Protein AF-A0A813GYD7-F1 (afdb_monomer_lite)

Sequence (1071 aa):
LSIKKDWFEQISRVGKGTQESKLAIARAKAAIHKVRDSAKKELFDKAKVRLLELLESSPGPAAVADAEKLVVDLEAKAEPFTRFKKGPESEMMPLADQVDSSAEAAKASVASAKELLRPVEEDVFDEMIKADVQAFLSGETRRSEVRLGQLGRRIDRCTNLSSQYRSGLDKYRIVALIEELKPLILQKVKDSSGVDVEEVAAAIKEAEKQVELSKKVATLSMEEAIELSDKMEQAIEAAKASMAGARQQLCPIDESLDPVVQKALKAFVAAEVKGSEQKLGLQEMKLRRVVNLNTTFRADIAKKKAAKVDQVRTAALKIIRLFREGRSLEDLFGLFEPGDGDLIDESKFLTFFEKSDTMLKAIGVEPPTEEKPSAEELAALFASSCPEGSSSLTKDSFISLVAAYLQVVKKTNLTEGVSVMKSAVVRDLVVGELLEVIDGPTFEEQIKVNRLKVKAKSDGAIGWATMAGNAGTVFLKVGAVYSRDFFCASLVWQQQTHQALHTCRTSQWQTALSLSDVLETVHHQESGGNLHRVVMMVGNDFEGYLQVSAPSGFDWLATLVYLRPGAPWNATTNFTEFPANVSSDTQGSMLKFQRGNFTGGVRYGFEGPIYVPNFGPVTSNPTFTFTLDKAVKKGPAFPEGMSSVVFAEPVRAIVDGFVMASNRLAGVRTQLLIKVRLATDVAAPHTVRITPPPGYTTSEPNGGCTMRPWPGKLDFSPDEDVLSQATCGWERVDVEKDQYRLILYPNKRTPLTQLLQFRVNAFNPVVNKSAPGPKTVSLGPCGAPQCWSFESKTFFSEEDIDSPQFVDAIPSPEPMEQAALMPFRMPMRNDQPGKASRIVLYFKLGMAGGFKDKEQLPRGIMELNAPPGTKFPQSCAYTIETRRVVIFGSVYNASVLEVDDWEQPAEIISCVGSNERAVIEIDAGLRADKGYAFVIGLTNPLVDAAESNWTIQFQGQFSRPFPTYKLWAFSDLAVEPFVKSSGPSCYQGQCVGAGAGVAVPVVVTVRTQNSIGTAGELHITAPLGFAFDATEGGTKIDGDRPTGCIIREYVGGNLSAAPERWRALERDCLI

Organism: Polarella glacialis (NCBI:txid89957)

Structure (mmCIF, N/CA/C/O backbone):
data_AF-A0A813GYD7-F1
#
_entry.id   AF-A0A813GYD7-F1
#
loop_
_atom_site.group_PDB
_atom_site.id
_atom_site.type_symbol
_atom_site.label_atom_id
_atom_site.label_alt_id
_atom_site.label_comp_id
_atom_site.label_asym_id
_atom_site.label_entity_id
_atom_site.label_seq_id
_atom_site.pdbx_PDB_ins_code
_atom_site.Cartn_x
_atom_site.Cartn_y
_atom_site.Cartn_z
_atom_site.occupancy
_atom_site.B_iso_or_equiv
_atom_site.auth_seq_id
_atom_site.auth_comp_id
_atom_site.auth_asym_id
_atom_site.auth_atom_id
_atom_site.pdbx_PDB_model_num
ATOM 1 N N . LEU A 1 1 ? 77.338 -20.412 21.808 1.00 61.97 1 LEU A N 1
ATOM 2 C CA . LEU A 1 1 ? 77.327 -20.038 20.371 1.00 61.97 1 LEU A CA 1
ATOM 3 C C . LEU A 1 1 ? 77.089 -21.243 19.463 1.00 61.97 1 LEU A C 1
ATOM 5 O O . LEU A 1 1 ? 76.020 -21.259 18.874 1.00 61.97 1 LEU A O 1
ATOM 9 N N . SER A 1 2 ? 77.987 -22.244 19.408 1.00 66.81 2 SER A N 1
ATOM 10 C CA . SER A 1 2 ? 77.883 -23.433 18.523 1.00 66.81 2 SER A CA 1
ATOM 11 C C . SER A 1 2 ? 76.457 -23.995 18.354 1.00 66.81 2 SER A C 1
ATOM 13 O O . SER A 1 2 ? 75.883 -23.877 17.278 1.00 66.81 2 SER A O 1
ATOM 15 N N . ILE A 1 3 ? 75.823 -24.441 19.448 1.00 75.62 3 ILE A N 1
ATOM 16 C CA . ILE A 1 3 ? 74.465 -25.029 19.466 1.00 75.62 3 ILE A CA 1
ATOM 17 C C . ILE A 1 3 ? 73.410 -24.151 18.756 1.00 75.62 3 ILE A C 1
ATOM 19 O O . ILE A 1 3 ? 72.506 -24.666 18.105 1.00 75.62 3 ILE A O 1
ATOM 23 N N . LYS A 1 4 ? 73.524 -22.816 18.834 1.00 71.50 4 LYS A N 1
ATOM 24 C CA . LYS A 1 4 ? 72.582 -21.890 18.179 1.00 71.50 4 LYS A CA 1
ATOM 25 C C . LYS A 1 4 ? 72.772 -21.862 16.656 1.00 71.50 4 LYS A C 1
ATOM 27 O O . LYS A 1 4 ? 71.800 -21.648 15.940 1.00 71.50 4 LYS A O 1
ATOM 32 N N . LYS A 1 5 ? 73.997 -22.089 16.164 1.00 77.38 5 LYS A N 1
ATOM 33 C CA . LYS A 1 5 ? 74.294 -22.229 14.731 1.00 77.38 5 LYS A CA 1
ATOM 34 C C . LYS A 1 5 ? 73.712 -23.540 14.198 1.00 77.38 5 LYS A C 1
ATOM 36 O O . LYS A 1 5 ? 72.950 -23.492 13.238 1.00 77.38 5 LYS A O 1
ATOM 41 N N . ASP A 1 6 ? 73.981 -24.659 14.871 1.00 81.44 6 ASP A N 1
ATOM 42 C CA . ASP A 1 6 ? 73.444 -25.977 14.501 1.00 81.44 6 ASP A CA 1
ATOM 43 C C . ASP A 1 6 ? 71.910 -25.968 14.464 1.00 81.44 6 ASP A C 1
ATOM 45 O O . ASP A 1 6 ? 71.306 -26.435 13.501 1.00 81.44 6 ASP A O 1
ATOM 49 N N . TRP A 1 7 ? 71.262 -25.372 15.471 1.00 79.44 7 TRP A N 1
ATOM 50 C CA . TRP A 1 7 ? 69.801 -25.272 15.539 1.00 79.44 7 TRP A CA 1
ATOM 51 C C . TRP A 1 7 ? 69.203 -24.460 14.378 1.00 79.44 7 TRP A C 1
ATOM 53 O O . TRP A 1 7 ? 68.227 -24.893 13.764 1.00 79.44 7 TRP A O 1
ATOM 63 N N . PHE A 1 8 ? 69.815 -23.327 14.007 1.00 82.19 8 PHE A N 1
ATOM 64 C CA . PHE A 1 8 ? 69.408 -22.582 12.809 1.00 82.19 8 PHE A CA 1
ATOM 65 C C . PHE A 1 8 ? 69.662 -23.360 11.512 1.00 82.19 8 PHE A C 1
ATOM 67 O O . PHE A 1 8 ? 68.860 -23.265 10.582 1.00 82.19 8 PHE A O 1
ATOM 74 N N . GLU A 1 9 ? 70.733 -24.152 11.434 1.00 81.88 9 GLU A N 1
ATOM 75 C CA . GLU A 1 9 ? 71.002 -24.980 10.259 1.00 81.88 9 GLU A CA 1
ATOM 76 C C . GLU A 1 9 ? 69.977 -26.119 10.120 1.00 81.88 9 GLU A C 1
ATOM 78 O O . GLU A 1 9 ? 69.478 -26.361 9.021 1.00 81.88 9 GLU A O 1
ATOM 83 N N . GLN A 1 10 ? 69.570 -26.748 11.228 1.00 82.94 10 GLN A N 1
ATOM 84 C CA . GLN A 1 10 ? 68.488 -27.739 11.238 1.00 82.94 10 GLN A CA 1
ATOM 85 C C . GLN A 1 10 ? 67.136 -27.120 10.849 1.00 82.94 10 GLN A C 1
ATOM 87 O O . GLN A 1 10 ? 66.431 -27.683 10.013 1.00 82.94 10 GLN A O 1
ATOM 92 N N . ILE A 1 11 ? 66.792 -25.930 11.357 1.00 81.69 11 ILE A N 1
ATOM 93 C CA . ILE A 1 11 ? 65.579 -25.207 10.927 1.00 81.69 11 ILE A CA 1
ATOM 94 C C . ILE A 1 11 ? 65.631 -24.869 9.432 1.00 81.69 11 ILE A C 1
ATOM 96 O O . ILE A 1 11 ? 64.631 -25.033 8.735 1.00 81.69 11 ILE A O 1
ATOM 100 N N . SER A 1 12 ? 66.791 -24.463 8.909 1.00 79.81 12 SER A N 1
ATOM 101 C CA . SER A 1 12 ? 66.980 -24.214 7.474 1.00 79.81 12 SER A CA 1
ATOM 102 C C . SER A 1 12 ? 66.757 -25.483 6.637 1.00 79.81 12 SER A C 1
ATOM 104 O O . SER A 1 12 ? 66.075 -25.436 5.611 1.00 79.81 12 SER A O 1
ATOM 106 N N . ARG A 1 13 ? 67.245 -26.644 7.102 1.00 81.50 13 ARG A N 1
ATOM 107 C CA . ARG A 1 13 ? 67.002 -27.954 6.467 1.00 81.50 13 ARG A CA 1
ATOM 108 C C . ARG A 1 13 ? 65.516 -28.342 6.492 1.00 81.50 13 ARG A C 1
ATOM 110 O O . ARG A 1 13 ? 64.973 -28.693 5.448 1.00 81.50 13 ARG A O 1
ATOM 117 N N . VAL A 1 14 ? 64.835 -28.209 7.635 1.00 83.25 14 VAL A N 1
ATOM 118 C CA . VAL A 1 14 ? 63.388 -28.491 7.766 1.00 83.25 14 VAL A CA 1
ATOM 119 C C . VAL A 1 14 ? 62.547 -27.539 6.905 1.00 83.25 14 VAL A C 1
ATOM 121 O O . VAL A 1 14 ? 61.607 -27.976 6.238 1.00 83.25 14 VAL A O 1
ATOM 124 N N . GLY A 1 15 ? 62.904 -26.253 6.851 1.00 81.31 15 GLY A N 1
ATOM 125 C CA . GLY A 1 15 ? 62.252 -25.260 5.996 1.00 81.31 15 GLY A CA 1
ATOM 126 C C . GLY A 1 15 ? 62.366 -25.599 4.506 1.00 81.31 15 GLY A C 1
ATOM 127 O O . GLY A 1 15 ? 61.356 -25.583 3.800 1.00 81.31 15 GLY A O 1
ATOM 128 N N . LYS A 1 16 ? 63.565 -25.985 4.043 1.00 81.94 16 LYS A N 1
ATOM 129 C CA . LYS A 1 16 ? 63.795 -26.447 2.662 1.00 81.94 16 LYS A CA 1
ATOM 130 C C . LYS A 1 16 ? 62.996 -27.707 2.341 1.00 81.94 16 LYS A C 1
ATOM 132 O O . LYS A 1 16 ? 62.187 -27.672 1.418 1.00 81.94 16 LYS A O 1
ATOM 137 N N . GLY A 1 17 ? 63.106 -28.756 3.160 1.00 84.69 17 GLY A N 1
ATOM 138 C CA . GLY A 1 17 ? 62.346 -29.999 2.971 1.00 84.69 17 GLY A CA 1
ATOM 139 C C . GLY A 1 17 ? 60.825 -29.784 2.966 1.00 84.69 17 GLY A C 1
ATOM 140 O O . GLY A 1 17 ? 60.100 -30.432 2.211 1.00 84.69 17 GLY A O 1
ATOM 141 N N . THR A 1 18 ? 60.326 -28.810 3.734 1.00 82.75 18 THR A N 1
ATOM 142 C CA . THR A 1 18 ? 58.908 -28.407 3.720 1.00 82.75 18 THR A CA 1
ATOM 143 C C . THR A 1 18 ? 58.509 -27.722 2.407 1.00 82.75 18 THR A C 1
ATOM 145 O O . THR A 1 18 ? 57.423 -27.988 1.886 1.00 82.75 18 THR A O 1
ATOM 148 N N . GLN A 1 19 ? 59.355 -26.851 1.843 1.00 81.50 19 GLN A N 1
ATOM 149 C CA . GLN A 1 19 ? 59.101 -26.247 0.528 1.00 81.50 19 GLN A CA 1
ATOM 150 C C . GLN A 1 19 ? 59.207 -27.269 -0.610 1.00 81.50 19 GLN A C 1
ATOM 152 O O . GLN A 1 19 ? 58.338 -27.296 -1.479 1.00 81.50 19 GLN A O 1
ATOM 157 N N . GLU A 1 20 ? 60.206 -28.150 -0.576 1.00 86.19 20 GLU A N 1
ATOM 158 C CA . GLU A 1 20 ? 60.389 -29.238 -1.543 1.00 86.19 20 GLU A CA 1
ATOM 159 C C . GLU A 1 20 ? 59.192 -30.201 -1.529 1.00 86.19 20 GLU A C 1
ATOM 161 O O . GLU A 1 20 ? 58.652 -30.528 -2.586 1.00 86.19 20 GLU A O 1
ATOM 166 N N . SER A 1 21 ? 58.685 -30.555 -0.342 1.00 82.62 21 SER A N 1
ATOM 167 C CA . SER A 1 21 ? 57.471 -31.370 -0.183 1.00 82.62 21 SER A CA 1
ATOM 168 C C . SER A 1 21 ? 56.226 -30.679 -0.751 1.00 82.62 21 SER A C 1
ATOM 170 O O . SER A 1 21 ? 55.442 -31.299 -1.471 1.00 82.62 21 SER A O 1
ATOM 172 N N . LYS A 1 22 ? 56.051 -29.374 -0.500 1.00 84.81 22 LYS A N 1
ATOM 173 C CA . LYS A 1 22 ? 54.952 -28.585 -1.090 1.00 84.81 22 LYS A CA 1
ATOM 174 C C . LYS A 1 22 ? 55.055 -28.514 -2.617 1.00 84.81 22 LYS A C 1
ATOM 176 O O . LYS A 1 22 ? 54.040 -28.656 -3.298 1.00 84.81 22 LYS A O 1
ATOM 181 N N . LEU A 1 23 ? 56.264 -28.356 -3.159 1.00 87.50 23 LEU A N 1
ATOM 182 C CA . LEU A 1 23 ? 56.522 -28.345 -4.601 1.00 87.50 23 LEU A CA 1
ATOM 183 C C . LEU A 1 23 ? 56.254 -29.719 -5.239 1.00 87.50 23 LEU A C 1
ATOM 185 O O . LEU A 1 23 ? 55.683 -29.788 -6.327 1.00 87.50 23 LEU A O 1
ATOM 189 N N . ALA A 1 24 ? 56.608 -30.812 -4.557 1.00 86.25 24 ALA A N 1
ATOM 190 C CA . ALA A 1 24 ? 56.306 -32.175 -4.989 1.00 86.25 24 ALA A CA 1
ATOM 191 C C . ALA A 1 24 ? 54.791 -32.443 -5.019 1.00 86.25 24 ALA A C 1
ATOM 193 O O . ALA A 1 24 ? 54.281 -32.930 -6.026 1.00 86.25 24 ALA A O 1
ATOM 194 N N . ILE A 1 25 ? 54.051 -32.041 -3.977 1.00 86.56 25 ILE A N 1
ATOM 195 C CA . ILE A 1 25 ? 52.582 -32.148 -3.932 1.00 86.56 25 ILE A CA 1
ATOM 196 C C . ILE A 1 25 ? 51.931 -31.308 -5.043 1.00 86.56 25 ILE A C 1
ATOM 198 O O . ILE A 1 25 ? 50.999 -31.777 -5.697 1.00 86.56 25 ILE A O 1
ATOM 202 N N . ALA A 1 26 ? 52.426 -30.094 -5.307 1.00 84.25 26 ALA A N 1
ATOM 203 C CA . ALA A 1 26 ? 51.931 -29.257 -6.401 1.00 84.25 26 ALA A CA 1
ATOM 204 C C . ALA A 1 26 ? 52.162 -29.908 -7.780 1.00 84.25 26 ALA A C 1
ATOM 206 O O . ALA A 1 26 ? 51.242 -29.958 -8.597 1.00 84.25 26 ALA A O 1
ATOM 207 N N . ARG A 1 27 ? 53.353 -30.477 -8.016 1.00 85.19 27 ARG A N 1
ATOM 208 C CA . ARG A 1 27 ? 53.675 -31.237 -9.239 1.00 85.19 27 ARG A CA 1
ATOM 209 C C . ARG A 1 27 ? 52.801 -32.485 -9.391 1.00 85.19 27 ARG A C 1
ATOM 211 O O . ARG A 1 27 ? 52.299 -32.732 -10.483 1.00 85.19 27 ARG A O 1
ATOM 218 N N . ALA A 1 28 ? 52.567 -33.230 -8.309 1.00 85.50 28 ALA A N 1
ATOM 219 C CA . ALA A 1 28 ? 51.692 -34.402 -8.312 1.00 85.50 28 ALA A CA 1
ATOM 220 C C . ALA A 1 28 ? 50.237 -34.029 -8.644 1.00 85.50 28 ALA A C 1
ATOM 222 O O . ALA A 1 28 ? 49.629 -34.655 -9.509 1.00 85.50 28 ALA A O 1
ATOM 223 N N . LYS A 1 29 ? 49.697 -32.959 -8.040 1.00 84.88 29 LYS A N 1
ATOM 224 C CA . LYS A 1 29 ? 48.363 -32.438 -8.386 1.00 84.88 29 LYS A CA 1
ATOM 225 C C . LYS A 1 29 ? 48.279 -32.011 -9.854 1.00 84.88 29 LYS A C 1
ATOM 227 O O . LYS A 1 29 ? 47.333 -32.399 -10.530 1.00 84.88 29 LYS A O 1
ATOM 232 N N . ALA A 1 30 ? 49.271 -31.282 -10.367 1.00 83.56 30 ALA A N 1
ATOM 233 C CA . ALA A 1 30 ? 49.309 -30.878 -11.775 1.00 83.56 30 ALA A CA 1
ATOM 234 C C . ALA A 1 30 ? 49.359 -32.082 -12.739 1.00 83.56 30 ALA A C 1
ATOM 236 O O . ALA A 1 30 ? 48.700 -32.064 -13.777 1.00 83.56 30 ALA A O 1
ATOM 237 N N . ALA A 1 31 ? 50.082 -33.150 -12.383 1.00 84.75 31 ALA A N 1
ATOM 238 C CA . ALA A 1 31 ? 50.094 -34.395 -13.150 1.00 84.75 31 ALA A CA 1
ATOM 239 C C . ALA A 1 31 ? 48.727 -35.107 -13.127 1.00 84.75 31 ALA A C 1
ATOM 241 O O . ALA A 1 31 ? 48.243 -35.513 -14.181 1.00 84.75 31 ALA A O 1
ATOM 242 N N . ILE A 1 32 ? 48.077 -35.199 -11.960 1.00 83.06 32 ILE A N 1
ATOM 243 C CA . ILE A 1 32 ? 46.735 -35.792 -11.813 1.00 83.06 32 ILE A CA 1
ATOM 244 C C . ILE A 1 32 ? 45.694 -35.014 -12.630 1.00 83.06 32 ILE A C 1
ATOM 246 O O . ILE A 1 32 ? 44.909 -35.634 -13.344 1.00 83.06 32 ILE A O 1
ATOM 250 N N . HIS A 1 33 ? 45.719 -33.676 -12.587 1.00 80.75 33 HIS A N 1
ATOM 251 C CA . HIS A 1 33 ? 44.867 -32.841 -13.441 1.00 80.75 33 HIS A CA 1
ATOM 252 C C . HIS A 1 33 ? 45.112 -33.136 -14.923 1.00 80.75 33 HIS A C 1
ATOM 254 O O . HIS A 1 33 ? 44.178 -33.528 -15.612 1.00 80.75 33 HIS A O 1
ATOM 260 N N . LYS A 1 34 ? 46.367 -33.098 -15.392 1.00 85.81 34 LYS A N 1
ATOM 261 C CA . LYS A 1 34 ? 46.696 -33.384 -16.798 1.00 85.81 34 LYS A CA 1
ATOM 262 C C . LYS A 1 34 ? 46.200 -34.761 -17.266 1.00 85.81 34 LYS A C 1
ATOM 264 O O . LYS A 1 34 ? 45.731 -34.881 -18.396 1.00 85.81 34 LYS A O 1
ATOM 269 N N . VAL A 1 35 ? 46.284 -35.788 -16.414 1.00 84.94 35 VAL A N 1
ATOM 270 C CA . VAL A 1 35 ? 45.743 -37.127 -16.711 1.00 84.94 35 VAL A CA 1
ATOM 271 C C . VAL A 1 35 ? 44.211 -37.098 -16.771 1.00 84.94 35 VAL A C 1
ATOM 273 O O . VAL A 1 35 ? 43.644 -37.576 -17.756 1.00 84.94 35 VAL A O 1
ATOM 276 N N . ARG A 1 36 ? 43.540 -36.480 -15.788 1.00 84.31 36 ARG A N 1
ATOM 277 C CA . ARG A 1 36 ? 42.074 -36.320 -15.771 1.00 84.31 36 ARG A CA 1
ATOM 278 C C . ARG A 1 36 ? 41.566 -35.578 -17.008 1.00 84.31 36 ARG A C 1
ATOM 280 O O . ARG A 1 36 ? 40.590 -36.015 -17.608 1.00 84.31 36 ARG A O 1
ATOM 287 N N . ASP A 1 37 ? 42.251 -34.515 -17.416 1.00 81.94 37 ASP A N 1
ATOM 288 C CA . ASP A 1 37 ? 41.895 -33.699 -18.577 1.00 81.94 37 ASP A CA 1
ATOM 289 C C . ASP A 1 37 ? 42.072 -34.486 -19.887 1.00 81.94 37 ASP A C 1
ATOM 291 O O . ASP A 1 37 ? 41.219 -34.415 -20.772 1.00 81.94 37 ASP A O 1
ATOM 295 N N . SER A 1 38 ? 43.127 -35.309 -20.001 1.00 82.00 38 SER A N 1
ATOM 296 C CA . SER A 1 38 ? 43.299 -36.206 -21.156 1.00 82.00 38 SER A CA 1
ATOM 297 C C . SER A 1 38 ? 42.229 -37.302 -21.231 1.00 82.00 38 SER A C 1
ATOM 299 O O . SER A 1 38 ? 41.674 -37.522 -22.306 1.00 82.00 38 SER A O 1
ATOM 301 N N . ALA A 1 39 ? 41.869 -37.922 -20.101 1.00 83.50 39 ALA A N 1
ATOM 302 C CA . ALA A 1 39 ? 40.807 -38.927 -20.044 1.00 83.50 39 ALA A CA 1
ATOM 303 C C . ALA A 1 39 ? 39.427 -38.316 -20.346 1.00 83.50 39 ALA A C 1
ATOM 305 O O . ALA A 1 39 ? 38.667 -38.865 -21.143 1.00 83.50 39 ALA A O 1
ATOM 306 N N . LYS A 1 40 ? 39.131 -37.134 -19.783 1.00 86.44 40 LYS A N 1
ATOM 307 C CA . LYS A 1 40 ? 37.921 -36.358 -20.091 1.00 86.44 40 LYS A CA 1
ATOM 308 C C . LYS A 1 40 ? 37.823 -36.056 -21.587 1.00 86.44 40 LYS A C 1
ATOM 310 O O . LYS A 1 40 ? 36.758 -36.239 -22.173 1.00 86.44 40 LYS A O 1
ATOM 315 N N . LYS A 1 41 ? 38.925 -35.626 -22.215 1.00 86.25 41 LYS A N 1
ATOM 316 C CA . LYS A 1 41 ? 38.954 -35.363 -23.658 1.00 86.25 41 LYS A CA 1
ATOM 317 C C . LYS A 1 41 ? 38.673 -36.628 -24.473 1.00 86.25 41 LYS A C 1
ATOM 319 O O . LYS A 1 41 ? 37.849 -36.574 -25.378 1.00 86.25 41 LYS A O 1
ATOM 324 N N . GLU A 1 42 ? 39.310 -37.754 -24.152 1.00 86.75 42 GLU A N 1
ATOM 325 C CA . GLU A 1 42 ? 39.107 -39.011 -24.886 1.00 86.75 42 GLU A CA 1
ATOM 326 C C . GLU A 1 42 ? 37.657 -39.519 -24.782 1.00 86.75 42 GLU A C 1
ATOM 328 O O . GLU A 1 42 ? 37.085 -39.962 -25.778 1.00 86.75 42 GLU A O 1
ATOM 333 N N . LEU A 1 43 ? 37.033 -39.404 -23.603 1.00 84.44 43 LEU A N 1
ATOM 334 C CA . LEU A 1 43 ? 35.615 -39.721 -23.405 1.00 84.44 43 LEU A CA 1
ATOM 335 C C . LEU A 1 43 ? 34.699 -38.785 -24.208 1.00 84.44 43 LEU A C 1
ATOM 337 O O . LEU A 1 43 ? 33.773 -39.253 -24.870 1.00 84.44 43 LEU A O 1
ATOM 341 N N . PHE A 1 44 ? 34.973 -37.477 -24.201 1.00 84.88 44 PHE A N 1
ATOM 342 C CA . PHE A 1 44 ? 34.180 -36.491 -24.938 1.00 84.88 44 PHE A CA 1
ATOM 343 C C . PHE A 1 44 ? 34.302 -36.655 -26.460 1.00 84.88 44 PHE A C 1
ATOM 345 O O . PHE A 1 44 ? 33.295 -36.620 -27.164 1.00 84.88 44 PHE A O 1
ATOM 352 N N . ASP A 1 45 ? 35.508 -36.891 -26.982 1.00 85.25 45 ASP A N 1
ATOM 353 C CA . ASP A 1 45 ? 35.720 -37.097 -28.418 1.00 85.25 45 ASP A CA 1
ATOM 354 C C . ASP A 1 4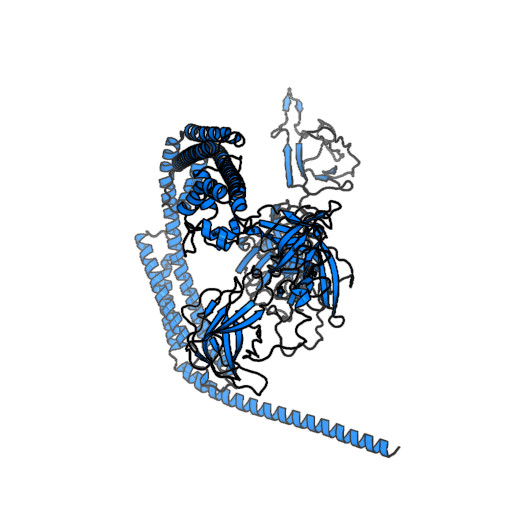5 ? 35.078 -38.415 -28.906 1.00 85.25 45 ASP A C 1
ATOM 356 O O . ASP A 1 45 ? 34.526 -38.443 -30.006 1.00 85.25 45 ASP A O 1
ATOM 360 N N . LYS A 1 46 ? 35.021 -39.468 -28.071 1.00 84.88 46 LYS A N 1
ATOM 361 C CA . LYS A 1 46 ? 34.212 -40.677 -28.345 1.00 84.88 46 LYS A CA 1
ATOM 362 C C . LYS A 1 46 ? 32.703 -40.404 -28.310 1.00 84.88 46 LYS A C 1
ATOM 364 O O . LYS A 1 46 ? 31.974 -40.931 -29.147 1.00 84.88 46 LYS A O 1
ATOM 369 N N . ALA A 1 47 ? 32.229 -39.580 -27.372 1.00 81.81 47 ALA A N 1
ATOM 370 C CA . ALA A 1 47 ? 30.812 -39.227 -27.268 1.00 81.81 47 ALA A CA 1
ATOM 371 C C . ALA A 1 47 ? 30.314 -38.447 -28.500 1.00 81.81 47 ALA A C 1
ATOM 373 O O . ALA A 1 47 ? 29.229 -38.741 -28.997 1.00 81.81 47 ALA A O 1
ATOM 374 N N . LYS A 1 48 ? 31.115 -37.514 -29.039 1.00 81.88 48 LYS A N 1
ATOM 375 C CA . LYS A 1 48 ? 30.764 -36.730 -30.241 1.00 81.88 48 LYS A CA 1
ATOM 376 C C . LYS A 1 48 ? 30.426 -37.594 -31.452 1.00 81.88 48 LYS A C 1
ATOM 378 O O . LYS A 1 48 ? 29.426 -37.322 -32.103 1.00 81.88 48 LYS A O 1
ATOM 383 N N . VAL A 1 49 ? 31.233 -38.618 -31.744 1.00 83.12 49 VAL A N 1
ATOM 384 C CA . VAL A 1 49 ? 31.025 -39.491 -32.918 1.00 83.12 49 VAL A CA 1
ATOM 385 C C . VAL A 1 49 ? 29.655 -40.166 -32.836 1.00 83.12 49 VAL A C 1
ATOM 387 O O . VAL A 1 49 ? 28.835 -40.001 -33.734 1.00 83.12 49 VAL A O 1
ATOM 390 N N . ARG A 1 50 ? 29.358 -40.805 -31.696 1.00 78.94 50 ARG A N 1
ATOM 391 C CA . ARG A 1 50 ? 28.063 -41.455 -31.438 1.00 78.94 50 ARG A CA 1
ATOM 392 C C . ARG A 1 50 ? 26.881 -40.477 -31.489 1.00 78.94 50 ARG A C 1
ATOM 394 O O . ARG A 1 50 ? 25.784 -40.859 -31.880 1.00 78.94 50 ARG A O 1
ATOM 401 N N . LEU A 1 51 ? 27.079 -39.228 -31.066 1.00 76.12 51 LEU A N 1
ATOM 402 C CA . LEU A 1 51 ? 26.035 -38.199 -31.097 1.00 76.12 51 LEU A CA 1
ATOM 403 C C . LEU A 1 51 ? 25.768 -37.665 -32.509 1.00 76.12 51 LEU A C 1
ATOM 405 O O . LEU A 1 51 ? 24.614 -37.407 -32.833 1.00 76.12 51 LEU A O 1
ATOM 409 N N . LEU A 1 52 ? 26.792 -37.546 -33.358 1.00 78.19 52 LEU A N 1
ATOM 410 C CA . LEU A 1 52 ? 26.618 -37.183 -34.767 1.00 78.19 52 LEU A CA 1
ATOM 411 C C . LEU A 1 52 ? 25.853 -38.276 -35.528 1.00 78.19 52 LEU A C 1
ATOM 413 O O . LEU A 1 52 ? 24.876 -37.967 -36.201 1.00 78.19 52 LEU A O 1
ATOM 417 N N . GLU A 1 53 ? 26.201 -39.551 -35.325 1.00 76.62 53 GLU A N 1
ATOM 418 C CA . GLU A 1 53 ? 25.473 -40.700 -35.896 1.00 76.62 53 GLU A CA 1
ATOM 419 C C . GLU A 1 53 ? 23.982 -40.718 -35.487 1.00 76.62 53 GLU A C 1
ATOM 421 O O . GLU A 1 53 ? 23.109 -41.048 -36.294 1.00 76.62 53 GLU A O 1
ATOM 426 N N . LEU A 1 54 ? 23.664 -40.320 -34.247 1.00 72.75 54 LEU A N 1
ATOM 427 C CA . LEU A 1 54 ? 22.285 -40.195 -33.749 1.00 72.75 54 LEU A CA 1
ATOM 428 C C . LEU A 1 54 ? 21.546 -38.958 -34.290 1.00 72.75 54 LEU A C 1
ATOM 430 O O . LEU A 1 54 ? 20.331 -39.007 -34.474 1.00 72.75 54 LEU A O 1
ATOM 434 N N . LEU A 1 55 ? 22.250 -37.856 -34.563 1.00 70.88 55 LEU A N 1
ATOM 435 C CA . LEU A 1 55 ? 21.662 -36.656 -35.167 1.00 70.88 55 LEU A CA 1
ATOM 436 C C . LEU A 1 55 ? 21.375 -36.852 -36.663 1.00 70.88 55 LEU A C 1
ATOM 438 O O . LEU A 1 55 ? 20.309 -36.451 -37.127 1.00 70.88 55 LEU A O 1
ATOM 442 N N . GLU A 1 56 ? 22.269 -37.514 -37.403 1.00 69.94 56 GLU A N 1
ATOM 443 C CA . GLU A 1 56 ? 22.073 -37.837 -38.826 1.00 69.94 56 GLU A CA 1
ATOM 444 C C . GLU A 1 56 ? 20.957 -38.871 -39.060 1.00 69.94 56 GLU A C 1
ATOM 446 O O . GLU A 1 56 ? 20.328 -38.867 -40.118 1.00 69.94 56 GLU A O 1
ATOM 451 N N . SER A 1 57 ? 20.672 -39.726 -38.071 1.00 67.88 57 SER A N 1
ATOM 452 C CA . SER A 1 57 ? 19.578 -40.709 -38.118 1.00 67.88 57 SER A CA 1
ATOM 453 C C . SER A 1 57 ? 18.255 -40.227 -37.494 1.00 67.88 57 SER A C 1
ATOM 455 O O . SER A 1 57 ? 17.257 -40.950 -37.543 1.00 67.88 57 SER A O 1
ATOM 457 N N . SER A 1 58 ? 18.203 -39.005 -36.948 1.00 68.19 58 SER A N 1
ATOM 458 C CA . SER A 1 58 ? 16.984 -38.422 -36.369 1.00 68.19 58 SER A CA 1
ATOM 459 C C . SER A 1 58 ? 16.014 -37.892 -37.443 1.00 68.19 58 SER A C 1
ATOM 461 O O . SER A 1 58 ? 16.449 -37.259 -38.407 1.00 68.19 58 SER A O 1
ATOM 463 N N . PRO A 1 59 ? 14.682 -38.039 -37.276 1.00 70.62 59 PRO A N 1
ATOM 464 C CA . PRO A 1 59 ? 13.689 -37.429 -38.169 1.00 70.62 59 PRO A CA 1
ATOM 465 C C . PRO A 1 59 ? 13.582 -35.894 -38.043 1.00 70.62 59 PRO A C 1
ATOM 467 O O . PRO A 1 59 ? 12.899 -35.265 -38.856 1.00 70.62 59 PRO A O 1
ATOM 470 N N . GLY A 1 60 ? 14.237 -35.269 -37.055 1.00 70.75 60 GLY A N 1
ATOM 471 C CA . GLY A 1 60 ? 14.148 -33.828 -36.775 1.00 70.75 60 GLY A CA 1
ATOM 472 C C . GLY A 1 60 ? 14.345 -32.907 -37.995 1.00 70.75 60 GLY A C 1
ATOM 473 O O . GLY A 1 60 ? 13.485 -32.057 -38.242 1.00 70.75 60 GLY A O 1
ATOM 474 N N . PRO A 1 61 ? 15.405 -33.065 -38.817 1.00 72.44 61 PRO A N 1
ATOM 475 C CA . PRO A 1 61 ? 15.626 -32.226 -40.000 1.00 72.44 61 PRO A CA 1
ATOM 476 C C . PRO A 1 61 ? 14.517 -32.327 -41.061 1.00 72.44 61 PRO A C 1
ATOM 478 O O . PRO A 1 61 ? 14.216 -31.333 -41.723 1.00 72.44 61 PRO A O 1
ATOM 481 N N . ALA A 1 62 ? 13.876 -33.494 -41.202 1.00 78.44 62 ALA A N 1
ATOM 482 C CA . ALA A 1 62 ? 12.739 -33.671 -42.106 1.00 78.44 62 ALA A CA 1
ATOM 483 C C . ALA A 1 62 ? 11.487 -32.952 -41.573 1.00 78.44 62 ALA A C 1
ATOM 485 O O . ALA A 1 62 ? 10.839 -32.215 -42.315 1.00 78.44 62 ALA A O 1
ATOM 486 N N . ALA A 1 63 ? 11.215 -33.062 -40.267 1.00 82.25 63 ALA A N 1
ATOM 487 C CA . ALA A 1 63 ? 10.099 -32.370 -39.621 1.00 82.25 63 ALA A CA 1
ATOM 488 C C . ALA A 1 63 ? 10.192 -30.834 -39.752 1.00 82.25 63 ALA A C 1
ATOM 490 O O . ALA A 1 63 ? 9.175 -30.170 -39.950 1.00 82.25 63 ALA A O 1
ATOM 491 N N . VAL A 1 64 ? 11.403 -30.257 -39.724 1.00 84.31 64 VAL A N 1
ATOM 492 C CA . VAL A 1 64 ? 11.620 -28.820 -40.000 1.00 84.31 64 VAL A CA 1
ATOM 493 C C . VAL A 1 64 ? 11.229 -28.452 -41.439 1.00 84.31 64 VAL A C 1
ATOM 495 O O . VAL A 1 64 ? 10.630 -27.398 -41.660 1.00 84.31 64 VAL A O 1
ATOM 498 N N . ALA A 1 65 ? 11.537 -29.308 -42.418 1.00 84.44 65 ALA A N 1
ATOM 499 C CA . ALA A 1 65 ? 11.194 -29.072 -43.820 1.00 84.44 65 ALA A CA 1
ATOM 500 C C . ALA A 1 65 ? 9.683 -29.200 -44.090 1.00 84.44 65 ALA A C 1
ATOM 502 O O . ALA A 1 65 ? 9.143 -28.445 -44.898 1.00 84.44 65 ALA A O 1
ATOM 503 N N . ASP A 1 66 ? 8.986 -30.110 -43.405 1.00 84.94 66 ASP A N 1
ATOM 504 C CA . ASP A 1 66 ? 7.527 -30.240 -43.504 1.00 84.94 66 ASP A CA 1
ATOM 505 C C . ASP A 1 66 ? 6.786 -29.096 -42.795 1.00 84.94 66 ASP A C 1
ATOM 507 O O . ASP A 1 66 ? 5.837 -28.538 -43.355 1.00 84.94 66 ASP A O 1
ATOM 511 N N . ALA A 1 67 ? 7.282 -28.647 -41.637 1.00 87.69 67 ALA A N 1
ATOM 512 C CA . ALA A 1 67 ? 6.793 -27.435 -40.981 1.00 87.69 67 ALA A CA 1
ATOM 513 C C . ALA A 1 67 ? 6.946 -26.192 -41.878 1.00 87.69 67 ALA A C 1
ATOM 515 O O . ALA A 1 67 ? 6.062 -25.335 -41.912 1.00 87.69 67 ALA A O 1
ATOM 516 N N . GLU A 1 68 ? 8.031 -26.094 -42.655 1.00 89.88 68 GLU A N 1
ATOM 517 C CA . GLU A 1 68 ? 8.221 -24.980 -43.589 1.00 89.88 68 GLU A CA 1
ATOM 518 C C . GLU A 1 68 ? 7.200 -24.979 -44.742 1.00 89.88 68 GLU A C 1
ATOM 520 O O . GLU A 1 68 ? 6.723 -23.905 -45.115 1.00 89.88 68 GLU A O 1
ATOM 525 N N . LYS A 1 69 ? 6.796 -26.152 -45.258 1.00 90.31 69 LYS A N 1
ATOM 526 C CA . LYS A 1 69 ? 5.748 -26.265 -46.296 1.00 90.31 69 LYS A CA 1
ATOM 527 C C . LYS A 1 69 ? 4.407 -25.716 -45.805 1.00 90.31 69 LYS A C 1
ATOM 529 O O . LYS A 1 69 ? 3.776 -24.932 -46.509 1.00 90.31 69 LYS A O 1
ATOM 534 N N . LEU A 1 70 ? 4.000 -26.081 -44.586 1.00 90.06 70 LEU A N 1
ATOM 535 C CA . LEU A 1 70 ? 2.740 -25.625 -43.983 1.00 90.06 70 LEU A CA 1
ATOM 536 C C . LEU A 1 70 ? 2.725 -24.109 -43.730 1.00 90.06 70 LEU A C 1
ATOM 538 O O . LEU A 1 70 ? 1.693 -23.463 -43.895 1.00 90.06 70 LEU A O 1
ATOM 542 N N . VAL A 1 71 ? 3.874 -23.513 -43.398 1.00 89.94 71 VAL A N 1
ATOM 543 C CA . VAL A 1 71 ? 3.994 -22.052 -43.256 1.00 89.94 71 VAL A CA 1
ATOM 544 C C . VAL A 1 71 ? 3.918 -21.325 -44.605 1.00 89.94 71 VAL A C 1
ATOM 546 O O . VAL A 1 71 ? 3.395 -20.216 -44.658 1.00 89.94 71 VAL A O 1
ATOM 549 N N . VAL A 1 72 ? 4.388 -21.931 -45.701 1.00 91.00 72 VAL A N 1
ATOM 550 C CA . VAL A 1 72 ? 4.242 -21.363 -47.056 1.00 91.00 72 VAL A CA 1
ATOM 551 C C . VAL A 1 72 ? 2.786 -21.418 -47.540 1.00 91.00 72 VAL A C 1
ATOM 553 O O . VAL A 1 72 ? 2.297 -20.436 -48.094 1.00 91.00 72 VAL A O 1
ATOM 556 N N . ASP A 1 73 ? 2.072 -22.517 -47.284 1.00 89.25 73 ASP A N 1
ATOM 557 C CA . ASP A 1 73 ? 0.630 -22.638 -47.566 1.00 89.25 73 ASP A CA 1
ATOM 558 C C . ASP A 1 73 ? -0.203 -21.626 -46.750 1.00 89.25 73 ASP A C 1
ATOM 560 O O . ASP A 1 73 ? -1.075 -20.943 -47.293 1.00 89.25 73 ASP A O 1
ATOM 564 N N . LEU A 1 74 ? 0.130 -21.436 -45.469 1.00 90.12 74 LEU A N 1
ATOM 565 C CA . LEU A 1 74 ? -0.451 -20.381 -44.636 1.00 90.12 74 LEU A CA 1
ATOM 566 C C . LEU A 1 74 ? -0.190 -18.971 -45.196 1.00 90.12 74 LEU A C 1
ATOM 568 O O . LEU A 1 74 ? -1.119 -18.167 -45.261 1.00 90.12 74 LEU A O 1
ATOM 572 N N . GLU A 1 75 ? 1.045 -18.651 -45.596 1.00 88.62 75 GLU A N 1
ATOM 573 C CA . GLU A 1 75 ? 1.375 -17.333 -46.159 1.00 88.62 75 GLU A CA 1
ATOM 574 C C . GLU A 1 75 ? 0.618 -17.068 -47.474 1.00 88.62 75 GLU A C 1
ATOM 576 O O . GLU A 1 75 ? 0.139 -15.952 -47.678 1.00 88.62 75 GLU A O 1
ATOM 581 N N . ALA A 1 76 ? 0.415 -18.086 -48.320 1.00 88.25 76 ALA A N 1
ATOM 582 C CA . ALA A 1 76 ? -0.401 -17.972 -49.532 1.00 88.25 76 ALA A CA 1
ATOM 583 C C . ALA A 1 76 ? -1.886 -17.696 -49.220 1.00 88.25 76 ALA A C 1
ATOM 585 O O . ALA A 1 76 ? -2.504 -16.834 -49.846 1.00 88.25 76 ALA A O 1
ATOM 586 N N . LYS A 1 77 ? -2.453 -18.368 -48.208 1.00 87.75 77 LYS A N 1
ATOM 587 C CA . LYS A 1 77 ? -3.827 -18.120 -47.726 1.00 87.75 77 LYS A CA 1
ATOM 588 C C . LYS A 1 77 ? -3.984 -16.761 -47.038 1.00 87.75 77 LYS A C 1
ATOM 590 O O . LYS A 1 77 ? -5.071 -16.189 -47.063 1.00 87.75 77 LYS A O 1
ATOM 595 N N . ALA A 1 78 ? -2.913 -16.232 -46.448 1.00 85.94 78 ALA A N 1
ATOM 596 C CA . ALA A 1 78 ? -2.893 -14.924 -45.799 1.00 85.94 78 ALA A CA 1
ATOM 597 C C . ALA A 1 78 ? -2.634 -13.749 -46.767 1.00 85.94 78 ALA A C 1
ATOM 599 O O . ALA A 1 78 ? -2.963 -12.611 -46.419 1.00 85.94 78 ALA A O 1
ATOM 600 N N . GLU A 1 79 ? -2.103 -13.980 -47.981 1.00 84.31 79 GLU A N 1
ATOM 601 C CA . GLU A 1 79 ? -1.827 -12.907 -48.957 1.00 84.31 79 GLU A CA 1
ATOM 602 C C . GLU A 1 79 ? -3.037 -11.981 -49.227 1.00 84.31 79 GLU A C 1
ATOM 604 O O . GLU A 1 79 ? -2.830 -10.761 -49.227 1.00 84.31 79 GLU A O 1
ATOM 609 N N . PRO A 1 80 ? -4.292 -12.463 -49.377 1.00 82.12 80 PRO A N 1
ATOM 610 C CA . PRO A 1 80 ? -5.463 -11.605 -49.589 1.00 82.12 80 PRO A CA 1
ATOM 611 C C . PRO A 1 80 ? -5.653 -10.507 -48.532 1.00 82.12 80 PRO A C 1
ATOM 613 O O . PRO A 1 80 ? -6.157 -9.434 -48.856 1.00 82.12 80 PRO A O 1
ATOM 616 N N . PHE A 1 81 ? -5.202 -10.735 -47.294 1.00 77.62 81 PHE A N 1
ATOM 617 C CA . PHE A 1 81 ? -5.296 -9.771 -46.193 1.00 77.62 81 PHE A CA 1
ATOM 618 C C . PHE A 1 81 ? -4.130 -8.765 -46.158 1.00 77.62 81 PHE A C 1
ATOM 620 O O . PHE A 1 81 ? -4.231 -7.732 -45.500 1.00 77.62 81 PHE A O 1
ATOM 627 N N . THR A 1 82 ? -3.032 -9.015 -46.884 1.00 71.50 82 THR A N 1
ATOM 628 C CA . THR A 1 82 ? -1.863 -8.105 -46.931 1.00 71.50 82 THR A CA 1
ATOM 629 C C . THR A 1 82 ? -2.153 -6.792 -47.659 1.00 71.50 82 THR A C 1
ATOM 631 O O . THR A 1 82 ? -1.522 -5.770 -47.389 1.00 71.50 82 THR A O 1
ATOM 634 N N . ARG A 1 83 ? -3.118 -6.802 -48.587 1.00 62.28 83 ARG A N 1
ATOM 635 C CA . ARG A 1 83 ? -3.562 -5.627 -49.342 1.00 62.28 83 ARG A CA 1
ATOM 636 C C . ARG A 1 83 ? -4.962 -5.278 -48.857 1.00 62.28 83 ARG A C 1
ATOM 638 O O . ARG A 1 83 ? -5.888 -6.036 -49.115 1.00 62.28 83 ARG A O 1
ATOM 645 N N . PHE A 1 84 ? -5.130 -4.124 -48.209 1.00 56.44 84 PHE A N 1
ATOM 646 C CA . PHE A 1 84 ? -6.424 -3.634 -47.703 1.00 56.44 84 PHE A CA 1
ATOM 647 C C . PHE A 1 84 ? -7.416 -3.305 -48.846 1.00 56.44 84 PHE A C 1
ATOM 649 O O . PHE A 1 84 ? -7.716 -2.149 -49.148 1.00 56.44 84 PHE A O 1
ATOM 656 N N . LYS A 1 85 ? -7.942 -4.341 -49.505 1.00 52.16 85 LYS A N 1
ATOM 657 C CA . LYS A 1 85 ? -9.093 -4.268 -50.403 1.00 52.16 85 LYS A CA 1
ATOM 658 C C . LYS A 1 85 ? -10.369 -4.492 -49.601 1.00 52.16 85 LYS A C 1
ATOM 660 O O . LYS A 1 85 ? -10.474 -5.431 -48.818 1.00 52.16 85 LYS A O 1
ATOM 665 N N . LYS A 1 86 ? -11.370 -3.654 -49.862 1.00 54.25 86 LYS A N 1
ATOM 666 C CA . LYS A 1 86 ? -12.739 -3.816 -49.359 1.00 54.25 86 LYS A CA 1
ATOM 667 C C . LYS A 1 86 ? -13.461 -4.913 -50.157 1.00 54.25 86 LYS A C 1
ATOM 669 O O . LYS A 1 86 ? -14.333 -4.606 -50.963 1.00 54.25 86 LYS A O 1
ATOM 674 N N . GLY A 1 87 ? -13.033 -6.166 -49.993 1.00 60.97 87 GLY A N 1
ATOM 675 C CA . GLY A 1 87 ? -13.814 -7.323 -50.442 1.00 60.97 87 GLY A CA 1
ATOM 676 C C . GLY A 1 87 ? -15.121 -7.425 -49.642 1.00 60.97 87 GLY A C 1
ATOM 677 O O . GLY A 1 87 ? -15.153 -6.959 -48.497 1.00 60.97 87 GLY A O 1
ATOM 678 N N . PRO A 1 88 ? -16.200 -7.983 -50.217 1.00 68.06 88 PRO A N 1
ATOM 679 C CA . PRO A 1 88 ? -17.450 -8.175 -49.493 1.00 68.06 88 PRO A CA 1
ATOM 680 C C . PRO A 1 88 ? -17.252 -9.164 -48.332 1.00 68.06 88 PRO A C 1
ATOM 682 O O . PRO A 1 88 ? -16.487 -10.125 -48.429 1.00 68.06 88 PRO A O 1
ATOM 685 N N . GLU A 1 89 ? -17.962 -8.928 -47.227 1.00 68.44 89 GLU A N 1
ATOM 686 C CA . GLU A 1 89 ? -17.848 -9.701 -45.977 1.00 68.44 89 GLU A CA 1
ATOM 687 C C . GLU A 1 89 ? -18.050 -11.215 -46.199 1.00 68.44 89 GLU A C 1
ATOM 689 O O . GLU A 1 89 ? -17.341 -12.035 -45.615 1.00 68.44 89 GLU A O 1
ATOM 694 N N . SER A 1 90 ? -18.941 -11.571 -47.132 1.00 73.25 90 SER A N 1
ATOM 695 C CA . SER A 1 90 ? -19.258 -12.942 -47.552 1.00 73.25 90 SER A CA 1
ATOM 696 C C . SER A 1 90 ? -18.101 -13.714 -48.197 1.00 73.25 90 SER A C 1
ATOM 698 O O . SER A 1 90 ? -18.116 -14.941 -48.171 1.00 73.25 90 SER A O 1
ATOM 700 N N . GLU A 1 91 ? -17.121 -13.031 -48.794 1.00 75.75 91 GLU A N 1
ATOM 701 C CA . GLU A 1 91 ? -15.955 -13.666 -49.431 1.00 75.75 91 GLU A CA 1
ATOM 702 C C . GLU A 1 91 ? -14.754 -13.727 -48.479 1.00 75.75 91 GLU A C 1
ATOM 704 O O . GLU A 1 91 ? -14.010 -14.707 -48.462 1.00 75.75 91 GLU A O 1
ATOM 709 N N . MET A 1 92 ? -14.569 -12.685 -47.664 1.00 75.12 92 MET A N 1
ATOM 710 C CA . MET A 1 92 ? -13.374 -12.520 -46.834 1.00 75.12 92 MET A CA 1
ATOM 711 C C . MET A 1 92 ? -13.447 -13.261 -45.492 1.00 75.12 92 MET A C 1
ATOM 713 O O . MET A 1 92 ? -12.408 -13.684 -44.988 1.00 75.12 92 MET A O 1
ATOM 717 N N . MET A 1 93 ? -14.637 -13.441 -44.903 1.00 79.19 93 MET A N 1
ATOM 718 C CA . MET A 1 93 ? -14.759 -14.134 -43.612 1.00 79.19 93 MET A CA 1
ATOM 719 C C . MET A 1 93 ? -14.379 -15.630 -43.700 1.00 79.19 93 MET A C 1
ATOM 721 O O . MET A 1 93 ? -13.522 -16.047 -42.921 1.00 79.19 93 MET A O 1
ATOM 725 N N . PRO A 1 94 ? -14.852 -16.424 -44.690 1.00 85.50 94 PRO A N 1
ATOM 726 C CA . PRO A 1 94 ? -14.427 -17.823 -44.831 1.00 85.50 94 PRO A CA 1
ATOM 727 C C . PRO A 1 94 ? -12.923 -17.985 -45.105 1.00 85.50 94 PRO A C 1
ATOM 729 O O . PRO A 1 94 ? -12.330 -18.996 -44.731 1.00 85.50 94 PRO A O 1
ATOM 732 N N . LEU A 1 95 ? -12.286 -16.990 -45.738 1.00 83.94 95 LEU A N 1
ATOM 733 C CA . LEU A 1 95 ? -10.832 -16.951 -45.919 1.00 83.94 95 LEU A CA 1
ATOM 734 C C . LEU A 1 95 ? -10.089 -16.708 -44.595 1.00 83.94 95 LEU A C 1
ATOM 736 O O . LEU A 1 95 ? -9.022 -17.283 -44.392 1.00 83.94 95 LEU A O 1
ATOM 740 N N . ALA A 1 96 ? -10.640 -15.902 -43.681 1.00 83.50 96 ALA A N 1
ATOM 741 C CA . ALA A 1 96 ? -10.037 -15.669 -42.368 1.00 83.50 96 ALA A CA 1
ATOM 742 C C . ALA A 1 96 ? -10.062 -16.948 -41.516 1.00 83.50 96 ALA A C 1
ATOM 744 O O . ALA A 1 96 ? -9.060 -17.302 -40.898 1.00 83.50 96 ALA A O 1
ATOM 745 N N . ASP A 1 97 ? -11.170 -17.689 -41.561 1.00 85.88 97 ASP A N 1
ATOM 746 C CA . ASP A 1 97 ? -11.322 -18.958 -40.844 1.00 85.88 97 ASP A CA 1
ATOM 747 C C . ASP A 1 97 ? -10.373 -20.044 -41.408 1.00 85.88 97 ASP A C 1
ATOM 749 O O . ASP A 1 97 ? -9.777 -20.821 -40.658 1.00 85.88 97 ASP A O 1
ATOM 753 N N . GLN A 1 98 ? -10.139 -20.050 -42.730 1.00 87.38 98 GLN A N 1
ATOM 754 C CA . GLN A 1 98 ? -9.130 -20.905 -43.375 1.00 87.38 98 GLN A CA 1
ATOM 755 C C . GLN A 1 98 ? -7.686 -20.527 -43.007 1.00 87.38 98 GLN A C 1
ATOM 757 O O . GLN A 1 98 ? -6.848 -21.423 -42.860 1.00 87.38 98 GLN A O 1
ATOM 762 N N . VAL A 1 99 ? -7.377 -19.233 -42.854 1.00 88.75 99 VAL A N 1
ATOM 763 C CA . VAL A 1 99 ? -6.067 -18.759 -42.369 1.00 88.75 99 VAL A CA 1
ATOM 764 C C . VAL A 1 99 ? -5.824 -19.235 -40.941 1.00 88.75 99 VAL A C 1
ATOM 766 O O . VAL A 1 99 ? -4.762 -19.792 -40.670 1.00 88.75 99 VAL A O 1
ATOM 769 N N . ASP A 1 100 ? -6.805 -19.090 -40.051 1.00 86.88 100 ASP A N 1
ATOM 770 C CA . ASP A 1 100 ? -6.657 -19.483 -38.648 1.00 86.88 100 ASP A CA 1
ATOM 771 C C . ASP A 1 100 ? -6.472 -21.007 -38.507 1.00 86.88 100 ASP A C 1
ATOM 773 O O . ASP A 1 100 ? -5.510 -21.451 -37.879 1.00 86.88 100 ASP A O 1
ATOM 777 N N . SER A 1 101 ? -7.291 -21.818 -39.190 1.00 88.75 101 SER A N 1
ATOM 778 C CA . SER A 1 101 ? -7.141 -23.285 -39.212 1.00 88.75 101 SER A CA 1
ATOM 779 C C . SER A 1 101 ? -5.790 -23.737 -39.797 1.00 88.75 101 SER A C 1
ATOM 781 O O . SER A 1 101 ? -5.136 -24.641 -39.269 1.00 88.75 101 SER A O 1
ATOM 783 N N . SER A 1 102 ? -5.307 -23.064 -40.848 1.00 88.94 102 SER A N 1
ATOM 784 C CA . SER A 1 102 ? -3.984 -23.352 -41.426 1.00 88.94 102 SER A CA 1
ATOM 785 C C . SER A 1 102 ? -2.842 -22.921 -40.492 1.00 88.94 102 SER A C 1
ATOM 787 O O . SER A 1 102 ? -1.787 -23.557 -40.462 1.00 88.94 102 SER A O 1
ATOM 789 N N . ALA A 1 103 ? -3.051 -21.878 -39.682 1.00 89.19 103 ALA A N 1
ATOM 790 C CA . ALA A 1 103 ? -2.098 -21.434 -38.671 1.00 89.19 103 ALA A CA 1
ATOM 791 C C . ALA A 1 103 ? -2.009 -22.403 -37.485 1.00 89.19 103 ALA A C 1
ATOM 793 O O . ALA A 1 103 ? -0.916 -22.598 -36.955 1.00 89.19 103 ALA A O 1
ATOM 794 N N . GLU A 1 104 ? -3.109 -23.042 -37.085 1.00 88.88 104 GLU A N 1
ATOM 795 C CA . GLU A 1 104 ? -3.097 -24.112 -36.079 1.00 88.88 104 GLU A CA 1
ATOM 796 C C . GLU A 1 104 ? -2.313 -25.336 -36.567 1.00 88.88 104 GLU A C 1
ATOM 798 O O . GLU A 1 104 ? -1.416 -25.807 -35.863 1.00 88.88 104 GLU A O 1
ATOM 803 N N . ALA A 1 105 ? -2.552 -25.788 -37.804 1.00 89.06 105 ALA A N 1
ATOM 804 C CA . ALA A 1 105 ? -1.788 -26.878 -38.417 1.00 89.06 105 ALA A CA 1
ATOM 805 C C . ALA A 1 105 ? -0.279 -26.561 -38.502 1.00 89.06 105 ALA A C 1
ATOM 807 O O . ALA A 1 105 ? 0.563 -27.389 -38.139 1.00 89.06 105 ALA A O 1
ATOM 808 N N . ALA A 1 106 ? 0.077 -25.337 -38.908 1.00 89.81 106 ALA A N 1
ATOM 809 C CA . ALA A 1 106 ? 1.466 -24.883 -38.942 1.00 89.81 106 ALA A CA 1
ATOM 810 C C . ALA A 1 106 ? 2.098 -24.800 -37.535 1.00 89.81 106 ALA A C 1
ATOM 812 O O . ALA A 1 106 ? 3.243 -25.220 -37.355 1.00 89.81 106 ALA A O 1
ATOM 813 N N . LYS A 1 107 ? 1.361 -24.327 -36.514 1.00 91.00 107 LYS A N 1
ATOM 814 C CA . LYS A 1 107 ? 1.822 -24.301 -35.109 1.00 91.00 107 LYS A CA 1
ATOM 815 C C . LYS A 1 107 ? 2.072 -25.708 -34.571 1.00 91.00 107 LYS A C 1
ATOM 817 O O . LYS A 1 107 ? 3.120 -25.936 -33.970 1.00 91.00 107 LYS A O 1
ATOM 822 N N . ALA A 1 108 ? 1.159 -26.647 -34.819 1.00 89.06 108 ALA A N 1
ATOM 823 C CA . ALA A 1 108 ? 1.302 -28.041 -34.402 1.00 89.06 108 ALA A CA 1
ATOM 824 C C . ALA A 1 108 ? 2.539 -28.704 -35.034 1.00 89.06 108 ALA A C 1
ATOM 826 O O . ALA A 1 108 ? 3.315 -29.360 -34.337 1.00 89.06 108 ALA A O 1
ATOM 827 N N . SER A 1 109 ? 2.783 -28.470 -36.328 1.00 89.12 109 SER A N 1
ATOM 828 C CA . SER A 1 109 ? 3.970 -28.988 -37.017 1.00 89.12 109 SER A CA 1
ATOM 829 C C . SER A 1 109 ? 5.275 -28.362 -36.502 1.00 89.12 109 SER A C 1
ATOM 831 O O . SER A 1 109 ? 6.221 -29.088 -36.197 1.00 89.12 109 SER A O 1
ATOM 833 N N . VAL A 1 110 ? 5.317 -27.039 -36.287 1.00 88.38 110 VAL A N 1
ATOM 834 C CA . VAL A 1 110 ? 6.476 -26.358 -35.673 1.00 88.38 110 VAL A CA 1
ATOM 835 C C . VAL A 1 110 ? 6.730 -26.842 -34.237 1.00 88.38 110 VAL A C 1
ATOM 837 O O . VAL A 1 110 ? 7.887 -26.937 -33.832 1.00 88.38 110 VAL A O 1
ATOM 840 N N . ALA A 1 111 ? 5.690 -27.170 -33.464 1.00 86.12 111 ALA A N 1
ATOM 841 C CA . ALA A 1 111 ? 5.836 -27.748 -32.127 1.00 86.12 111 ALA A CA 1
ATOM 842 C C . ALA A 1 111 ? 6.388 -29.185 -32.174 1.00 86.12 111 ALA A C 1
ATOM 844 O O . ALA A 1 111 ? 7.352 -29.489 -31.475 1.00 86.12 111 ALA A O 1
ATOM 845 N N . SER A 1 112 ? 5.852 -30.041 -33.050 1.00 86.19 112 SER A N 1
ATOM 846 C CA . SER A 1 112 ? 6.353 -31.408 -33.254 1.00 86.19 112 SER A CA 1
ATOM 847 C C . SER A 1 112 ? 7.820 -31.422 -33.705 1.00 86.19 112 SER A C 1
ATOM 849 O O . SER A 1 112 ? 8.628 -32.171 -33.158 1.00 86.19 112 SER A O 1
ATOM 851 N N . ALA A 1 113 ? 8.202 -30.526 -34.620 1.00 84.88 113 ALA A N 1
ATOM 852 C CA . ALA A 1 113 ? 9.585 -30.377 -35.067 1.00 84.88 113 ALA A CA 1
ATOM 853 C C . ALA A 1 113 ? 10.540 -29.870 -33.967 1.00 84.88 113 ALA A C 1
ATOM 855 O O . ALA A 1 113 ? 11.731 -30.157 -34.039 1.00 84.88 113 ALA A O 1
ATOM 856 N N . LYS A 1 114 ? 10.053 -29.150 -32.942 1.00 84.12 114 LYS A N 1
ATOM 857 C CA . LYS A 1 114 ? 10.863 -28.798 -31.760 1.00 84.12 114 LYS A CA 1
ATOM 858 C C . LYS A 1 114 ? 11.103 -30.004 -30.854 1.00 84.12 114 LYS A C 1
ATOM 860 O O . LYS A 1 114 ? 12.238 -30.214 -30.443 1.00 84.12 114 LYS A O 1
ATOM 865 N N . GLU A 1 115 ? 10.073 -30.800 -30.569 1.00 81.69 115 GLU A N 1
ATOM 866 C CA . GLU A 1 115 ? 10.219 -31.960 -29.676 1.00 81.69 115 GLU A CA 1
ATOM 867 C C . GLU A 1 115 ? 11.125 -33.040 -30.295 1.00 81.69 115 GLU A C 1
ATOM 869 O O . GLU A 1 115 ? 11.971 -33.604 -29.610 1.00 81.69 115 GLU A O 1
ATOM 874 N N . LEU A 1 116 ? 11.053 -33.243 -31.618 1.00 79.25 116 LEU A N 1
ATOM 875 C CA . LEU A 1 116 ? 11.955 -34.137 -32.366 1.00 79.25 116 LEU A CA 1
ATOM 876 C C . LEU A 1 116 ? 13.412 -33.633 -32.480 1.00 79.25 116 LEU A C 1
ATOM 878 O O . LEU A 1 116 ? 14.268 -34.355 -32.993 1.00 79.25 116 LEU A O 1
ATOM 882 N N . LEU A 1 117 ? 13.702 -32.411 -32.022 1.00 73.88 117 LEU A N 1
ATOM 883 C CA . LEU A 1 117 ? 15.054 -31.852 -31.900 1.00 73.88 117 LEU A CA 1
ATOM 884 C C . LEU A 1 117 ? 15.529 -31.760 -30.440 1.00 73.88 117 LEU A C 1
ATOM 886 O O . LEU A 1 117 ? 16.635 -31.276 -30.192 1.00 73.88 117 LEU A O 1
ATOM 890 N N . ARG A 1 118 ? 14.722 -32.205 -29.468 1.00 68.94 118 ARG A N 1
ATOM 891 C CA . ARG A 1 118 ? 15.099 -32.180 -28.052 1.00 68.94 118 ARG A CA 1
ATOM 892 C C . ARG A 1 118 ? 16.284 -33.135 -27.808 1.00 68.94 118 ARG A C 1
ATOM 894 O O . ARG A 1 118 ? 16.257 -34.254 -28.322 1.00 68.94 118 ARG A O 1
ATOM 901 N N . PRO A 1 119 ? 17.315 -32.741 -27.034 1.00 61.66 119 PRO A N 1
ATOM 902 C CA . PRO A 1 119 ? 18.442 -33.619 -26.732 1.00 61.66 119 PRO A CA 1
ATOM 903 C C . PRO A 1 119 ? 18.030 -34.961 -26.110 1.00 61.66 119 PRO A C 1
ATOM 905 O O . PRO A 1 119 ? 17.079 -35.036 -25.328 1.00 61.66 119 PRO A O 1
ATOM 908 N N . VAL A 1 120 ? 18.789 -36.007 -26.454 1.00 60.72 120 VAL A N 1
ATOM 909 C CA . VAL A 1 120 ? 18.671 -37.361 -25.888 1.00 60.72 120 VAL A CA 1
ATOM 910 C C . VAL A 1 120 ? 18.925 -37.325 -24.375 1.00 60.72 120 VAL A C 1
ATOM 912 O O . VAL A 1 120 ? 19.714 -36.509 -23.899 1.00 60.72 120 VAL A O 1
ATOM 915 N N . GLU A 1 121 ? 18.242 -38.200 -23.636 1.00 56.28 121 GLU A N 1
ATOM 916 C CA . GLU A 1 121 ? 18.176 -38.199 -22.169 1.00 56.28 121 GLU A CA 1
ATOM 917 C C . GLU A 1 121 ? 19.553 -38.180 -21.483 1.00 56.28 121 GLU A C 1
ATOM 919 O O . GLU A 1 121 ? 20.502 -38.857 -21.888 1.00 56.28 121 GLU A O 1
ATOM 924 N N . GLU A 1 122 ? 19.656 -37.372 -20.424 1.00 54.28 122 GLU A N 1
ATOM 925 C CA . GLU A 1 122 ? 20.941 -36.961 -19.852 1.00 54.28 122 GLU A CA 1
ATOM 926 C C . GLU A 1 122 ? 21.689 -38.069 -19.088 1.00 54.28 122 GLU A C 1
ATOM 928 O O . GLU A 1 122 ? 22.887 -37.930 -18.838 1.00 54.28 122 GLU A O 1
ATOM 933 N N . ASP A 1 123 ? 21.009 -39.159 -18.730 1.00 54.88 123 ASP A N 1
ATOM 934 C CA . ASP A 1 123 ? 21.512 -40.205 -17.824 1.00 54.88 123 ASP A CA 1
ATOM 935 C C . ASP A 1 123 ? 22.461 -41.214 -18.505 1.00 54.88 123 ASP A C 1
ATOM 937 O O . ASP A 1 123 ? 22.994 -42.122 -17.868 1.00 54.88 123 ASP A O 1
ATOM 941 N N . VAL A 1 124 ? 22.697 -41.061 -19.813 1.00 60.81 124 VAL A N 1
ATOM 942 C CA . VAL A 1 124 ? 23.542 -41.957 -20.628 1.00 60.81 124 VAL A CA 1
ATOM 943 C C . VAL A 1 124 ? 25.025 -41.531 -20.636 1.00 60.81 124 VAL A C 1
ATOM 945 O O . VAL A 1 124 ? 25.880 -42.275 -21.126 1.00 60.81 124 VAL A O 1
ATOM 948 N N . PHE A 1 125 ? 25.361 -40.351 -20.098 1.00 70.19 125 PHE A N 1
ATOM 949 C CA . PHE A 1 125 ? 26.708 -39.767 -20.157 1.00 70.19 125 PHE A CA 1
ATOM 950 C C . PHE A 1 125 ? 27.339 -39.561 -18.772 1.00 70.19 125 PHE A C 1
ATOM 952 O O . PHE A 1 125 ? 26.678 -39.171 -17.817 1.00 70.19 125 PHE A O 1
ATOM 959 N N . ASP A 1 126 ? 28.654 -39.781 -18.687 1.00 75.06 126 ASP A N 1
ATOM 960 C CA . ASP A 1 126 ? 29.457 -39.554 -17.478 1.00 75.06 126 ASP A CA 1
ATOM 961 C C . ASP A 1 126 ? 29.401 -38.072 -17.047 1.00 75.06 126 ASP A C 1
ATOM 963 O O . ASP A 1 126 ? 29.600 -37.164 -17.865 1.00 75.06 126 ASP A O 1
ATOM 967 N N . GLU A 1 127 ? 29.170 -37.825 -15.751 1.00 75.56 127 GLU A N 1
ATOM 968 C CA . GLU A 1 127 ? 29.135 -36.488 -15.139 1.00 75.56 127 GLU A CA 1
ATOM 969 C C . GLU A 1 127 ? 30.329 -35.606 -15.535 1.00 75.56 127 GLU A C 1
ATOM 971 O O . GLU A 1 127 ? 30.179 -34.396 -15.711 1.00 75.56 127 GLU A O 1
ATOM 976 N N . MET A 1 128 ? 31.520 -36.185 -15.735 1.00 75.62 128 MET A N 1
ATOM 977 C CA . MET A 1 128 ? 32.703 -35.419 -16.122 1.00 75.62 128 MET A CA 1
ATOM 978 C C . MET A 1 128 ? 32.607 -34.782 -17.515 1.00 75.62 128 MET A C 1
ATOM 980 O O . MET A 1 128 ? 33.361 -33.838 -17.766 1.00 75.62 128 MET A O 1
ATOM 984 N N . ILE A 1 129 ? 31.734 -35.264 -18.409 1.00 82.25 129 ILE A N 1
ATOM 985 C CA . ILE A 1 129 ? 31.551 -34.741 -19.780 1.00 82.25 129 ILE A CA 1
ATOM 986 C C . ILE A 1 129 ? 30.145 -34.192 -20.066 1.00 82.25 129 ILE A C 1
ATOM 988 O O . ILE A 1 129 ? 29.968 -33.550 -21.099 1.00 82.25 129 ILE A O 1
ATOM 992 N N . LYS A 1 130 ? 29.162 -34.403 -19.179 1.00 80.00 130 LYS A N 1
ATOM 993 C CA . LYS A 1 130 ? 27.747 -34.025 -19.376 1.00 80.00 130 LYS A CA 1
ATOM 994 C C . LYS A 1 130 ? 27.557 -32.580 -19.874 1.00 80.00 130 LYS A C 1
ATOM 996 O O . LYS A 1 130 ? 26.867 -32.360 -20.868 1.00 80.00 130 LYS A O 1
ATOM 1001 N N . ALA A 1 131 ? 28.240 -31.610 -19.262 1.00 78.00 131 ALA A N 1
ATOM 1002 C CA . ALA A 1 131 ? 28.168 -30.200 -19.664 1.00 78.00 131 ALA A CA 1
ATOM 1003 C C . ALA A 1 131 ? 28.771 -29.919 -21.059 1.00 78.00 131 ALA A C 1
ATOM 1005 O O . ALA A 1 131 ? 28.205 -29.151 -21.834 1.00 78.00 131 ALA A O 1
ATOM 1006 N N . ASP A 1 132 ? 29.894 -30.552 -21.415 1.00 81.44 132 ASP A N 1
ATOM 1007 C CA . ASP A 1 132 ? 30.529 -30.374 -22.730 1.00 81.44 132 ASP A CA 1
ATOM 1008 C C . ASP A 1 132 ? 29.724 -31.058 -23.847 1.00 81.44 132 ASP A C 1
ATOM 1010 O O . ASP A 1 132 ? 29.642 -30.545 -24.963 1.00 81.44 132 ASP A O 1
ATOM 1014 N N . VAL A 1 133 ? 29.077 -32.189 -23.537 1.00 79.81 133 VAL A N 1
ATOM 1015 C CA . VAL A 1 133 ? 28.112 -32.869 -24.416 1.00 79.81 133 VAL A CA 1
ATOM 1016 C C . VAL A 1 133 ? 26.900 -31.975 -24.689 1.00 79.81 133 VAL A C 1
ATOM 1018 O O . VAL A 1 133 ? 26.528 -31.793 -25.848 1.00 79.81 133 VAL A O 1
ATOM 1021 N N . GLN A 1 134 ? 26.329 -31.352 -23.656 1.00 76.31 134 GLN A N 1
ATOM 1022 C CA . GLN A 1 134 ? 25.208 -30.418 -23.800 1.00 76.31 134 GLN A CA 1
ATOM 1023 C C . GLN A 1 134 ? 25.596 -29.172 -24.620 1.00 76.31 134 GLN A C 1
ATOM 1025 O O . GLN A 1 134 ? 24.839 -28.737 -25.492 1.00 76.31 134 GLN A O 1
ATOM 1030 N N . ALA A 1 135 ? 26.804 -28.636 -24.410 1.00 79.25 135 ALA A N 1
ATOM 1031 C CA . ALA A 1 135 ? 27.351 -27.516 -25.181 1.00 79.25 135 ALA A CA 1
ATOM 1032 C C . ALA A 1 135 ? 27.649 -27.874 -26.653 1.00 79.25 135 ALA A C 1
ATOM 1034 O O . ALA A 1 135 ? 27.544 -27.017 -27.528 1.00 79.25 135 ALA A O 1
ATOM 1035 N N . PHE A 1 136 ? 27.996 -29.133 -26.941 1.00 81.56 136 PHE A N 1
ATOM 1036 C CA . PHE A 1 136 ? 28.176 -29.631 -28.307 1.00 81.56 136 PHE A CA 1
ATOM 1037 C C . PHE A 1 136 ? 26.830 -29.794 -29.027 1.00 81.56 136 PHE A C 1
ATOM 1039 O O . PHE A 1 136 ? 26.648 -29.242 -30.110 1.00 81.56 136 PHE A O 1
ATOM 1046 N N . LEU A 1 137 ? 25.862 -30.475 -28.403 1.00 73.50 137 LEU A N 1
ATOM 1047 C CA . LEU A 1 137 ? 24.537 -30.712 -28.991 1.00 73.50 137 LEU A CA 1
ATOM 1048 C C . LEU A 1 137 ? 23.791 -29.408 -29.299 1.00 73.50 137 LEU A C 1
ATOM 1050 O O . LEU A 1 137 ? 23.321 -29.229 -30.419 1.00 73.50 137 LEU A O 1
ATOM 1054 N N . SER A 1 138 ? 23.774 -28.468 -28.348 1.00 72.88 138 SER A N 1
ATOM 1055 C CA . SER A 1 138 ? 23.189 -27.126 -28.534 1.00 72.88 138 SER A CA 1
ATOM 1056 C C . SER A 1 138 ? 23.959 -26.236 -29.521 1.00 72.88 138 SER A C 1
ATOM 1058 O O . SER A 1 138 ? 23.449 -25.199 -29.943 1.00 72.88 138 SER A O 1
ATOM 1060 N N . GLY A 1 139 ? 25.171 -26.626 -29.928 1.00 77.00 139 GLY A N 1
ATOM 1061 C CA . GLY A 1 139 ? 25.873 -26.025 -31.061 1.00 77.00 139 GLY A CA 1
ATOM 1062 C C . GLY A 1 139 ? 25.295 -26.477 -32.405 1.00 77.00 139 GLY A C 1
ATOM 1063 O O . GLY A 1 139 ? 25.079 -25.643 -33.287 1.00 77.00 139 GLY A O 1
ATOM 1064 N N . GLU A 1 140 ? 25.002 -27.773 -32.535 1.00 76.44 140 GLU A N 1
ATOM 1065 C CA . GLU A 1 140 ? 24.581 -28.415 -33.786 1.00 76.44 140 GLU A CA 1
ATOM 1066 C C . GLU A 1 140 ? 23.080 -28.203 -34.079 1.00 76.44 140 GLU A C 1
ATOM 1068 O O . GLU A 1 140 ? 22.699 -27.817 -35.188 1.00 76.44 140 GLU A O 1
ATOM 1073 N N . THR A 1 141 ? 22.206 -28.344 -33.071 1.00 73.50 141 THR A N 1
ATOM 1074 C CA . THR A 1 141 ? 20.747 -28.133 -33.216 1.00 73.50 141 THR A CA 1
ATOM 1075 C C . THR A 1 141 ? 20.370 -26.673 -33.489 1.00 73.50 141 THR A C 1
ATOM 1077 O O . THR A 1 141 ? 19.342 -26.397 -34.120 1.00 73.50 141 THR A O 1
ATOM 1080 N N . ARG A 1 142 ? 21.230 -25.726 -33.087 1.00 78.88 142 ARG A N 1
ATOM 1081 C CA . ARG A 1 142 ? 21.015 -24.269 -33.136 1.00 78.88 142 ARG A CA 1
ATOM 1082 C C . ARG A 1 142 ? 20.488 -23.754 -34.474 1.00 78.88 142 ARG A C 1
ATOM 1084 O O . ARG A 1 142 ? 19.656 -22.848 -34.509 1.00 78.88 142 ARG A O 1
ATOM 1091 N N . ARG A 1 143 ? 20.970 -24.302 -35.596 1.00 80.50 143 ARG A N 1
ATOM 1092 C CA . ARG A 1 143 ? 20.546 -23.877 -36.943 1.00 80.50 143 ARG A CA 1
ATOM 1093 C C . ARG A 1 143 ? 19.070 -24.196 -37.200 1.00 80.50 143 ARG A C 1
ATOM 1095 O O . ARG A 1 143 ? 18.355 -23.365 -37.764 1.00 80.50 143 ARG A O 1
ATOM 1102 N N . SER A 1 144 ? 18.620 -25.367 -36.760 1.00 80.12 144 SER A N 1
ATOM 1103 C CA . SER A 1 144 ? 17.237 -25.835 -36.884 1.00 80.12 144 SER A CA 1
ATOM 1104 C C . SER A 1 144 ? 16.310 -25.102 -35.913 1.00 80.12 144 SER A C 1
ATOM 1106 O O . SER A 1 144 ? 15.234 -24.658 -36.311 1.00 80.12 144 SER A O 1
ATOM 1108 N N . GLU A 1 145 ? 16.758 -24.864 -34.678 1.00 80.19 145 GLU A N 1
ATOM 1109 C CA . GLU A 1 145 ? 16.039 -24.053 -33.685 1.00 80.19 145 GLU A CA 1
ATOM 1110 C C . GLU A 1 145 ? 15.791 -22.619 -34.175 1.00 80.19 145 GLU A C 1
ATOM 1112 O O . GLU A 1 145 ? 14.659 -22.129 -34.137 1.00 80.19 145 GLU A O 1
ATOM 1117 N N . VAL A 1 146 ? 16.825 -21.954 -34.713 1.00 82.38 146 VAL A N 1
ATOM 1118 C CA . VAL A 1 146 ? 16.691 -20.617 -35.316 1.00 82.38 146 VAL A CA 1
ATOM 1119 C C . VAL A 1 146 ? 15.723 -20.644 -36.501 1.00 82.38 146 VAL A C 1
ATOM 1121 O O . VAL A 1 146 ? 14.935 -19.706 -36.654 1.00 82.38 146 VAL A O 1
ATOM 1124 N N . ARG A 1 147 ? 15.710 -21.710 -37.316 1.00 85.12 147 ARG A N 1
ATOM 1125 C CA . ARG A 1 147 ? 14.748 -21.838 -38.421 1.00 85.12 147 ARG A CA 1
ATOM 1126 C C . ARG A 1 147 ? 13.313 -21.985 -37.916 1.00 85.12 147 ARG A C 1
ATOM 1128 O O . ARG A 1 147 ? 12.447 -21.248 -38.376 1.00 85.12 147 ARG A O 1
ATOM 1135 N N . LEU A 1 148 ? 13.063 -22.835 -36.921 1.00 85.38 148 LEU A N 1
ATOM 1136 C CA . LEU A 1 148 ? 11.743 -22.974 -36.290 1.00 85.38 148 LEU A CA 1
ATOM 1137 C C . LEU A 1 148 ? 11.288 -21.668 -35.608 1.00 85.38 148 LEU A C 1
ATOM 1139 O O . LEU A 1 148 ? 10.109 -21.318 -35.667 1.00 85.38 148 LEU A O 1
ATOM 1143 N N . GLY A 1 149 ? 12.217 -20.891 -35.041 1.00 84.06 149 GLY A N 1
ATOM 1144 C CA . GLY A 1 149 ? 11.954 -19.537 -34.542 1.00 84.06 149 GLY A CA 1
ATOM 1145 C C . GLY A 1 149 ? 11.552 -18.541 -35.641 1.00 84.06 149 GLY A C 1
ATOM 1146 O O . GLY A 1 149 ? 10.657 -17.721 -35.433 1.00 84.06 149 GLY A O 1
ATOM 1147 N N . GLN A 1 150 ? 12.156 -18.628 -36.833 1.00 89.50 150 GLN A N 1
ATOM 1148 C CA . GLN A 1 150 ? 11.733 -17.846 -38.005 1.00 89.50 150 GLN A CA 1
ATOM 1149 C C . GLN A 1 150 ? 10.345 -18.269 -38.507 1.00 89.50 150 GLN A C 1
ATOM 1151 O O . GLN A 1 150 ? 9.555 -17.402 -38.877 1.00 89.50 150 GLN A O 1
ATOM 1156 N N . LEU A 1 151 ? 10.038 -19.573 -38.505 1.00 90.44 151 LEU A N 1
ATOM 1157 C CA . LEU A 1 151 ? 8.730 -20.103 -38.903 1.00 90.44 151 LEU A CA 1
ATOM 1158 C C . LEU A 1 151 ? 7.609 -19.643 -37.958 1.00 90.44 151 LEU A C 1
ATOM 1160 O O . LEU A 1 151 ? 6.588 -19.166 -38.444 1.00 90.44 151 LEU A O 1
ATOM 1164 N N . GLY A 1 152 ? 7.822 -19.662 -36.636 1.00 87.81 152 GLY A N 1
ATOM 1165 C CA . GLY A 1 152 ? 6.871 -19.090 -35.669 1.00 87.81 152 GLY A CA 1
ATOM 1166 C C . GLY A 1 152 ? 6.516 -17.634 -35.999 1.00 87.81 152 GLY A C 1
ATOM 1167 O O . GLY A 1 152 ? 5.362 -17.320 -36.278 1.00 87.81 152 GLY A O 1
ATOM 1168 N N . ARG A 1 153 ? 7.537 -16.777 -36.155 1.00 89.56 153 ARG A N 1
ATOM 1169 C CA . ARG A 1 153 ? 7.356 -15.357 -36.519 1.00 89.56 153 ARG A CA 1
ATOM 1170 C C . ARG A 1 153 ? 6.670 -15.130 -37.876 1.00 89.56 153 ARG A C 1
ATOM 1172 O O . ARG A 1 153 ? 6.226 -14.010 -38.128 1.00 89.56 153 ARG A O 1
ATOM 1179 N N . ARG A 1 154 ? 6.640 -16.116 -38.784 1.00 91.06 154 ARG A N 1
ATOM 1180 C CA . ARG A 1 154 ? 5.872 -16.061 -40.048 1.00 91.06 154 ARG A CA 1
ATOM 1181 C C . ARG A 1 154 ? 4.391 -16.330 -39.787 1.00 91.06 154 ARG A C 1
ATOM 1183 O O . ARG A 1 154 ? 3.554 -15.539 -40.219 1.00 91.06 154 ARG A O 1
ATOM 1190 N N . ILE A 1 155 ? 4.087 -17.370 -39.008 1.00 90.75 155 ILE A N 1
ATOM 1191 C CA . ILE A 1 155 ? 2.721 -17.713 -38.591 1.00 90.75 155 ILE A CA 1
ATOM 1192 C C . ILE A 1 155 ? 2.068 -16.543 -37.845 1.00 90.75 155 ILE A C 1
ATOM 1194 O O . ILE A 1 155 ? 0.962 -16.140 -38.196 1.00 90.75 155 ILE A O 1
ATOM 1198 N N . ASP A 1 156 ? 2.775 -15.949 -36.879 1.00 88.56 156 ASP A N 1
ATOM 1199 C CA . ASP A 1 156 ? 2.237 -14.863 -36.048 1.00 88.56 156 ASP A CA 1
ATOM 1200 C C . ASP A 1 156 ? 1.822 -13.639 -36.885 1.00 88.56 156 ASP A C 1
ATOM 1202 O O . ASP A 1 156 ? 0.803 -13.000 -36.613 1.00 88.56 156 ASP A O 1
ATOM 1206 N N . ARG A 1 157 ? 2.568 -13.326 -37.959 1.00 89.12 157 ARG A N 1
ATOM 1207 C CA . ARG A 1 157 ? 2.187 -12.266 -38.910 1.00 89.12 157 ARG A CA 1
ATOM 1208 C C . ARG A 1 157 ? 0.906 -12.607 -39.668 1.00 89.12 157 ARG A C 1
ATOM 1210 O O . ARG A 1 157 ? 0.087 -11.717 -39.863 1.00 89.12 157 ARG A O 1
ATOM 1217 N N . CYS A 1 158 ? 0.715 -13.866 -40.057 1.00 88.00 158 CYS A N 1
ATOM 1218 C CA . CYS A 1 158 ? -0.480 -14.307 -40.777 1.00 88.00 158 CYS A CA 1
ATOM 1219 C C . CYS A 1 158 ? -1.735 -14.204 -39.895 1.00 88.00 158 CYS A C 1
ATOM 1221 O O . CYS A 1 158 ? -2.726 -13.611 -40.315 1.00 88.00 158 CYS A O 1
ATOM 1223 N N . THR A 1 159 ? -1.670 -14.664 -38.639 1.00 86.94 159 THR A N 1
ATOM 1224 C CA . THR A 1 159 ? -2.794 -14.541 -37.686 1.00 86.94 159 THR A CA 1
ATOM 1225 C C . THR A 1 159 ? -3.076 -13.097 -37.262 1.00 86.94 159 THR A C 1
ATOM 1227 O O . THR A 1 159 ? -4.211 -12.740 -36.952 1.00 86.94 159 THR A O 1
ATOM 1230 N N . ASN A 1 160 ? -2.067 -12.220 -37.281 1.00 87.69 160 ASN A N 1
ATOM 1231 C CA . ASN A 1 160 ? -2.286 -10.793 -37.042 1.00 87.69 160 ASN A CA 1
ATOM 1232 C C . ASN A 1 160 ? -3.060 -10.116 -38.189 1.00 87.69 160 ASN A C 1
ATOM 1234 O O . ASN A 1 160 ? -3.796 -9.164 -37.931 1.00 87.69 160 ASN A O 1
ATOM 1238 N N . LEU A 1 161 ? -2.952 -10.607 -39.430 1.00 85.38 161 LEU A N 1
ATOM 1239 C CA . LEU A 1 161 ? -3.701 -10.074 -40.573 1.00 85.38 161 LEU A CA 1
ATOM 1240 C C . LEU A 1 161 ? -5.192 -10.461 -40.528 1.00 85.38 161 LEU A C 1
ATOM 1242 O O . LEU A 1 161 ? -6.039 -9.584 -40.715 1.00 85.38 161 LEU A O 1
ATOM 1246 N N . SER A 1 162 ? -5.534 -11.720 -40.208 1.00 83.56 162 SER A N 1
ATOM 1247 C CA . SER A 1 162 ? -6.940 -12.142 -40.026 1.00 83.56 162 SER A CA 1
ATOM 1248 C C . SER A 1 162 ? -7.604 -11.389 -38.860 1.00 83.56 162 SER A C 1
ATOM 1250 O O . SER A 1 162 ? -8.708 -10.854 -38.998 1.00 83.56 162 SER A O 1
ATOM 1252 N N . SER A 1 163 ? -6.887 -11.242 -37.739 1.00 83.38 163 SER A N 1
ATOM 1253 C CA . SER A 1 163 ? -7.319 -10.473 -36.563 1.00 83.38 163 SER A CA 1
ATOM 1254 C C . SER A 1 163 ? -7.583 -8.987 -36.866 1.00 83.38 163 SER A C 1
ATOM 1256 O O . SER A 1 163 ? -8.643 -8.454 -36.518 1.00 83.38 163 SER A O 1
ATOM 1258 N N . GLN A 1 164 ? -6.668 -8.310 -37.574 1.00 81.56 164 GLN A N 1
ATOM 1259 C CA . GLN A 1 164 ? -6.845 -6.900 -37.951 1.00 81.56 164 GLN A CA 1
ATOM 1260 C C . GLN A 1 164 ? -8.051 -6.681 -38.875 1.00 81.56 164 GLN A C 1
ATOM 1262 O O . GLN A 1 164 ? -8.739 -5.669 -38.729 1.00 81.56 164 GLN A O 1
ATOM 1267 N N . TYR A 1 165 ? -8.345 -7.626 -39.777 1.00 80.88 165 TYR A N 1
ATOM 1268 C CA . TYR A 1 165 ? -9.526 -7.555 -40.639 1.00 80.88 165 TYR A CA 1
ATOM 1269 C C . TYR A 1 165 ? -10.835 -7.650 -39.837 1.00 80.88 165 TYR A C 1
ATOM 1271 O O . TYR A 1 165 ? -11.678 -6.755 -39.952 1.00 80.88 165 TYR A O 1
ATOM 1279 N N . ARG A 1 166 ? -10.981 -8.656 -38.956 1.00 77.38 166 ARG A N 1
ATOM 1280 C CA . ARG A 1 166 ? -12.177 -8.800 -38.097 1.00 77.38 166 ARG A CA 1
ATOM 1281 C C . ARG A 1 166 ? -12.383 -7.566 -37.205 1.00 77.38 166 ARG A C 1
ATOM 1283 O O . ARG A 1 166 ? -13.449 -6.957 -37.228 1.00 77.38 166 ARG A O 1
ATOM 1290 N N . SER A 1 167 ? -11.320 -7.089 -36.546 1.00 74.94 167 SER A N 1
ATOM 1291 C CA . SER A 1 167 ? -11.354 -5.854 -35.741 1.00 74.94 167 SER A CA 1
ATOM 1292 C C . SER A 1 167 ? -11.667 -4.585 -36.558 1.00 74.94 167 SER A C 1
ATOM 1294 O O . SER A 1 167 ? -12.011 -3.549 -35.983 1.00 74.94 167 SER A O 1
ATOM 1296 N N . GLY A 1 168 ? -11.521 -4.618 -37.885 1.00 76.19 168 GLY A N 1
ATOM 1297 C CA . GLY A 1 168 ? -11.983 -3.563 -38.786 1.00 76.19 168 GLY A CA 1
ATOM 1298 C C . GLY A 1 168 ? -13.500 -3.593 -38.984 1.00 76.19 168 GLY A C 1
ATOM 1299 O O . GLY A 1 168 ? -14.150 -2.559 -38.829 1.00 76.19 168 GLY A O 1
ATOM 1300 N N . LEU A 1 169 ? -14.067 -4.770 -39.275 1.00 72.06 169 LEU A N 1
ATOM 1301 C CA . LEU A 1 169 ? -15.508 -4.958 -39.498 1.00 72.06 169 LEU A CA 1
ATOM 1302 C C . LEU A 1 169 ? -16.349 -4.548 -38.284 1.00 72.06 169 LEU A C 1
ATOM 1304 O O . LEU A 1 169 ? -17.306 -3.788 -38.436 1.00 72.06 169 LEU A O 1
ATOM 1308 N N . ASP A 1 170 ? -15.969 -4.967 -37.076 1.00 70.25 170 ASP A N 1
ATOM 1309 C CA . ASP A 1 170 ? -16.761 -4.666 -35.876 1.00 70.25 170 ASP A CA 1
ATOM 1310 C C . ASP A 1 170 ? -16.801 -3.164 -35.558 1.00 70.25 170 ASP A C 1
ATOM 1312 O O . ASP A 1 170 ? -17.831 -2.644 -35.129 1.00 70.25 170 ASP A O 1
ATOM 1316 N N . LYS A 1 171 ? -15.736 -2.417 -35.885 1.00 73.56 171 LYS A N 1
ATOM 1317 C CA . LYS A 1 171 ? -15.741 -0.947 -35.791 1.00 73.56 171 LYS A CA 1
ATOM 1318 C C . LYS A 1 171 ? -16.730 -0.315 -36.773 1.00 73.56 171 LYS A C 1
ATOM 1320 O O . LYS A 1 171 ? -17.414 0.633 -36.397 1.00 73.56 171 LYS A O 1
ATOM 1325 N N . TYR A 1 172 ? -16.847 -0.837 -37.997 1.00 73.62 172 TYR A N 1
ATOM 1326 C CA . TYR A 1 172 ? -17.851 -0.363 -38.957 1.00 73.62 172 TYR A CA 1
ATOM 1327 C C . TYR A 1 172 ? -19.282 -0.687 -38.504 1.00 73.62 172 TYR A C 1
ATOM 1329 O O . TYR A 1 172 ? -20.141 0.191 -38.565 1.00 73.62 172 TYR A O 1
ATOM 1337 N N . ARG A 1 173 ? -19.526 -1.896 -37.977 1.00 75.69 173 ARG A N 1
ATOM 1338 C CA . ARG A 1 173 ? -20.828 -2.305 -37.414 1.00 75.69 173 ARG A CA 1
ATOM 1339 C C . ARG A 1 173 ? -21.259 -1.403 -36.248 1.00 75.69 173 ARG A C 1
ATOM 1341 O O . ARG A 1 173 ? -22.378 -0.895 -36.249 1.00 75.69 173 ARG A O 1
ATOM 1348 N N . ILE A 1 174 ? -20.358 -1.146 -35.294 1.00 73.69 174 ILE A N 1
ATOM 1349 C CA . ILE A 1 174 ? -20.611 -0.272 -34.133 1.00 73.69 174 ILE A CA 1
ATOM 1350 C C . ILE A 1 174 ? -20.916 1.170 -34.569 1.00 73.69 174 ILE A C 1
ATOM 1352 O O . ILE A 1 174 ? -21.842 1.782 -34.040 1.00 73.69 174 ILE A O 1
ATOM 1356 N N . VAL A 1 175 ? -20.180 1.717 -35.546 1.00 77.75 175 VAL A N 1
ATOM 1357 C CA . VAL A 1 175 ? -20.437 3.073 -36.064 1.00 77.75 175 VAL A CA 1
ATOM 1358 C C . VAL A 1 175 ? -21.805 3.165 -36.745 1.00 77.75 175 VAL A C 1
ATOM 1360 O O . VAL A 1 175 ? -22.548 4.096 -36.442 1.00 77.75 175 VAL A O 1
ATOM 1363 N N . ALA A 1 176 ? -22.172 2.194 -37.588 1.00 78.94 176 ALA A N 1
ATOM 1364 C CA . ALA A 1 176 ? -23.475 2.173 -38.256 1.00 78.94 176 ALA A CA 1
ATOM 1365 C C . ALA A 1 176 ? -24.645 2.123 -37.252 1.00 78.94 176 ALA A C 1
ATOM 1367 O O . ALA A 1 176 ? -25.563 2.938 -37.333 1.00 78.94 176 ALA A O 1
ATOM 1368 N N . LEU A 1 177 ? -24.565 1.246 -36.243 1.00 79.19 177 LEU A N 1
ATOM 1369 C CA . LEU A 1 177 ? -25.576 1.137 -35.183 1.00 79.19 177 LEU A CA 1
ATOM 1370 C C . LEU A 1 177 ? -25.714 2.439 -34.368 1.00 79.19 177 LEU A C 1
ATOM 1372 O O . LEU A 1 177 ? -26.815 2.843 -33.994 1.00 79.19 177 LEU A O 1
ATOM 1376 N N . ILE A 1 178 ? -24.601 3.137 -34.117 1.00 78.00 178 ILE A N 1
ATOM 1377 C CA . ILE A 1 178 ? -24.604 4.448 -33.451 1.00 78.00 178 ILE A CA 1
ATOM 1378 C C . ILE A 1 178 ? -25.263 5.529 -34.325 1.00 78.00 178 ILE A C 1
ATOM 1380 O O . ILE A 1 178 ? -25.851 6.466 -33.785 1.00 78.00 178 ILE A O 1
ATOM 1384 N N . GLU A 1 179 ? -25.177 5.451 -35.654 1.00 80.75 179 GLU A N 1
ATOM 1385 C CA . GLU A 1 179 ? -25.849 6.399 -36.553 1.00 80.75 179 GLU A CA 1
ATOM 1386 C C . GLU A 1 179 ? -27.360 6.148 -36.658 1.00 80.75 179 GLU A C 1
ATOM 1388 O O . GLU A 1 179 ? -28.123 7.114 -36.656 1.00 80.75 179 GLU A O 1
ATOM 1393 N N . GLU A 1 180 ? -27.798 4.888 -36.620 1.00 82.75 180 GLU A N 1
ATOM 1394 C CA . GLU A 1 180 ? -29.217 4.505 -36.600 1.00 82.75 180 GLU A CA 1
ATOM 1395 C C . GLU A 1 180 ? -29.927 4.876 -35.281 1.00 82.75 180 GLU A C 1
ATOM 1397 O O . GLU A 1 180 ? -31.036 5.414 -35.294 1.00 82.75 180 GLU A O 1
ATOM 1402 N N . LEU A 1 181 ? -29.288 4.650 -34.125 1.00 82.12 181 LEU A N 1
ATOM 1403 C CA . LEU A 1 181 ? -29.921 4.855 -32.811 1.00 82.12 181 LEU A CA 1
ATOM 1404 C C . LEU A 1 181 ? -29.991 6.328 -32.355 1.00 82.12 181 LEU A C 1
ATOM 1406 O O . LEU A 1 181 ? -30.877 6.682 -31.571 1.00 82.12 181 LEU A O 1
ATOM 1410 N N . LYS A 1 182 ? -29.098 7.204 -32.844 1.00 80.25 182 LYS A N 1
ATOM 1411 C CA . LYS A 1 182 ? -29.069 8.649 -32.514 1.00 80.25 182 LYS A CA 1
ATOM 1412 C C . LYS A 1 182 ? -30.428 9.360 -32.666 1.00 80.25 182 LYS A C 1
ATOM 1414 O O . LYS A 1 182 ? -30.863 9.965 -31.683 1.00 80.25 182 LYS A O 1
ATOM 1419 N N . PRO A 1 183 ? -31.103 9.344 -33.837 1.00 82.25 183 PRO A N 1
ATOM 1420 C CA . PRO A 1 183 ? -32.369 10.060 -34.017 1.00 82.25 183 PRO A CA 1
ATOM 1421 C C . PRO A 1 183 ? -33.492 9.505 -33.131 1.00 82.25 183 PRO A C 1
ATOM 1423 O O . PRO A 1 183 ? -34.236 10.285 -32.538 1.00 82.25 183 PRO A O 1
ATOM 1426 N N . LEU A 1 184 ? -33.576 8.178 -32.981 1.00 79.94 184 LEU A N 1
ATOM 1427 C CA . LEU A 1 184 ? -34.622 7.509 -32.198 1.00 79.94 184 LEU A CA 1
ATOM 1428 C C . LEU A 1 184 ? -34.567 7.889 -30.711 1.00 79.94 184 LEU A C 1
ATOM 1430 O O . LEU A 1 184 ? -35.601 8.119 -30.084 1.00 79.94 184 LEU A O 1
ATOM 1434 N N . ILE A 1 185 ? -33.362 7.983 -30.144 1.00 76.88 185 ILE A N 1
ATOM 1435 C CA . ILE A 1 185 ? -33.176 8.364 -28.738 1.00 76.88 185 ILE A CA 1
ATOM 1436 C C . ILE A 1 185 ? -33.356 9.878 -28.554 1.00 76.88 185 ILE A C 1
ATOM 1438 O O . ILE A 1 185 ? -33.974 10.295 -27.577 1.00 76.88 185 ILE A O 1
ATOM 1442 N N . LEU A 1 186 ? -32.901 10.705 -29.505 1.00 76.88 186 LEU A N 1
ATOM 1443 C CA . LEU A 1 186 ? -33.114 12.157 -29.457 1.00 76.88 186 LEU A CA 1
ATOM 1444 C C . LEU A 1 186 ? -34.603 12.532 -29.486 1.00 76.88 186 LEU A C 1
ATOM 1446 O O . LEU A 1 186 ? -34.994 13.491 -28.822 1.00 76.88 186 LEU A O 1
ATOM 1450 N N . GLN A 1 187 ? -35.428 11.780 -30.221 1.00 77.88 187 GLN A N 1
ATOM 1451 C CA . GLN A 1 187 ? -36.879 11.958 -30.210 1.00 77.88 187 GLN A CA 1
ATOM 1452 C C . GLN A 1 187 ? -37.467 11.606 -28.835 1.00 77.88 187 GLN A C 1
ATOM 1454 O O . GLN A 1 187 ? -38.048 12.479 -28.195 1.00 77.88 187 GLN A O 1
ATOM 1459 N N . LYS A 1 188 ? -37.204 10.393 -28.319 1.00 72.75 188 LYS A N 1
ATOM 1460 C CA . LYS A 1 188 ? -37.682 9.957 -26.990 1.00 72.75 188 LYS A CA 1
ATOM 1461 C C . LYS A 1 188 ? -37.328 10.938 -25.867 1.00 72.75 188 LYS A C 1
ATOM 1463 O O . LYS A 1 188 ? -38.158 11.182 -24.999 1.00 72.75 188 LYS A O 1
ATOM 1468 N N . VAL A 1 189 ? -36.122 11.512 -25.884 1.00 70.62 189 VAL A N 1
ATOM 1469 C CA . VAL A 1 189 ? -35.680 12.471 -24.853 1.00 70.62 189 VAL A CA 1
ATOM 1470 C C . VAL A 1 189 ? -36.362 13.841 -24.981 1.00 70.62 189 VAL A C 1
ATOM 1472 O O . VAL A 1 189 ? -36.544 14.539 -23.984 1.00 70.62 189 VAL A O 1
ATOM 1475 N N . LYS A 1 190 ? -36.790 14.229 -26.188 1.00 71.31 190 LYS A N 1
ATOM 1476 C CA . LYS A 1 190 ? -37.604 15.437 -26.397 1.00 71.31 190 LYS A CA 1
ATOM 1477 C C . LYS A 1 190 ? -39.044 15.217 -25.959 1.00 71.31 190 LYS A C 1
ATOM 1479 O O . LYS A 1 190 ? -39.598 16.086 -25.288 1.00 71.31 190 LYS A O 1
ATOM 1484 N N . ASP A 1 191 ? -39.592 14.037 -26.223 1.00 68.31 191 ASP A N 1
ATOM 1485 C CA . ASP A 1 191 ? -40.904 13.628 -25.718 1.00 68.31 191 ASP A CA 1
ATOM 1486 C C . ASP A 1 191 ? -40.909 13.553 -24.173 1.00 68.31 191 ASP A C 1
ATOM 1488 O O . ASP A 1 191 ? -41.882 13.949 -23.535 1.00 68.31 191 ASP A O 1
ATOM 1492 N N . SER A 1 192 ? -39.789 13.157 -23.548 1.00 60.03 192 SER A N 1
ATOM 1493 C CA . SER A 1 192 ? -39.592 13.187 -22.090 1.00 60.03 192 SER A CA 1
ATOM 1494 C C . SER A 1 192 ? -39.079 14.527 -21.535 1.00 60.03 192 SER A C 1
ATOM 1496 O O . SER A 1 192 ? -38.678 14.588 -20.375 1.00 60.03 192 SER A O 1
ATOM 1498 N N . SER A 1 193 ? -39.037 15.618 -22.308 1.00 51.41 193 SER A N 1
ATOM 1499 C CA . SER A 1 193 ? -38.451 16.890 -21.826 1.00 51.41 193 SER A CA 1
ATOM 1500 C C . SER A 1 193 ? -39.232 17.543 -20.671 1.00 51.41 193 SER A C 1
ATOM 1502 O O . SER A 1 193 ? -38.691 18.395 -19.964 1.00 51.41 193 SER A O 1
ATOM 1504 N N . GLY A 1 194 ? -40.469 17.093 -20.437 1.00 55.22 194 GLY A N 1
ATOM 1505 C CA . GLY A 1 194 ? -41.321 17.445 -19.302 1.00 55.22 194 GLY A CA 1
ATOM 1506 C C . GLY A 1 194 ? -41.366 16.409 -18.170 1.00 55.22 194 GLY A C 1
ATOM 1507 O O . GLY A 1 194 ? -42.442 16.216 -17.616 1.00 55.22 194 GLY A O 1
ATOM 1508 N N . VAL A 1 195 ? -40.259 15.727 -17.825 1.00 57.09 195 VAL A N 1
ATOM 1509 C CA . VAL A 1 195 ? -40.202 14.918 -16.582 1.00 57.09 195 VAL A CA 1
ATOM 1510 C C . VAL A 1 195 ? -40.620 15.776 -15.389 1.00 57.09 195 VAL A C 1
ATOM 1512 O O . VAL A 1 195 ? -40.080 16.869 -15.185 1.00 57.09 195 VAL A O 1
ATOM 1515 N N . ASP A 1 196 ? -41.554 15.259 -14.591 1.00 62.41 196 ASP A N 1
ATOM 1516 C CA . ASP A 1 196 ? -42.212 16.010 -13.527 1.00 62.41 196 ASP A CA 1
ATOM 1517 C C . ASP A 1 196 ? -41.334 16.117 -12.267 1.00 62.41 196 ASP A C 1
ATOM 1519 O O . ASP A 1 196 ? -41.504 15.456 -11.242 1.00 62.41 196 ASP A O 1
ATOM 1523 N N . VAL A 1 197 ? -40.317 16.975 -12.361 1.00 66.44 197 VAL A N 1
ATOM 1524 C CA . VAL A 1 197 ? -39.411 17.301 -11.250 1.00 66.44 197 VAL A CA 1
ATOM 1525 C C . VAL A 1 197 ? -40.173 17.934 -10.072 1.00 66.44 197 VAL A C 1
ATOM 1527 O O . VAL A 1 197 ? -39.649 17.946 -8.956 1.00 66.44 197 VAL A O 1
ATOM 1530 N N . GLU A 1 198 ? -41.403 18.424 -10.275 1.00 71.12 198 GLU A N 1
ATOM 1531 C CA . GLU A 1 198 ? -42.257 18.907 -9.187 1.00 71.12 198 GLU A CA 1
ATOM 1532 C C . GLU A 1 198 ? -42.880 17.757 -8.379 1.00 71.12 198 GLU A C 1
ATOM 1534 O O . GLU A 1 198 ? -42.941 17.874 -7.155 1.00 71.12 198 GLU A O 1
ATOM 1539 N N . GLU A 1 199 ? -43.216 16.614 -8.993 1.00 78.44 199 GLU A N 1
ATOM 1540 C CA . GLU A 1 199 ? -43.613 15.391 -8.267 1.00 78.44 199 GLU A CA 1
ATOM 1541 C C . GLU A 1 199 ? -42.472 14.895 -7.360 1.00 78.44 199 GLU A C 1
ATOM 1543 O O . GLU A 1 199 ? -42.655 14.696 -6.154 1.00 78.44 199 GLU A O 1
ATOM 1548 N N . VAL A 1 200 ? -41.257 14.800 -7.914 1.00 80.38 200 VAL A N 1
ATOM 1549 C CA . VAL A 1 200 ? -40.034 14.443 -7.171 1.00 80.38 200 VAL A CA 1
ATOM 1550 C C . VAL A 1 200 ? -39.794 15.415 -6.008 1.00 80.38 200 VAL A C 1
ATOM 1552 O O . VAL A 1 200 ? -39.506 15.004 -4.880 1.00 80.38 200 VAL A O 1
ATOM 1555 N N . ALA A 1 201 ? -39.942 16.720 -6.261 1.00 82.38 201 ALA A N 1
ATOM 1556 C CA . ALA A 1 201 ? -39.803 17.754 -5.241 1.00 82.38 201 ALA A CA 1
ATOM 1557 C C . ALA A 1 201 ? -40.891 17.665 -4.159 1.00 82.38 201 ALA A C 1
ATOM 1559 O O . ALA A 1 201 ? -40.601 17.926 -2.991 1.00 82.38 201 ALA A O 1
ATOM 1560 N N . ALA A 1 202 ? -42.124 17.297 -4.517 1.00 84.06 202 ALA A N 1
ATOM 1561 C CA . ALA A 1 202 ? -43.238 17.141 -3.589 1.00 84.06 202 ALA A CA 1
ATOM 1562 C C . ALA A 1 202 ? -43.041 15.935 -2.658 1.00 84.06 202 ALA A C 1
ATOM 1564 O O . ALA A 1 202 ? -43.176 16.086 -1.442 1.00 84.06 202 ALA A O 1
ATOM 1565 N N . ALA A 1 203 ? -42.635 14.780 -3.197 1.00 84.56 203 ALA A N 1
ATOM 1566 C CA . ALA A 1 203 ? -42.331 13.586 -2.406 1.00 84.56 203 ALA A CA 1
ATOM 1567 C C . ALA A 1 203 ? -41.203 13.850 -1.388 1.00 84.56 203 ALA A C 1
ATOM 1569 O O . ALA A 1 203 ? -41.334 13.549 -0.200 1.00 84.56 203 ALA A O 1
ATOM 1570 N N . ILE A 1 204 ? -40.122 14.505 -1.826 1.00 86.50 204 ILE A N 1
ATOM 1571 C CA . ILE A 1 204 ? -39.004 14.881 -0.946 1.00 86.50 204 ILE A CA 1
ATOM 1572 C C . ILE A 1 204 ? -39.427 15.934 0.085 1.00 86.50 204 ILE A C 1
ATOM 1574 O O . ILE A 1 204 ? -39.002 15.853 1.234 1.00 86.50 204 ILE A O 1
ATOM 1578 N N . LYS A 1 205 ? -40.291 16.890 -0.275 1.00 86.38 205 LYS A N 1
ATOM 1579 C CA . LYS A 1 205 ? -40.800 17.918 0.648 1.00 86.38 205 LYS A CA 1
ATOM 1580 C C . LYS A 1 205 ? -41.679 17.333 1.758 1.00 86.38 205 LYS A C 1
ATOM 1582 O O . LYS A 1 205 ? -41.623 17.822 2.885 1.00 86.38 205 LYS A O 1
ATOM 1587 N N . GLU A 1 206 ? -42.461 16.290 1.480 1.00 85.00 206 GLU A N 1
ATOM 1588 C CA . GLU A 1 206 ? -43.202 15.579 2.530 1.00 85.00 206 GLU A CA 1
ATOM 1589 C C . GLU A 1 206 ? -42.242 14.830 3.471 1.00 85.00 206 GLU A C 1
ATOM 1591 O O . GLU A 1 206 ? -42.386 14.919 4.689 1.00 85.00 206 GLU A O 1
ATOM 1596 N N . ALA A 1 207 ? -41.187 14.202 2.942 1.00 85.19 207 ALA A N 1
ATOM 1597 C CA . ALA A 1 207 ? -40.152 13.580 3.769 1.00 85.19 207 ALA A CA 1
ATOM 1598 C C . ALA A 1 207 ? -39.345 14.613 4.601 1.00 85.19 207 ALA A C 1
ATOM 1600 O O . ALA A 1 207 ? -39.080 14.380 5.783 1.00 85.19 207 ALA A O 1
ATOM 1601 N N . GLU A 1 208 ? -39.031 15.795 4.046 1.00 86.25 208 GLU A N 1
ATOM 1602 C CA . GLU A 1 208 ? -38.463 16.940 4.787 1.00 86.25 208 GLU A CA 1
ATOM 1603 C C . GLU A 1 208 ? -39.398 17.384 5.935 1.00 86.25 208 GLU A C 1
ATOM 1605 O O . GLU A 1 208 ? -38.928 17.659 7.040 1.00 86.25 208 GLU A O 1
ATOM 1610 N N . LYS A 1 209 ? -40.721 17.391 5.715 1.00 86.50 209 LYS A N 1
ATOM 1611 C CA . LYS A 1 209 ? -41.741 17.731 6.725 1.00 86.50 209 LYS A CA 1
ATOM 1612 C C . LYS A 1 209 ? -41.828 16.709 7.866 1.00 86.50 209 LYS A C 1
ATOM 1614 O O . LYS A 1 209 ? -41.960 17.121 9.017 1.00 86.50 209 LYS A O 1
ATOM 1619 N N . GLN A 1 210 ? -41.692 15.410 7.597 1.00 80.31 210 GLN A N 1
ATOM 1620 C CA . GLN A 1 210 ? -41.622 14.398 8.665 1.00 80.31 210 GLN A CA 1
ATOM 1621 C C . GLN A 1 210 ? -40.325 14.539 9.496 1.00 80.31 210 GLN A C 1
ATOM 1623 O O . GLN A 1 210 ? -40.360 14.466 10.724 1.00 80.31 210 GLN A O 1
ATOM 1628 N N . VAL A 1 211 ? -39.193 14.865 8.856 1.00 79.69 211 VAL A N 1
ATOM 1629 C CA . VAL A 1 211 ? -37.919 15.189 9.538 1.00 79.69 211 VAL A CA 1
ATOM 1630 C C . VAL A 1 211 ? -38.005 16.457 10.407 1.00 79.69 211 VAL A C 1
ATOM 1632 O O . VAL A 1 211 ? -37.310 16.565 11.416 1.00 79.69 211 VAL A O 1
ATOM 1635 N N . GLU A 1 212 ? -38.853 17.433 10.078 1.00 78.25 212 GLU A N 1
ATOM 1636 C CA . GLU A 1 212 ? -39.044 18.614 10.937 1.00 78.25 212 GLU A CA 1
ATOM 1637 C C . GLU A 1 212 ? -39.698 18.262 12.283 1.00 78.25 212 GLU A C 1
ATOM 1639 O O . GLU A 1 212 ? -39.379 18.883 13.302 1.00 78.25 212 GLU A O 1
ATOM 1644 N N . LEU A 1 213 ? -40.566 17.244 12.311 1.00 73.56 213 LEU A N 1
ATOM 1645 C CA . LEU A 1 213 ? -41.221 16.762 13.530 1.00 73.56 213 LEU A CA 1
ATOM 1646 C C . LEU A 1 213 ? -40.241 16.025 14.456 1.00 73.56 213 LEU A C 1
ATOM 1648 O O . LEU A 1 213 ? -40.331 16.178 15.678 1.00 73.56 213 LEU A O 1
ATOM 1652 N N . SER A 1 214 ? -39.260 15.299 13.903 1.00 66.50 214 SER A N 1
ATOM 1653 C CA . SER A 1 214 ? -38.284 14.543 14.705 1.00 66.50 214 SER A CA 1
ATOM 1654 C C . SER A 1 214 ? -37.350 15.431 15.534 1.00 66.50 214 SER A C 1
ATOM 1656 O O . SER A 1 214 ? -36.778 14.966 16.514 1.00 66.50 214 SER A O 1
ATOM 1658 N N . LYS A 1 215 ? -37.288 16.747 15.277 1.00 66.06 215 LYS A N 1
ATOM 1659 C CA . LYS A 1 215 ? -36.582 17.728 16.132 1.00 66.06 215 LYS A CA 1
ATOM 1660 C C . LYS A 1 215 ? -37.112 17.799 17.580 1.00 66.06 215 LYS A C 1
ATOM 1662 O O . LYS A 1 215 ? -36.512 18.480 18.407 1.00 66.06 215 LYS A O 1
ATOM 1667 N N . LYS A 1 216 ? -38.221 17.118 17.900 1.00 63.09 216 LYS A N 1
ATOM 1668 C CA . LYS A 1 216 ? -38.886 17.099 19.218 1.00 63.09 216 LYS A CA 1
ATOM 1669 C C . LYS A 1 216 ? -38.654 15.814 20.045 1.00 63.09 216 LYS A C 1
ATOM 1671 O O . LYS A 1 216 ? -39.402 15.571 20.988 1.00 63.09 216 LYS A O 1
ATOM 1676 N N . VAL A 1 217 ? -37.625 15.002 19.746 1.00 56.62 217 VAL A N 1
ATOM 1677 C CA . VAL A 1 217 ? -37.336 13.695 20.411 1.00 56.62 217 VAL A CA 1
ATOM 1678 C C . VAL A 1 217 ? -37.466 13.712 21.946 1.00 56.62 217 VAL A C 1
ATOM 1680 O O . VAL A 1 217 ? -37.952 12.750 22.550 1.00 56.62 217 VAL A O 1
ATOM 1683 N N . ALA A 1 218 ? -37.028 14.806 22.577 1.00 57.94 218 ALA A N 1
ATOM 1684 C CA . ALA A 1 218 ? -36.995 14.968 24.029 1.00 57.94 218 ALA A CA 1
ATOM 1685 C C . ALA A 1 218 ? -38.386 14.989 24.695 1.00 57.94 218 ALA A C 1
ATOM 1687 O O . ALA A 1 218 ? -38.480 14.673 25.876 1.00 57.94 218 ALA A O 1
ATOM 1688 N N . THR A 1 219 ? -39.448 15.346 23.961 1.00 64.94 219 THR A N 1
ATOM 1689 C CA . THR A 1 219 ? -40.807 15.542 24.508 1.00 64.94 219 THR A CA 1
ATOM 1690 C C . THR A 1 219 ? -41.842 14.520 24.035 1.00 64.94 219 THR A C 1
ATOM 1692 O O . THR A 1 219 ? -42.951 14.521 24.553 1.00 64.94 219 THR A O 1
ATOM 1695 N N . LEU A 1 220 ? -41.514 13.677 23.052 1.00 72.94 220 LEU A N 1
ATOM 1696 C CA . LEU A 1 220 ? -42.390 12.591 22.584 1.00 72.94 220 LEU A CA 1
ATOM 1697 C C . LEU A 1 220 ? -42.333 11.397 23.553 1.00 72.94 220 LEU A C 1
ATOM 1699 O O . LEU A 1 220 ? -41.327 11.211 24.246 1.00 72.94 220 LEU A O 1
ATOM 1703 N N . SER A 1 221 ? -43.356 10.547 23.560 1.00 76.00 221 SER A N 1
ATOM 1704 C CA . SER A 1 221 ? -43.302 9.194 24.145 1.00 76.00 221 SER A CA 1
ATOM 1705 C C . SER A 1 221 ? -42.324 8.280 23.370 1.00 76.00 221 SER A C 1
ATOM 1707 O O . SER A 1 221 ? -41.569 8.753 22.511 1.00 76.00 221 SER A O 1
ATOM 1709 N N . MET A 1 222 ? -42.236 6.983 23.694 1.00 74.62 222 MET A N 1
ATOM 1710 C CA . MET A 1 222 ? -41.469 6.048 22.846 1.00 74.62 222 MET A CA 1
ATOM 1711 C C . MET A 1 222 ? -42.309 5.593 21.651 1.00 74.62 222 MET A C 1
ATOM 1713 O O . MET A 1 222 ? -41.797 5.427 20.548 1.00 74.62 222 MET A O 1
ATOM 1717 N N . GLU A 1 223 ? -43.605 5.456 21.883 1.00 77.81 223 GLU A N 1
ATOM 1718 C CA . GLU A 1 223 ? -44.624 4.931 20.993 1.00 77.81 223 GLU A CA 1
ATOM 1719 C C . GLU A 1 223 ? -44.841 5.905 19.822 1.00 77.81 223 GLU A C 1
ATOM 1721 O O . GLU A 1 223 ? -44.682 5.525 18.663 1.00 77.81 223 GLU A O 1
ATOM 1726 N N . GLU A 1 224 ? -45.044 7.197 20.117 1.00 80.56 224 GLU A N 1
ATOM 1727 C CA . GLU A 1 224 ? -45.093 8.270 19.106 1.00 80.56 224 GLU A CA 1
ATOM 1728 C C . GLU A 1 224 ? -43.771 8.415 18.332 1.00 80.56 224 GLU A C 1
ATOM 1730 O O . GLU A 1 224 ? -43.772 8.796 17.162 1.00 80.56 224 GLU A O 1
ATOM 1735 N N . ALA A 1 225 ? -42.625 8.142 18.970 1.00 80.56 225 ALA A N 1
ATOM 1736 C CA . ALA A 1 225 ? -41.319 8.272 18.323 1.00 80.56 225 ALA A CA 1
ATOM 1737 C C . ALA A 1 225 ? -41.053 7.133 17.323 1.00 80.56 225 ALA A C 1
ATOM 1739 O O . ALA A 1 225 ? -40.492 7.384 16.255 1.00 80.56 225 ALA A O 1
ATOM 1740 N N . ILE A 1 226 ? -41.490 5.909 17.638 1.00 81.56 226 ILE A N 1
ATOM 1741 C CA . ILE A 1 226 ? -41.457 4.766 16.715 1.00 81.56 226 ILE A CA 1
ATOM 1742 C C . ILE A 1 226 ? -42.410 5.025 15.541 1.00 81.56 226 ILE A C 1
ATOM 1744 O O . ILE A 1 226 ? -41.968 5.012 14.393 1.00 81.56 226 ILE A O 1
ATOM 1748 N N . GLU A 1 227 ? -43.670 5.381 15.818 1.00 86.00 227 GLU A N 1
ATOM 1749 C CA . GLU A 1 227 ? -44.676 5.650 14.779 1.00 86.00 227 GLU A CA 1
ATOM 1750 C C . GLU A 1 227 ? -44.243 6.789 13.829 1.00 86.00 227 GLU A C 1
ATOM 1752 O O . GLU A 1 227 ? -44.501 6.746 12.623 1.00 86.00 227 GLU A O 1
ATOM 1757 N N . LEU A 1 228 ? -43.531 7.800 14.345 1.00 84.69 228 LEU A N 1
ATOM 1758 C CA . LEU A 1 228 ? -42.929 8.856 13.530 1.00 84.69 228 LEU A CA 1
ATOM 1759 C C . LEU A 1 228 ? -41.771 8.341 12.656 1.00 84.69 228 LEU A C 1
ATOM 1761 O O . LEU A 1 228 ? -41.670 8.756 11.502 1.00 84.69 228 LEU A O 1
ATOM 1765 N N . SER A 1 229 ? -40.914 7.440 13.151 1.00 83.19 229 SER A N 1
ATOM 1766 C CA . SER A 1 229 ? -39.807 6.887 12.349 1.00 83.19 229 SER A CA 1
ATOM 1767 C C . SER A 1 229 ? -40.305 6.014 11.193 1.00 83.19 229 SER A C 1
ATOM 1769 O O . SER A 1 229 ? -39.725 6.058 10.106 1.00 83.19 229 SER A O 1
ATOM 1771 N N . ASP A 1 230 ? -41.408 5.290 11.385 1.00 85.88 230 ASP A N 1
ATOM 1772 C CA . ASP A 1 230 ? -42.030 4.491 10.325 1.00 85.88 230 ASP A CA 1
ATOM 1773 C C . ASP A 1 230 ? -42.674 5.382 9.250 1.00 85.88 230 ASP A C 1
ATOM 1775 O O . ASP A 1 230 ? -42.474 5.156 8.054 1.00 85.88 230 ASP A O 1
ATOM 1779 N N . LYS A 1 231 ? -43.354 6.467 9.650 1.00 86.12 231 LYS A N 1
ATOM 1780 C CA . LYS A 1 231 ? -43.871 7.496 8.723 1.00 86.12 231 LYS A CA 1
ATOM 1781 C C . LYS A 1 231 ? -42.746 8.205 7.956 1.00 86.12 231 LYS A C 1
ATOM 1783 O O . LYS A 1 231 ? -42.891 8.474 6.763 1.00 86.12 231 LYS A O 1
ATOM 1788 N N . MET A 1 232 ? -41.616 8.479 8.613 1.00 84.31 232 MET A N 1
ATOM 1789 C CA . MET A 1 232 ? -40.418 9.032 7.968 1.00 84.31 232 MET A CA 1
ATOM 1790 C C . MET A 1 232 ? -39.840 8.072 6.921 1.00 84.31 232 MET A C 1
ATOM 1792 O O . MET A 1 232 ? -39.498 8.515 5.826 1.00 84.31 232 MET A O 1
ATOM 1796 N N . GLU A 1 233 ? -39.764 6.772 7.216 1.00 87.69 233 GLU A N 1
ATOM 1797 C CA . GLU A 1 233 ? -39.247 5.776 6.271 1.00 87.69 233 GLU A CA 1
ATOM 1798 C C . GLU A 1 233 ? -40.169 5.593 5.057 1.00 87.69 233 GLU A C 1
ATOM 1800 O O . GLU A 1 233 ? -39.698 5.593 3.922 1.00 87.69 233 GLU A O 1
ATOM 1805 N N . GLN A 1 234 ? -41.488 5.522 5.266 1.00 88.62 234 GLN A N 1
ATOM 1806 C CA . GLN A 1 234 ? -42.464 5.431 4.171 1.00 88.62 234 GLN A CA 1
ATOM 1807 C C . GLN A 1 234 ? -42.350 6.623 3.203 1.00 88.62 234 GLN A C 1
ATOM 1809 O O . GLN A 1 234 ? -42.362 6.438 1.984 1.00 88.62 234 GLN A O 1
ATOM 1814 N N . ALA A 1 235 ? -42.167 7.840 3.729 1.00 87.62 235 ALA A N 1
ATOM 1815 C CA . ALA A 1 235 ? -41.933 9.032 2.914 1.00 87.62 235 ALA A CA 1
ATOM 1816 C C . ALA A 1 235 ? -40.570 9.001 2.185 1.00 87.62 235 ALA A C 1
ATOM 1818 O O . ALA A 1 235 ? -40.468 9.456 1.044 1.00 87.62 235 ALA A O 1
ATOM 1819 N N . ILE A 1 236 ? -39.531 8.435 2.809 1.00 89.19 236 ILE A N 1
ATOM 1820 C CA . ILE A 1 236 ? -38.204 8.243 2.202 1.00 89.19 236 ILE A CA 1
ATOM 1821 C C . ILE A 1 236 ? -38.256 7.252 1.032 1.00 89.19 236 ILE A C 1
ATOM 1823 O O . ILE A 1 236 ? -37.694 7.549 -0.023 1.00 89.19 236 ILE A O 1
ATOM 1827 N N . GLU A 1 237 ? -38.929 6.107 1.173 1.00 87.94 237 GLU A N 1
ATOM 1828 C CA . GLU A 1 237 ? -39.040 5.125 0.083 1.00 87.94 237 GLU A CA 1
ATOM 1829 C C . GLU A 1 237 ? -39.893 5.646 -1.081 1.00 87.94 237 GLU A C 1
ATOM 1831 O O . GLU A 1 237 ? -39.506 5.483 -2.240 1.00 87.94 237 GLU A O 1
ATOM 1836 N N . ALA A 1 238 ? -40.983 6.371 -0.805 1.00 87.31 238 ALA A N 1
ATOM 1837 C CA . ALA A 1 238 ? -41.757 7.052 -1.845 1.00 87.31 238 ALA A CA 1
ATOM 1838 C C . ALA A 1 238 ? -40.899 8.070 -2.630 1.00 87.31 238 ALA A C 1
ATOM 1840 O O . ALA A 1 238 ? -40.916 8.094 -3.864 1.00 87.31 238 ALA A O 1
ATOM 1841 N N . ALA A 1 239 ? -40.081 8.863 -1.930 1.00 87.19 239 ALA A N 1
ATOM 1842 C CA . ALA A 1 239 ? -39.159 9.811 -2.553 1.00 87.19 239 ALA A CA 1
ATOM 1843 C C . ALA A 1 239 ? -38.037 9.127 -3.362 1.00 87.19 239 ALA A C 1
ATOM 1845 O O . ALA A 1 239 ? -37.677 9.611 -4.438 1.00 87.19 239 ALA A O 1
ATOM 1846 N N . LYS A 1 240 ? -37.508 7.984 -2.898 1.00 88.81 240 LYS A N 1
ATOM 1847 C CA . LYS A 1 240 ? -36.547 7.158 -3.654 1.00 88.81 240 LYS A CA 1
ATOM 1848 C C . LYS A 1 240 ? -37.165 6.594 -4.936 1.00 88.81 240 LYS A C 1
ATOM 1850 O O . LYS A 1 240 ? -36.532 6.671 -5.988 1.00 88.81 240 LYS A O 1
ATOM 1855 N N . ALA A 1 241 ? -38.389 6.070 -4.868 1.00 86.62 241 ALA A N 1
ATOM 1856 C CA . ALA A 1 241 ? -39.099 5.527 -6.025 1.00 86.62 241 ALA A CA 1
ATOM 1857 C C . ALA A 1 241 ? -39.357 6.603 -7.097 1.00 86.62 241 ALA A C 1
ATOM 1859 O O . ALA A 1 241 ? -39.059 6.386 -8.272 1.00 86.62 241 ALA A O 1
ATOM 1860 N N . SER A 1 242 ? -39.811 7.793 -6.686 1.00 83.62 242 SER A N 1
ATOM 1861 C CA . SER A 1 242 ? -40.008 8.941 -7.585 1.00 83.62 242 SER A CA 1
ATOM 1862 C C . SER A 1 242 ? -38.688 9.401 -8.238 1.00 83.62 242 SER A C 1
ATOM 1864 O O . SER A 1 242 ? -38.611 9.536 -9.461 1.00 83.62 242 SER A O 1
ATOM 1866 N N . MET A 1 243 ? -37.600 9.520 -7.461 1.00 80.50 243 MET A N 1
ATOM 1867 C CA . MET A 1 243 ? -36.250 9.806 -7.983 1.00 80.50 243 MET A CA 1
ATOM 1868 C C . MET A 1 243 ? -35.762 8.768 -9.011 1.00 80.50 243 MET A C 1
ATOM 1870 O O . MET A 1 243 ? -35.083 9.132 -9.976 1.00 80.50 243 MET A O 1
ATOM 1874 N N . ALA A 1 244 ? -36.079 7.483 -8.818 1.00 81.94 244 ALA A N 1
ATOM 1875 C CA . ALA A 1 244 ? -35.705 6.414 -9.743 1.00 81.94 244 ALA A CA 1
ATOM 1876 C C . ALA A 1 244 ? -36.498 6.488 -11.060 1.00 81.94 244 ALA A C 1
ATOM 1878 O O . ALA A 1 244 ? -35.895 6.455 -12.135 1.00 81.94 244 ALA A O 1
ATOM 1879 N N . GLY A 1 245 ? -37.822 6.673 -10.987 1.00 79.94 245 GLY A N 1
ATOM 1880 C CA . GLY A 1 245 ? -38.681 6.836 -12.166 1.00 79.94 245 GLY A CA 1
ATOM 1881 C C . GLY A 1 245 ? -38.270 8.033 -13.029 1.00 79.94 245 GLY A C 1
ATOM 1882 O O . GLY A 1 245 ? -38.085 7.892 -14.239 1.00 79.94 245 GLY A O 1
ATOM 1883 N N . ALA A 1 246 ? -38.011 9.186 -12.403 1.00 77.81 246 ALA A N 1
ATOM 1884 C CA . ALA A 1 246 ? -37.537 10.385 -13.096 1.00 77.81 246 ALA A CA 1
ATOM 1885 C C . ALA A 1 246 ? -36.188 10.168 -13.814 1.00 77.81 246 ALA A C 1
ATOM 1887 O O . ALA A 1 246 ? -35.994 10.642 -14.934 1.00 77.81 246 ALA A O 1
ATOM 1888 N N . ARG A 1 247 ? -35.257 9.406 -13.218 1.00 76.56 247 ARG A N 1
ATOM 1889 C CA . ARG A 1 247 ? -33.986 9.034 -13.870 1.00 76.56 247 ARG A CA 1
ATOM 1890 C C . ARG A 1 247 ? -34.186 8.111 -15.073 1.00 76.56 247 ARG A C 1
ATOM 1892 O O . ARG A 1 247 ? -33.539 8.321 -16.097 1.00 76.56 247 ARG A O 1
ATOM 1899 N N . GLN A 1 248 ? -35.077 7.126 -14.966 1.00 74.62 248 GLN A N 1
ATOM 1900 C CA . GLN A 1 248 ? -35.366 6.187 -16.054 1.00 74.62 248 GLN A CA 1
ATOM 1901 C C . GLN A 1 248 ? -36.011 6.891 -17.260 1.00 74.62 248 GLN A C 1
ATOM 1903 O O . GLN A 1 248 ? -35.666 6.597 -18.403 1.00 74.62 248 GLN A O 1
ATOM 1908 N N . GLN A 1 249 ? -36.886 7.872 -17.011 1.00 72.06 249 GLN A N 1
ATOM 1909 C CA . GLN A 1 249 ? -37.493 8.704 -18.056 1.00 72.06 249 GLN A CA 1
ATOM 1910 C C . GLN A 1 249 ? -36.472 9.605 -18.770 1.00 72.06 249 GLN A C 1
ATOM 1912 O O . GLN A 1 249 ? -36.538 9.744 -19.987 1.00 72.06 249 GLN A O 1
ATOM 1917 N N . LEU A 1 250 ? -35.505 10.187 -18.046 1.00 69.38 250 LEU A N 1
ATOM 1918 C CA . LEU A 1 250 ? -34.476 11.062 -18.631 1.00 69.38 250 LEU A CA 1
ATOM 1919 C C . LEU A 1 250 ? -33.399 10.329 -19.452 1.00 69.38 250 LEU A C 1
ATOM 1921 O O . LEU A 1 250 ? -32.685 10.975 -20.220 1.00 69.38 250 LEU A O 1
ATOM 1925 N N . CYS A 1 251 ? -33.238 9.012 -19.291 1.00 65.62 251 CYS A N 1
ATOM 1926 C CA . CYS A 1 251 ? -32.202 8.239 -19.984 1.00 65.62 251 CYS A CA 1
ATOM 1927 C C . CYS A 1 251 ? -32.715 6.858 -20.450 1.00 65.62 251 CYS A C 1
ATOM 1929 O O . CYS A 1 251 ? -32.278 5.831 -19.927 1.00 65.62 251 CYS A O 1
ATOM 1931 N N . PRO A 1 252 ? -33.619 6.802 -21.452 1.00 66.69 252 PRO A N 1
ATOM 1932 C CA . PRO A 1 252 ? -34.208 5.562 -21.965 1.00 66.69 252 PRO A CA 1
ATOM 1933 C C . PRO A 1 252 ? -33.248 4.823 -22.921 1.00 66.69 252 PRO A C 1
ATOM 1935 O O . PRO A 1 252 ? -33.553 4.605 -24.097 1.00 66.69 252 PRO A O 1
ATOM 1938 N N . ILE A 1 253 ? -32.060 4.476 -22.420 1.00 71.19 253 ILE A N 1
ATOM 1939 C CA . ILE A 1 253 ? -31.021 3.716 -23.126 1.00 71.19 253 ILE A CA 1
ATOM 1940 C C . ILE A 1 253 ? -31.028 2.285 -22.592 1.00 71.19 253 ILE A C 1
ATOM 1942 O O . ILE A 1 253 ? -30.898 2.075 -21.390 1.00 71.19 253 ILE A O 1
ATOM 1946 N N . ASP A 1 254 ? -31.163 1.321 -23.499 1.00 68.94 254 ASP A N 1
ATOM 1947 C CA . ASP A 1 254 ? -31.200 -0.104 -23.172 1.00 68.94 254 ASP A CA 1
ATOM 1948 C C . ASP A 1 254 ? -29.854 -0.581 -22.590 1.00 68.94 254 ASP A C 1
ATOM 1950 O O . ASP A 1 254 ? -28.784 -0.313 -23.150 1.00 68.94 254 ASP A O 1
ATOM 1954 N N . GLU A 1 255 ? -29.911 -1.274 -21.452 1.00 68.38 255 GLU A N 1
ATOM 1955 C CA . GLU A 1 255 ? -28.737 -1.790 -20.744 1.00 68.38 255 GLU A CA 1
ATOM 1956 C C . GLU A 1 255 ? -28.090 -2.983 -21.464 1.00 68.38 255 GLU A C 1
ATOM 1958 O O . GLU A 1 255 ? -26.918 -3.267 -21.217 1.00 68.38 255 GLU A O 1
ATOM 1963 N N . SER A 1 256 ? -28.799 -3.641 -22.394 1.00 68.31 256 SER A N 1
ATOM 1964 C CA . SER A 1 256 ? -28.257 -4.747 -23.193 1.00 68.31 256 SER A CA 1
ATOM 1965 C C . SER A 1 256 ? -27.352 -4.299 -24.350 1.00 68.31 256 SER A C 1
ATOM 1967 O O . SER A 1 256 ? -26.758 -5.141 -25.024 1.00 68.31 256 SER A O 1
ATOM 1969 N N . LEU A 1 257 ? -27.263 -2.993 -24.630 1.00 75.00 257 LEU A N 1
ATOM 1970 C CA . LEU A 1 257 ? -26.388 -2.447 -25.672 1.00 75.00 257 LEU A CA 1
ATOM 1971 C C . LEU A 1 257 ? -24.915 -2.476 -25.246 1.00 75.00 257 LEU A C 1
ATOM 1973 O O . LEU A 1 257 ? -24.590 -2.276 -24.074 1.00 75.00 257 LEU A O 1
ATOM 1977 N N . ASP A 1 258 ? -24.017 -2.635 -26.222 1.00 75.50 258 ASP A N 1
ATOM 1978 C CA . ASP A 1 258 ? -22.566 -2.619 -26.005 1.00 75.50 258 ASP A CA 1
ATOM 1979 C C . ASP A 1 258 ? -22.109 -1.351 -25.235 1.00 75.50 258 ASP A C 1
ATOM 1981 O O . ASP A 1 258 ? -22.558 -0.243 -25.559 1.00 75.50 258 ASP A O 1
ATOM 1985 N N . PRO A 1 259 ? -21.203 -1.452 -24.239 1.00 76.88 259 PRO A N 1
ATOM 1986 C CA . PRO A 1 259 ? -20.771 -0.309 -23.430 1.00 76.88 259 PRO A CA 1
ATOM 1987 C C . PRO A 1 259 ? -20.185 0.876 -24.218 1.00 76.88 259 PRO A C 1
ATOM 1989 O O . PRO A 1 259 ? -20.310 2.023 -23.780 1.00 76.88 259 PRO A O 1
ATOM 1992 N N . VAL A 1 260 ? -19.565 0.642 -25.379 1.00 75.88 260 VAL A N 1
ATOM 1993 C CA . VAL A 1 260 ? -19.064 1.694 -26.281 1.00 75.88 260 VAL A CA 1
ATOM 1994 C C . VAL A 1 260 ? -20.232 2.425 -26.942 1.00 75.88 260 VAL A C 1
ATOM 1996 O O . VAL A 1 260 ? -20.237 3.659 -26.980 1.00 75.88 260 VAL A O 1
ATOM 1999 N N . VAL A 1 261 ? -21.252 1.684 -27.388 1.00 77.44 261 VAL A N 1
ATOM 2000 C CA . VAL A 1 261 ? -22.500 2.232 -27.946 1.00 77.44 261 VAL A CA 1
ATOM 2001 C C . VAL A 1 261 ? -23.257 3.022 -26.877 1.00 77.44 261 VAL A C 1
ATOM 2003 O O . VAL A 1 261 ? -23.572 4.192 -27.099 1.00 77.44 261 VAL A O 1
ATOM 2006 N N . GLN A 1 262 ? -23.453 2.457 -25.679 1.00 74.12 262 GLN A N 1
ATOM 2007 C CA . GLN A 1 262 ? -24.066 3.169 -24.552 1.00 74.12 262 GLN A CA 1
ATOM 2008 C C . GLN A 1 262 ? -23.337 4.479 -24.235 1.00 74.12 262 GLN A C 1
ATOM 2010 O O . GLN A 1 262 ? -23.978 5.510 -24.042 1.00 74.12 262 GLN A O 1
ATOM 2015 N N . LYS A 1 263 ? -21.998 4.462 -24.181 1.00 79.75 263 LYS A N 1
ATOM 2016 C CA . LYS A 1 263 ? -21.184 5.646 -23.875 1.00 79.75 263 LYS A CA 1
ATOM 2017 C C . LYS A 1 263 ? -21.303 6.722 -24.956 1.00 79.75 263 LYS A C 1
ATOM 2019 O O . LYS A 1 263 ? -21.412 7.899 -24.618 1.00 79.75 263 LYS A O 1
ATOM 2024 N N . ALA A 1 264 ? -21.314 6.334 -26.232 1.00 77.81 264 ALA A N 1
ATOM 2025 C CA . ALA A 1 264 ? -21.500 7.258 -27.350 1.00 77.81 264 ALA A CA 1
ATOM 2026 C C . ALA A 1 264 ? -22.895 7.908 -27.336 1.00 77.81 264 ALA A C 1
ATOM 2028 O O . ALA A 1 264 ? -23.012 9.118 -27.531 1.00 77.81 264 ALA A O 1
ATOM 2029 N N . LEU A 1 265 ? -23.941 7.129 -27.045 1.00 77.69 265 LEU A N 1
ATOM 2030 C CA . LEU A 1 265 ? -25.317 7.621 -26.948 1.00 77.69 265 LEU A CA 1
ATOM 2031 C C . LEU A 1 265 ? -25.506 8.528 -25.721 1.00 77.69 265 LEU A C 1
ATOM 2033 O O . LEU A 1 265 ? -25.987 9.649 -25.870 1.00 77.69 265 LEU A O 1
ATOM 2037 N N . LYS A 1 266 ? -25.030 8.121 -24.536 1.00 77.25 266 LYS A N 1
ATOM 2038 C CA . LYS A 1 266 ? -25.048 8.950 -23.313 1.00 77.25 266 LYS A CA 1
ATOM 2039 C C . LYS A 1 266 ? -24.346 10.299 -23.544 1.00 77.25 266 LYS A C 1
ATOM 2041 O O . LYS A 1 266 ? -24.888 11.336 -23.176 1.00 77.25 266 LYS A O 1
ATOM 2046 N N . ALA A 1 267 ? -23.201 10.313 -24.234 1.00 79.88 267 ALA A N 1
ATOM 2047 C CA . ALA A 1 267 ? -22.484 11.545 -24.580 1.00 79.88 267 ALA A CA 1
ATOM 2048 C C . ALA A 1 267 ? -23.211 12.436 -25.611 1.00 79.88 267 ALA A C 1
ATOM 2050 O O . ALA A 1 267 ? -23.089 13.657 -25.541 1.00 79.88 267 ALA A O 1
ATOM 2051 N N . PHE A 1 268 ? -23.963 11.854 -26.551 1.00 77.56 268 PHE A N 1
ATOM 2052 C CA . PHE A 1 268 ? -24.728 12.599 -27.560 1.00 77.56 268 PHE A CA 1
ATOM 2053 C C . PHE A 1 268 ? -25.931 13.336 -26.954 1.00 77.56 268 PHE A C 1
ATOM 2055 O O . PHE A 1 268 ? -26.167 14.500 -27.270 1.00 77.56 268 PHE A O 1
ATOM 2062 N N . VAL A 1 269 ? -26.668 12.679 -26.055 1.00 76.31 269 VAL A N 1
ATOM 2063 C CA . VAL A 1 269 ? -27.892 13.234 -25.451 1.00 76.31 269 VAL A CA 1
ATOM 2064 C C . VAL A 1 269 ? -27.582 14.187 -24.282 1.00 76.31 269 VAL A C 1
ATOM 2066 O O . VAL A 1 269 ? -28.391 15.058 -23.970 1.00 76.31 269 VAL A O 1
ATOM 2069 N N . ALA A 1 270 ? -26.397 14.084 -23.664 1.00 76.19 270 ALA A N 1
ATOM 2070 C CA . ALA A 1 270 ? -26.003 14.831 -22.461 1.00 76.19 270 ALA A CA 1
ATOM 2071 C C . ALA A 1 270 ? -26.278 16.348 -22.499 1.00 76.19 270 ALA A C 1
ATOM 2073 O O . ALA A 1 270 ? -26.564 16.934 -21.459 1.00 76.19 270 ALA A O 1
ATOM 2074 N N . ALA A 1 271 ? -26.216 16.997 -23.667 1.00 73.88 271 ALA A N 1
ATOM 2075 C CA . ALA A 1 271 ? -26.518 18.425 -23.795 1.00 73.88 271 ALA A CA 1
ATOM 2076 C C . ALA A 1 271 ? -27.992 18.772 -23.494 1.00 73.88 271 ALA A C 1
ATOM 2078 O O . ALA A 1 271 ? -28.249 19.802 -22.874 1.00 73.88 271 ALA A O 1
ATOM 2079 N N . GLU A 1 272 ? -28.932 17.909 -23.893 1.00 72.88 272 GLU A N 1
ATOM 2080 C CA . GLU A 1 272 ? -30.380 18.099 -23.717 1.00 72.88 272 GLU A CA 1
ATOM 2081 C C . GLU A 1 272 ? -30.804 17.736 -22.274 1.00 72.88 272 GLU A C 1
ATOM 2083 O O . GLU A 1 272 ? -31.548 18.476 -21.633 1.00 72.88 272 GLU A O 1
ATOM 2088 N N . VAL A 1 273 ? -30.275 16.638 -21.707 1.00 74.00 273 VAL A N 1
ATOM 2089 C CA . VAL A 1 273 ? -30.657 16.159 -20.354 1.00 74.00 273 VAL A CA 1
ATOM 2090 C C . VAL A 1 273 ? -30.124 17.055 -19.230 1.00 74.00 273 VAL A C 1
ATOM 2092 O O . VAL A 1 273 ? -30.752 17.160 -18.173 1.00 74.00 273 VAL A O 1
ATOM 2095 N N . LYS A 1 274 ? -28.984 17.729 -19.446 1.00 76.62 274 LYS A N 1
ATOM 2096 C CA . LYS A 1 274 ? -28.225 18.478 -18.426 1.00 76.62 274 LYS A CA 1
ATOM 2097 C C . LYS A 1 274 ? -29.075 19.404 -17.552 1.00 76.62 274 LYS A C 1
ATOM 2099 O O . LYS A 1 274 ? -28.837 19.492 -16.350 1.00 76.62 274 LYS A O 1
ATOM 2104 N N . GLY A 1 275 ? -30.061 20.092 -18.133 1.00 76.88 275 GLY A N 1
ATOM 2105 C CA . GLY A 1 275 ? -30.936 21.010 -17.393 1.00 76.88 275 GLY A CA 1
ATOM 2106 C C . GLY A 1 275 ? -31.850 20.309 -16.379 1.00 76.88 275 GLY A C 1
ATOM 2107 O O . GLY A 1 275 ? -32.095 20.847 -15.300 1.00 76.88 275 GLY A O 1
ATOM 2108 N N . SER A 1 276 ? -32.319 19.100 -16.691 1.00 73.75 276 SER A N 1
ATOM 2109 C CA . SER A 1 276 ? -33.153 18.281 -15.802 1.00 73.75 276 SER A CA 1
ATOM 2110 C C . SER A 1 276 ? -32.303 17.455 -14.833 1.00 73.75 276 SER A C 1
ATOM 2112 O O . SER A 1 276 ? -32.632 17.367 -13.652 1.00 73.75 276 SER A O 1
ATOM 2114 N N . GLU A 1 277 ? -31.155 16.944 -15.288 1.00 76.38 277 GLU A N 1
ATOM 2115 C CA . GLU A 1 277 ? -30.165 16.257 -14.449 1.00 76.38 277 GLU A CA 1
ATOM 2116 C C . GLU A 1 277 ? -29.652 17.161 -13.314 1.00 76.38 277 GLU A C 1
ATOM 2118 O O . GLU A 1 277 ? -29.638 16.751 -12.153 1.00 76.38 277 GLU A O 1
ATOM 2123 N N . GLN A 1 278 ? -29.325 18.427 -13.609 1.00 79.62 278 GLN A N 1
ATOM 2124 C CA . GLN A 1 278 ? -28.925 19.406 -12.590 1.00 79.62 278 GLN A CA 1
ATOM 2125 C C . GLN A 1 278 ? -30.028 19.668 -11.553 1.00 79.62 278 GLN A C 1
ATOM 2127 O O . GLN A 1 278 ? -29.727 19.804 -10.366 1.00 79.62 278 GLN A O 1
ATOM 2132 N N . LYS A 1 279 ? -31.304 19.702 -11.965 1.00 80.25 279 LYS A N 1
ATOM 2133 C CA . LYS A 1 279 ? -32.432 19.852 -11.032 1.00 80.25 279 LYS A CA 1
ATOM 2134 C C . LYS A 1 279 ? -32.613 18.609 -10.155 1.00 80.25 279 LYS A C 1
ATOM 2136 O O . LYS A 1 279 ? -32.777 18.759 -8.947 1.00 80.25 279 LYS A O 1
ATOM 2141 N N . LEU A 1 280 ? -32.531 17.400 -10.720 1.00 81.62 280 LEU A N 1
ATOM 2142 C CA . LEU A 1 280 ? -32.595 16.159 -9.936 1.00 81.62 280 LEU A CA 1
ATOM 2143 C C . LEU A 1 280 ? -31.417 16.028 -8.961 1.00 81.62 280 LEU A C 1
ATOM 2145 O O . LEU A 1 280 ? -31.629 15.599 -7.833 1.00 81.62 280 LEU A O 1
ATOM 2149 N N . GLY A 1 281 ? -30.207 16.462 -9.328 1.00 82.69 281 GLY A N 1
ATOM 2150 C CA . GLY A 1 281 ? -29.055 16.470 -8.417 1.00 82.69 281 GLY A CA 1
ATOM 2151 C C . GLY A 1 281 ? -29.262 17.348 -7.172 1.00 82.69 281 GLY A C 1
ATOM 2152 O O . GLY A 1 281 ? -28.844 16.982 -6.073 1.00 82.69 281 GLY A O 1
ATOM 2153 N N . LEU A 1 282 ? -29.977 18.474 -7.302 1.00 84.06 282 LEU A N 1
ATOM 2154 C CA . LEU A 1 282 ? -30.372 19.301 -6.151 1.00 84.06 282 LEU A CA 1
ATOM 2155 C C . LEU A 1 282 ? -31.380 18.581 -5.237 1.00 84.06 282 LEU A C 1
ATOM 2157 O O . LEU A 1 282 ? -31.301 18.713 -4.015 1.00 84.06 282 LEU A O 1
ATOM 2161 N N . GLN A 1 283 ? -32.298 17.799 -5.813 1.00 84.19 283 GLN A N 1
ATOM 2162 C CA . GLN A 1 283 ? -33.266 16.998 -5.057 1.00 84.19 283 GLN A CA 1
ATOM 2163 C C . GLN A 1 283 ? -32.608 15.778 -4.386 1.00 84.19 283 GLN A C 1
ATOM 2165 O O . GLN A 1 283 ? -32.864 15.499 -3.217 1.00 84.19 283 GLN A O 1
ATOM 2170 N N . GLU A 1 284 ? -31.676 15.103 -5.060 1.00 85.94 284 GLU A N 1
ATOM 2171 C CA . GLU A 1 284 ? -30.892 13.988 -4.510 1.00 85.94 284 GLU A CA 1
ATOM 2172 C C . GLU A 1 284 ? -30.100 14.405 -3.259 1.00 85.94 284 GLU A C 1
ATOM 2174 O O . GLU A 1 284 ? -30.087 13.691 -2.254 1.00 85.94 284 GLU A O 1
ATOM 2179 N N . MET A 1 285 ? -29.510 15.605 -3.273 1.00 85.69 285 MET A N 1
ATOM 2180 C CA . MET A 1 285 ? -28.810 16.174 -2.116 1.00 85.69 285 MET A CA 1
ATOM 2181 C C . MET A 1 285 ? -29.743 16.438 -0.920 1.00 85.69 285 MET A C 1
ATOM 2183 O O . MET A 1 285 ? -29.326 16.259 0.228 1.00 85.69 285 MET A O 1
ATOM 2187 N N . LYS A 1 286 ? -31.012 16.802 -1.160 1.00 86.88 286 LYS A N 1
ATOM 2188 C CA . LYS A 1 286 ? -32.039 16.901 -0.108 1.00 86.88 286 LYS A CA 1
ATOM 2189 C C . LYS A 1 286 ? -32.445 15.530 0.420 1.00 86.88 286 LYS A C 1
ATOM 2191 O O . LYS A 1 286 ? -32.412 15.320 1.630 1.00 86.88 286 LYS A O 1
ATOM 2196 N N . LEU A 1 287 ? -32.766 14.582 -0.463 1.00 88.00 287 LEU A N 1
ATOM 2197 C CA . LEU A 1 287 ? -33.159 13.225 -0.074 1.00 88.00 287 LEU A CA 1
ATOM 2198 C C . LEU A 1 287 ? -32.059 12.546 0.757 1.00 88.00 287 LEU A C 1
ATOM 2200 O O . LEU A 1 287 ? -32.342 11.969 1.804 1.00 88.00 287 LEU A O 1
ATOM 2204 N N . ARG A 1 288 ? -30.786 12.710 0.376 1.00 88.69 288 ARG A N 1
ATOM 2205 C CA . ARG A 1 288 ? -29.636 12.232 1.159 1.00 88.69 288 ARG A CA 1
ATOM 2206 C C . ARG A 1 288 ? -29.570 12.854 2.561 1.00 88.69 288 ARG A C 1
ATOM 2208 O O . ARG A 1 288 ? -29.251 12.157 3.521 1.00 88.69 288 ARG A O 1
ATOM 2215 N N . ARG A 1 289 ? -29.897 14.144 2.707 1.00 87.75 289 ARG A N 1
ATOM 2216 C CA . ARG A 1 289 ? -29.985 14.815 4.018 1.00 87.75 289 ARG A CA 1
ATOM 2217 C C . ARG A 1 289 ? -31.129 14.252 4.868 1.00 87.75 289 ARG A C 1
ATOM 2219 O O . ARG A 1 289 ? -30.928 14.028 6.057 1.00 87.75 289 ARG A O 1
ATOM 2226 N N . VAL A 1 290 ? -32.294 14.013 4.268 1.00 86.56 290 VAL A N 1
ATOM 2227 C CA . VAL A 1 290 ? -33.472 13.415 4.923 1.00 86.56 290 VAL A CA 1
ATOM 2228 C C . VAL A 1 290 ? -33.161 11.997 5.421 1.00 86.56 290 VAL A C 1
ATOM 2230 O O . VAL A 1 290 ? -33.387 11.706 6.594 1.00 86.56 290 VAL A O 1
ATOM 2233 N N . VAL A 1 291 ? -32.555 11.151 4.578 1.00 88.62 291 VAL A N 1
ATOM 2234 C CA . VAL A 1 291 ? -32.114 9.788 4.939 1.00 88.62 291 VAL A CA 1
ATOM 2235 C C . VAL A 1 291 ? -31.154 9.811 6.131 1.00 88.62 291 VAL A C 1
ATOM 2237 O O . VAL A 1 291 ? -31.403 9.132 7.126 1.00 88.62 291 VAL A O 1
ATOM 2240 N N . ASN A 1 292 ? -30.108 10.645 6.079 1.00 86.38 292 ASN A N 1
ATOM 2241 C CA . ASN A 1 292 ? -29.144 10.777 7.177 1.00 86.38 292 ASN A CA 1
ATOM 2242 C C . ASN A 1 292 ? -29.799 11.224 8.499 1.00 86.38 292 ASN A C 1
ATOM 2244 O O . ASN A 1 292 ? -29.337 10.846 9.575 1.00 86.38 292 ASN A O 1
ATOM 2248 N N . LEU A 1 293 ? -30.868 12.027 8.436 1.00 83.94 293 LEU A N 1
ATOM 2249 C CA . LEU A 1 293 ? -31.590 12.483 9.625 1.00 83.94 293 LEU A CA 1
ATOM 2250 C C . LEU A 1 293 ? -32.512 11.394 10.204 1.00 83.94 293 LEU A C 1
ATOM 2252 O O . LEU A 1 293 ? -32.623 11.303 11.429 1.00 83.94 293 LEU A O 1
ATOM 2256 N N . ASN A 1 294 ? -33.096 10.510 9.378 1.00 85.94 294 ASN A N 1
ATOM 2257 C CA . ASN A 1 294 ? -33.811 9.329 9.888 1.00 85.94 294 ASN A CA 1
ATOM 2258 C C . ASN A 1 294 ? -32.853 8.331 10.563 1.00 85.94 294 ASN A C 1
ATOM 2260 O O . ASN A 1 294 ? -33.166 7.809 11.633 1.00 85.94 294 ASN A O 1
ATOM 2264 N N . THR A 1 295 ? -31.648 8.111 10.015 1.00 83.94 295 THR A N 1
ATOM 2265 C CA . THR A 1 295 ? -30.673 7.206 10.653 1.00 83.94 295 THR A CA 1
ATOM 2266 C C . THR A 1 295 ? -30.196 7.730 12.009 1.00 83.94 295 THR A C 1
ATOM 2268 O O . THR A 1 295 ? -30.076 6.943 12.947 1.00 83.94 295 THR A O 1
ATOM 2271 N N . THR A 1 296 ? -29.997 9.047 12.171 1.00 83.19 296 THR A N 1
ATOM 2272 C CA . THR A 1 296 ? -29.714 9.626 13.500 1.00 83.19 296 THR A CA 1
ATOM 2273 C C . THR A 1 296 ? -30.905 9.523 14.454 1.00 83.19 296 THR A C 1
ATOM 2275 O O . THR A 1 296 ? -30.718 9.166 15.613 1.00 83.19 296 THR A O 1
ATOM 2278 N N . PHE A 1 297 ? -32.133 9.756 13.975 1.00 83.50 297 PHE A N 1
ATOM 2279 C CA . PHE A 1 297 ? -33.337 9.681 14.810 1.00 83.50 297 PHE A CA 1
ATOM 2280 C C . PHE A 1 297 ? -33.571 8.262 15.356 1.00 83.50 297 PHE A C 1
ATOM 2282 O O . PHE A 1 297 ? -33.801 8.093 16.553 1.00 83.50 297 PHE A O 1
ATOM 2289 N N . ARG A 1 298 ? -33.395 7.227 14.524 1.00 82.12 298 ARG A N 1
ATOM 2290 C CA . ARG A 1 298 ? -33.450 5.819 14.956 1.00 82.12 298 ARG A CA 1
ATOM 2291 C C . ARG A 1 298 ? -32.391 5.467 16.002 1.00 82.12 298 ARG A C 1
ATOM 2293 O O . ARG A 1 298 ? -32.694 4.744 16.950 1.00 82.12 298 ARG A O 1
ATOM 2300 N N . ALA A 1 299 ? -31.178 6.009 15.882 1.00 80.38 299 ALA A N 1
ATOM 2301 C CA . ALA A 1 299 ? -30.134 5.814 16.888 1.00 80.38 299 ALA A CA 1
ATOM 2302 C C . ALA A 1 299 ? -30.505 6.440 18.248 1.00 80.38 299 ALA A C 1
ATOM 2304 O O . ALA A 1 299 ? -30.183 5.874 19.292 1.00 80.38 299 ALA A O 1
ATOM 2305 N N . ASP A 1 300 ? -31.215 7.571 18.262 1.00 80.94 300 ASP A N 1
ATOM 2306 C CA . ASP A 1 300 ? -31.684 8.202 19.502 1.00 80.94 300 ASP A CA 1
ATOM 2307 C C . ASP A 1 300 ? -32.906 7.491 20.111 1.00 80.94 300 ASP A C 1
ATOM 2309 O O . ASP A 1 300 ? -32.984 7.366 21.336 1.00 80.94 300 ASP A O 1
ATOM 2313 N N . ILE A 1 301 ? -33.801 6.922 19.291 1.00 80.81 301 ILE A N 1
ATOM 2314 C CA . ILE A 1 301 ? -34.864 6.010 19.761 1.00 80.81 301 ILE A CA 1
ATOM 2315 C C . ILE A 1 301 ? -34.249 4.785 20.459 1.00 80.81 301 ILE A C 1
ATOM 2317 O O . ILE A 1 301 ? -34.676 4.427 21.557 1.00 80.81 301 ILE A O 1
ATOM 2321 N N . ALA A 1 302 ? -33.208 4.178 19.876 1.00 78.31 302 ALA A N 1
ATOM 2322 C CA . ALA A 1 302 ? -32.520 3.031 20.474 1.00 78.31 302 ALA A CA 1
ATOM 2323 C C . ALA A 1 302 ? -31.905 3.365 21.849 1.00 78.31 302 ALA A C 1
ATOM 2325 O O . ALA A 1 302 ? -32.105 2.617 22.808 1.00 78.31 302 ALA A O 1
ATOM 2326 N N . LYS A 1 303 ? -31.242 4.526 21.985 1.00 80.12 303 LYS A N 1
ATOM 2327 C CA . LYS A 1 303 ? -30.727 5.023 23.280 1.00 80.12 303 LYS A CA 1
ATOM 2328 C C . LYS A 1 303 ? -31.849 5.227 24.303 1.00 80.12 303 LYS A C 1
ATOM 2330 O O . LYS A 1 303 ? -31.697 4.846 25.461 1.00 80.12 303 LYS A O 1
ATOM 2335 N N . LYS A 1 304 ? -32.983 5.806 23.885 1.00 79.81 304 LYS A N 1
ATOM 2336 C CA . LYS A 1 304 ? -34.146 6.056 24.754 1.00 79.81 304 LYS A CA 1
ATOM 2337 C C . LYS A 1 304 ? -34.772 4.749 25.257 1.00 79.81 304 LYS A C 1
ATOM 2339 O O . LYS A 1 304 ? -35.087 4.650 26.441 1.00 79.81 304 LYS A O 1
ATOM 2344 N N . LYS A 1 305 ? -34.868 3.729 24.392 1.00 78.62 305 LYS A N 1
ATOM 2345 C CA . LYS A 1 305 ? -35.317 2.376 24.761 1.00 78.62 305 LYS A CA 1
ATOM 2346 C C . LYS A 1 305 ? -34.381 1.731 25.789 1.00 78.62 305 LYS A C 1
ATOM 2348 O O . LYS A 1 305 ? -34.861 1.262 26.817 1.00 78.62 305 LYS A O 1
ATOM 2353 N N . ALA A 1 306 ? -33.066 1.758 25.554 1.00 72.75 306 ALA A N 1
ATOM 2354 C CA . ALA A 1 306 ? -32.075 1.224 26.494 1.00 72.75 306 ALA A CA 1
ATOM 2355 C C . ALA A 1 306 ? -32.164 1.906 27.874 1.00 72.75 306 ALA A C 1
ATOM 2357 O O . ALA A 1 306 ? -32.282 1.230 28.893 1.00 72.75 306 ALA A O 1
ATOM 2358 N N . ALA A 1 307 ? -32.238 3.241 27.904 1.00 75.88 307 ALA A N 1
ATOM 2359 C CA . ALA A 1 307 ? -32.354 4.002 29.147 1.00 75.88 307 ALA A CA 1
ATOM 2360 C C . ALA A 1 307 ? -33.625 3.669 29.959 1.00 75.88 307 ALA A C 1
ATOM 2362 O O . ALA A 1 307 ? -33.568 3.662 31.189 1.00 75.88 307 ALA A O 1
ATOM 2363 N N . LYS A 1 308 ? -34.760 3.359 29.307 1.00 78.56 308 LYS A N 1
ATOM 2364 C CA . LYS A 1 308 ? -35.965 2.892 30.019 1.00 78.56 308 LYS A CA 1
ATOM 2365 C C . LYS A 1 308 ? -35.773 1.477 30.581 1.00 78.56 308 LYS A C 1
ATOM 2367 O O . LYS A 1 308 ? -36.150 1.225 31.723 1.00 78.56 308 LYS A O 1
ATOM 2372 N N . VAL A 1 309 ? -35.140 0.571 29.830 1.00 74.81 309 VAL A N 1
ATOM 2373 C CA . VAL A 1 309 ? -34.832 -0.793 30.304 1.00 74.81 309 VAL A CA 1
ATOM 2374 C C . VAL A 1 309 ? -33.917 -0.768 31.536 1.00 74.81 309 VAL A C 1
ATOM 2376 O O . VAL A 1 309 ? -34.184 -1.494 32.490 1.00 74.81 309 VAL A O 1
ATOM 2379 N N . ASP A 1 310 ? -32.914 0.114 31.597 1.00 72.88 310 ASP A N 1
ATOM 2380 C CA . ASP A 1 310 ? -32.048 0.252 32.782 1.00 72.88 310 ASP A CA 1
ATOM 2381 C C . ASP A 1 310 ? -32.778 0.810 34.022 1.00 72.88 310 ASP A C 1
ATOM 2383 O O . ASP A 1 310 ? -32.476 0.424 35.159 1.00 72.88 310 ASP A O 1
ATOM 2387 N N . GLN A 1 311 ? -33.783 1.675 33.836 1.00 76.50 311 GLN A N 1
ATOM 2388 C CA . GLN A 1 311 ? -34.657 2.122 34.930 1.00 76.50 311 GLN A CA 1
ATOM 2389 C C . GLN A 1 311 ? -35.492 0.955 35.477 1.00 76.50 311 GLN A C 1
ATOM 2391 O O . GLN A 1 311 ? -35.508 0.722 36.689 1.00 76.50 311 GLN A O 1
ATOM 2396 N N . VAL A 1 312 ? -36.108 0.167 34.589 1.00 79.50 312 VAL A N 1
ATOM 2397 C CA . VAL A 1 312 ? -36.876 -1.036 34.953 1.00 79.50 312 VAL A CA 1
ATOM 2398 C C . VAL A 1 312 ? -35.980 -2.074 35.635 1.00 79.50 312 VAL A C 1
ATOM 2400 O O . VAL A 1 312 ? -36.343 -2.592 36.690 1.00 79.50 312 VAL A O 1
ATOM 2403 N N . ARG A 1 313 ? -34.769 -2.315 35.110 1.00 79.12 313 ARG A N 1
ATOM 2404 C CA . ARG A 1 313 ? -33.738 -3.166 35.730 1.00 79.12 313 ARG A CA 1
ATOM 2405 C C . ARG A 1 313 ? -33.431 -2.721 37.157 1.00 79.12 313 ARG A C 1
ATOM 2407 O O . ARG A 1 313 ? -33.362 -3.548 38.062 1.00 79.12 313 ARG A O 1
ATOM 2414 N N . THR A 1 314 ? -33.273 -1.417 37.372 1.00 73.88 314 THR A N 1
ATOM 2415 C CA . THR A 1 314 ? -32.976 -0.853 38.695 1.00 73.88 314 THR A CA 1
ATOM 2416 C C . THR A 1 314 ? -34.125 -1.084 39.681 1.00 73.88 314 THR A C 1
ATOM 2418 O O . THR A 1 314 ? -33.870 -1.480 40.818 1.00 73.88 314 THR A O 1
ATOM 2421 N N . ALA A 1 315 ? -35.380 -0.902 39.256 1.00 76.69 315 ALA A N 1
ATOM 2422 C CA . ALA A 1 315 ? -36.558 -1.161 40.087 1.00 76.69 315 ALA A CA 1
ATOM 2423 C C . ALA A 1 315 ? -36.747 -2.662 40.389 1.00 76.69 315 ALA A C 1
ATOM 2425 O O . ALA A 1 315 ? -36.890 -3.046 41.550 1.00 76.69 315 ALA A O 1
ATOM 2426 N N . ALA A 1 316 ? -36.642 -3.526 39.375 1.00 78.25 316 ALA A N 1
ATOM 2427 C CA . ALA A 1 316 ? -36.692 -4.980 39.528 1.00 78.25 316 ALA A CA 1
ATOM 2428 C C . ALA A 1 316 ? -35.628 -5.490 40.523 1.00 78.25 316 ALA A C 1
ATOM 2430 O O . ALA A 1 316 ? -35.920 -6.311 41.396 1.00 78.25 316 ALA A O 1
ATOM 2431 N N . LEU A 1 317 ? -34.408 -4.943 40.463 1.00 75.62 317 LEU A N 1
ATOM 2432 C CA . LEU A 1 317 ? -33.326 -5.294 41.383 1.00 75.62 317 LEU A CA 1
ATOM 2433 C C . LEU A 1 317 ? -33.514 -4.771 42.813 1.00 75.62 317 LEU A C 1
ATOM 2435 O O . LEU A 1 317 ? -32.953 -5.379 43.725 1.00 75.62 317 LEU A O 1
ATOM 2439 N N . LYS A 1 318 ? -34.306 -3.713 43.059 1.00 76.06 318 LYS A N 1
ATOM 2440 C CA . LYS A 1 318 ? -34.723 -3.366 44.434 1.00 76.06 318 LYS A CA 1
ATOM 2441 C C . LYS A 1 318 ? -35.549 -4.505 45.035 1.00 76.06 318 LYS A C 1
ATOM 2443 O O . LYS A 1 318 ? -35.226 -4.973 46.120 1.00 76.06 318 LYS A O 1
ATOM 2448 N N . ILE A 1 319 ? -36.557 -4.982 44.300 1.00 78.12 319 ILE A N 1
ATOM 2449 C CA . ILE A 1 319 ? -37.478 -6.037 44.752 1.00 78.12 319 ILE A CA 1
ATOM 2450 C C . ILE A 1 319 ? -36.721 -7.349 44.996 1.00 78.12 319 ILE A C 1
ATOM 2452 O O . ILE A 1 319 ? -36.832 -7.919 46.077 1.00 78.12 319 ILE A O 1
ATOM 2456 N N . ILE A 1 320 ? -35.888 -7.799 44.047 1.00 78.19 320 ILE A N 1
ATOM 2457 C CA . ILE A 1 320 ? -35.117 -9.049 44.201 1.00 78.19 320 ILE A CA 1
ATOM 2458 C C . ILE A 1 320 ? -34.175 -8.987 45.419 1.00 78.19 320 ILE A C 1
ATOM 2460 O O . ILE A 1 320 ? -34.000 -9.986 46.117 1.00 78.19 320 ILE A O 1
ATOM 2464 N N . ARG A 1 321 ? -33.597 -7.818 45.734 1.00 73.00 321 ARG A N 1
ATOM 2465 C CA . ARG A 1 321 ? -32.712 -7.658 46.903 1.00 73.00 321 ARG A CA 1
ATOM 2466 C C . ARG A 1 321 ? -33.426 -7.837 48.245 1.00 73.00 321 ARG A C 1
ATOM 2468 O O . ARG A 1 321 ? -32.777 -8.311 49.170 1.00 73.00 321 ARG A O 1
ATOM 2475 N N . LEU A 1 322 ? -34.729 -7.559 48.346 1.00 72.56 322 LEU A N 1
ATOM 2476 C CA . LEU A 1 322 ? -35.505 -7.806 49.574 1.00 72.56 322 LEU A CA 1
ATOM 2477 C C . LEU A 1 322 ? -35.617 -9.304 49.914 1.00 72.56 322 LEU A C 1
ATOM 2479 O O . LEU A 1 322 ? -35.775 -9.663 51.075 1.00 72.56 322 LEU A O 1
ATOM 2483 N N . PHE A 1 323 ? -35.473 -10.191 48.925 1.00 71.06 323 PHE A N 1
ATOM 2484 C CA . PHE A 1 323 ? -35.423 -11.644 49.134 1.00 71.06 323 PHE A CA 1
ATOM 2485 C C . PHE A 1 323 ? -34.022 -12.178 49.449 1.00 71.06 323 PHE A C 1
ATOM 2487 O O . PHE A 1 323 ? -33.878 -13.361 49.760 1.00 71.06 323 PHE A O 1
ATOM 2494 N N . ARG A 1 324 ? -32.987 -11.335 49.342 1.00 67.62 324 ARG A N 1
ATOM 2495 C CA . ARG A 1 324 ? -31.581 -11.742 49.445 1.00 67.62 324 ARG A CA 1
ATOM 2496 C C . ARG A 1 324 ? -31.061 -11.768 50.882 1.00 67.62 324 ARG A C 1
ATOM 2498 O O . ARG A 1 324 ? -30.095 -12.477 51.153 1.00 67.62 324 ARG A O 1
ATOM 2505 N N . GLU A 1 325 ? -31.673 -11.023 51.802 1.00 57.41 325 GLU A N 1
ATOM 2506 C CA . GLU A 1 325 ? -31.268 -11.044 53.211 1.00 57.41 325 GLU A CA 1
ATOM 2507 C C . GLU A 1 325 ? -31.447 -12.457 53.796 1.00 57.41 325 GLU A C 1
ATOM 2509 O O . GLU A 1 325 ? -32.544 -13.015 53.821 1.00 57.41 325 GLU A O 1
ATOM 2514 N N . GLY A 1 326 ? -30.333 -13.064 54.222 1.00 55.38 326 GLY A N 1
ATOM 2515 C CA . GLY A 1 326 ? -30.301 -14.413 54.792 1.00 55.38 326 GLY A CA 1
ATOM 2516 C C . GLY A 1 326 ? -30.371 -15.586 53.800 1.00 55.38 326 GLY A C 1
ATOM 2517 O O . GLY A 1 326 ? -30.554 -16.712 54.258 1.00 55.38 326 GLY A O 1
ATOM 2518 N N . ARG A 1 327 ? -30.223 -15.376 52.479 1.00 65.75 327 ARG A N 1
ATOM 2519 C CA . ARG A 1 327 ? -30.287 -16.449 51.456 1.00 65.75 327 ARG A CA 1
ATOM 2520 C C . ARG A 1 327 ? -29.050 -16.502 50.556 1.00 65.75 327 ARG A C 1
ATOM 2522 O O . ARG A 1 327 ? -28.438 -15.472 50.276 1.00 65.75 327 ARG A O 1
ATOM 2529 N N . SER A 1 328 ? -28.697 -17.693 50.065 1.00 69.19 328 SER A N 1
ATOM 2530 C CA . SER A 1 328 ? -27.677 -17.848 49.016 1.00 69.19 328 SER A CA 1
ATOM 2531 C C . SER A 1 328 ? -28.200 -17.408 47.638 1.00 69.19 328 SER A C 1
ATOM 2533 O O . SER A 1 328 ? -29.388 -17.127 47.464 1.00 69.19 328 SER A O 1
ATOM 2535 N N . LEU A 1 329 ? -27.315 -17.320 46.637 1.00 68.12 329 LEU A N 1
ATOM 2536 C CA . LEU A 1 329 ? -27.730 -17.015 45.259 1.00 68.12 329 LEU A CA 1
ATOM 2537 C C . LEU A 1 329 ? -28.459 -18.209 44.623 1.00 68.12 329 LEU A C 1
ATOM 2539 O O . LEU A 1 329 ? -29.328 -18.028 43.774 1.00 68.12 329 LEU A O 1
ATOM 2543 N N . GLU A 1 330 ? -28.138 -19.411 45.085 1.00 69.88 330 GLU A N 1
ATOM 2544 C CA . GLU A 1 330 ? -28.752 -20.680 44.730 1.00 69.88 330 GLU A CA 1
ATOM 2545 C C . GLU A 1 330 ? -30.185 -20.770 45.285 1.00 69.88 330 GLU A C 1
ATOM 2547 O O . GLU A 1 330 ? -31.112 -21.041 44.524 1.00 69.88 330 GLU A O 1
ATOM 2552 N N . ASP A 1 331 ? -30.392 -20.429 46.565 1.00 73.31 331 ASP A N 1
ATOM 2553 C CA . ASP A 1 331 ? -31.732 -20.313 47.170 1.00 73.31 331 ASP A CA 1
ATOM 2554 C C . ASP A 1 331 ? -32.582 -19.247 46.457 1.00 73.31 331 ASP A C 1
ATOM 2556 O O . ASP A 1 331 ? -33.791 -19.402 46.295 1.00 73.31 331 ASP A O 1
ATOM 2560 N N . LEU A 1 332 ? -31.950 -18.141 46.043 1.00 77.38 332 LEU A N 1
ATOM 2561 C CA . LEU A 1 332 ? -32.608 -17.029 45.357 1.00 77.38 332 LEU A CA 1
ATOM 2562 C C . LEU A 1 332 ? -33.001 -17.387 43.915 1.00 77.38 332 LEU A C 1
ATOM 2564 O O . LEU A 1 332 ? -34.036 -16.923 43.445 1.00 77.38 332 LEU A O 1
ATOM 2568 N N . PHE A 1 333 ? -32.231 -18.243 43.236 1.00 80.12 333 PHE A N 1
ATOM 2569 C CA . PHE A 1 333 ? -32.616 -18.840 41.953 1.00 80.12 333 PHE A CA 1
ATOM 2570 C C . PHE A 1 333 ? -33.806 -19.804 42.125 1.00 80.12 333 PHE A C 1
ATOM 2572 O O . PHE A 1 333 ? -34.775 -19.726 41.371 1.00 80.12 333 PHE A O 1
ATOM 2579 N N . GLY A 1 334 ? -33.804 -20.624 43.184 1.00 77.38 334 GLY A N 1
ATOM 2580 C CA . GLY A 1 334 ? -34.911 -21.531 43.530 1.00 77.38 334 GLY A CA 1
ATOM 2581 C C . GLY A 1 334 ? -36.240 -20.849 43.908 1.00 77.38 334 GLY A C 1
ATOM 2582 O O . GLY A 1 334 ? -37.273 -21.510 43.987 1.00 77.38 334 GLY A O 1
ATOM 2583 N N . LEU A 1 335 ? -36.253 -19.524 44.116 1.00 79.25 335 LEU A N 1
ATOM 2584 C CA . LEU A 1 335 ? -37.493 -18.742 44.246 1.00 79.25 335 LEU A CA 1
ATOM 2585 C C . LEU A 1 335 ? -38.142 -18.407 42.891 1.00 79.25 335 LEU A C 1
ATOM 2587 O O . LEU A 1 335 ? -39.344 -18.142 42.850 1.00 79.25 335 LEU A O 1
ATOM 2591 N N . PHE A 1 336 ? -37.371 -18.428 41.800 1.00 79.56 336 PHE A N 1
ATOM 2592 C CA . PHE A 1 336 ? -37.865 -18.281 40.427 1.00 79.56 336 PHE A CA 1
ATOM 2593 C C . PHE A 1 336 ? -38.157 -19.648 39.791 1.00 79.56 336 PHE A C 1
ATOM 2595 O O . PHE A 1 336 ? -39.158 -19.788 39.090 1.00 79.56 336 PHE A O 1
ATOM 2602 N N . GLU A 1 337 ? -37.329 -20.656 40.080 1.00 80.38 337 GLU A N 1
ATOM 2603 C CA . GLU A 1 337 ? -37.520 -22.046 39.653 1.00 80.38 337 GLU A CA 1
ATOM 2604 C C . GLU A 1 337 ? -37.825 -22.958 40.861 1.00 80.38 337 GLU A C 1
ATOM 2606 O O . GLU A 1 337 ? -36.905 -23.509 41.466 1.00 80.38 337 GLU A O 1
ATOM 2611 N N . PRO A 1 338 ? -39.103 -23.151 41.242 1.00 63.50 338 PRO A N 1
ATOM 2612 C CA . PRO A 1 338 ? -39.489 -24.073 42.311 1.00 63.50 338 PRO A CA 1
ATOM 2613 C C . PRO A 1 338 ? -39.464 -25.536 41.822 1.00 63.50 338 PRO A C 1
ATOM 2615 O O . PRO A 1 338 ? -40.497 -26.207 41.759 1.00 63.50 338 PRO A O 1
ATOM 2618 N N . GLY A 1 339 ? -38.279 -26.027 41.456 1.00 60.03 339 GLY A N 1
ATOM 2619 C CA . GLY A 1 339 ? -38.045 -27.363 40.911 1.00 60.03 339 GLY A CA 1
ATOM 2620 C C . GLY A 1 339 ? -36.560 -27.651 40.668 1.00 60.03 339 GLY A C 1
ATOM 2621 O O . GLY A 1 339 ? -35.705 -26.797 40.877 1.00 60.03 339 GLY A O 1
ATOM 2622 N N . ASP A 1 340 ? -36.258 -28.867 40.215 1.00 58.59 340 ASP A N 1
ATOM 2623 C CA . ASP A 1 340 ? -34.891 -29.363 39.975 1.00 58.59 340 ASP A CA 1
ATOM 2624 C C . ASP A 1 340 ? -34.408 -28.979 38.552 1.00 58.59 340 ASP A C 1
ATOM 2626 O O . ASP A 1 340 ? -34.065 -29.832 37.733 1.00 58.59 340 ASP A O 1
ATOM 2630 N N . GLY A 1 341 ? -34.512 -27.687 38.205 1.00 61.12 341 GLY A N 1
ATOM 2631 C CA . GLY A 1 341 ? -34.293 -27.158 36.850 1.00 61.12 341 GLY A CA 1
ATOM 2632 C C . GLY A 1 341 ? -33.332 -25.965 36.794 1.00 61.12 341 GLY A C 1
ATOM 2633 O O . GLY A 1 341 ? -33.255 -25.176 37.728 1.00 61.12 341 GLY A O 1
ATOM 2634 N N . ASP A 1 342 ? -32.619 -25.809 35.672 1.00 71.25 342 ASP A N 1
ATOM 2635 C CA . ASP A 1 342 ? -31.545 -24.807 35.495 1.00 71.25 342 ASP A CA 1
ATOM 2636 C C . ASP A 1 342 ? -31.927 -23.578 34.630 1.00 71.25 342 ASP A C 1
ATOM 2638 O O . ASP A 1 342 ? -31.069 -22.743 34.317 1.00 71.25 342 ASP A O 1
ATOM 2642 N N . LEU A 1 343 ? -33.199 -23.450 34.219 1.00 82.00 343 LEU A N 1
ATOM 2643 C CA . LEU A 1 343 ? -33.666 -22.458 33.235 1.00 82.00 343 LEU A CA 1
ATOM 2644 C C . LEU A 1 343 ? -34.950 -21.734 33.671 1.00 82.00 343 LEU A C 1
ATOM 2646 O O . LEU A 1 343 ? -36.014 -22.349 33.751 1.00 82.00 343 LEU A O 1
ATOM 2650 N N . ILE A 1 344 ? -34.869 -20.409 33.831 1.00 84.44 344 ILE A N 1
ATOM 2651 C CA . ILE A 1 344 ? -36.027 -19.544 34.101 1.00 84.44 344 ILE A CA 1
ATOM 2652 C C . ILE A 1 344 ? -36.609 -19.054 32.767 1.00 84.44 344 ILE A C 1
ATOM 2654 O O . ILE A 1 344 ? -35.939 -18.341 32.016 1.00 84.44 344 ILE A O 1
ATOM 2658 N N . ASP A 1 345 ? -37.863 -19.400 32.478 1.00 85.88 345 ASP A N 1
ATOM 2659 C CA . ASP A 1 345 ? -38.622 -18.842 31.351 1.00 85.88 345 ASP A CA 1
ATOM 2660 C C . ASP A 1 345 ? -39.372 -17.545 31.720 1.00 85.88 345 ASP A C 1
ATOM 2662 O O . ASP A 1 345 ? -39.460 -17.153 32.888 1.00 85.88 345 ASP A O 1
ATOM 2666 N N . GLU A 1 346 ? -39.920 -16.871 30.706 1.00 84.19 346 GLU A N 1
ATOM 2667 C CA . GLU A 1 346 ? -40.611 -15.583 30.845 1.00 84.19 346 GLU A CA 1
ATOM 2668 C C . GLU A 1 346 ? -41.809 -15.659 31.808 1.00 84.19 346 GLU A C 1
ATOM 2670 O O . GLU A 1 346 ? -42.020 -14.755 32.617 1.00 84.19 346 GLU A O 1
ATOM 2675 N N . SER A 1 347 ? -42.560 -16.766 31.791 1.00 83.56 347 SER A N 1
ATOM 2676 C CA . SER A 1 347 ? -43.737 -16.944 32.649 1.00 83.56 347 SER A CA 1
ATOM 2677 C C . SER A 1 347 ? -43.350 -17.133 34.118 1.00 83.56 347 SER A C 1
ATOM 2679 O O . SER A 1 347 ? -43.994 -16.589 35.020 1.00 83.56 347 SER A O 1
ATOM 2681 N N . LYS A 1 348 ? -42.248 -17.839 34.388 1.00 85.31 348 LYS A N 1
ATOM 2682 C CA . LYS A 1 348 ? -41.701 -17.996 35.743 1.00 85.31 348 LYS A CA 1
ATOM 2683 C C . LYS A 1 348 ? -41.117 -16.685 36.264 1.00 85.31 348 LYS A C 1
ATOM 2685 O O . LYS A 1 348 ? -41.395 -16.302 37.400 1.00 85.31 348 LYS A O 1
ATOM 2690 N N . PHE A 1 349 ? -40.400 -15.947 35.414 1.00 85.44 349 PHE A N 1
ATOM 2691 C CA . PHE A 1 349 ? -39.885 -14.617 35.743 1.00 85.44 349 PHE A CA 1
ATOM 2692 C C . PHE A 1 349 ? -41.013 -13.644 36.118 1.00 85.44 349 PHE A C 1
ATOM 2694 O O . PHE A 1 349 ? -40.958 -13.022 37.180 1.00 85.44 349 PHE A O 1
ATOM 2701 N N . LEU A 1 350 ? -42.072 -13.560 35.307 1.00 85.38 350 LEU A N 1
ATOM 2702 C CA . LEU A 1 350 ? -43.230 -12.706 35.591 1.00 85.38 350 LEU A CA 1
ATOM 2703 C C . LEU A 1 350 ? -43.988 -13.157 36.851 1.00 85.38 350 LEU A C 1
ATOM 2705 O O . LEU A 1 350 ? -44.265 -12.332 37.724 1.00 85.38 350 LEU A O 1
ATOM 2709 N N . THR A 1 351 ? -44.265 -14.457 37.007 1.00 85.19 351 THR A N 1
ATOM 2710 C CA . THR A 1 351 ? -45.036 -14.955 38.164 1.00 85.19 351 THR A CA 1
ATOM 2711 C C . THR A 1 351 ? -44.279 -14.885 39.496 1.00 85.19 351 THR A C 1
ATOM 2713 O O . THR A 1 351 ? -44.933 -14.836 40.540 1.00 85.19 351 THR A O 1
ATOM 2716 N N . PHE A 1 352 ? -42.938 -14.823 39.508 1.00 86.31 352 PHE A N 1
ATOM 2717 C CA . PHE A 1 352 ? -42.179 -14.426 40.704 1.00 86.31 352 PHE A CA 1
ATOM 2718 C C . PHE A 1 352 ? -42.558 -13.003 41.128 1.00 86.31 352 PHE A C 1
ATOM 2720 O O . PHE A 1 352 ? -42.961 -12.779 42.270 1.00 86.31 352 PHE A O 1
ATOM 2727 N N . PHE A 1 353 ? -42.494 -12.043 40.199 1.00 84.44 353 PHE A N 1
ATOM 2728 C CA . PHE A 1 353 ? -42.828 -10.651 40.493 1.00 84.44 353 PHE A CA 1
ATOM 2729 C C . PHE A 1 353 ? -44.300 -10.487 40.880 1.00 84.44 353 PHE A C 1
ATOM 2731 O O . PHE A 1 353 ? -44.601 -9.709 41.776 1.00 84.44 353 PHE A O 1
ATOM 2738 N N . GLU A 1 354 ? -45.245 -11.203 40.268 1.00 84.75 354 GLU A N 1
ATOM 2739 C CA . GLU A 1 354 ? -46.653 -11.213 40.710 1.00 84.75 354 GLU A CA 1
ATOM 2740 C C . GLU A 1 354 ? -46.829 -11.647 42.172 1.00 84.75 354 GLU A C 1
ATOM 2742 O O . GLU A 1 354 ? -47.681 -11.105 42.875 1.00 84.75 354 GLU A O 1
ATOM 2747 N N . LYS A 1 355 ? -46.013 -12.597 42.641 1.00 83.81 355 LYS A N 1
ATOM 2748 C CA . LYS A 1 355 ? -46.098 -13.175 43.990 1.00 83.81 355 LYS A CA 1
ATOM 2749 C C . LYS A 1 355 ? -45.174 -12.492 45.006 1.00 83.81 355 LYS A C 1
ATOM 2751 O O . LYS A 1 355 ? -45.220 -12.856 46.181 1.00 83.81 355 LYS A O 1
ATOM 2756 N N . SER A 1 356 ? -44.370 -11.499 44.608 1.00 78.62 356 SER A N 1
ATOM 2757 C CA . SER A 1 356 ? -43.383 -10.870 45.499 1.00 78.62 356 SER A CA 1
ATOM 2758 C C . SER A 1 356 ? -44.016 -10.356 46.790 1.00 78.62 356 SER A C 1
ATOM 2760 O O . SER A 1 356 ? -43.536 -10.632 47.886 1.00 78.62 356 SER A O 1
ATOM 2762 N N . ASP A 1 357 ? -45.147 -9.668 46.684 1.00 78.19 357 ASP A N 1
ATOM 2763 C CA . ASP A 1 357 ? -45.693 -8.897 47.802 1.00 78.19 357 ASP A CA 1
ATOM 2764 C C . ASP A 1 357 ? -46.422 -9.783 48.822 1.00 78.19 357 ASP A C 1
ATOM 2766 O O . ASP A 1 357 ? -46.582 -9.397 49.981 1.00 78.19 357 ASP A O 1
ATOM 2770 N N . THR A 1 358 ? -46.854 -10.982 48.417 1.00 78.31 358 THR A N 1
ATOM 2771 C CA . THR A 1 358 ? -47.351 -12.022 49.329 1.00 78.31 358 THR A CA 1
ATOM 2772 C C . THR A 1 358 ? -46.203 -12.822 49.939 1.00 78.31 358 THR A C 1
ATOM 2774 O O . THR A 1 358 ? -46.267 -13.140 51.127 1.00 78.31 358 THR A O 1
ATOM 2777 N N . MET A 1 359 ? -45.124 -13.078 49.190 1.00 75.19 359 MET A N 1
ATOM 2778 C CA . MET A 1 359 ? -43.920 -13.726 49.720 1.00 75.19 359 MET A CA 1
ATOM 2779 C C . MET A 1 359 ? -43.192 -12.851 50.760 1.00 75.19 359 MET A C 1
ATOM 2781 O O . MET A 1 359 ? -42.846 -13.361 51.822 1.00 75.19 359 MET A O 1
ATOM 2785 N N . LEU A 1 360 ? -43.018 -11.541 50.525 1.00 74.62 360 LEU A N 1
ATOM 2786 C CA . LE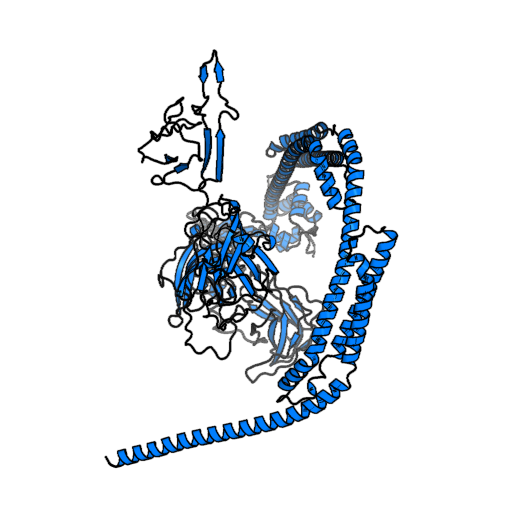U A 1 360 ? -42.395 -10.615 51.492 1.00 74.62 360 LEU A CA 1
ATOM 2787 C C . LEU A 1 360 ? -43.171 -10.568 52.816 1.00 74.62 360 LEU A C 1
ATOM 2789 O O . LEU A 1 360 ? -42.585 -10.747 53.886 1.00 74.62 360 LEU A O 1
ATOM 2793 N N . LYS A 1 361 ? -44.504 -10.445 52.746 1.00 75.44 361 LYS A N 1
ATOM 2794 C CA . LYS A 1 361 ? -45.384 -10.459 53.928 1.00 75.44 361 LYS A CA 1
ATOM 2795 C C . LYS A 1 361 ? -45.298 -11.772 54.710 1.00 75.44 361 LYS A C 1
ATOM 2797 O O . LYS A 1 361 ? -45.352 -11.741 55.934 1.00 75.44 361 LYS A O 1
ATOM 2802 N N . ALA A 1 362 ? -45.117 -12.908 54.033 1.00 71.12 362 ALA A N 1
ATOM 2803 C CA . ALA A 1 362 ? -44.912 -14.206 54.683 1.00 71.12 362 ALA A CA 1
ATOM 2804 C C . ALA A 1 362 ? -43.541 -14.338 55.382 1.00 71.12 362 ALA A C 1
ATOM 2806 O O . ALA A 1 362 ? -43.394 -15.167 56.277 1.00 71.12 362 ALA A O 1
ATOM 2807 N N . ILE A 1 363 ? -42.554 -13.521 54.998 1.00 67.50 363 ILE A N 1
ATOM 2808 C CA . ILE A 1 363 ? -41.215 -13.448 55.614 1.00 67.50 363 ILE A CA 1
ATOM 2809 C C . ILE A 1 363 ? -41.177 -12.387 56.741 1.00 67.50 363 ILE A C 1
ATOM 2811 O O . ILE A 1 363 ? -40.231 -12.345 57.523 1.00 67.50 363 ILE A O 1
ATOM 2815 N N . GLY A 1 364 ? -42.221 -11.559 56.875 1.00 63.12 364 GLY A N 1
ATOM 2816 C CA . GLY A 1 364 ? -42.296 -10.470 57.857 1.00 63.12 364 GLY A CA 1
ATOM 2817 C C . GLY A 1 364 ? -41.665 -9.153 57.389 1.00 63.12 364 GLY A C 1
ATOM 2818 O O . GLY A 1 364 ? -41.461 -8.257 58.204 1.00 63.12 364 GLY A O 1
ATOM 2819 N N . VAL A 1 365 ? -41.369 -9.026 56.092 1.00 69.56 365 VAL A N 1
ATOM 2820 C CA . VAL A 1 365 ? -40.836 -7.805 55.470 1.00 69.56 365 VAL A CA 1
ATOM 2821 C C . VAL A 1 365 ? -41.995 -7.010 54.865 1.00 69.56 365 VAL A C 1
ATOM 2823 O O . VAL A 1 365 ? -42.821 -7.563 54.134 1.00 69.56 365 VAL A O 1
ATOM 2826 N N . GLU A 1 366 ? -42.075 -5.710 55.156 1.00 67.88 366 GLU A N 1
ATOM 2827 C CA . GLU A 1 366 ? -43.063 -4.840 54.509 1.00 67.88 366 GLU A CA 1
ATOM 2828 C C . GLU A 1 366 ? -42.734 -4.682 53.010 1.00 67.88 366 GLU A C 1
ATOM 2830 O O . GLU A 1 366 ? -41.568 -4.481 52.655 1.00 67.88 366 GLU A O 1
ATOM 2835 N N . PRO A 1 367 ? -43.725 -4.788 52.103 1.00 66.25 367 PRO A N 1
ATOM 2836 C CA . PRO A 1 367 ? -43.489 -4.587 50.677 1.00 66.25 367 PRO A CA 1
ATOM 2837 C C . PRO A 1 367 ? -43.082 -3.129 50.395 1.00 66.25 367 PRO A C 1
ATOM 2839 O O . PRO A 1 367 ? -43.504 -2.223 51.119 1.00 66.25 367 PRO A O 1
ATOM 2842 N N . PRO A 1 368 ? -42.294 -2.874 49.335 1.00 66.19 368 PRO A N 1
ATOM 2843 C CA . PRO A 1 368 ? -41.876 -1.521 48.990 1.00 66.19 368 PRO A CA 1
ATOM 2844 C C . PRO A 1 368 ? -43.083 -0.630 48.665 1.00 66.19 368 PRO A C 1
ATOM 2846 O O . PRO A 1 368 ? -44.038 -1.057 48.024 1.00 66.19 368 PRO A O 1
ATOM 2849 N N . THR A 1 369 ? -43.013 0.635 49.081 1.00 57.06 369 THR A N 1
ATOM 2850 C CA . THR A 1 369 ? -44.033 1.665 48.810 1.00 57.06 369 THR A CA 1
ATOM 2851 C C . THR A 1 369 ? -43.874 2.348 47.447 1.00 57.06 369 THR A C 1
ATOM 2853 O O . THR A 1 369 ? -44.677 3.211 47.098 1.00 57.06 369 THR A O 1
ATOM 2856 N N . GLU A 1 370 ? -42.846 1.982 46.677 1.00 60.41 370 GLU A N 1
ATOM 2857 C CA . GLU A 1 370 ? -42.670 2.409 45.287 1.00 60.41 370 GLU A CA 1
ATOM 2858 C C . GLU A 1 370 ? -43.549 1.576 44.343 1.00 60.41 370 GLU A C 1
ATOM 2860 O O . GLU A 1 370 ? -43.740 0.378 44.547 1.00 60.41 370 GLU A O 1
ATOM 2865 N N . GLU A 1 371 ? -44.051 2.203 43.279 1.00 64.88 371 GLU A N 1
ATOM 2866 C CA . GLU A 1 371 ? -44.870 1.529 42.272 1.00 64.88 371 GLU A CA 1
ATOM 2867 C C . GLU A 1 371 ? -44.039 0.492 41.493 1.00 64.88 371 GLU A C 1
ATOM 2869 O O . GLU A 1 371 ? -42.966 0.780 40.955 1.00 64.88 371 GLU A O 1
ATOM 2874 N N . LYS A 1 372 ? -44.523 -0.752 41.483 1.00 73.12 372 LYS A N 1
ATOM 2875 C CA . LYS A 1 372 ? -43.839 -1.904 40.889 1.00 73.12 372 LYS A CA 1
ATOM 2876 C C . LYS A 1 372 ? -43.886 -1.831 39.348 1.00 73.12 372 LYS A C 1
ATOM 2878 O O . LYS A 1 372 ? -44.951 -1.531 38.812 1.00 73.12 372 LYS A O 1
ATOM 2883 N N . PRO A 1 373 ? -42.795 -2.175 38.625 1.00 81.31 373 PRO A N 1
ATOM 2884 C CA . PRO A 1 373 ? -42.790 -2.196 37.160 1.00 81.31 373 PRO A CA 1
ATOM 2885 C C . PRO A 1 373 ? -43.901 -3.060 36.554 1.00 81.31 373 PRO A C 1
ATOM 2887 O O . PRO A 1 373 ? -44.244 -4.119 37.093 1.00 81.31 373 PRO A O 1
ATOM 2890 N N . SER A 1 374 ? -44.433 -2.620 35.413 1.00 82.69 374 SER A N 1
ATOM 2891 C CA . SER A 1 374 ? -45.504 -3.329 34.708 1.00 82.69 374 SER A CA 1
ATOM 2892 C C . SER A 1 374 ? -45.033 -4.665 34.115 1.00 82.69 374 SER A C 1
ATOM 2894 O O . SER A 1 374 ? -43.841 -4.885 33.893 1.00 82.69 374 SER A O 1
ATOM 2896 N N . ALA A 1 375 ? -45.975 -5.569 33.825 1.00 81.31 375 ALA A N 1
ATOM 2897 C CA . ALA A 1 375 ? -45.659 -6.867 33.222 1.00 81.31 375 ALA A CA 1
ATOM 2898 C C . ALA A 1 375 ? -44.961 -6.724 31.853 1.00 81.31 375 ALA A C 1
ATOM 2900 O O . ALA A 1 375 ? -44.009 -7.448 31.578 1.00 81.31 375 ALA A O 1
ATOM 2901 N N . GLU A 1 376 ? -45.368 -5.748 31.036 1.00 78.69 376 GLU A N 1
ATOM 2902 C CA . GLU A 1 376 ? -44.755 -5.450 29.732 1.00 78.69 376 GLU A CA 1
ATOM 2903 C C . GLU A 1 376 ? -43.304 -4.959 29.873 1.00 78.69 376 GLU A C 1
ATOM 2905 O O . GLU A 1 376 ? -42.421 -5.345 29.107 1.00 78.69 376 GLU A O 1
ATOM 2910 N N . GLU A 1 377 ? -43.026 -4.142 30.890 1.00 82.00 377 GLU A N 1
ATOM 2911 C CA . GLU A 1 377 ? -41.676 -3.663 31.193 1.00 82.00 377 GLU A CA 1
ATOM 2912 C C . GLU A 1 377 ? -40.779 -4.780 31.740 1.00 82.00 377 GLU A C 1
ATOM 2914 O O . GLU A 1 377 ? -39.607 -4.867 31.368 1.00 82.00 377 GLU A O 1
ATOM 2919 N N . LEU A 1 378 ? -41.325 -5.671 32.572 1.00 83.25 378 LEU A N 1
ATOM 2920 C CA . LEU A 1 378 ? -40.622 -6.859 33.059 1.00 83.25 378 LEU A CA 1
ATOM 2921 C C . LEU A 1 378 ? -40.340 -7.868 31.932 1.00 83.25 378 LEU A C 1
ATOM 2923 O O . LEU A 1 378 ? -39.244 -8.427 31.897 1.00 83.25 378 LEU A O 1
ATOM 2927 N N . ALA A 1 379 ? -41.259 -8.046 30.980 1.00 83.25 379 ALA A N 1
ATOM 2928 C CA . ALA A 1 379 ? -41.038 -8.845 29.773 1.00 83.25 379 ALA A CA 1
ATOM 2929 C C . ALA A 1 379 ? -39.945 -8.232 28.877 1.00 83.25 379 ALA A C 1
ATOM 2931 O O . ALA A 1 379 ? -39.031 -8.928 28.433 1.00 83.25 379 ALA A O 1
ATOM 2932 N N . ALA A 1 380 ? -39.952 -6.907 28.684 1.00 80.50 380 ALA A N 1
ATOM 2933 C CA . ALA A 1 380 ? -38.889 -6.207 27.960 1.00 80.50 380 ALA A CA 1
ATOM 2934 C C . ALA A 1 380 ? -37.515 -6.345 28.651 1.00 80.50 380 ALA A C 1
ATOM 2936 O O . ALA A 1 380 ? -36.501 -6.538 27.974 1.00 80.50 380 ALA A O 1
ATOM 2937 N N . LEU A 1 381 ? -37.474 -6.302 29.989 1.00 82.56 381 LEU A N 1
ATOM 2938 C CA . LEU A 1 381 ? -36.266 -6.572 30.773 1.00 82.56 381 LEU A CA 1
ATOM 2939 C C . LEU A 1 381 ? -35.788 -8.023 30.596 1.00 82.56 381 LEU A C 1
ATOM 2941 O O . LEU A 1 381 ? -34.598 -8.236 30.355 1.00 82.56 381 LEU A O 1
ATOM 2945 N N . PHE A 1 382 ? -36.694 -9.001 30.673 1.00 82.81 382 PHE A N 1
ATOM 2946 C CA . PHE A 1 382 ? -36.397 -10.422 30.467 1.00 82.81 382 PHE A CA 1
ATOM 2947 C C . PHE A 1 382 ? -35.796 -10.673 29.077 1.00 82.81 382 PHE A C 1
ATOM 2949 O O . PHE A 1 382 ? -34.694 -11.214 28.974 1.00 82.81 382 PHE A O 1
ATOM 2956 N N . ALA A 1 383 ? -36.450 -10.180 28.020 1.00 80.88 383 ALA A N 1
ATOM 2957 C CA . ALA A 1 383 ? -35.970 -10.289 26.644 1.00 80.88 383 ALA A CA 1
ATOM 2958 C C . ALA A 1 383 ? -34.589 -9.632 26.447 1.00 80.88 383 ALA A C 1
ATOM 2960 O O . ALA A 1 383 ? -33.736 -10.193 25.767 1.00 80.88 383 ALA A O 1
ATOM 2961 N N . SER A 1 384 ? -34.328 -8.485 27.088 1.00 77.62 384 SER A N 1
ATOM 2962 C CA . SER A 1 384 ? -33.007 -7.827 27.053 1.00 77.62 384 SER A CA 1
ATOM 2963 C C . SER A 1 384 ? -31.914 -8.532 27.870 1.00 77.62 384 SER A C 1
ATOM 2965 O O . SER A 1 384 ? -30.736 -8.210 27.722 1.00 77.62 384 SER A O 1
ATOM 2967 N N . SER A 1 385 ? -32.293 -9.472 28.742 1.00 73.94 385 SER A N 1
ATOM 2968 C CA . SER A 1 385 ? -31.380 -10.212 29.624 1.00 73.94 385 SER A CA 1
ATOM 2969 C C . SER A 1 385 ? -31.053 -11.620 29.106 1.00 73.94 385 SER A C 1
ATOM 2971 O O . SER A 1 385 ? -30.137 -12.259 29.627 1.00 73.94 385 SER A O 1
ATOM 2973 N N . CYS A 1 386 ? -31.780 -12.114 28.097 1.00 77.75 386 CYS A N 1
ATOM 2974 C CA . CYS A 1 386 ? -31.547 -13.423 27.489 1.00 77.75 386 CYS A CA 1
ATOM 2975 C C . CYS A 1 386 ? -30.339 -13.400 26.527 1.00 77.75 386 CYS A C 1
ATOM 2977 O O . CYS A 1 386 ? -30.192 -12.453 25.752 1.00 77.75 386 CYS A O 1
ATOM 2979 N N . PRO A 1 387 ? -29.480 -14.439 26.524 1.00 69.44 387 PRO A N 1
ATOM 2980 C CA . PRO A 1 387 ? -28.480 -14.642 25.474 1.00 69.44 387 PRO A CA 1
ATOM 2981 C C . PRO A 1 387 ? -29.093 -14.711 24.064 1.00 69.44 387 PRO A C 1
ATOM 2983 O O . PRO A 1 387 ? -30.200 -15.227 23.890 1.00 69.44 387 PRO A O 1
ATOM 2986 N N . GLU A 1 388 ? -28.355 -14.247 23.050 1.00 65.62 388 GLU A N 1
ATOM 2987 C CA . GLU A 1 388 ? -28.800 -14.271 21.649 1.00 65.62 388 GLU A CA 1
ATOM 2988 C C . GLU A 1 388 ? -29.241 -15.678 21.209 1.00 65.62 388 GLU A C 1
ATOM 2990 O O . GLU A 1 388 ? -28.546 -16.667 21.435 1.00 65.62 388 GLU A O 1
ATOM 2995 N N . GLY A 1 389 ? -30.423 -15.767 20.591 1.00 58.97 389 GLY A N 1
ATOM 2996 C CA . GLY A 1 389 ? -31.012 -17.035 20.146 1.00 58.97 389 GLY A CA 1
ATOM 2997 C C . GLY A 1 389 ? -31.672 -17.884 21.244 1.00 58.97 389 GLY A C 1
ATOM 2998 O O . GLY A 1 389 ? -32.178 -18.958 20.928 1.00 58.97 389 GLY A O 1
ATOM 2999 N N . SER A 1 390 ? -31.712 -17.427 22.502 1.00 68.56 390 SER A N 1
ATOM 3000 C CA . SER A 1 390 ? -32.364 -18.138 23.614 1.00 68.56 390 SER A CA 1
ATOM 3001 C C . SER A 1 390 ? -33.593 -17.397 24.157 1.00 68.56 390 SER A C 1
ATOM 3003 O O . SER A 1 390 ? -33.641 -16.170 24.165 1.00 68.56 390 SER A O 1
ATOM 3005 N N . SER A 1 391 ? -34.588 -18.153 24.633 1.00 76.75 391 SER A N 1
ATOM 3006 C CA . SER A 1 391 ? -35.848 -17.645 25.206 1.00 76.75 391 SER A CA 1
ATOM 3007 C C . SER A 1 391 ? -35.974 -17.925 26.713 1.00 76.75 391 SER A C 1
ATOM 3009 O O . SER A 1 391 ? -37.079 -18.072 27.236 1.00 76.75 391 SER A O 1
ATOM 3011 N N . SER A 1 392 ? -34.845 -18.093 27.402 1.00 81.00 392 SER A N 1
ATOM 3012 C CA . SER A 1 392 ? -34.781 -18.485 28.814 1.00 81.00 392 SER A CA 1
ATOM 3013 C C . SER A 1 392 ? -33.486 -18.001 29.460 1.00 81.00 392 SER A C 1
ATOM 3015 O O . SER A 1 392 ? -32.414 -18.122 28.865 1.00 81.00 392 SER A O 1
ATOM 3017 N N . LEU A 1 393 ? -33.563 -17.531 30.704 1.00 81.19 393 LEU A N 1
ATOM 3018 C CA . LEU A 1 393 ? -32.394 -17.150 31.490 1.00 81.19 393 LEU A CA 1
ATOM 3019 C C . LEU A 1 393 ? -31.736 -18.393 32.095 1.00 81.19 393 LEU A C 1
ATOM 3021 O O . LEU A 1 393 ? -32.336 -19.097 32.909 1.00 81.19 393 LEU A O 1
ATOM 3025 N N . THR A 1 394 ? -30.473 -18.626 31.738 1.00 82.00 394 THR A N 1
ATOM 3026 C CA . THR A 1 394 ? -29.616 -19.583 32.449 1.00 82.00 394 THR A CA 1
ATOM 3027 C C . THR A 1 394 ? -29.279 -19.076 33.851 1.00 82.00 394 THR A C 1
ATOM 3029 O O . THR A 1 394 ? -29.261 -17.866 34.100 1.00 82.00 394 THR A O 1
ATOM 3032 N N . LYS A 1 395 ? -28.930 -19.995 34.756 1.00 73.88 395 LYS A N 1
ATOM 3033 C CA . LYS A 1 395 ? -28.450 -19.691 36.113 1.00 73.88 395 LYS A CA 1
ATOM 3034 C C . LYS A 1 395 ? -27.356 -18.616 36.153 1.00 73.88 395 LYS A C 1
ATOM 3036 O O . LYS A 1 395 ? -27.475 -17.659 36.916 1.00 73.88 395 LYS A O 1
ATOM 3041 N N . ASP A 1 396 ? -26.362 -18.687 35.267 1.00 70.00 396 ASP A N 1
ATOM 3042 C CA . ASP A 1 396 ? -25.303 -17.669 35.165 1.00 70.00 396 ASP A CA 1
ATOM 3043 C C . ASP A 1 396 ? -25.815 -16.306 34.673 1.00 70.00 396 ASP A C 1
ATOM 3045 O O . ASP A 1 396 ? -25.347 -15.260 35.132 1.00 70.00 396 ASP A O 1
ATOM 3049 N N . SER A 1 397 ? -26.805 -16.294 33.772 1.00 71.56 397 SER A N 1
ATOM 3050 C CA . SER A 1 397 ? -27.439 -15.060 33.282 1.00 71.56 397 SER A CA 1
ATOM 3051 C C . SER A 1 397 ? -28.255 -14.383 34.389 1.00 71.56 397 SER A C 1
ATOM 3053 O O . SER A 1 397 ? -28.172 -13.168 34.567 1.00 71.56 397 SER A O 1
ATOM 3055 N N . PHE A 1 398 ? -28.972 -15.169 35.196 1.00 77.56 398 PHE A N 1
ATOM 3056 C CA . PHE A 1 398 ? -29.690 -14.697 36.380 1.00 77.56 398 PHE A CA 1
ATOM 3057 C C . PHE A 1 398 ? -28.742 -14.179 37.473 1.00 77.56 398 PHE A C 1
ATOM 3059 O O . PHE A 1 398 ? -28.930 -13.075 37.985 1.00 77.56 398 PHE A O 1
ATOM 3066 N N . ILE A 1 399 ? -27.673 -14.915 37.794 1.00 72.00 399 ILE A N 1
ATOM 3067 C CA . ILE A 1 399 ? -26.653 -14.464 38.756 1.00 72.00 399 ILE A CA 1
ATOM 3068 C C . ILE A 1 399 ? -26.011 -13.148 38.278 1.00 72.00 399 ILE A C 1
ATOM 3070 O O . ILE A 1 399 ? -25.866 -12.213 39.067 1.00 72.00 399 ILE A O 1
ATOM 3074 N N . SER A 1 400 ? -25.716 -13.027 36.979 1.00 67.81 400 SER A N 1
ATOM 3075 C CA . SER A 1 400 ? -25.197 -11.796 36.356 1.00 67.81 400 SER A CA 1
ATOM 3076 C C . SER A 1 400 ? -26.193 -10.626 36.358 1.00 67.81 400 SER A C 1
ATOM 3078 O O . SER A 1 400 ? -25.780 -9.465 36.325 1.00 67.81 400 SER A O 1
ATOM 3080 N N . LEU A 1 401 ? -27.499 -10.902 36.405 1.00 69.44 401 LEU A N 1
ATOM 3081 C CA . LEU A 1 401 ? -28.534 -9.882 36.572 1.00 69.44 401 LEU A CA 1
ATOM 3082 C C . LEU A 1 401 ? -28.573 -9.366 38.021 1.00 69.44 401 LEU A C 1
ATOM 3084 O O . LEU A 1 401 ? -28.659 -8.154 38.221 1.00 69.44 401 LEU A O 1
ATOM 3088 N N . VAL A 1 402 ? -28.494 -10.272 39.005 1.00 70.00 402 VAL A N 1
ATOM 3089 C CA . VAL A 1 402 ? -28.846 -10.028 40.418 1.00 70.00 402 VAL A CA 1
ATOM 3090 C C . VAL A 1 402 ? -27.662 -9.656 41.327 1.00 70.00 402 VAL A C 1
ATOM 3092 O O . VAL A 1 402 ? -27.853 -8.935 42.314 1.00 70.00 402 VAL A O 1
ATOM 3095 N N . ALA A 1 403 ? -26.444 -10.120 41.029 1.00 64.81 403 ALA A N 1
ATOM 3096 C CA . ALA A 1 403 ? -25.274 -9.907 41.883 1.00 64.81 403 ALA A CA 1
ATOM 3097 C C . ALA A 1 403 ? -24.939 -8.415 42.097 1.00 64.81 403 ALA A C 1
ATOM 3099 O O . ALA A 1 403 ? -25.024 -7.584 41.192 1.00 64.81 403 ALA A O 1
ATOM 3100 N N . ALA A 1 404 ? -24.532 -8.066 43.322 1.00 64.31 404 ALA A N 1
ATOM 3101 C CA . ALA A 1 404 ? -24.158 -6.705 43.699 1.00 64.31 404 ALA A CA 1
ATOM 3102 C C . ALA A 1 404 ? -22.640 -6.592 43.893 1.00 64.31 404 ALA A C 1
ATOM 3104 O O . ALA A 1 404 ? -22.081 -7.196 44.814 1.00 64.31 404 ALA A O 1
ATOM 3105 N N . TYR A 1 405 ? -21.994 -5.788 43.044 1.00 73.56 405 TYR A N 1
ATOM 3106 C CA . TYR A 1 405 ? -20.549 -5.566 43.066 1.00 73.56 405 TYR A CA 1
ATOM 3107 C C . TYR A 1 405 ? -20.177 -4.198 43.653 1.00 73.56 405 TYR A C 1
ATOM 3109 O O . TYR A 1 405 ? -20.744 -3.160 43.299 1.00 73.56 405 TYR A O 1
ATOM 3117 N N . LEU A 1 406 ? -19.186 -4.203 44.543 1.00 75.50 406 LEU A N 1
ATOM 3118 C CA . LEU A 1 406 ? -18.532 -3.011 45.076 1.00 75.50 406 LEU A CA 1
ATOM 3119 C C . LEU A 1 406 ? -17.108 -2.923 44.540 1.00 75.50 406 LEU A C 1
ATOM 3121 O O . LEU A 1 406 ? -16.447 -3.944 44.369 1.00 75.50 406 LEU A O 1
ATOM 3125 N N . GLN A 1 407 ? -16.616 -1.703 44.352 1.00 80.50 407 GLN A N 1
ATOM 3126 C CA . GLN A 1 407 ? -15.207 -1.456 44.065 1.00 80.50 407 GLN A CA 1
ATOM 3127 C C . GLN A 1 407 ? -14.506 -0.862 45.289 1.00 80.50 407 GLN A C 1
ATOM 3129 O O . GLN A 1 407 ? -15.039 0.032 45.957 1.00 80.50 407 GLN A O 1
ATOM 3134 N N . VAL A 1 408 ? -13.291 -1.333 45.562 1.00 83.94 408 VAL A N 1
ATOM 3135 C CA . VAL A 1 408 ? -12.387 -0.751 46.557 1.00 83.94 408 VAL A CA 1
ATOM 3136 C C . VAL A 1 408 ? -11.836 0.569 46.012 1.00 83.94 408 VAL A C 1
ATOM 3138 O O . VAL A 1 408 ? -11.034 0.593 45.084 1.00 83.94 408 VAL A O 1
ATOM 3141 N N . VAL A 1 409 ? -12.254 1.689 46.597 1.00 84.12 409 VAL A N 1
ATOM 3142 C CA . VAL A 1 409 ? -11.790 3.045 46.246 1.00 84.12 409 VAL A CA 1
ATOM 3143 C C . VAL A 1 409 ? -10.573 3.454 47.083 1.00 84.12 409 VAL A C 1
ATOM 3145 O O . VAL A 1 409 ? -9.778 4.294 46.667 1.00 84.12 409 VAL A O 1
ATOM 3148 N N . LYS A 1 410 ? -10.388 2.844 48.260 1.00 79.94 410 LYS A N 1
ATOM 3149 C CA . LYS A 1 410 ? -9.226 3.063 49.130 1.00 79.94 410 LYS A CA 1
ATOM 3150 C C . LYS A 1 410 ? -8.847 1.757 49.827 1.00 79.94 410 LYS A C 1
ATOM 3152 O O . LYS A 1 410 ? -9.736 1.033 50.267 1.00 79.94 410 LYS A O 1
ATOM 3157 N N . LYS A 1 411 ? -7.541 1.480 49.941 1.00 84.81 411 LYS A N 1
ATOM 3158 C CA . LYS A 1 411 ? -7.001 0.265 50.578 1.00 84.81 411 LYS A CA 1
ATOM 3159 C C . LYS A 1 411 ? -7.636 0.046 51.960 1.00 84.81 411 LYS A C 1
ATOM 3161 O O . LYS A 1 411 ? -7.667 0.973 52.769 1.00 84.81 411 LYS A O 1
ATOM 3166 N N . THR A 1 412 ? -8.132 -1.164 52.206 1.00 88.44 412 THR A N 1
ATOM 3167 C CA . THR A 1 412 ? -8.817 -1.579 53.444 1.00 88.44 412 THR A CA 1
ATOM 3168 C C . THR A 1 412 ? -8.558 -3.064 53.707 1.00 88.44 412 THR A C 1
ATOM 3170 O O . THR A 1 412 ? -8.022 -3.744 52.838 1.00 88.44 412 THR A O 1
ATOM 3173 N N . ASN A 1 413 ? -8.913 -3.586 54.879 1.00 89.94 413 ASN A N 1
ATOM 3174 C CA . ASN A 1 413 ? -8.535 -4.940 55.300 1.00 89.94 413 ASN A CA 1
ATOM 3175 C C . ASN A 1 413 ? -9.734 -5.899 55.286 1.00 89.94 413 ASN A C 1
ATOM 3177 O O . ASN A 1 413 ? -10.824 -5.549 55.751 1.00 89.94 413 ASN A O 1
ATOM 3181 N N . LEU A 1 414 ? -9.506 -7.116 54.784 1.00 91.19 414 LEU A N 1
ATOM 3182 C CA . LEU A 1 414 ? -10.440 -8.239 54.825 1.00 91.19 414 LEU A CA 1
ATOM 3183 C C . LEU A 1 414 ? -10.159 -9.067 56.088 1.00 91.19 414 LEU A C 1
ATOM 3185 O O . LEU A 1 414 ? -9.026 -9.498 56.290 1.00 91.19 414 LEU A O 1
ATOM 3189 N N . THR A 1 415 ? -11.158 -9.300 56.941 1.00 89.31 415 THR A N 1
ATOM 3190 C CA . THR A 1 415 ? -10.995 -10.066 58.196 1.00 89.31 415 THR A CA 1
ATOM 3191 C C . THR A 1 415 ? -11.921 -11.274 58.264 1.00 89.31 415 THR A C 1
ATOM 3193 O O . THR A 1 415 ? -13.026 -11.226 57.738 1.00 89.31 415 THR A O 1
ATOM 3196 N N . GLU A 1 416 ? -11.525 -12.342 58.954 1.00 85.31 416 GLU A N 1
ATOM 3197 C CA . GLU A 1 416 ? -12.319 -13.585 59.018 1.00 85.31 416 GLU A CA 1
ATOM 3198 C C . GLU A 1 416 ? -13.706 -13.377 59.656 1.00 85.31 416 GLU A C 1
ATOM 3200 O O . GLU A 1 416 ? -14.719 -13.872 59.160 1.00 85.31 416 GLU A O 1
ATOM 3205 N N . GLY A 1 417 ? -13.758 -12.599 60.740 1.00 80.06 417 GLY A N 1
ATOM 3206 C CA . GLY A 1 417 ? -14.967 -12.287 61.498 1.00 80.06 417 GLY A CA 1
ATOM 3207 C C . GLY A 1 417 ? -15.380 -10.814 61.429 1.00 80.06 417 GLY A C 1
ATOM 3208 O O . GLY A 1 417 ? -14.640 -9.946 60.952 1.00 80.06 417 GLY A O 1
ATOM 3209 N N . VAL A 1 418 ? -16.581 -10.542 61.953 1.00 78.81 418 VAL A N 1
ATOM 3210 C CA . VAL A 1 418 ? -17.228 -9.216 61.944 1.00 78.81 418 VAL A CA 1
ATOM 3211 C C . VAL A 1 418 ? -16.421 -8.168 62.714 1.00 78.81 418 VAL A C 1
ATOM 3213 O O . VAL A 1 418 ? -16.471 -7.002 62.341 1.00 78.81 418 VAL A O 1
ATOM 3216 N N . SER A 1 419 ? -15.650 -8.545 63.743 1.00 76.44 419 SER A N 1
ATOM 3217 C CA . SER A 1 419 ? -14.901 -7.569 64.549 1.00 76.44 419 SER A CA 1
ATOM 3218 C C . SER A 1 419 ? -13.462 -7.370 64.081 1.00 76.44 419 SER A C 1
ATOM 3220 O O . SER A 1 419 ? -12.671 -8.316 64.115 1.00 76.44 419 SER A O 1
ATOM 3222 N N . VAL A 1 420 ? -13.096 -6.135 63.722 1.00 73.56 420 VAL A N 1
ATOM 3223 C CA . VAL A 1 420 ? -11.725 -5.776 63.302 1.00 73.56 420 VAL A CA 1
ATOM 3224 C C . VAL A 1 420 ? -10.698 -6.026 64.412 1.00 73.56 420 VAL A C 1
ATOM 3226 O O . VAL A 1 420 ? -9.568 -6.401 64.123 1.00 73.56 420 VAL A O 1
ATOM 3229 N N . MET A 1 421 ? -11.073 -5.849 65.684 1.00 67.88 421 MET A N 1
ATOM 3230 C CA . MET A 1 421 ? -10.131 -5.930 66.814 1.00 67.88 421 MET A CA 1
ATOM 3231 C C . MET A 1 421 ? -9.906 -7.350 67.359 1.00 67.88 421 MET A C 1
ATOM 3233 O O . MET A 1 421 ? -9.037 -7.541 68.207 1.00 67.88 421 MET A O 1
ATOM 3237 N N . LYS A 1 422 ? -10.693 -8.341 66.915 1.00 75.94 422 LYS A N 1
ATOM 3238 C CA . LYS A 1 422 ? -10.636 -9.731 67.417 1.00 75.94 422 LYS A CA 1
ATOM 3239 C C . LYS A 1 422 ? -10.432 -10.796 66.339 1.00 75.94 422 LYS A C 1
ATOM 3241 O O . LYS A 1 422 ? -10.188 -11.947 66.685 1.00 75.94 422 LYS A O 1
ATOM 3246 N N . SER A 1 423 ? -10.572 -10.440 65.066 1.00 80.12 423 SER A N 1
ATOM 3247 C CA . SER A 1 423 ? -10.481 -11.380 63.943 1.00 80.12 423 SER A CA 1
ATOM 3248 C C . SER A 1 423 ? -9.116 -11.286 63.272 1.00 80.12 423 SER A C 1
ATOM 3250 O O . SER A 1 423 ? -8.564 -10.191 63.172 1.00 80.12 423 SER A O 1
ATOM 3252 N N . ALA A 1 424 ? -8.601 -12.395 62.738 1.00 79.31 424 ALA A N 1
ATOM 3253 C CA . ALA A 1 424 ? -7.424 -12.331 61.882 1.00 79.31 424 ALA A CA 1
ATOM 3254 C C . ALA A 1 424 ? -7.726 -11.533 60.599 1.00 79.31 424 ALA A C 1
ATOM 3256 O O . ALA A 1 424 ? -8.848 -11.549 60.076 1.00 79.31 424 ALA A O 1
ATOM 3257 N N . VAL A 1 425 ? -6.710 -10.833 60.092 1.00 86.88 425 VAL A N 1
ATOM 3258 C CA . VAL A 1 425 ? -6.720 -10.259 58.743 1.00 86.88 425 VAL A CA 1
ATOM 3259 C C . VAL A 1 425 ? -6.432 -11.397 57.768 1.00 86.88 425 VAL A C 1
ATOM 3261 O O . VAL A 1 425 ? -5.357 -11.983 57.823 1.00 86.88 425 VAL A O 1
ATOM 3264 N N . VAL A 1 426 ? -7.383 -11.688 56.878 1.00 86.62 426 VAL A N 1
ATOM 3265 C CA . VAL A 1 426 ? -7.215 -12.656 55.783 1.00 86.62 426 VAL A CA 1
ATOM 3266 C C . VAL A 1 426 ? -6.188 -12.109 54.795 1.00 86.62 426 VAL A C 1
ATOM 3268 O O . VAL A 1 426 ? -5.223 -12.785 54.454 1.00 86.62 426 VAL A O 1
ATOM 3271 N N . ARG A 1 427 ? -6.389 -10.854 54.367 1.00 88.06 427 ARG A N 1
ATOM 3272 C CA . ARG A 1 427 ? -5.441 -10.051 53.585 1.00 88.06 427 ARG A CA 1
ATOM 3273 C C . ARG A 1 427 ? -5.872 -8.585 53.516 1.00 88.06 427 ARG A C 1
ATOM 3275 O O . ARG A 1 427 ? -6.964 -8.212 53.949 1.00 88.06 427 ARG A O 1
ATOM 3282 N N . ASP A 1 428 ? -5.033 -7.766 52.899 1.00 86.25 428 ASP A N 1
ATOM 3283 C CA . ASP A 1 428 ? -5.419 -6.435 52.440 1.00 86.25 428 ASP A CA 1
ATOM 3284 C C . ASP A 1 428 ? -6.223 -6.507 51.125 1.00 86.25 428 ASP A C 1
ATOM 3286 O O . ASP A 1 428 ? -5.993 -7.377 50.280 1.00 86.25 428 ASP A O 1
ATOM 3290 N N . LEU A 1 429 ? -7.135 -5.551 50.940 1.00 85.88 429 LEU A N 1
ATOM 3291 C CA . LEU A 1 429 ? -7.868 -5.285 49.701 1.00 85.88 429 LEU A CA 1
ATOM 3292 C C . LEU A 1 429 ? -7.276 -4.059 48.989 1.00 85.88 429 LEU A C 1
ATOM 3294 O O . LEU A 1 429 ? -7.025 -3.027 49.623 1.00 85.88 429 LEU A O 1
ATOM 3298 N N . VAL A 1 430 ? -7.054 -4.159 47.679 1.00 83.06 430 VAL A N 1
ATOM 3299 C CA . VAL A 1 430 ? -6.292 -3.188 46.869 1.00 83.06 430 VAL A CA 1
ATOM 3300 C C . VAL A 1 430 ? -7.227 -2.227 46.126 1.00 83.06 430 VAL A C 1
ATOM 3302 O O . VAL A 1 430 ? -8.344 -2.580 45.770 1.00 83.06 430 VAL A O 1
ATOM 3305 N N . VAL A 1 431 ? -6.796 -0.986 45.882 1.00 83.06 431 VAL A N 1
ATOM 3306 C CA . VAL A 1 431 ? -7.606 -0.002 45.137 1.00 83.06 431 VAL A CA 1
ATOM 3307 C C . VAL A 1 431 ? -7.860 -0.486 43.707 1.00 83.06 431 VAL A C 1
ATOM 3309 O O . VAL A 1 431 ? -6.933 -0.893 43.019 1.00 83.06 431 VAL A O 1
ATOM 3312 N N . GLY A 1 432 ? -9.117 -0.416 43.269 1.00 73.94 432 GLY A N 1
ATOM 3313 C CA . GLY A 1 432 ? -9.599 -0.944 41.992 1.00 73.94 432 GLY A CA 1
ATOM 3314 C C . GLY A 1 432 ? -10.247 -2.329 42.098 1.00 73.94 432 GLY A C 1
ATOM 3315 O O . GLY A 1 432 ? -11.041 -2.679 41.226 1.00 73.94 432 GLY A O 1
ATOM 3316 N N . GLU A 1 433 ? -9.975 -3.078 43.173 1.00 82.62 433 GLU A N 1
ATOM 3317 C CA . GLU A 1 433 ? -10.437 -4.455 43.375 1.00 82.62 433 GLU A CA 1
ATOM 3318 C C . GLU A 1 433 ? -11.971 -4.562 43.466 1.00 82.62 433 GLU A C 1
ATOM 3320 O O . GLU A 1 433 ? -12.630 -3.728 44.093 1.00 82.62 433 GLU A O 1
ATOM 3325 N N . LEU A 1 434 ? -12.538 -5.597 42.834 1.00 80.31 434 LEU A N 1
ATOM 3326 C CA . LEU A 1 434 ? -13.981 -5.842 42.768 1.00 80.31 434 LEU A CA 1
ATOM 3327 C C . LEU A 1 434 ? -14.413 -6.929 43.755 1.00 80.31 434 LEU A C 1
ATOM 3329 O O . LEU A 1 434 ? -13.846 -8.024 43.813 1.00 80.31 434 LEU A O 1
ATOM 3333 N N . LEU A 1 435 ? -15.453 -6.604 44.517 1.00 79.94 435 LEU A N 1
ATOM 3334 C CA . LEU A 1 435 ? -15.980 -7.386 45.625 1.00 79.94 435 LEU A CA 1
ATOM 3335 C C . LEU A 1 435 ? -17.447 -7.728 45.367 1.00 79.94 435 LEU A C 1
ATOM 3337 O O . LEU A 1 435 ? -18.284 -6.846 45.183 1.00 79.94 435 LEU A O 1
ATOM 3341 N N . GLU A 1 436 ? -17.768 -9.011 45.401 1.00 78.69 436 GLU A N 1
ATOM 3342 C CA . GLU A 1 436 ? -19.126 -9.537 45.404 1.00 78.69 436 GLU A CA 1
ATOM 3343 C C . GLU A 1 436 ? -19.672 -9.509 46.832 1.00 78.69 436 GLU A C 1
ATOM 3345 O O . GLU A 1 436 ? -19.115 -10.145 47.726 1.00 78.69 436 GLU A O 1
ATOM 3350 N N . VAL A 1 437 ? -20.748 -8.755 47.073 1.00 76.81 437 VAL A N 1
ATOM 3351 C CA . VAL A 1 437 ? -21.381 -8.718 48.400 1.00 76.81 437 VAL A CA 1
ATOM 3352 C C . VAL A 1 437 ? -22.091 -10.042 48.651 1.00 76.81 437 VAL A C 1
ATOM 3354 O O . VAL A 1 437 ? -22.991 -10.396 47.885 1.00 76.81 437 VAL A O 1
ATOM 3357 N N . ILE A 1 438 ? -21.721 -10.732 49.732 1.00 71.00 438 ILE A N 1
ATOM 3358 C CA . ILE A 1 438 ? -22.402 -11.939 50.213 1.00 71.00 438 ILE A CA 1
ATOM 3359 C C . ILE A 1 438 ? -23.466 -11.566 51.253 1.00 71.00 438 ILE A C 1
ATOM 3361 O O . ILE A 1 438 ? -24.597 -12.018 51.138 1.00 71.00 438 ILE A O 1
ATOM 3365 N N . ASP A 1 439 ? -23.099 -10.768 52.262 1.00 64.81 439 ASP A N 1
ATOM 3366 C CA . ASP A 1 439 ? -23.888 -10.565 53.490 1.00 64.81 439 ASP A CA 1
ATOM 3367 C C . ASP A 1 439 ? -23.554 -9.202 54.152 1.00 64.81 439 ASP A C 1
ATOM 3369 O O . ASP A 1 439 ? -22.508 -8.600 53.877 1.00 64.81 439 ASP A O 1
ATOM 3373 N N . GLY A 1 440 ? -24.444 -8.696 55.007 1.00 61.72 440 GLY A N 1
ATOM 3374 C CA . GLY A 1 440 ? -24.436 -7.334 55.559 1.00 61.72 440 GLY A CA 1
ATOM 3375 C C . GLY A 1 440 ? -25.121 -6.277 54.663 1.00 61.72 440 GLY A C 1
ATOM 3376 O O . GLY A 1 440 ? -25.590 -6.597 53.569 1.00 61.72 440 GLY A O 1
ATOM 3377 N N . PRO A 1 441 ? -25.154 -4.991 55.080 1.00 65.62 441 PRO A N 1
ATOM 3378 C CA . PRO A 1 441 ? -24.242 -4.363 56.040 1.00 65.62 441 PRO A CA 1
ATOM 3379 C C . PRO A 1 441 ? -24.558 -4.633 57.514 1.00 65.62 441 PRO A C 1
ATOM 3381 O O . PRO A 1 441 ? -25.685 -4.492 57.972 1.00 65.62 441 PRO A O 1
ATOM 3384 N N . THR A 1 442 ? -23.510 -4.931 58.280 1.00 75.50 442 THR A N 1
ATOM 3385 C CA . THR A 1 442 ? -23.548 -5.138 59.733 1.00 75.50 442 THR A CA 1
ATOM 3386 C C . THR A 1 442 ? -22.731 -4.047 60.427 1.00 75.50 442 THR A C 1
ATOM 3388 O O . THR A 1 442 ? -21.609 -3.750 60.011 1.00 75.50 442 THR A O 1
ATOM 3391 N N . PHE A 1 443 ? -23.269 -3.441 61.486 1.00 74.38 443 PHE A N 1
ATOM 3392 C CA . PHE A 1 443 ? -22.593 -2.377 62.236 1.00 74.38 443 PHE A CA 1
ATOM 3393 C C . PHE A 1 443 ? -21.720 -2.953 63.363 1.00 74.38 443 PHE A C 1
ATOM 3395 O O . PHE A 1 443 ? -22.216 -3.663 64.235 1.00 74.38 443 PHE A O 1
ATOM 3402 N N . GLU A 1 444 ? -20.422 -2.633 63.383 1.00 78.75 444 GLU A N 1
ATOM 3403 C CA . GLU A 1 444 ? -19.528 -2.991 64.494 1.00 78.75 444 GLU A CA 1
ATOM 3404 C C . GLU A 1 444 ? -19.518 -1.874 65.549 1.00 78.75 444 GLU A C 1
ATOM 3406 O O . GLU A 1 444 ? -18.817 -0.870 65.398 1.00 78.75 444 GLU A O 1
ATOM 3411 N N . GLU A 1 445 ? -20.253 -2.058 66.651 1.00 76.00 445 GLU A N 1
ATOM 3412 C CA . GLU A 1 445 ? -20.398 -1.054 67.721 1.00 76.00 445 GLU A CA 1
ATOM 3413 C C . GLU A 1 445 ? -19.065 -0.565 68.313 1.00 76.00 445 GLU A C 1
ATOM 3415 O O . GLU A 1 445 ? -18.937 0.611 68.657 1.00 76.00 445 GLU A O 1
ATOM 3420 N N . GLN A 1 446 ? -18.063 -1.450 68.420 1.00 74.06 446 GLN A N 1
ATOM 3421 C CA . GLN A 1 446 ? -16.793 -1.153 69.098 1.00 74.06 446 GLN A CA 1
ATOM 3422 C C . GLN A 1 446 ? -15.948 -0.098 68.370 1.00 74.06 446 GLN A C 1
ATOM 3424 O O . GLN A 1 446 ? -15.253 0.680 69.021 1.00 74.06 446 GLN A O 1
ATOM 3429 N N . ILE A 1 447 ? -16.027 -0.044 67.036 1.00 76.69 447 ILE A N 1
ATOM 3430 C CA . ILE A 1 447 ? -15.309 0.940 66.203 1.00 76.69 447 ILE A CA 1
ATOM 3431 C C . ILE A 1 447 ? -16.244 1.879 65.422 1.00 76.69 447 ILE A C 1
ATOM 3433 O O . ILE A 1 447 ? -15.768 2.834 64.807 1.00 76.69 447 ILE A O 1
ATOM 3437 N N . LYS A 1 448 ? -17.561 1.643 65.494 1.00 79.56 448 LYS A N 1
ATOM 3438 C CA . LYS A 1 448 ? -18.651 2.422 64.885 1.00 79.56 448 LYS A CA 1
ATOM 3439 C C . LYS A 1 448 ? -18.555 2.533 63.360 1.00 79.56 448 LYS A C 1
ATOM 3441 O O . LYS A 1 448 ? -18.564 3.632 62.808 1.00 79.56 448 LYS A O 1
ATOM 3446 N N . VAL A 1 449 ? -18.467 1.388 62.678 1.00 82.12 449 VAL A N 1
ATOM 3447 C CA . VAL A 1 449 ? -18.424 1.308 61.204 1.00 82.12 449 VAL A CA 1
ATOM 3448 C C . VAL A 1 449 ? -19.369 0.237 60.658 1.00 82.12 449 VAL A C 1
ATOM 3450 O O . VAL A 1 449 ? -19.616 -0.769 61.319 1.00 82.12 449 VAL A O 1
ATOM 3453 N N . ASN A 1 450 ? -19.836 0.421 59.421 1.00 79.06 450 ASN A N 1
ATOM 3454 C CA . ASN A 1 450 ? -20.552 -0.615 58.671 1.00 79.06 450 ASN A CA 1
ATOM 3455 C C . ASN A 1 450 ? -19.564 -1.526 57.931 1.00 79.06 450 ASN A C 1
ATOM 3457 O O . ASN A 1 450 ? -18.670 -1.048 57.220 1.00 79.06 450 ASN A O 1
ATOM 3461 N N . ARG A 1 451 ? -19.752 -2.839 58.072 1.00 83.12 451 ARG A N 1
ATOM 3462 C CA . ARG A 1 451 ? -18.951 -3.887 57.431 1.00 83.12 451 ARG A CA 1
ATOM 3463 C C . ARG A 1 451 ? -19.841 -4.823 56.616 1.00 83.12 451 ARG A C 1
ATOM 3465 O O . ARG A 1 451 ? -21.007 -5.018 56.939 1.00 83.12 451 ARG A O 1
ATOM 3472 N N . LEU A 1 452 ? -19.278 -5.390 55.558 1.00 84.62 452 LEU A N 1
ATOM 3473 C CA . LEU A 1 452 ? -19.930 -6.339 54.658 1.00 84.62 452 LEU A CA 1
ATOM 3474 C C . LEU A 1 452 ? -19.107 -7.613 54.587 1.00 84.62 452 LEU A C 1
ATOM 3476 O O . LEU A 1 452 ? -17.882 -7.532 54.496 1.00 84.62 452 LEU A O 1
ATOM 3480 N N . LYS A 1 453 ? -19.765 -8.766 54.534 1.00 82.00 453 LYS A N 1
ATOM 3481 C CA . LYS A 1 453 ? -19.129 -10.006 54.107 1.00 82.00 453 LYS A CA 1
ATOM 3482 C C . LYS A 1 453 ? -19.068 -9.998 52.584 1.00 82.00 453 LYS A C 1
ATOM 3484 O O . LYS A 1 453 ? -20.087 -9.842 51.908 1.00 82.00 453 LYS A O 1
ATOM 3489 N N . VAL A 1 454 ? -17.875 -10.161 52.040 1.00 85.44 454 VAL A N 1
ATOM 3490 C CA . VAL A 1 454 ? -17.603 -10.075 50.606 1.00 85.44 454 VAL A CA 1
ATOM 3491 C C . VAL A 1 454 ? -16.801 -11.278 50.136 1.00 85.44 454 VAL A C 1
ATOM 3493 O O . VAL A 1 454 ? -16.008 -11.831 50.899 1.00 85.44 454 VAL A O 1
ATOM 3496 N N . LYS A 1 455 ? -16.990 -11.651 48.869 1.00 81.81 455 LYS A N 1
ATOM 3497 C CA . LYS A 1 455 ? -16.076 -12.498 48.102 1.00 81.81 455 LYS A CA 1
ATOM 3498 C C . LYS A 1 455 ? -15.305 -11.602 47.142 1.00 81.81 455 LYS A C 1
ATOM 3500 O O . LYS A 1 455 ? -15.912 -10.932 46.307 1.00 81.81 455 LYS A O 1
ATOM 3505 N N . ALA A 1 456 ? -13.985 -11.551 47.243 1.00 82.19 456 ALA A N 1
ATOM 3506 C CA . ALA A 1 456 ? -13.192 -10.840 46.247 1.00 82.19 456 ALA A CA 1
ATOM 3507 C C . ALA A 1 456 ? -13.181 -11.633 44.926 1.00 82.19 456 ALA A C 1
ATOM 3509 O O . ALA A 1 456 ? -13.008 -12.851 44.934 1.00 82.19 456 ALA A O 1
ATOM 3510 N N . LYS A 1 457 ? -13.386 -10.966 43.781 1.00 78.56 457 LYS A N 1
ATOM 3511 C CA . LYS A 1 457 ? -13.385 -11.634 42.459 1.00 78.56 457 LYS A CA 1
ATOM 3512 C C . LYS A 1 457 ? -11.979 -11.944 41.924 1.00 78.56 457 LYS A C 1
ATOM 3514 O O . LYS A 1 457 ? -11.861 -12.674 40.949 1.00 78.56 457 LYS A O 1
ATOM 3519 N N . SER A 1 458 ? -10.946 -11.388 42.549 1.00 74.75 458 SER A N 1
ATOM 3520 C CA . SER A 1 458 ? -9.524 -11.546 42.217 1.00 74.75 458 SER A CA 1
ATOM 3521 C C . SER A 1 458 ? -8.962 -12.918 42.611 1.00 74.75 458 SER A C 1
ATOM 3523 O O . SER A 1 458 ? -8.371 -13.595 41.777 1.00 74.75 458 SER A O 1
ATOM 3525 N N . ASP A 1 459 ? -9.187 -13.343 43.856 1.00 73.06 459 ASP A N 1
ATOM 3526 C CA . ASP A 1 459 ? -8.664 -14.592 44.437 1.00 73.06 459 ASP A CA 1
ATOM 3527 C C . ASP A 1 459 ? -9.753 -15.508 45.031 1.00 73.06 459 ASP A C 1
ATOM 3529 O O . ASP A 1 459 ? -9.466 -16.605 45.503 1.00 73.06 459 ASP A O 1
ATOM 3533 N N . GLY A 1 460 ? -11.014 -15.066 45.035 1.00 75.12 460 GLY A N 1
ATOM 3534 C CA . GLY A 1 460 ? -12.128 -15.795 45.637 1.00 75.12 460 GLY A CA 1
ATOM 3535 C C . GLY A 1 460 ? -12.187 -15.735 47.167 1.00 75.12 460 GLY A C 1
ATOM 3536 O O . GLY A 1 460 ? -13.070 -16.382 47.735 1.00 75.12 460 GLY A O 1
ATOM 3537 N N . ALA A 1 461 ? -11.304 -14.982 47.837 1.00 80.94 461 ALA A N 1
ATOM 3538 C CA . ALA A 1 461 ? -11.250 -14.922 49.296 1.00 80.94 461 ALA A CA 1
ATOM 3539 C C . ALA A 1 461 ? -12.534 -14.328 49.891 1.00 80.94 461 ALA A C 1
ATOM 3541 O O . ALA A 1 461 ? -13.060 -13.320 49.409 1.00 80.94 461 ALA A O 1
ATOM 3542 N N . ILE A 1 462 ? -13.020 -14.954 50.966 1.00 85.62 462 ILE A N 1
ATOM 3543 C CA . ILE A 1 462 ? -14.244 -14.570 51.673 1.00 85.62 462 ILE A CA 1
ATOM 3544 C C . ILE A 1 462 ? -13.888 -13.994 53.043 1.00 85.62 462 ILE A C 1
ATOM 3546 O O . ILE A 1 462 ? -13.152 -14.609 53.810 1.00 85.62 462 ILE A O 1
ATOM 3550 N N . GLY A 1 463 ? -14.454 -12.836 53.377 1.00 88.00 463 GLY A N 1
ATOM 3551 C CA . GLY A 1 463 ? -14.293 -12.222 54.694 1.00 88.00 463 GLY A CA 1
ATOM 3552 C C . GLY A 1 463 ? -15.059 -10.912 54.827 1.00 88.00 463 GLY A C 1
ATOM 3553 O O . GLY A 1 463 ? -15.823 -10.529 53.946 1.00 88.00 463 GLY A O 1
ATOM 3554 N N . TRP A 1 464 ? -14.854 -10.215 55.938 1.00 90.19 464 TRP A N 1
ATOM 3555 C CA . TRP A 1 464 ? -15.504 -8.952 56.263 1.00 90.19 464 TRP A CA 1
ATOM 3556 C C . TRP A 1 464 ? -14.641 -7.759 55.857 1.00 90.19 464 TRP A C 1
ATOM 3558 O O . TRP A 1 464 ? -13.477 -7.670 56.244 1.00 90.19 464 TRP A O 1
ATOM 3568 N N . ALA A 1 465 ? -15.226 -6.820 55.119 1.00 88.88 465 ALA A N 1
ATOM 3569 C CA . ALA A 1 465 ? -14.599 -5.588 54.653 1.00 88.88 465 ALA A CA 1
ATOM 3570 C C . ALA A 1 465 ? -15.391 -4.362 55.136 1.00 88.88 465 ALA A C 1
ATOM 3572 O O . ALA A 1 465 ? -16.621 -4.364 55.163 1.00 88.88 465 ALA A O 1
ATOM 3573 N N . THR A 1 466 ? -14.693 -3.297 55.529 1.00 87.75 466 THR A N 1
ATOM 3574 C CA . THR A 1 466 ? -15.317 -2.072 56.060 1.00 87.75 466 THR A CA 1
ATOM 3575 C C . THR A 1 466 ? -15.694 -1.118 54.927 1.00 87.75 466 THR A C 1
ATOM 3577 O O . THR A 1 466 ? -14.824 -0.731 54.152 1.00 87.75 466 THR A O 1
ATOM 3580 N N . MET A 1 467 ? -16.963 -0.693 54.848 1.00 83.25 467 MET A N 1
ATOM 3581 C CA . MET A 1 467 ? -17.451 0.197 53.779 1.00 83.25 467 MET A CA 1
ATOM 3582 C C . MET A 1 467 ? -16.878 1.614 53.885 1.00 83.25 467 MET A C 1
ATOM 3584 O O . MET A 1 467 ? -16.381 2.172 52.907 1.00 83.25 467 MET A O 1
ATOM 3588 N N . ALA A 1 468 ? -16.953 2.193 55.083 1.00 82.06 468 ALA A N 1
ATOM 3589 C CA . ALA A 1 468 ? -16.451 3.520 55.408 1.00 82.06 468 ALA A CA 1
ATOM 3590 C C . ALA A 1 468 ? -15.961 3.543 56.862 1.00 82.06 468 ALA A C 1
ATOM 3592 O O . ALA A 1 468 ? -16.559 2.913 57.733 1.00 82.06 468 ALA A O 1
ATOM 3593 N N . GLY A 1 469 ? -14.857 4.242 57.115 1.00 79.12 469 GLY A N 1
ATOM 3594 C CA . GLY A 1 469 ? -14.283 4.399 58.449 1.00 79.12 469 GLY A CA 1
ATOM 3595 C C . GLY A 1 469 ? -15.031 5.425 59.300 1.00 79.12 469 GLY A C 1
ATOM 3596 O O . GLY A 1 469 ? -15.711 6.307 58.780 1.00 79.12 469 GLY A O 1
ATOM 3597 N N . ASN A 1 470 ? -14.827 5.353 60.615 1.00 76.62 470 ASN A N 1
ATOM 3598 C CA . ASN A 1 470 ? -15.419 6.258 61.608 1.00 76.62 470 ASN A CA 1
ATOM 3599 C C . ASN A 1 470 ? -15.142 7.757 61.348 1.00 76.62 470 ASN A C 1
ATOM 3601 O O . ASN A 1 470 ? -15.974 8.597 61.673 1.00 76.62 470 ASN A O 1
ATOM 3605 N N . ALA A 1 471 ? -14.023 8.094 60.700 1.00 67.50 471 ALA A N 1
ATOM 3606 C CA . ALA A 1 471 ? -13.680 9.443 60.240 1.00 67.50 471 ALA A CA 1
ATOM 3607 C C . ALA A 1 471 ? -14.238 9.794 58.836 1.00 67.50 471 ALA A C 1
ATOM 3609 O O . ALA A 1 471 ? -13.640 10.586 58.110 1.00 67.50 471 ALA A O 1
ATOM 3610 N N . GLY A 1 472 ? -15.326 9.154 58.391 1.00 69.88 472 GLY A N 1
ATOM 3611 C CA . GLY A 1 472 ? -16.006 9.438 57.115 1.00 69.88 472 GLY A CA 1
ATOM 3612 C C . GLY A 1 472 ? -15.252 9.021 55.842 1.00 69.88 472 GLY A C 1
ATOM 3613 O O . GLY A 1 472 ? -15.740 9.236 54.735 1.00 69.88 472 GLY A O 1
ATOM 3614 N N . THR A 1 473 ? -14.070 8.410 55.964 1.00 77.12 473 THR A N 1
ATOM 3615 C CA . THR A 1 473 ? -13.303 7.904 54.814 1.00 77.12 473 THR A CA 1
ATOM 3616 C C . THR A 1 473 ? -14.015 6.704 54.194 1.00 77.12 473 THR A C 1
ATOM 3618 O O . THR A 1 473 ? -14.051 5.635 54.798 1.00 77.12 473 THR A O 1
ATOM 3621 N N . VAL A 1 474 ? -14.540 6.859 52.979 1.00 82.44 474 VAL A N 1
ATOM 3622 C CA . VAL A 1 474 ? -15.107 5.754 52.190 1.00 82.44 474 VAL A CA 1
ATOM 3623 C C . VAL A 1 474 ? -13.981 4.862 51.658 1.00 82.44 474 VAL A C 1
ATOM 3625 O O . VAL A 1 474 ? -13.011 5.356 51.080 1.00 82.44 474 VAL A O 1
ATOM 3628 N N . PHE A 1 475 ? -14.124 3.550 51.844 1.00 81.69 475 PHE A N 1
ATOM 3629 C CA . PHE A 1 475 ? -13.214 2.528 51.320 1.00 81.69 475 PHE A CA 1
ATOM 3630 C C . PHE A 1 475 ? -13.848 1.733 50.177 1.00 81.69 475 PHE A C 1
ATOM 3632 O O . PHE A 1 475 ? -13.163 1.443 49.201 1.00 81.69 475 PHE A O 1
ATOM 3639 N N . LEU A 1 476 ? -15.148 1.427 50.266 1.00 83.81 476 LEU A N 1
ATOM 3640 C CA . LEU A 1 476 ? -15.905 0.688 49.251 1.00 83.81 476 LEU A CA 1
ATOM 3641 C C . LEU A 1 476 ? -16.999 1.572 48.647 1.00 83.81 476 LEU A C 1
ATOM 3643 O O . LEU A 1 476 ? -17.721 2.249 49.380 1.00 83.81 476 LEU A O 1
ATOM 3647 N N . LYS A 1 477 ? -17.169 1.531 47.324 1.00 77.31 477 LYS A N 1
ATOM 3648 C CA . LYS A 1 477 ? -18.240 2.243 46.610 1.00 77.31 477 LYS A CA 1
ATOM 3649 C C . LYS A 1 477 ? -19.064 1.267 45.776 1.00 77.31 477 LYS A C 1
ATOM 3651 O O . LYS A 1 477 ? -18.515 0.351 45.168 1.00 77.31 477 LYS A O 1
ATOM 3656 N N . VAL A 1 478 ? -20.377 1.493 45.722 1.00 65.56 478 VAL A N 1
ATOM 3657 C CA . VAL A 1 478 ? -21.276 0.791 44.796 1.00 65.56 478 VAL A CA 1
ATOM 3658 C C . VAL A 1 478 ? -20.865 1.126 43.366 1.00 65.56 478 VAL A C 1
ATOM 3660 O O . VAL A 1 478 ? -20.823 2.303 42.994 1.00 65.56 478 VAL A O 1
ATOM 3663 N N . GLY A 1 479 ? -20.532 0.103 42.579 1.00 51.56 479 GLY A N 1
ATOM 3664 C CA . GLY A 1 479 ? -20.338 0.275 41.146 1.00 51.56 479 GLY A CA 1
ATOM 3665 C C . GLY A 1 479 ? -21.669 0.622 40.482 1.00 51.56 479 GLY A C 1
ATOM 3666 O O . GLY A 1 479 ? -22.709 0.073 40.849 1.00 51.56 479 GLY A O 1
ATOM 3667 N N . ALA A 1 480 ? -21.647 1.502 39.479 1.00 35.16 480 ALA A N 1
ATOM 3668 C CA . ALA A 1 480 ? -22.708 1.462 38.478 1.00 35.16 480 ALA A CA 1
ATOM 3669 C C . ALA A 1 480 ? -22.720 0.053 37.856 1.00 35.16 480 ALA A C 1
ATOM 3671 O O . ALA A 1 480 ? -21.671 -0.594 37.784 1.00 35.16 480 ALA A O 1
ATOM 3672 N N . VAL A 1 481 ? -23.886 -0.439 37.434 1.00 37.53 481 VAL A N 1
ATOM 3673 C CA . VAL A 1 481 ? -23.978 -1.747 36.770 1.00 37.53 481 VAL A CA 1
ATOM 3674 C C . VAL A 1 481 ? -23.416 -1.596 35.358 1.00 37.53 481 VAL A C 1
ATOM 3676 O O . VAL A 1 481 ? -24.143 -1.298 34.418 1.00 37.53 481 VAL A O 1
ATOM 3679 N N . TYR A 1 482 ? -22.097 -1.738 35.230 1.00 33.69 482 TYR A N 1
ATOM 3680 C CA . TYR A 1 482 ? -21.424 -1.792 33.938 1.00 33.69 482 TYR A CA 1
ATOM 3681 C C . TYR A 1 482 ? -21.945 -2.998 33.150 1.00 33.69 482 TYR A C 1
ATOM 3683 O O . TYR A 1 482 ? -22.128 -4.082 33.713 1.00 33.69 482 TYR A O 1
ATOM 3691 N N . SER A 1 483 ? -22.194 -2.806 31.854 1.00 28.00 483 SER A N 1
ATOM 3692 C CA . SER A 1 483 ? -22.588 -3.893 30.961 1.00 28.00 483 SER A CA 1
ATOM 3693 C C . SER A 1 483 ? -21.468 -4.933 30.836 1.00 28.00 483 SER A C 1
ATOM 3695 O O . SER A 1 483 ? -20.318 -4.712 31.238 1.00 28.00 483 SER A O 1
ATOM 3697 N N . ARG A 1 484 ? -21.813 -6.102 30.285 1.00 29.08 484 ARG A N 1
ATOM 3698 C CA . ARG A 1 484 ? -20.942 -7.290 30.239 1.00 29.08 484 ARG A CA 1
ATOM 3699 C C . ARG A 1 484 ? -19.632 -7.060 29.463 1.00 29.08 484 ARG A C 1
ATOM 3701 O O . ARG A 1 484 ? -18.687 -7.824 29.618 1.00 29.08 484 ARG A O 1
ATOM 3708 N N . ASP A 1 485 ? -19.572 -5.981 28.691 1.00 28.70 485 ASP A N 1
ATOM 3709 C CA . ASP A 1 485 ? -18.528 -5.637 27.723 1.00 28.70 485 ASP A CA 1
ATOM 3710 C C . ASP A 1 485 ? -17.279 -4.994 28.358 1.00 28.70 485 ASP A C 1
ATOM 3712 O O . ASP A 1 485 ? -16.235 -4.918 27.718 1.00 28.70 485 ASP A O 1
ATOM 3716 N N . PHE A 1 486 ? -17.357 -4.541 29.618 1.00 28.34 486 PHE A N 1
ATOM 3717 C CA . PHE A 1 486 ? -16.260 -3.816 30.288 1.00 28.34 486 PHE A CA 1
ATOM 3718 C C . PHE A 1 486 ? -15.459 -4.648 31.309 1.00 28.34 486 PHE A C 1
ATOM 3720 O O . PHE A 1 486 ? -14.448 -4.180 31.835 1.00 28.34 486 PHE A O 1
ATOM 3727 N N . PHE A 1 487 ? -15.900 -5.867 31.640 1.00 27.64 487 PHE A N 1
ATOM 3728 C CA . PHE A 1 487 ? -15.484 -6.537 32.885 1.00 27.64 487 PHE A CA 1
ATOM 3729 C C . PHE A 1 487 ? -14.164 -7.332 32.804 1.00 27.64 487 PHE A C 1
ATOM 3731 O O . PHE A 1 487 ? -13.572 -7.633 33.839 1.00 27.64 487 PHE A O 1
ATOM 3738 N N . CYS A 1 488 ? -13.665 -7.659 31.605 1.00 26.22 488 CYS A N 1
ATOM 3739 C CA . CYS A 1 488 ? -12.441 -8.464 31.446 1.00 26.22 488 CYS A CA 1
ATOM 3740 C C . CYS A 1 488 ? -11.128 -7.680 31.630 1.00 26.22 488 CYS A C 1
ATOM 3742 O O . CYS A 1 488 ? -10.099 -8.287 31.916 1.00 26.22 488 CYS A O 1
ATOM 3744 N N . ALA A 1 489 ? -11.132 -6.352 31.470 1.00 26.42 489 ALA A N 1
ATOM 3745 C CA . ALA A 1 489 ? -9.896 -5.599 31.235 1.00 26.42 489 ALA A CA 1
ATOM 3746 C C . ALA A 1 489 ? -9.061 -5.263 32.490 1.00 26.42 489 ALA A C 1
ATOM 3748 O O . ALA A 1 489 ? -7.842 -5.158 32.385 1.00 26.42 489 ALA A O 1
ATOM 3749 N N . SER A 1 490 ? -9.672 -5.050 33.668 1.00 24.02 490 SER A N 1
ATOM 3750 C CA . SER A 1 490 ? -8.996 -4.301 34.751 1.00 24.02 490 SER A CA 1
ATOM 3751 C C . SER A 1 490 ? -8.573 -5.085 36.001 1.00 24.02 490 SER A C 1
ATOM 3753 O O . SER A 1 490 ? -7.983 -4.470 36.888 1.00 24.02 490 SER A O 1
ATOM 3755 N N . LEU A 1 491 ? -8.891 -6.381 36.136 1.00 25.27 491 LEU A N 1
ATOM 3756 C CA . LEU A 1 491 ? -8.673 -7.113 37.404 1.00 25.27 491 LEU A CA 1
ATOM 3757 C C . LEU A 1 491 ? -7.614 -8.224 37.366 1.00 25.27 491 LEU A C 1
ATOM 3759 O O . LEU A 1 491 ? -7.061 -8.556 38.410 1.00 25.27 491 LEU A O 1
ATOM 3763 N N . VAL A 1 492 ? -7.315 -8.793 36.196 1.00 28.64 492 VAL A N 1
ATOM 3764 C CA . VAL A 1 492 ? -6.408 -9.956 36.079 1.00 28.64 492 VAL A CA 1
ATOM 3765 C C . VAL A 1 492 ? -4.931 -9.556 36.248 1.00 28.64 492 VAL A C 1
ATOM 3767 O O . VAL A 1 492 ? -4.131 -10.304 36.804 1.00 28.64 492 VAL A O 1
ATOM 3770 N N . TRP A 1 493 ? -4.571 -8.339 35.831 1.00 26.91 493 TRP A N 1
ATOM 3771 C CA . TRP A 1 493 ? -3.181 -7.920 35.598 1.00 26.91 493 TRP A CA 1
ATOM 3772 C C . TRP A 1 493 ? -2.328 -7.582 36.840 1.00 26.91 493 TRP A C 1
ATOM 3774 O O . TRP A 1 493 ? -1.134 -7.341 36.689 1.00 26.91 493 TRP A O 1
ATOM 3784 N N . GLN A 1 494 ? -2.890 -7.530 38.058 1.00 27.66 494 GLN A N 1
ATOM 3785 C CA . GLN A 1 494 ? -2.166 -7.016 39.243 1.00 27.66 494 GLN A CA 1
ATOM 3786 C C . GLN A 1 494 ? -1.760 -8.045 40.314 1.00 27.66 494 GLN A C 1
ATOM 3788 O O . GLN A 1 494 ? -1.054 -7.662 41.246 1.00 27.66 494 GLN A O 1
ATOM 3793 N N . GLN A 1 495 ? -2.159 -9.321 40.223 1.00 27.91 495 GLN A N 1
ATOM 3794 C CA . GLN A 1 495 ? -1.814 -10.322 41.258 1.00 27.91 495 GLN A CA 1
ATOM 3795 C C . GLN A 1 495 ? -0.963 -11.506 40.771 1.00 27.91 495 GLN A C 1
ATOM 3797 O O . GLN A 1 495 ? -0.152 -12.011 41.546 1.00 27.91 495 GLN A O 1
ATOM 3802 N N . GLN A 1 496 ? -1.073 -11.936 39.509 1.00 30.42 496 GLN A N 1
ATOM 3803 C CA . GLN A 1 496 ? -0.401 -13.162 39.046 1.00 30.42 496 GLN A CA 1
ATOM 3804 C C . GLN A 1 496 ? 1.137 -13.049 38.968 1.00 30.42 496 GLN A C 1
ATOM 3806 O O . GLN A 1 496 ? 1.840 -14.005 39.301 1.00 30.42 496 GLN A O 1
ATOM 3811 N N . THR A 1 497 ? 1.680 -11.887 38.590 1.00 31.17 497 THR A N 1
ATOM 3812 C CA . THR A 1 497 ? 3.128 -11.701 38.355 1.00 31.17 497 THR A CA 1
ATOM 3813 C C . THR A 1 497 ? 3.981 -11.807 39.620 1.00 31.17 497 THR A C 1
ATOM 3815 O O . THR A 1 497 ? 5.096 -12.322 39.570 1.00 31.17 497 THR A O 1
ATOM 3818 N N . HIS A 1 498 ? 3.474 -11.365 40.775 1.00 28.28 498 HIS A N 1
ATOM 3819 C CA . HIS A 1 498 ? 4.299 -11.216 41.980 1.00 28.28 498 HIS A CA 1
ATOM 3820 C C . HIS A 1 498 ? 4.347 -12.456 42.894 1.00 28.28 498 HIS A C 1
ATOM 3822 O O . HIS A 1 498 ? 5.152 -12.491 43.828 1.00 28.28 498 HIS A O 1
ATOM 3828 N N . GLN A 1 499 ? 3.505 -13.468 42.641 1.00 28.97 499 GLN A N 1
ATOM 3829 C CA . GLN A 1 499 ? 3.422 -14.695 43.449 1.00 28.97 499 GLN A CA 1
ATOM 3830 C C . GLN A 1 499 ? 4.092 -15.914 42.790 1.00 28.97 499 GLN A C 1
ATOM 3832 O O . GLN A 1 499 ? 4.684 -16.730 43.497 1.00 28.97 499 GLN A O 1
ATOM 3837 N N . ALA A 1 500 ? 4.058 -16.026 41.456 1.00 27.27 500 ALA A N 1
ATOM 3838 C CA . ALA A 1 500 ? 4.525 -17.217 40.736 1.00 27.27 500 ALA A CA 1
ATOM 3839 C C . ALA A 1 500 ? 6.037 -17.500 40.882 1.00 27.27 500 ALA A C 1
ATOM 3841 O O . ALA A 1 500 ? 6.448 -18.656 40.970 1.00 27.27 500 ALA A O 1
ATOM 3842 N N . LEU A 1 501 ? 6.873 -16.457 40.956 1.00 28.33 501 LEU A N 1
ATOM 3843 C CA . LEU A 1 501 ? 8.338 -16.594 40.965 1.00 28.33 501 LEU A CA 1
ATOM 3844 C C . LEU A 1 501 ? 8.949 -17.031 42.311 1.00 28.33 501 LEU A C 1
ATOM 3846 O O . LEU A 1 501 ? 10.127 -17.385 42.344 1.00 28.33 501 LEU A O 1
ATOM 3850 N N . HIS A 1 502 ? 8.188 -17.034 43.414 1.00 27.33 502 HIS A N 1
ATOM 3851 C CA . HIS A 1 502 ? 8.739 -17.291 44.756 1.00 27.33 502 HIS A CA 1
ATOM 3852 C C . HIS A 1 502 ? 8.248 -18.568 45.456 1.00 27.33 502 HIS A C 1
ATOM 3854 O O . HIS A 1 502 ? 8.920 -19.023 46.382 1.00 27.33 502 HIS A O 1
ATOM 3860 N N . THR A 1 503 ? 7.140 -19.187 45.036 1.00 25.78 503 THR A N 1
ATOM 3861 C CA . THR A 1 503 ? 6.589 -20.385 45.709 1.00 25.78 503 THR A CA 1
ATOM 3862 C C . THR A 1 503 ? 7.028 -21.721 45.111 1.00 25.78 503 THR A C 1
ATOM 3864 O O . THR A 1 503 ? 6.938 -22.737 45.798 1.00 25.78 503 THR A O 1
ATOM 3867 N N . CYS A 1 504 ? 7.611 -21.762 43.907 1.00 26.28 504 CYS A N 1
ATOM 3868 C CA . CYS A 1 504 ? 8.076 -23.014 43.286 1.00 26.28 504 CYS A CA 1
ATOM 3869 C C . CYS A 1 504 ? 9.388 -23.584 43.896 1.00 26.28 504 CYS A C 1
ATOM 3871 O O . CYS A 1 504 ? 10.136 -24.309 43.237 1.00 26.28 504 CYS A O 1
ATOM 3873 N N . ARG A 1 505 ? 9.693 -23.248 45.162 1.00 26.53 505 ARG A N 1
ATOM 3874 C CA . ARG A 1 505 ? 10.876 -23.710 45.910 1.00 26.53 505 ARG A CA 1
ATOM 3875 C C . ARG A 1 505 ? 10.659 -23.939 47.423 1.00 26.53 505 ARG A C 1
ATOM 3877 O O . ARG A 1 505 ? 11.603 -23.737 48.173 1.00 26.53 505 ARG A O 1
ATOM 3884 N N . THR A 1 506 ? 9.516 -24.479 47.877 1.00 25.91 506 THR A N 1
ATOM 3885 C CA . THR A 1 506 ? 9.516 -25.344 49.092 1.00 25.91 506 THR A CA 1
ATOM 3886 C C . THR A 1 506 ? 8.290 -26.260 49.263 1.00 25.91 506 THR A C 1
ATOM 3888 O O . THR A 1 506 ? 7.159 -25.798 49.267 1.00 25.91 506 THR A O 1
ATOM 3891 N N . SER A 1 507 ? 8.581 -27.538 49.552 1.00 26.23 507 SER A N 1
ATOM 3892 C CA . SER A 1 507 ? 7.868 -28.480 50.448 1.00 26.23 507 SER A CA 1
ATOM 3893 C C . SER A 1 507 ? 6.375 -28.850 50.275 1.00 26.23 507 SER A C 1
ATOM 3895 O O . SER A 1 507 ? 5.480 -28.051 50.512 1.00 26.23 507 SER A O 1
ATOM 3897 N N . GLN A 1 508 ? 6.168 -30.173 50.170 1.00 30.36 508 GLN A N 1
ATOM 3898 C CA . GLN A 1 508 ? 5.146 -30.975 50.876 1.00 30.36 508 GLN A CA 1
ATOM 3899 C C . GLN A 1 508 ? 3.654 -30.828 50.506 1.00 30.36 508 GLN A C 1
ATOM 3901 O O . GLN A 1 508 ? 2.867 -30.280 51.267 1.00 30.36 508 GLN A O 1
ATOM 3906 N N . TRP A 1 509 ? 3.245 -31.581 49.479 1.00 24.31 509 TRP A N 1
ATOM 3907 C CA . TRP A 1 509 ? 2.271 -32.677 49.657 1.00 24.31 509 TRP A CA 1
ATOM 3908 C C . TRP A 1 509 ? 2.809 -33.935 48.947 1.00 24.31 509 TRP A C 1
ATOM 3910 O O . TRP A 1 509 ? 3.610 -33.820 48.020 1.00 24.31 509 TRP A O 1
ATOM 3920 N N . GLN A 1 510 ? 2.439 -35.135 49.405 1.00 26.83 510 GLN A N 1
ATOM 3921 C CA . GLN A 1 510 ? 2.888 -36.416 48.830 1.00 26.83 510 GLN A CA 1
ATOM 3922 C C . GLN A 1 510 ? 1.722 -37.229 48.243 1.00 26.83 510 GLN A C 1
ATOM 3924 O O . GLN A 1 510 ? 0.564 -37.032 48.601 1.00 26.83 510 GLN A O 1
ATOM 3929 N N . THR A 1 511 ? 2.075 -38.203 47.393 1.00 26.69 511 THR A N 1
ATOM 3930 C CA . THR A 1 511 ? 1.242 -39.341 46.949 1.00 26.69 511 THR A CA 1
ATOM 3931 C C . THR A 1 511 ? -0.049 -39.033 46.175 1.00 26.69 511 THR A C 1
ATOM 3933 O O . THR A 1 511 ? -1.138 -39.313 46.662 1.00 26.69 511 THR A O 1
ATOM 3936 N N . ALA A 1 512 ? 0.091 -38.632 44.903 1.00 24.92 512 ALA A N 1
ATOM 3937 C CA . ALA A 1 512 ? -0.400 -39.428 43.760 1.00 24.92 512 ALA A CA 1
ATOM 3938 C C . ALA A 1 512 ? 0.119 -38.885 42.405 1.00 24.92 512 ALA A C 1
ATOM 3940 O O . ALA A 1 512 ? -0.012 -37.700 42.137 1.00 24.92 512 ALA A O 1
ATOM 3941 N N . LEU A 1 513 ? 0.660 -39.778 41.562 1.00 26.92 513 LEU A N 1
ATOM 3942 C CA . LEU A 1 513 ? 0.723 -39.707 40.084 1.00 26.92 513 LEU A CA 1
ATOM 3943 C C . LEU A 1 513 ? 1.120 -38.359 39.425 1.00 26.92 513 LEU A C 1
ATOM 3945 O O . LEU A 1 513 ? 0.279 -37.504 39.171 1.00 26.92 513 LEU A O 1
ATOM 3949 N N . SER A 1 514 ? 2.388 -38.218 39.019 1.00 29.92 514 SER A N 1
ATOM 3950 C CA . SER A 1 514 ? 2.885 -37.050 38.271 1.00 29.92 514 SER A CA 1
ATOM 3951 C C . SER A 1 514 ? 2.908 -37.245 36.746 1.00 29.92 514 SER A C 1
ATOM 3953 O O . SER A 1 514 ? 3.564 -38.161 36.246 1.00 29.92 514 SER A O 1
ATOM 3955 N N . LEU A 1 515 ? 2.323 -36.297 36.005 1.00 38.84 515 LEU A N 1
ATOM 3956 C CA . LEU A 1 515 ? 2.814 -35.901 34.677 1.00 38.84 515 LEU A CA 1
ATOM 3957 C C . LEU A 1 515 ? 4.063 -35.030 34.895 1.00 38.84 515 LEU A C 1
ATOM 3959 O O . LEU A 1 515 ? 3.946 -33.827 35.098 1.00 38.84 515 LEU A O 1
ATOM 3963 N N . SER A 1 516 ? 5.247 -35.643 34.954 1.00 36.25 516 SER A N 1
ATOM 3964 C CA . SER A 1 516 ? 6.494 -34.944 35.311 1.00 36.25 516 SER A CA 1
ATOM 3965 C C . SER A 1 516 ? 7.104 -34.123 34.171 1.00 36.25 516 SER A C 1
ATOM 3967 O O . SER A 1 516 ? 7.787 -33.140 34.439 1.00 36.25 516 SER A O 1
ATOM 3969 N N . ASP A 1 517 ? 6.852 -34.510 32.916 1.00 41.00 517 ASP A N 1
ATOM 3970 C CA . ASP A 1 517 ? 7.587 -34.027 31.739 1.00 41.00 517 ASP A CA 1
ATOM 3971 C C . ASP A 1 517 ? 6.628 -33.624 30.601 1.00 41.00 517 ASP A C 1
ATOM 3973 O O . ASP A 1 517 ? 6.542 -34.259 29.546 1.00 41.00 517 ASP A O 1
ATOM 3977 N N . VAL A 1 518 ? 5.882 -32.547 30.851 1.00 39.00 518 VAL A N 1
ATOM 3978 C CA . VAL A 1 518 ? 5.075 -31.790 29.881 1.00 39.00 518 VAL A CA 1
ATOM 3979 C C . VAL A 1 518 ? 5.381 -30.311 30.173 1.00 39.00 518 VAL A C 1
ATOM 3981 O O . VAL A 1 518 ? 5.055 -29.855 31.262 1.00 39.00 518 VAL A O 1
ATOM 3984 N N . LEU A 1 519 ? 6.031 -29.523 29.307 1.00 44.47 519 LEU A N 1
ATOM 3985 C CA . LEU A 1 519 ? 6.306 -29.705 27.872 1.00 44.47 519 LEU A CA 1
ATOM 3986 C C . LEU A 1 519 ? 7.495 -28.817 27.433 1.00 44.47 519 LEU A C 1
ATOM 3988 O O . LEU A 1 519 ? 7.625 -27.701 27.927 1.00 44.47 519 LEU A O 1
ATOM 3992 N N . GLU A 1 520 ? 8.296 -29.248 26.449 1.00 37.28 520 GLU A N 1
ATOM 3993 C CA . GLU A 1 520 ? 9.142 -28.341 25.647 1.00 37.28 520 GLU A CA 1
ATOM 3994 C C . GLU A 1 520 ? 8.481 -28.101 24.277 1.00 37.28 520 GLU A C 1
ATOM 3996 O O . GLU A 1 520 ? 8.543 -28.950 23.385 1.00 37.28 520 GLU A O 1
ATOM 4001 N N . THR A 1 521 ? 7.852 -26.939 24.082 1.00 38.91 521 THR A N 1
ATOM 4002 C CA . THR A 1 521 ? 7.339 -26.494 22.772 1.00 38.91 521 THR A CA 1
ATOM 4003 C C . THR A 1 521 ? 8.460 -25.900 21.919 1.00 38.91 521 THR A C 1
ATOM 4005 O O . THR A 1 521 ? 8.623 -24.680 21.838 1.00 38.91 521 THR A O 1
ATOM 4008 N N . VAL A 1 522 ? 9.240 -26.763 21.263 1.00 33.22 522 VAL A N 1
ATOM 4009 C CA . VAL A 1 522 ? 10.323 -26.344 20.357 1.00 33.22 522 VAL A CA 1
ATOM 4010 C C . VAL A 1 522 ? 9.748 -25.641 19.122 1.00 33.22 522 VAL A C 1
ATOM 4012 O O . VAL A 1 522 ? 9.249 -26.285 18.198 1.00 33.22 522 VAL A O 1
ATOM 4015 N N . HIS A 1 523 ? 9.857 -24.312 19.090 1.00 35.66 523 HIS A N 1
ATOM 4016 C CA . HIS A 1 523 ? 9.536 -23.494 17.922 1.00 35.66 523 HIS A CA 1
ATOM 4017 C C . HIS A 1 523 ? 10.684 -23.583 16.907 1.00 35.66 523 HIS A C 1
ATOM 4019 O O . HIS A 1 523 ? 11.696 -22.896 17.034 1.00 35.66 523 HIS A O 1
ATOM 4025 N N . HIS A 1 524 ? 10.543 -24.445 15.897 1.00 28.73 524 HIS A N 1
ATOM 4026 C CA . HIS A 1 524 ? 11.509 -24.526 14.801 1.00 28.73 524 HIS A CA 1
ATOM 4027 C C . HIS A 1 524 ? 11.107 -23.565 13.676 1.00 28.73 524 HIS A C 1
ATOM 4029 O O . HIS A 1 524 ? 10.201 -23.839 12.893 1.00 28.73 524 HIS A O 1
ATOM 4035 N N . GLN A 1 525 ? 11.774 -22.413 13.615 1.00 34.41 525 GLN A N 1
ATOM 4036 C CA . GLN A 1 525 ? 11.500 -21.381 12.620 1.00 34.41 525 GLN A CA 1
ATOM 4037 C C . GLN A 1 525 ? 12.145 -21.728 11.268 1.00 34.41 525 GLN A C 1
ATOM 4039 O O . GLN A 1 525 ? 13.317 -21.431 11.059 1.00 34.41 525 GLN A O 1
ATOM 4044 N N . GLU A 1 526 ? 11.386 -22.297 10.326 1.00 27.70 526 GLU A N 1
ATOM 4045 C CA . GLU A 1 526 ? 11.804 -22.368 8.917 1.00 27.70 526 GLU A CA 1
ATOM 4046 C C . GLU A 1 526 ? 10.607 -22.490 7.947 1.00 27.70 526 GLU A C 1
ATOM 4048 O O . GLU A 1 526 ? 9.762 -23.369 8.073 1.00 27.70 526 GLU A O 1
ATOM 4053 N N . SER A 1 527 ? 10.554 -21.599 6.948 1.00 26.12 527 SER A N 1
ATOM 4054 C CA . SER A 1 527 ? 9.644 -21.609 5.782 1.00 26.12 527 SER A CA 1
ATOM 4055 C C . SER A 1 527 ? 8.120 -21.764 6.006 1.00 26.12 527 SER A C 1
ATOM 4057 O O . SER A 1 527 ? 7.567 -22.858 6.009 1.00 26.12 527 SER A O 1
ATOM 4059 N N . GLY A 1 528 ? 7.397 -20.639 5.968 1.00 31.27 528 GLY A N 1
ATOM 4060 C CA . GLY A 1 528 ? 6.069 -20.567 5.328 1.00 31.27 528 GLY A CA 1
ATOM 4061 C C . GLY A 1 528 ? 4.842 -21.121 6.068 1.00 31.27 528 GLY A C 1
ATOM 4062 O O . GLY A 1 528 ? 3.733 -20.898 5.586 1.00 31.27 528 GLY A O 1
ATOM 4063 N N . GLY A 1 529 ? 4.984 -21.779 7.220 1.00 34.88 529 GLY A N 1
ATOM 4064 C CA . GLY A 1 529 ? 3.839 -22.218 8.025 1.00 34.88 529 GLY A CA 1
ATOM 4065 C C . GLY A 1 529 ? 4.205 -22.521 9.477 1.00 34.88 529 GLY A C 1
ATOM 4066 O O . GLY A 1 529 ? 5.210 -23.176 9.742 1.00 34.88 529 GLY A O 1
ATOM 4067 N N . ASN A 1 530 ? 3.376 -22.068 10.421 1.00 53.44 530 ASN A N 1
ATOM 4068 C CA . ASN A 1 530 ? 3.592 -22.259 11.859 1.00 53.44 530 ASN A CA 1
ATOM 4069 C C . ASN A 1 530 ? 3.246 -23.699 12.280 1.00 53.44 530 ASN A C 1
ATOM 4071 O O . ASN A 1 530 ? 2.163 -23.957 12.802 1.00 53.44 530 ASN A O 1
ATOM 4075 N N . LEU A 1 531 ? 4.146 -24.651 12.024 1.00 49.81 531 LEU A N 1
ATOM 4076 C CA . LEU A 1 531 ? 4.046 -26.031 12.508 1.00 49.81 531 LEU A CA 1
ATOM 4077 C C . LEU A 1 531 ? 4.531 -26.110 13.961 1.00 49.81 531 LEU A C 1
ATOM 4079 O O . LEU A 1 531 ? 5.729 -26.033 14.229 1.00 49.81 531 LEU A O 1
ATOM 4083 N N . HIS A 1 532 ? 3.606 -26.294 14.904 1.00 62.03 532 HIS A N 1
ATOM 4084 C CA . HIS A 1 532 ? 3.948 -26.454 16.317 1.00 62.03 532 HIS A CA 1
ATOM 4085 C C . HIS A 1 532 ? 4.165 -27.934 16.636 1.00 62.03 532 HIS A C 1
ATOM 4087 O O . HIS A 1 532 ? 3.270 -28.762 16.443 1.00 62.03 532 HIS A O 1
ATOM 4093 N N . ARG A 1 533 ? 5.357 -28.271 17.143 1.00 66.06 533 ARG A N 1
ATOM 4094 C CA . ARG A 1 533 ? 5.675 -29.613 17.641 1.00 66.06 533 ARG A CA 1
ATOM 4095 C C . ARG A 1 533 ? 5.362 -29.720 19.129 1.00 66.06 533 ARG A C 1
ATOM 4097 O O . ARG A 1 533 ? 5.790 -28.895 19.933 1.00 66.06 533 ARG A O 1
ATOM 4104 N N . VAL A 1 534 ? 4.658 -30.788 19.481 1.00 71.25 534 VAL A N 1
ATOM 4105 C CA . VAL A 1 534 ? 4.282 -31.162 20.842 1.00 71.25 534 VAL A CA 1
ATOM 4106 C C . VAL A 1 534 ? 4.951 -32.494 21.174 1.00 71.25 534 VAL A C 1
ATOM 4108 O O . VAL A 1 534 ? 4.844 -33.447 20.402 1.00 71.25 534 VAL A O 1
ATOM 4111 N N . VAL A 1 535 ? 5.617 -32.579 22.328 1.00 69.19 535 VAL A N 1
ATOM 4112 C CA . VAL A 1 535 ? 6.166 -33.824 22.888 1.00 69.19 535 VAL A CA 1
ATOM 4113 C C . VAL A 1 535 ? 5.704 -33.970 24.336 1.00 69.19 535 VAL A C 1
ATOM 4115 O O . VAL A 1 535 ? 5.868 -33.052 25.132 1.00 69.19 535 VAL A O 1
ATOM 4118 N N . MET A 1 536 ? 5.143 -35.126 24.687 1.00 70.88 536 MET A N 1
ATOM 4119 C CA . MET A 1 536 ? 4.636 -35.426 26.030 1.00 70.88 536 MET A CA 1
ATOM 4120 C C . MET A 1 536 ? 5.159 -36.774 26.533 1.00 70.88 536 MET A C 1
ATOM 4122 O O . MET A 1 536 ? 5.370 -37.695 25.740 1.00 70.88 536 MET A O 1
ATOM 4126 N N . MET A 1 537 ? 5.317 -36.918 27.848 1.00 70.31 537 MET A N 1
ATOM 4127 C CA . MET A 1 537 ? 5.565 -38.206 28.502 1.00 70.31 537 MET A CA 1
ATOM 4128 C C . MET A 1 537 ? 4.438 -38.517 29.489 1.00 70.31 537 MET A C 1
ATOM 4130 O O . MET A 1 537 ? 4.041 -37.653 30.271 1.00 70.31 537 MET A O 1
ATOM 4134 N N . VAL A 1 538 ? 3.941 -39.755 29.485 1.00 68.44 538 VAL A N 1
ATOM 4135 C CA . VAL A 1 538 ? 2.965 -40.218 30.484 1.00 68.44 538 VAL A CA 1
ATOM 4136 C C . VAL A 1 538 ? 3.713 -40.956 31.596 1.00 68.44 538 VAL A C 1
ATOM 4138 O O . VAL A 1 538 ? 4.527 -41.836 31.325 1.00 68.44 538 VAL A O 1
ATOM 4141 N N . GLY A 1 539 ? 3.468 -40.599 32.859 1.00 63.50 539 GLY A N 1
ATOM 4142 C CA . GLY A 1 539 ? 4.219 -41.156 33.995 1.00 63.50 539 GLY A CA 1
ATOM 4143 C C . GLY A 1 539 ? 3.875 -42.610 34.355 1.00 63.50 539 GLY A C 1
ATOM 4144 O O . GLY A 1 539 ? 4.631 -43.251 35.075 1.00 63.50 539 GLY A O 1
ATOM 4145 N N . ASN A 1 540 ? 2.735 -43.129 33.887 1.00 70.81 540 ASN A N 1
ATOM 4146 C CA . ASN A 1 540 ? 2.221 -44.481 34.150 1.00 70.81 540 ASN A CA 1
ATOM 4147 C C . ASN A 1 540 ? 1.436 -44.985 32.925 1.00 70.81 540 ASN A C 1
ATOM 4149 O O . ASN A 1 540 ? 1.023 -44.176 32.095 1.00 70.81 540 ASN A O 1
ATOM 4153 N N . ASP A 1 541 ? 1.187 -46.294 32.839 1.00 74.56 541 ASP A N 1
ATOM 4154 C CA . ASP A 1 541 ? 0.347 -46.873 31.783 1.00 74.56 541 ASP A CA 1
ATOM 4155 C C . ASP A 1 541 ? -1.088 -46.316 31.835 1.00 74.56 541 ASP A C 1
ATOM 4157 O O . ASP A 1 541 ? -1.722 -46.267 32.895 1.00 74.56 541 ASP A O 1
ATOM 4161 N N . PHE A 1 542 ? -1.611 -45.905 30.680 1.00 72.75 542 PHE A N 1
ATOM 4162 C CA . PHE A 1 542 ? -2.889 -45.213 30.545 1.00 72.75 542 PHE A CA 1
ATOM 4163 C C . PHE A 1 542 ? -3.623 -45.619 29.257 1.00 72.75 542 PHE A C 1
ATOM 4165 O O . PHE A 1 542 ? -3.068 -45.560 28.161 1.00 72.75 542 PHE A O 1
ATOM 4172 N N . GLU A 1 543 ? -4.902 -45.980 29.386 1.00 80.00 543 GLU A N 1
ATOM 4173 C CA . GLU A 1 543 ? -5.818 -46.215 28.263 1.00 80.00 543 GLU A CA 1
ATOM 4174 C C . GLU A 1 543 ? -6.964 -45.195 28.317 1.00 80.00 543 GLU A C 1
ATOM 4176 O O . GLU A 1 543 ? -7.749 -45.157 29.277 1.00 80.00 543 GLU A O 1
ATOM 4181 N N . GLY A 1 544 ? -7.073 -44.372 27.276 1.00 81.50 544 GLY A N 1
ATOM 4182 C CA . GLY A 1 544 ? -7.991 -43.240 27.266 1.00 81.50 544 GLY A CA 1
ATOM 4183 C C . GLY A 1 544 ? -7.873 -42.361 26.029 1.00 81.50 544 GLY A C 1
ATOM 4184 O O . GLY A 1 544 ? -7.282 -42.754 25.024 1.00 81.50 544 GLY A O 1
ATOM 4185 N N . TYR A 1 545 ? -8.455 -41.172 26.117 1.00 83.94 545 TYR A N 1
ATOM 4186 C CA . TYR A 1 545 ? -8.459 -40.149 25.073 1.00 83.94 545 TYR A CA 1
ATOM 4187 C C . TYR A 1 545 ? -7.503 -39.017 25.462 1.00 83.94 545 TYR A C 1
ATOM 4189 O O . TYR A 1 545 ? -7.393 -38.700 26.646 1.00 83.94 545 TYR A O 1
ATOM 4197 N N . LEU A 1 546 ? -6.838 -38.391 24.484 1.00 84.44 546 LEU A N 1
ATOM 4198 C CA . LEU A 1 546 ? -6.150 -37.110 24.682 1.00 84.44 546 LEU A CA 1
ATOM 4199 C C . LEU A 1 546 ? -6.998 -35.985 24.082 1.00 84.44 546 LEU A C 1
ATOM 4201 O O . LEU A 1 546 ? -7.424 -36.068 22.930 1.00 84.44 546 LEU A O 1
ATOM 4205 N N . GLN A 1 547 ? -7.164 -34.906 24.837 1.00 86.50 547 GLN A N 1
ATOM 4206 C CA . GLN A 1 547 ? -7.685 -33.629 24.368 1.00 86.50 547 GLN A CA 1
ATOM 4207 C C . GLN A 1 547 ? -6.641 -32.533 24.600 1.00 86.50 547 GLN A C 1
ATOM 4209 O O . GLN A 1 547 ? -6.004 -32.480 25.650 1.00 86.50 547 GLN A O 1
ATOM 4214 N N . VAL A 1 548 ? -6.476 -31.647 23.622 1.00 85.38 548 VAL A N 1
ATOM 4215 C CA . VAL A 1 548 ? -5.576 -30.494 23.670 1.00 85.38 548 VAL A CA 1
ATOM 4216 C C . VAL A 1 548 ? -6.378 -29.242 23.334 1.00 85.38 548 VAL A C 1
ATOM 4218 O O . VAL A 1 548 ? -6.749 -29.017 22.183 1.00 85.38 548 VAL A O 1
ATOM 4221 N N . SER A 1 549 ? -6.657 -28.429 24.349 1.00 83.38 549 SER A N 1
ATOM 4222 C CA . SER A 1 549 ? -7.268 -27.111 24.173 1.00 83.38 549 SER A CA 1
ATOM 4223 C C . SER A 1 549 ? -6.174 -26.068 23.993 1.00 83.38 549 SER A C 1
ATOM 4225 O O . SER A 1 549 ? -5.290 -25.961 24.836 1.00 83.38 549 SER A O 1
ATOM 4227 N N . ALA A 1 550 ? -6.243 -25.284 22.926 1.00 79.00 550 ALA A N 1
ATOM 4228 C CA . ALA A 1 550 ? -5.460 -24.071 22.737 1.00 79.00 550 ALA A CA 1
ATOM 4229 C C . ALA A 1 550 ? -6.141 -22.860 23.416 1.00 79.00 550 ALA A C 1
ATOM 4231 O O . ALA A 1 550 ? -7.302 -22.972 23.839 1.00 79.00 550 ALA A O 1
ATOM 4232 N N . PRO A 1 551 ? -5.454 -21.705 23.526 1.00 73.75 551 PRO A N 1
ATOM 4233 C CA . PRO A 1 551 ? -6.062 -20.461 23.995 1.00 73.75 551 PRO A CA 1
ATOM 4234 C C . PRO A 1 551 ? -7.216 -19.991 23.095 1.00 73.75 551 PRO A C 1
ATOM 4236 O O . PRO A 1 551 ? -7.301 -20.352 21.922 1.00 73.75 551 PRO A O 1
ATOM 4239 N N . SER A 1 552 ? -8.089 -19.126 23.619 1.00 71.00 552 SER A N 1
ATOM 4240 C CA . SER A 1 552 ? -9.180 -18.552 22.819 1.00 71.00 552 SER A CA 1
ATOM 4241 C C . SER A 1 552 ? -8.641 -17.737 21.634 1.00 71.00 552 SER A C 1
ATOM 4243 O O . SER A 1 552 ? -7.768 -16.886 21.811 1.00 71.00 552 SER A O 1
ATOM 4245 N N . GLY A 1 553 ? -9.163 -18.007 20.434 1.00 66.50 553 GLY A N 1
ATOM 4246 C CA . GLY A 1 553 ? -8.729 -17.397 19.171 1.00 66.50 553 GLY A CA 1
ATOM 4247 C C . GLY A 1 553 ? -7.599 -18.132 18.435 1.00 66.50 553 GLY A C 1
ATOM 4248 O O . GLY A 1 553 ? -7.270 -17.731 17.321 1.00 66.50 553 GLY A O 1
ATOM 4249 N N . PHE A 1 554 ? -7.019 -19.187 19.018 1.00 74.25 554 PHE A N 1
ATOM 4250 C CA . PHE A 1 554 ? -6.116 -20.109 18.320 1.00 74.25 554 PHE A CA 1
ATOM 4251 C C . PHE A 1 554 ? -6.911 -21.315 17.804 1.00 74.25 554 PHE A C 1
ATOM 4253 O O . PHE A 1 554 ? -7.561 -21.979 18.607 1.00 74.25 554 PHE A O 1
ATOM 4260 N N . ASP A 1 555 ? -6.820 -21.650 16.513 1.00 76.38 555 ASP A N 1
ATOM 4261 C CA . ASP A 1 555 ? -7.595 -22.747 15.903 1.00 76.38 555 ASP A CA 1
ATOM 4262 C C . ASP A 1 555 ? -6.697 -23.819 15.266 1.00 76.38 555 ASP A C 1
ATOM 4264 O O . ASP A 1 555 ? -5.804 -23.513 14.473 1.00 76.38 555 ASP A O 1
ATOM 4268 N N . TRP A 1 556 ? -6.936 -25.097 15.573 1.00 80.19 556 TRP A N 1
ATOM 4269 C CA . TRP A 1 556 ? -6.159 -26.215 15.029 1.00 80.19 556 TRP A CA 1
ATOM 4270 C C . TRP A 1 556 ? -6.603 -26.603 13.619 1.00 80.19 556 TRP A C 1
ATOM 4272 O O . TRP A 1 556 ? -7.759 -26.965 13.384 1.00 80.19 556 TRP A O 1
ATOM 4282 N N . LEU A 1 557 ? -5.651 -26.672 12.686 1.00 79.19 557 LEU A N 1
ATOM 4283 C CA . LEU A 1 557 ? -5.877 -27.246 11.359 1.00 79.19 557 LEU A CA 1
ATOM 4284 C C . LEU A 1 557 ? -5.771 -28.777 11.432 1.00 79.19 557 LEU A C 1
ATOM 4286 O O . LEU A 1 557 ? -4.785 -29.380 11.012 1.00 79.19 557 LEU A O 1
ATOM 4290 N N . ALA A 1 558 ? -6.810 -29.402 11.993 1.00 75.25 558 ALA A N 1
ATOM 4291 C CA . ALA A 1 558 ? -6.888 -30.830 12.327 1.00 75.25 558 ALA A CA 1
ATOM 4292 C C . ALA A 1 558 ? -6.463 -31.789 11.199 1.00 75.25 558 ALA A C 1
ATOM 4294 O O . ALA A 1 558 ? -5.838 -32.817 11.450 1.00 75.25 558 ALA A O 1
ATOM 4295 N N . THR A 1 559 ? -6.779 -31.439 9.951 1.00 76.19 559 THR A N 1
ATOM 4296 C CA . THR A 1 559 ? -6.457 -32.210 8.738 1.00 76.19 559 THR A CA 1
ATOM 4297 C C . THR A 1 559 ? -4.971 -32.206 8.366 1.00 76.19 559 THR A C 1
ATOM 4299 O O . THR A 1 559 ? -4.568 -32.965 7.490 1.00 76.19 559 THR A O 1
ATOM 4302 N N . LEU A 1 560 ? -4.163 -31.365 9.018 1.00 77.06 560 LEU A N 1
ATOM 4303 C CA . LEU A 1 560 ? -2.725 -31.196 8.795 1.00 77.06 560 LEU A CA 1
ATOM 4304 C C . LEU A 1 560 ? -1.893 -31.571 10.038 1.00 77.06 560 LEU A C 1
ATOM 4306 O O . LEU A 1 560 ? -0.725 -31.199 10.131 1.00 77.06 560 LEU A O 1
ATOM 4310 N N . VAL A 1 561 ? -2.479 -32.287 11.004 1.00 80.00 561 VAL A N 1
ATOM 4311 C CA . VAL A 1 561 ? -1.762 -32.803 12.179 1.00 80.00 561 VAL A CA 1
ATOM 4312 C C . VAL A 1 561 ? -1.043 -34.104 11.817 1.00 80.00 561 VAL A C 1
ATOM 4314 O O . VAL A 1 561 ? -1.668 -35.124 11.527 1.00 80.00 561 VAL A O 1
ATOM 4317 N N . TYR A 1 562 ? 0.285 -34.081 11.883 1.00 79.00 562 TYR A N 1
ATOM 4318 C CA . TYR A 1 562 ? 1.157 -35.225 11.646 1.00 79.00 562 TYR A CA 1
ATOM 4319 C C . TYR A 1 562 ? 1.541 -35.883 12.975 1.00 79.00 562 TYR A C 1
ATOM 4321 O O . TYR A 1 562 ? 2.158 -35.261 13.842 1.00 79.00 562 TYR A O 1
ATOM 4329 N N . LEU A 1 563 ? 1.227 -37.169 13.132 1.00 83.25 563 LEU A N 1
ATOM 4330 C CA . LEU A 1 563 ? 1.741 -37.974 14.243 1.00 83.25 563 LEU A CA 1
ATOM 4331 C C . LEU A 1 563 ? 3.256 -38.185 14.072 1.00 83.25 563 LEU A C 1
ATOM 4333 O O . LEU A 1 563 ? 3.728 -38.423 12.958 1.00 83.25 563 LEU A O 1
ATOM 4337 N N . ARG A 1 564 ? 4.034 -38.091 15.160 1.00 73.19 564 ARG A N 1
ATOM 4338 C CA . ARG A 1 564 ? 5.506 -38.187 15.125 1.00 73.19 564 ARG A CA 1
ATOM 4339 C C . ARG A 1 564 ? 6.054 -38.993 16.315 1.00 73.19 564 ARG A C 1
ATOM 4341 O O . ARG A 1 564 ? 5.483 -38.944 17.402 1.00 73.19 564 ARG A O 1
ATOM 4348 N N . PRO A 1 565 ? 7.198 -39.682 16.174 1.00 72.75 565 PRO A N 1
ATOM 4349 C CA . PRO A 1 565 ? 7.933 -40.185 17.331 1.00 72.75 565 PRO A CA 1
ATOM 4350 C C . PRO A 1 565 ? 8.389 -39.042 18.255 1.00 72.75 565 PRO A C 1
ATOM 4352 O O . PRO A 1 565 ? 8.859 -38.010 17.775 1.00 72.75 565 PRO A O 1
ATOM 4355 N N . GLY A 1 566 ? 8.278 -39.224 19.576 1.00 63.94 566 GLY A N 1
ATOM 4356 C CA . GLY A 1 566 ? 8.591 -38.203 20.594 1.00 63.94 566 GLY A CA 1
ATOM 4357 C C . GLY A 1 566 ? 10.090 -37.962 20.847 1.00 63.94 566 GLY A C 1
ATOM 4358 O O . GLY A 1 566 ? 10.544 -38.090 21.982 1.00 63.94 566 GLY A O 1
ATOM 4359 N N . ALA A 1 567 ? 10.860 -37.652 19.801 1.00 61.03 567 ALA A N 1
ATOM 4360 C CA . ALA A 1 567 ? 12.324 -37.551 19.816 1.00 61.03 567 ALA A CA 1
ATOM 4361 C C . ALA A 1 567 ? 12.828 -36.191 19.276 1.00 61.03 567 ALA A C 1
ATOM 4363 O O . ALA A 1 567 ? 12.112 -35.559 18.493 1.00 61.03 567 ALA A O 1
ATOM 4364 N N . PRO A 1 568 ? 14.070 -35.752 19.593 1.00 63.88 568 PRO A N 1
ATOM 4365 C CA . PRO A 1 568 ? 15.146 -36.469 20.298 1.00 63.88 568 PRO A CA 1
ATOM 4366 C C . PRO A 1 568 ? 15.345 -35.880 21.738 1.00 63.88 568 PRO A C 1
ATOM 4368 O O . PRO A 1 568 ? 14.346 -35.802 22.445 1.00 63.88 568 PRO A O 1
ATOM 4371 N N . TRP A 1 569 ? 16.489 -35.497 22.341 1.00 47.03 569 TRP A N 1
ATOM 4372 C CA . TRP A 1 569 ? 17.903 -35.469 21.921 1.00 47.03 569 TRP A CA 1
ATOM 4373 C C . TRP A 1 569 ? 18.946 -35.638 23.052 1.00 47.03 569 TRP A C 1
ATOM 4375 O O . TRP A 1 569 ? 20.125 -35.388 22.820 1.00 47.03 569 TRP A O 1
ATOM 4385 N N . ASN A 1 570 ? 18.579 -36.125 24.247 1.00 44.66 570 ASN A N 1
ATOM 4386 C CA . ASN A 1 570 ? 19.571 -36.598 25.229 1.00 44.66 570 ASN A CA 1
ATOM 4387 C C . ASN A 1 570 ? 19.179 -37.985 25.763 1.00 44.66 570 ASN A C 1
ATOM 4389 O O . ASN A 1 570 ? 18.010 -38.236 26.053 1.00 44.66 570 ASN A O 1
ATOM 4393 N N . ALA A 1 571 ? 20.128 -38.922 25.786 1.00 52.53 571 ALA A N 1
ATOM 4394 C CA . ALA A 1 571 ? 19.811 -40.351 25.733 1.00 52.53 571 ALA A CA 1
ATOM 4395 C C . ALA A 1 571 ? 19.634 -41.010 27.114 1.00 52.53 571 ALA A C 1
ATOM 4397 O O . ALA A 1 571 ? 20.620 -41.313 27.778 1.00 52.53 571 ALA A O 1
ATOM 4398 N N . THR A 1 572 ? 18.382 -41.316 27.476 1.00 56.03 572 THR A N 1
ATOM 4399 C CA . THR A 1 572 ? 18.004 -42.305 28.520 1.00 56.03 572 THR A CA 1
ATOM 4400 C C . THR A 1 572 ? 16.533 -42.744 28.465 1.00 56.03 572 THR A C 1
ATOM 4402 O O . THR A 1 572 ? 16.211 -43.794 29.012 1.00 56.03 572 THR A O 1
ATOM 4405 N N . THR A 1 573 ? 15.632 -41.969 27.848 1.00 60.31 573 THR A N 1
ATOM 4406 C CA . THR A 1 573 ? 14.181 -42.248 27.827 1.00 60.31 573 THR A CA 1
ATOM 4407 C C . THR A 1 573 ? 13.716 -42.899 26.523 1.00 60.31 573 THR A C 1
ATOM 4409 O O . THR A 1 573 ? 14.234 -42.609 25.445 1.00 60.31 573 THR A O 1
ATOM 4412 N N . ASN A 1 574 ? 12.720 -43.783 26.630 1.00 69.12 574 ASN A N 1
ATOM 4413 C CA . ASN A 1 574 ? 12.105 -44.455 25.486 1.00 69.12 574 ASN A CA 1
ATOM 4414 C C . ASN A 1 574 ? 11.129 -43.517 24.760 1.00 69.12 574 ASN A C 1
ATOM 4416 O O . ASN A 1 574 ? 10.481 -42.673 25.378 1.00 69.12 574 ASN A O 1
ATOM 4420 N N . PHE A 1 575 ? 10.972 -43.705 23.452 1.00 71.44 575 PHE A N 1
ATOM 4421 C CA . PHE A 1 575 ? 9.993 -42.998 22.625 1.00 71.44 575 PHE A CA 1
ATOM 4422 C C . PHE A 1 575 ? 9.393 -43.954 21.590 1.00 71.44 575 PHE A C 1
ATOM 4424 O O . PHE A 1 575 ? 10.058 -44.893 21.150 1.00 71.44 575 PHE A O 1
ATOM 4431 N N . THR A 1 576 ? 8.147 -43.714 21.188 1.00 77.75 576 THR A N 1
ATOM 4432 C CA . THR A 1 576 ? 7.461 -44.482 20.134 1.00 77.75 576 THR A CA 1
ATOM 4433 C C . THR A 1 576 ? 6.642 -43.556 19.241 1.00 77.75 576 THR A C 1
ATOM 4435 O O . THR A 1 576 ? 6.531 -42.357 19.505 1.00 77.75 576 THR A O 1
ATOM 4438 N N . GLU A 1 577 ? 6.042 -44.111 18.188 1.00 79.06 577 GLU A N 1
ATOM 4439 C CA . GLU A 1 577 ? 4.954 -43.454 17.459 1.00 79.06 577 GLU A CA 1
ATOM 4440 C C . GLU A 1 577 ? 3.753 -43.168 18.380 1.00 79.06 577 GLU A C 1
ATOM 4442 O O . GLU A 1 577 ? 3.608 -43.760 19.457 1.00 79.06 577 GLU A O 1
ATOM 4447 N N . PHE A 1 578 ? 2.911 -42.223 17.964 1.00 83.62 578 PHE A N 1
ATOM 4448 C CA . PHE A 1 578 ? 1.769 -41.747 18.740 1.00 83.62 578 PHE A CA 1
ATOM 4449 C C . PHE A 1 578 ? 0.576 -42.725 18.622 1.00 83.62 578 PHE A C 1
ATOM 4451 O O . PHE A 1 578 ? 0.162 -43.031 17.504 1.00 83.62 578 PHE A O 1
ATOM 4458 N N . PRO A 1 579 ? -0.011 -43.219 19.730 1.00 82.31 579 PRO A N 1
ATOM 4459 C CA . PRO A 1 579 ? -0.864 -44.414 19.727 1.00 82.31 579 PRO A CA 1
ATOM 4460 C C . PRO A 1 579 ? -2.348 -44.149 19.407 1.00 82.31 579 PRO A C 1
ATOM 4462 O O . PRO A 1 579 ? -3.193 -44.994 19.703 1.00 82.31 579 PRO A O 1
ATOM 4465 N N . ALA A 1 580 ? -2.690 -42.983 18.850 1.00 83.25 580 ALA A N 1
ATOM 4466 C CA . ALA A 1 580 ? -4.061 -42.600 18.512 1.00 83.25 580 ALA A CA 1
ATOM 4467 C C . ALA A 1 580 ? -4.119 -41.611 17.337 1.00 83.25 580 ALA A C 1
ATOM 4469 O O . ALA A 1 580 ? -3.344 -40.660 17.271 1.00 83.25 580 ALA A O 1
ATOM 4470 N N . ASN A 1 581 ? -5.094 -41.790 16.446 1.00 86.44 581 ASN A N 1
ATOM 4471 C CA . ASN A 1 581 ? -5.386 -40.825 15.383 1.00 86.44 581 ASN A CA 1
ATOM 4472 C C . ASN A 1 581 ? -6.171 -39.618 15.920 1.00 86.44 581 ASN A C 1
ATOM 4474 O O . ASN A 1 581 ? -6.817 -39.701 16.965 1.00 86.44 581 ASN A O 1
ATOM 4478 N N . VAL A 1 582 ? -6.166 -38.509 15.179 1.00 86.38 582 VAL A N 1
ATOM 4479 C CA . VAL A 1 582 ? -7.037 -37.352 15.452 1.00 86.38 582 VAL A CA 1
ATOM 4480 C C . VAL A 1 582 ? -8.513 -37.749 15.277 1.00 86.38 582 VAL A C 1
ATOM 4482 O O . VAL A 1 582 ? -8.864 -38.531 14.392 1.00 86.38 582 VAL A O 1
ATOM 4485 N N . SER A 1 583 ? -9.386 -37.241 16.149 1.00 85.12 583 SER A N 1
ATOM 4486 C CA . SER A 1 583 ? -10.836 -37.450 16.087 1.00 85.12 583 SER A CA 1
ATOM 4487 C C . SER A 1 583 ? -11.513 -36.444 15.150 1.00 85.12 583 SER A C 1
ATOM 4489 O O . SER A 1 583 ? -11.114 -35.278 15.089 1.00 85.12 583 SER A O 1
ATOM 4491 N N . SER A 1 584 ? -12.601 -36.883 14.506 1.00 81.75 584 SER A N 1
ATOM 4492 C CA . SER A 1 584 ? -13.563 -36.040 13.777 1.00 81.75 584 SER A CA 1
ATOM 4493 C C . SER A 1 584 ? -14.128 -34.898 14.621 1.00 81.75 584 SER A C 1
ATOM 4495 O O . SER A 1 584 ? -14.524 -33.870 14.084 1.00 81.75 584 SER A O 1
ATOM 4497 N N . ASP A 1 585 ? -14.142 -35.073 15.941 1.00 79.62 585 ASP A N 1
ATOM 4498 C CA . ASP A 1 585 ? -14.803 -34.174 16.892 1.00 79.62 585 ASP A CA 1
ATOM 4499 C C . ASP A 1 585 ? -13.884 -33.020 17.344 1.00 79.62 585 ASP A C 1
ATOM 4501 O O . ASP A 1 585 ? -14.151 -32.351 18.350 1.00 79.62 585 ASP A O 1
ATOM 4505 N N . THR A 1 586 ? -12.776 -32.836 16.617 1.00 81.69 586 THR A N 1
ATOM 4506 C CA . THR A 1 586 ? -11.850 -31.705 16.712 1.00 81.69 586 THR A CA 1
ATOM 4507 C C . THR A 1 586 ? -12.471 -30.476 16.061 1.00 81.69 586 THR A C 1
ATOM 4509 O O . THR A 1 586 ? -12.802 -30.509 14.876 1.00 81.69 586 THR A O 1
ATOM 4512 N N . GLN A 1 587 ? -12.601 -29.381 16.810 1.00 78.00 587 GLN A N 1
ATOM 4513 C CA . GLN A 1 587 ? -13.150 -28.118 16.308 1.00 78.00 587 GLN A CA 1
ATOM 4514 C C . GLN A 1 587 ? -12.455 -26.924 16.967 1.00 78.00 587 GLN A C 1
ATOM 4516 O O . GLN A 1 587 ? -12.246 -26.918 18.181 1.00 78.00 587 GLN A O 1
ATOM 4521 N N . GLY A 1 588 ? -12.122 -25.913 16.159 1.00 82.44 588 GLY A N 1
ATOM 4522 C CA . GLY A 1 588 ? -11.484 -24.672 16.602 1.00 82.44 588 GLY A CA 1
ATOM 4523 C C . GLY A 1 588 ? -10.239 -24.909 17.461 1.00 82.44 588 GLY A C 1
ATOM 4524 O O . GLY A 1 588 ? -9.342 -25.667 17.083 1.00 82.44 588 GLY A O 1
ATOM 4525 N N . SER A 1 589 ? -10.212 -24.318 18.653 1.00 81.00 589 SER A N 1
ATOM 4526 C CA . SER A 1 589 ? -9.123 -24.465 19.625 1.00 81.00 589 SER A CA 1
ATOM 4527 C C . SER A 1 589 ? -8.974 -25.861 20.244 1.00 81.00 589 SER A C 1
ATOM 4529 O O . SER A 1 589 ? -7.986 -26.107 20.934 1.00 81.00 589 SER A O 1
ATOM 4531 N N . MET A 1 590 ? -9.896 -26.803 20.014 1.00 85.56 590 MET A N 1
ATOM 4532 C CA . MET A 1 590 ? -9.933 -28.093 20.712 1.00 85.56 590 MET A CA 1
ATOM 4533 C C . MET A 1 590 ? -9.576 -29.276 19.801 1.00 85.56 590 MET A C 1
ATOM 4535 O O . MET A 1 590 ? -10.441 -29.854 19.141 1.00 85.56 590 MET A O 1
ATOM 4539 N N . LEU A 1 591 ? -8.302 -29.679 19.824 1.00 85.94 591 LEU A N 1
ATOM 4540 C CA . LEU A 1 591 ? -7.779 -30.879 19.163 1.00 85.94 591 LEU A CA 1
ATOM 4541 C C . LEU A 1 591 ? -8.054 -32.125 20.012 1.00 85.94 591 LEU A C 1
ATOM 4543 O O . LEU A 1 591 ? -7.625 -32.206 21.161 1.00 85.94 591 LEU A O 1
ATOM 4547 N N . LYS A 1 592 ? -8.756 -33.114 19.454 1.00 88.38 592 LYS A N 1
ATOM 4548 C CA . LYS A 1 592 ? -9.078 -34.378 20.135 1.00 88.38 592 LYS A CA 1
ATOM 4549 C C . LYS A 1 592 ? -8.441 -35.556 19.422 1.00 88.38 592 LYS A C 1
ATOM 4551 O O . LYS A 1 592 ? -8.431 -35.612 18.195 1.00 88.38 592 LYS A O 1
ATOM 4556 N N . PHE A 1 593 ? -7.997 -36.540 20.189 1.00 88.25 593 PHE A N 1
ATOM 4557 C CA . PHE A 1 593 ? -7.498 -37.815 19.690 1.00 88.25 593 PHE A CA 1
ATOM 4558 C C . PHE A 1 593 ? -8.465 -38.948 20.044 1.00 88.25 593 PHE A C 1
ATOM 4560 O O . PHE A 1 593 ? -9.212 -38.889 21.021 1.00 88.25 593 PHE A O 1
ATOM 4567 N N . GLN A 1 594 ? -8.451 -39.993 19.224 1.00 88.19 594 GLN A N 1
ATOM 4568 C CA . GLN A 1 594 ? -9.168 -41.242 19.460 1.00 88.19 594 GLN A CA 1
ATOM 4569 C C . GLN A 1 594 ? -8.582 -41.986 20.680 1.00 88.19 594 GLN A C 1
ATOM 4571 O O . GLN A 1 594 ? -7.574 -41.578 21.258 1.00 88.19 594 GLN A O 1
ATOM 4576 N N . ARG A 1 595 ? -9.216 -43.091 21.089 1.00 86.69 595 ARG A N 1
ATOM 4577 C CA . ARG A 1 595 ? -8.724 -43.928 22.197 1.00 86.69 595 ARG A CA 1
ATOM 4578 C C . ARG A 1 595 ? -7.341 -44.493 21.861 1.00 86.69 595 ARG A C 1
ATOM 4580 O O . ARG A 1 595 ? -7.205 -45.200 20.866 1.00 86.69 595 ARG A O 1
ATOM 4587 N N . GLY A 1 596 ? -6.359 -44.220 22.715 1.00 84.00 596 GLY A N 1
ATOM 4588 C CA . GLY A 1 596 ? -4.986 -44.706 22.598 1.00 84.00 596 GLY A CA 1
ATOM 4589 C C . GLY A 1 596 ? -4.507 -45.422 23.859 1.00 84.00 596 GLY A C 1
ATOM 4590 O O . GLY A 1 596 ? -5.000 -45.170 24.962 1.00 84.00 596 GLY A O 1
ATOM 4591 N N . ASN A 1 597 ? -3.517 -46.296 23.676 1.00 85.25 597 ASN A N 1
ATOM 4592 C CA . ASN A 1 597 ? -2.792 -46.966 24.755 1.00 85.25 597 ASN A CA 1
ATOM 4593 C C . ASN A 1 597 ? -1.408 -46.330 24.899 1.00 85.25 597 ASN A C 1
ATOM 4595 O O . ASN A 1 597 ? -0.560 -46.477 24.021 1.00 85.25 597 ASN A O 1
ATOM 4599 N N . PHE A 1 598 ? -1.192 -45.639 26.012 1.00 80.75 598 PHE A N 1
ATOM 4600 C CA . PHE A 1 598 ? 0.049 -44.953 26.350 1.00 80.75 598 PHE A CA 1
ATOM 4601 C C . PHE A 1 598 ? 0.751 -45.726 27.472 1.00 80.75 598 PHE A C 1
ATOM 4603 O O . PHE A 1 598 ? 0.102 -46.136 28.434 1.00 80.75 598 PHE A O 1
ATOM 4610 N N . THR A 1 599 ? 2.060 -45.936 27.367 1.00 80.19 599 THR A N 1
ATOM 4611 C CA . THR A 1 599 ? 2.858 -46.652 28.370 1.00 80.19 599 THR A CA 1
ATOM 4612 C C . THR A 1 599 ? 3.704 -45.699 29.209 1.00 80.19 599 THR A C 1
ATOM 4614 O O . THR A 1 599 ? 4.180 -44.663 28.736 1.00 80.19 599 THR A O 1
ATOM 4617 N N . GLY A 1 600 ? 3.887 -46.050 30.481 1.00 75.19 600 GLY A N 1
ATOM 4618 C CA . GLY A 1 600 ? 4.632 -45.249 31.446 1.00 75.19 600 GLY A CA 1
ATOM 4619 C C . GLY A 1 600 ? 6.099 -45.064 31.050 1.00 75.19 600 GLY A C 1
ATOM 4620 O O . GLY A 1 600 ? 6.784 -46.019 30.685 1.00 75.19 600 GLY A O 1
ATOM 4621 N N . GLY A 1 601 ? 6.596 -43.829 31.139 1.00 70.25 601 GLY A N 1
ATOM 4622 C CA . GLY A 1 601 ? 7.992 -43.492 30.834 1.00 70.25 601 GLY A CA 1
ATOM 4623 C C . GLY A 1 601 ? 8.340 -43.462 29.339 1.00 70.25 601 GLY A C 1
ATOM 4624 O O . GLY A 1 601 ? 9.522 -43.394 28.994 1.00 70.25 601 GLY A O 1
ATOM 4625 N N . VAL A 1 602 ? 7.339 -43.509 28.451 1.00 75.50 602 VAL A N 1
ATOM 4626 C CA . VAL A 1 602 ? 7.512 -43.367 26.998 1.00 75.50 602 VAL A CA 1
ATOM 4627 C C . VAL A 1 602 ? 7.114 -41.962 26.541 1.00 75.50 602 VAL A C 1
ATOM 4629 O O . VAL A 1 602 ? 6.102 -41.406 26.975 1.00 75.50 602 VAL A O 1
ATOM 4632 N N . ARG A 1 603 ? 7.934 -41.379 25.657 1.00 77.50 603 ARG A N 1
ATOM 4633 C CA . ARG A 1 603 ? 7.668 -40.104 24.982 1.00 77.50 603 ARG A CA 1
ATOM 4634 C C . ARG A 1 603 ? 6.879 -40.300 23.688 1.00 77.50 603 ARG A C 1
ATOM 4636 O O . ARG A 1 603 ? 7.236 -41.123 22.842 1.00 77.50 603 ARG A O 1
ATOM 4643 N N . TYR A 1 604 ? 5.870 -39.458 23.516 1.00 80.31 604 TYR A N 1
ATOM 4644 C CA . TYR A 1 604 ? 4.964 -39.397 22.372 1.00 80.31 604 TYR A CA 1
ATOM 4645 C C . TYR A 1 604 ? 4.983 -37.990 21.775 1.00 80.31 604 TYR A C 1
ATOM 4647 O O . TYR A 1 604 ? 5.185 -37.026 22.513 1.00 80.31 604 TYR A O 1
ATOM 4655 N N . GLY A 1 605 ? 4.751 -37.844 20.467 1.00 80.31 605 GLY A N 1
ATOM 4656 C CA . GLY A 1 605 ? 4.697 -36.523 19.843 1.00 80.31 605 GLY A CA 1
ATOM 4657 C C . GLY A 1 605 ? 3.710 -36.382 18.687 1.00 80.31 605 GLY A C 1
ATOM 4658 O O . GLY A 1 605 ? 3.286 -37.349 18.056 1.00 80.31 605 GLY A O 1
ATOM 4659 N N . PHE A 1 606 ? 3.357 -35.139 18.396 1.00 82.62 606 PHE A N 1
ATOM 4660 C CA . PHE A 1 606 ? 2.665 -34.760 17.169 1.00 82.62 606 PHE A CA 1
ATOM 4661 C C . PHE A 1 606 ? 3.106 -33.360 16.738 1.00 82.62 606 PHE A C 1
ATOM 4663 O O . PHE A 1 606 ? 3.713 -32.609 17.501 1.00 82.62 606 PHE A O 1
ATOM 4670 N N . GLU A 1 607 ? 2.838 -33.025 15.487 1.00 78.00 607 GLU A N 1
ATOM 4671 C CA . GLU A 1 607 ? 3.246 -31.777 14.857 1.00 78.00 607 GLU A CA 1
ATOM 4672 C C . GLU A 1 607 ? 2.083 -31.280 14.006 1.00 78.00 607 GLU A C 1
ATOM 4674 O O . GLU A 1 607 ? 1.641 -31.981 13.100 1.00 78.00 607 GLU A O 1
ATOM 4679 N N . GLY A 1 608 ? 1.537 -30.110 14.326 1.00 72.56 608 GLY A N 1
ATOM 4680 C CA . GLY A 1 608 ? 0.321 -29.609 13.688 1.00 72.56 608 GLY A CA 1
ATOM 4681 C C . GLY A 1 608 ? 0.360 -28.096 13.509 1.00 72.56 608 GLY A C 1
ATOM 4682 O O . GLY A 1 608 ? 0.856 -27.398 14.397 1.00 72.56 608 GLY A O 1
ATOM 4683 N N . PRO A 1 609 ? -0.140 -27.563 12.382 1.00 72.81 609 PRO A N 1
ATOM 4684 C CA . PRO A 1 609 ? -0.253 -26.132 12.216 1.00 72.81 609 PRO A CA 1
ATOM 4685 C C . PRO A 1 609 ? -1.473 -25.602 12.970 1.00 72.81 609 PRO A C 1
ATOM 4687 O O . PRO A 1 609 ? -2.567 -26.175 12.915 1.00 72.81 609 PRO A O 1
ATOM 4690 N N . ILE A 1 610 ? -1.270 -24.488 13.667 1.00 72.88 610 ILE A N 1
ATOM 4691 C CA . ILE A 1 610 ? -2.318 -23.765 14.384 1.00 72.88 610 ILE A CA 1
ATOM 4692 C C . ILE A 1 610 ? -2.442 -22.358 13.802 1.00 72.88 610 ILE A C 1
ATOM 4694 O O . ILE A 1 610 ? -1.444 -21.715 13.467 1.00 72.88 610 ILE A O 1
ATOM 4698 N N . TYR A 1 611 ? -3.671 -21.877 13.666 1.00 70.75 611 TYR A N 1
ATOM 4699 C CA . TYR A 1 611 ? -3.922 -20.467 13.429 1.00 70.75 611 TYR A CA 1
ATOM 4700 C C . TYR A 1 611 ? -3.618 -19.689 14.713 1.00 70.75 611 TYR A C 1
ATOM 4702 O O . TYR A 1 611 ? -4.038 -20.089 15.798 1.00 70.75 611 TYR A O 1
ATOM 4710 N N . VAL A 1 612 ? -2.887 -18.584 14.580 1.00 67.62 612 VAL A N 1
ATOM 4711 C CA . VAL A 1 612 ? -2.567 -17.660 15.673 1.00 67.62 612 VAL A CA 1
ATOM 4712 C C . VAL A 1 612 ? -3.331 -16.358 15.406 1.00 67.62 612 VAL A C 1
ATOM 4714 O O . VAL A 1 612 ? -3.230 -15.833 14.294 1.00 67.62 612 VAL A O 1
ATOM 4717 N N . PRO A 1 613 ? -4.101 -15.826 16.372 1.00 58.75 613 PRO A N 1
ATOM 4718 C CA . PRO A 1 613 ? -4.863 -14.595 16.184 1.00 58.7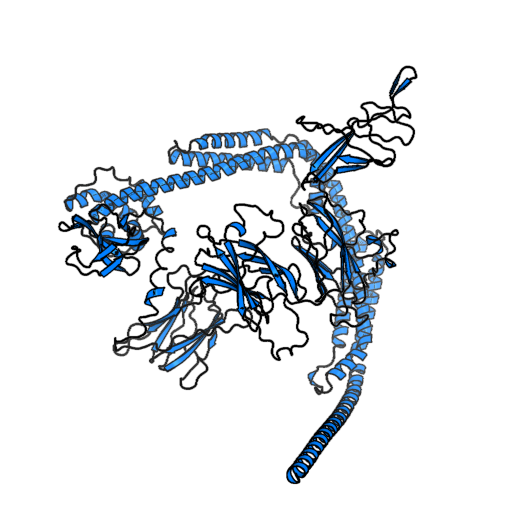5 613 PRO A CA 1
ATOM 4719 C C . PRO A 1 613 ? -3.941 -13.371 16.045 1.00 58.75 613 PRO A C 1
ATOM 4721 O O . PRO A 1 613 ? -2.788 -13.388 16.462 1.00 58.75 613 PRO A O 1
ATOM 4724 N N . ASN A 1 614 ? -4.466 -12.264 15.508 1.00 49.44 614 ASN A N 1
ATOM 4725 C CA . ASN A 1 614 ? -3.734 -10.988 15.380 1.00 49.44 614 ASN A CA 1
ATOM 4726 C C . ASN A 1 614 ? -3.715 -10.148 16.680 1.00 49.44 614 ASN A C 1
ATOM 4728 O O . ASN A 1 614 ? -3.383 -8.965 16.651 1.00 49.44 614 ASN A O 1
ATOM 4732 N N . PHE A 1 615 ? -4.150 -10.723 17.802 1.00 53.06 615 PHE A N 1
ATOM 4733 C CA . PHE A 1 615 ? -4.247 -10.085 19.115 1.00 53.06 615 PHE A CA 1
ATOM 4734 C C . PHE A 1 615 ? -4.143 -11.151 20.213 1.00 53.06 615 PHE A C 1
ATOM 4736 O O . PHE A 1 615 ? -4.503 -12.307 19.989 1.00 53.06 615 PHE A O 1
ATOM 4743 N N . GLY A 1 616 ? -3.643 -10.779 21.395 1.00 52.88 616 GLY A N 1
ATOM 4744 C CA . GLY A 1 616 ? -3.521 -11.703 22.529 1.00 52.88 616 GLY A CA 1
ATOM 4745 C C . GLY A 1 616 ? -4.870 -12.308 22.943 1.00 52.88 616 GLY A C 1
ATOM 4746 O O . GLY A 1 616 ? -5.882 -11.605 22.871 1.00 52.88 616 GLY A O 1
ATOM 4747 N N . PRO A 1 617 ? -4.921 -13.578 23.396 1.00 45.44 617 PRO A N 1
ATOM 4748 C CA . PRO A 1 617 ? -6.149 -14.177 23.906 1.00 45.44 617 PRO A CA 1
ATOM 4749 C C . PRO A 1 617 ? -6.785 -13.298 24.982 1.00 45.44 617 PRO A C 1
ATOM 4751 O O . PRO A 1 617 ? -6.167 -13.002 26.000 1.00 45.44 617 PRO A O 1
ATOM 4754 N N . VAL A 1 618 ? -8.052 -12.927 24.785 1.00 47.41 618 VAL A N 1
ATOM 4755 C CA . VAL A 1 618 ? -8.815 -12.076 25.725 1.00 47.41 618 VAL A CA 1
ATOM 4756 C C . VAL A 1 618 ? -9.211 -12.837 27.012 1.00 47.41 618 VAL A C 1
ATOM 4758 O O . VAL A 1 618 ? -9.924 -12.327 27.873 1.00 47.41 618 VAL A O 1
ATOM 4761 N N . THR A 1 619 ? -8.765 -14.089 27.141 1.00 44.91 619 THR A N 1
ATOM 4762 C CA . THR A 1 619 ? -8.967 -14.986 28.282 1.00 44.91 619 THR A CA 1
ATOM 4763 C C . THR A 1 619 ? -7.869 -14.829 29.331 1.00 44.91 619 THR A C 1
ATOM 4765 O O . THR A 1 619 ? -6.699 -14.681 28.998 1.00 44.91 619 THR A O 1
ATOM 4768 N N . SER A 1 620 ? -8.228 -14.970 30.609 1.00 48.78 620 SER A N 1
ATOM 4769 C CA . SER A 1 620 ? -7.377 -14.730 31.791 1.00 48.78 620 SER A CA 1
ATOM 4770 C C . SER A 1 620 ? -6.146 -15.640 31.969 1.00 48.78 620 SER A C 1
ATOM 4772 O O . SER A 1 620 ? -5.436 -15.502 32.961 1.00 48.78 620 SER A O 1
ATOM 4774 N N . ASN A 1 621 ? -5.893 -16.557 31.034 1.00 55.34 621 ASN A N 1
ATOM 4775 C CA . ASN A 1 621 ? -4.625 -17.261 30.855 1.00 55.34 621 ASN A CA 1
ATOM 4776 C C . ASN A 1 621 ? -4.487 -17.661 29.370 1.00 55.34 621 ASN A C 1
ATOM 4778 O O . ASN A 1 621 ? -5.369 -18.355 28.854 1.00 55.34 621 ASN A O 1
ATOM 4782 N N . PRO A 1 622 ? -3.413 -17.265 28.662 1.00 64.81 622 PRO A N 1
ATOM 4783 C CA . PRO A 1 622 ? -3.140 -17.716 27.302 1.00 64.81 622 PRO A CA 1
ATOM 4784 C C . PRO A 1 622 ? -2.425 -19.075 27.350 1.00 64.81 622 PRO A C 1
ATOM 4786 O O . PRO A 1 622 ? -1.227 -19.166 27.108 1.00 64.81 622 PRO A O 1
ATOM 4789 N N . THR A 1 623 ? -3.134 -20.141 27.724 1.00 68.69 623 THR A N 1
ATOM 4790 C CA . THR A 1 623 ? -2.526 -21.464 27.957 1.00 68.69 623 THR A CA 1
ATOM 4791 C C . THR A 1 623 ? -3.082 -22.566 27.063 1.00 68.69 623 THR A C 1
ATOM 4793 O O . THR A 1 623 ? -4.294 -22.677 26.886 1.00 68.69 623 THR A O 1
ATOM 4796 N N . PHE A 1 624 ? -2.194 -23.435 26.585 1.00 73.75 624 PHE A N 1
ATOM 4797 C CA . PHE A 1 624 ? -2.536 -24.758 26.080 1.00 73.75 624 PHE A CA 1
ATOM 4798 C C . PHE A 1 624 ? -2.770 -25.719 27.251 1.00 73.75 624 PHE A C 1
ATOM 4800 O O . PHE A 1 624 ? -1.922 -25.831 28.138 1.00 73.75 624 PHE A O 1
ATOM 4807 N N . THR A 1 625 ? -3.883 -26.447 27.234 1.00 78.12 625 THR A N 1
ATOM 4808 C CA . THR A 1 625 ? -4.250 -27.434 28.259 1.00 78.12 625 THR A CA 1
ATOM 4809 C C . THR A 1 625 ? -4.343 -28.818 27.634 1.00 78.12 625 THR A C 1
ATOM 4811 O O . THR A 1 625 ? -5.111 -29.031 26.697 1.00 78.12 625 THR A O 1
ATOM 4814 N N . PHE A 1 626 ? -3.579 -29.760 28.177 1.00 81.19 626 PHE A N 1
ATOM 4815 C CA . PHE A 1 626 ? -3.514 -31.157 27.757 1.00 81.19 626 PHE A CA 1
ATOM 4816 C C . PHE A 1 626 ? -4.259 -32.004 28.787 1.00 81.19 626 PHE A C 1
ATOM 4818 O O . PHE A 1 626 ? -3.873 -31.991 29.953 1.00 81.19 626 PHE A O 1
ATOM 4825 N N . THR A 1 627 ? -5.295 -32.735 28.375 1.00 81.50 627 THR A N 1
ATOM 4826 C CA . THR A 1 627 ? -6.155 -33.546 29.253 1.00 81.50 627 THR A CA 1
ATOM 4827 C C . THR A 1 627 ? -6.220 -34.988 28.759 1.00 81.50 627 THR A C 1
ATOM 4829 O O . THR A 1 627 ? -6.466 -35.233 27.579 1.00 81.50 627 THR A O 1
ATOM 4832 N N . LEU A 1 628 ? -6.007 -35.941 29.665 1.00 77.69 628 LEU A N 1
ATOM 4833 C CA . LEU A 1 628 ? -6.072 -37.383 29.437 1.00 77.69 628 LEU A CA 1
ATOM 4834 C C . LEU A 1 628 ? -7.272 -37.977 30.192 1.00 77.69 628 LEU A C 1
ATOM 4836 O O . LEU A 1 628 ? -7.220 -38.106 31.417 1.00 77.69 628 LEU A O 1
ATOM 4840 N N . ASP A 1 629 ? -8.318 -38.374 29.462 1.00 76.44 629 ASP A N 1
ATOM 4841 C CA . ASP A 1 629 ? -9.590 -38.876 30.012 1.00 76.44 629 ASP A CA 1
ATOM 4842 C C . ASP A 1 629 ? -9.703 -40.408 29.897 1.00 76.44 629 ASP A C 1
ATOM 4844 O O . ASP A 1 629 ? -9.538 -40.985 28.816 1.00 76.44 629 ASP A O 1
ATOM 4848 N N . LYS A 1 630 ? -9.948 -41.100 31.019 1.00 68.75 630 LYS A N 1
ATOM 4849 C CA . LYS A 1 630 ? -9.779 -42.563 31.127 1.00 68.75 630 LYS A CA 1
ATOM 4850 C C . LYS A 1 630 ? -10.938 -43.355 30.500 1.00 68.75 630 LYS A C 1
ATOM 4852 O O . LYS A 1 630 ? -12.087 -43.211 30.906 1.00 68.75 630 LYS A O 1
ATOM 4857 N N . ALA A 1 631 ? -10.638 -44.296 29.597 1.00 58.66 631 ALA A N 1
ATOM 4858 C CA . ALA A 1 631 ? -11.671 -45.054 28.870 1.00 58.66 631 ALA A CA 1
ATOM 4859 C C . ALA A 1 631 ? -12.230 -46.293 29.608 1.00 58.66 631 ALA A C 1
ATOM 4861 O O . ALA A 1 631 ? -13.286 -46.799 29.226 1.00 58.66 631 ALA A O 1
ATOM 4862 N N . VAL A 1 632 ? -11.544 -46.829 30.631 1.00 59.12 632 VAL A N 1
ATOM 4863 C CA . VAL A 1 632 ? -11.953 -48.077 31.318 1.00 59.12 632 VAL A CA 1
ATOM 4864 C C . VAL A 1 632 ? -11.734 -48.013 32.834 1.00 59.12 632 VAL A C 1
ATOM 4866 O O . VAL A 1 632 ? -10.608 -47.866 33.314 1.00 59.12 632 VAL A O 1
ATOM 4869 N N . LYS A 1 633 ? -12.794 -48.237 33.626 1.00 49.19 633 LYS A N 1
ATOM 4870 C CA . LYS A 1 633 ? -12.694 -48.409 35.088 1.00 49.19 633 LYS A CA 1
ATOM 4871 C C . LYS A 1 633 ? -12.235 -49.830 35.461 1.00 49.19 633 LYS A C 1
ATOM 4873 O O . LYS A 1 633 ? -13.039 -50.706 35.762 1.00 49.19 633 LYS A O 1
ATOM 4878 N N . LYS A 1 634 ? -10.913 -50.041 35.463 1.00 40.28 634 LYS A N 1
ATOM 4879 C CA . LYS A 1 634 ? -10.219 -51.156 36.138 1.00 40.28 634 LYS A CA 1
ATOM 4880 C C . LYS A 1 634 ? -9.081 -50.629 37.025 1.00 40.28 634 LYS A C 1
ATOM 4882 O O . LYS A 1 634 ? -8.486 -49.593 36.720 1.00 40.28 634 LYS A O 1
ATOM 4887 N N . GLY A 1 635 ? -8.781 -51.385 38.086 1.00 50.88 635 GLY A N 1
ATOM 4888 C CA . GLY A 1 635 ? -7.759 -51.069 39.093 1.00 50.88 635 GLY A CA 1
ATOM 4889 C C . GLY A 1 635 ? -8.238 -50.087 40.179 1.00 50.88 635 GLY A C 1
ATOM 4890 O O . GLY A 1 635 ? -9.182 -49.331 39.941 1.00 50.88 635 GLY A O 1
ATOM 4891 N N . PRO A 1 636 ? -7.629 -50.102 41.380 1.00 40.81 636 PRO A N 1
ATOM 4892 C CA . PRO A 1 636 ? -7.985 -49.184 42.460 1.00 40.81 636 PRO A CA 1
ATOM 4893 C C . PRO A 1 636 ? -7.487 -47.753 42.188 1.00 40.81 636 PRO A C 1
ATOM 4895 O O . PRO A 1 636 ? -6.368 -47.562 41.723 1.00 40.81 636 PRO A O 1
ATOM 4898 N N . ALA A 1 637 ? -8.324 -46.768 42.529 1.00 46.31 637 ALA A N 1
ATOM 4899 C CA . ALA A 1 637 ? -7.976 -45.364 42.789 1.00 46.31 637 ALA A CA 1
ATOM 4900 C C . ALA A 1 637 ? -6.906 -44.711 41.879 1.00 46.31 637 ALA A C 1
ATOM 4902 O O . ALA A 1 637 ? -5.873 -44.242 42.352 1.00 46.31 637 ALA A O 1
ATOM 4903 N N . PHE A 1 638 ? -7.201 -44.594 40.582 1.00 44.75 638 PHE A N 1
ATOM 4904 C CA . PHE A 1 638 ? -6.669 -43.495 39.761 1.00 44.75 638 PHE A CA 1
ATOM 4905 C C . PHE A 1 638 ? -7.721 -42.372 39.705 1.00 44.75 638 PHE A C 1
ATOM 4907 O O . PHE A 1 638 ? -8.911 -42.704 39.657 1.00 44.75 638 PHE A O 1
ATOM 4914 N N . PRO A 1 639 ? -7.327 -41.082 39.683 1.00 53.62 639 PRO A N 1
ATOM 4915 C CA . PRO A 1 639 ? -8.249 -39.984 39.388 1.00 53.62 639 PRO A CA 1
ATOM 4916 C C . PRO A 1 639 ? -8.848 -40.147 37.981 1.00 53.62 639 PRO A C 1
ATOM 4918 O O . PRO A 1 639 ? -8.281 -40.834 37.128 1.00 53.62 639 PRO A O 1
ATOM 4921 N N . GLU A 1 640 ? -10.022 -39.557 37.745 1.00 55.62 640 GLU A N 1
ATOM 4922 C CA . GLU A 1 640 ? -10.823 -39.863 36.546 1.00 55.62 640 GLU A CA 1
ATOM 4923 C C . GLU A 1 640 ? -10.251 -39.267 35.244 1.00 55.62 640 GLU A C 1
ATOM 4925 O O . GLU A 1 640 ? -10.514 -39.800 34.164 1.00 55.62 640 GLU A O 1
ATOM 4930 N N . GLY A 1 641 ? -9.375 -38.266 35.363 1.00 59.31 641 GLY A N 1
ATOM 4931 C CA . GLY A 1 641 ? -8.498 -37.777 34.301 1.00 59.31 641 GLY A CA 1
ATOM 4932 C C . GLY A 1 641 ? -7.204 -37.178 34.867 1.00 59.31 641 GLY A C 1
ATOM 4933 O O . GLY A 1 641 ? -7.055 -37.025 36.083 1.00 59.31 641 GLY A O 1
ATOM 4934 N N . MET A 1 642 ? -6.259 -36.844 33.987 1.00 66.75 642 MET A N 1
ATOM 4935 C CA . MET A 1 642 ? -5.019 -36.119 34.316 1.00 66.75 642 MET A CA 1
ATOM 4936 C C . MET A 1 642 ? -4.859 -34.928 33.372 1.00 66.75 642 MET A C 1
ATOM 4938 O O . MET A 1 642 ? -5.138 -35.069 32.184 1.00 66.75 642 MET A O 1
ATOM 4942 N N . SER A 1 643 ? -4.372 -33.783 33.855 1.00 67.88 643 SER A N 1
ATOM 4943 C CA . SER A 1 643 ? -4.125 -32.616 33.000 1.00 67.88 643 SER A CA 1
ATOM 4944 C C . SER A 1 643 ? -2.795 -31.913 33.275 1.00 67.88 643 SER A C 1
ATOM 4946 O O . SER A 1 643 ? -2.226 -32.019 34.361 1.00 67.88 643 SER A O 1
ATOM 4948 N N . SER A 1 644 ? -2.292 -31.209 32.260 1.00 69.56 644 SER A N 1
ATOM 4949 C CA . SER A 1 644 ? -1.126 -30.322 32.331 1.00 69.56 644 SER A CA 1
ATOM 4950 C C . SER A 1 644 ? -1.353 -29.068 31.479 1.00 69.56 644 SER A C 1
ATOM 4952 O O . SER A 1 644 ? -2.210 -29.057 30.592 1.00 69.56 644 SER A O 1
ATOM 4954 N N . VAL A 1 645 ? -0.611 -27.999 31.770 1.00 67.12 645 VAL A N 1
ATOM 4955 C CA . VAL A 1 645 ? -0.837 -26.646 31.246 1.00 67.12 645 VAL A CA 1
ATOM 4956 C C . VAL A 1 645 ? 0.488 -26.033 30.789 1.00 67.12 645 VAL A C 1
ATOM 4958 O O . VAL A 1 645 ? 1.475 -26.076 31.518 1.00 67.12 645 VAL A O 1
ATOM 4961 N N . VAL A 1 646 ? 0.499 -25.438 29.596 1.00 65.06 646 VAL A N 1
ATOM 4962 C CA . VAL A 1 646 ? 1.657 -24.763 28.990 1.00 65.06 646 VAL A CA 1
ATOM 4963 C C . VAL A 1 646 ? 1.243 -23.356 28.579 1.00 65.06 646 VAL A C 1
ATOM 4965 O O . VAL A 1 646 ? 0.208 -23.182 27.942 1.00 65.06 646 VAL A O 1
ATOM 4968 N N . PHE A 1 647 ? 2.035 -22.342 28.915 1.00 59.66 647 PHE A N 1
ATOM 4969 C CA . PHE A 1 647 ? 1.781 -20.975 28.456 1.00 59.66 647 PHE A CA 1
ATOM 4970 C C . PHE A 1 647 ? 2.121 -20.836 26.968 1.00 59.66 647 PHE A C 1
ATOM 4972 O O . PHE A 1 647 ? 3.171 -21.295 26.521 1.00 59.66 647 PHE A O 1
ATOM 4979 N N . ALA A 1 648 ? 1.226 -20.216 26.203 1.00 61.47 648 ALA A N 1
ATOM 4980 C CA . ALA A 1 648 ? 1.514 -19.770 24.849 1.00 61.47 648 ALA A CA 1
ATOM 4981 C C . ALA A 1 648 ? 2.441 -18.546 24.888 1.00 61.47 648 ALA A C 1
ATOM 4983 O O . ALA A 1 648 ? 2.411 -17.764 25.842 1.00 61.47 648 ALA A O 1
ATOM 4984 N N . GLU A 1 649 ? 3.241 -18.360 23.839 1.00 60.41 649 GLU A N 1
ATOM 4985 C CA . GLU A 1 649 ? 4.024 -17.134 23.674 1.00 60.41 649 GLU A CA 1
ATOM 4986 C C . GLU A 1 649 ? 3.093 -15.911 23.512 1.00 60.41 649 GLU A C 1
ATOM 4988 O O . GLU A 1 649 ? 1.974 -16.057 22.998 1.00 60.41 649 GLU A O 1
ATOM 4993 N N . PRO A 1 650 ? 3.519 -14.699 23.925 1.00 57.47 650 PRO A N 1
ATOM 4994 C CA . PRO A 1 650 ? 2.761 -13.476 23.679 1.00 57.47 650 PRO A CA 1
ATOM 4995 C C . PRO A 1 650 ? 2.409 -13.332 22.196 1.00 57.47 650 PRO A C 1
ATOM 4997 O O . PRO A 1 650 ? 3.231 -13.587 21.320 1.00 57.47 650 PRO A O 1
ATOM 5000 N N . VAL A 1 651 ? 1.192 -12.894 21.884 1.00 61.66 651 VAL A N 1
ATOM 5001 C CA . VAL A 1 651 ? 0.811 -12.633 20.490 1.00 61.66 651 VAL A CA 1
ATOM 5002 C C . VAL A 1 651 ? 1.400 -11.294 20.041 1.00 61.66 651 VAL A C 1
ATOM 5004 O O . VAL A 1 651 ? 1.623 -10.390 20.843 1.00 61.66 651 VAL A O 1
ATOM 5007 N N . ARG A 1 652 ? 1.680 -11.156 18.745 1.00 63.62 652 ARG A N 1
ATOM 5008 C CA . ARG A 1 652 ? 2.179 -9.916 18.144 1.00 63.62 652 ARG A CA 1
ATOM 5009 C C . ARG A 1 652 ? 1.074 -8.856 18.066 1.00 63.62 652 ARG A C 1
ATOM 5011 O O . ARG A 1 652 ? 0.175 -8.983 17.240 1.00 63.62 652 ARG A O 1
ATOM 5018 N N . ALA A 1 653 ? 1.197 -7.775 18.836 1.00 61.12 653 ALA A N 1
ATOM 5019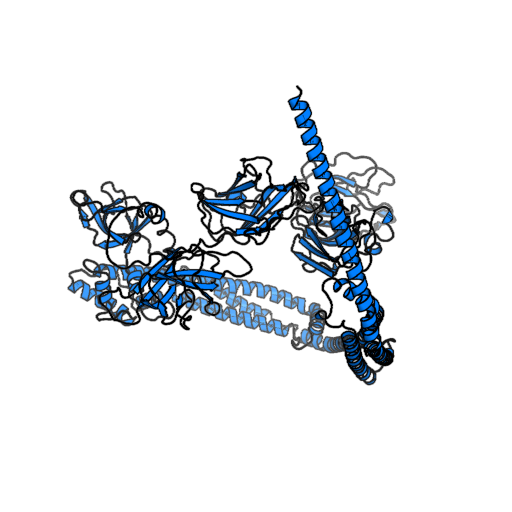 C CA . ALA A 1 653 ? 0.367 -6.574 18.680 1.00 61.12 653 ALA A CA 1
ATOM 5020 C C . ALA A 1 653 ? 1.023 -5.470 17.827 1.00 61.12 653 ALA A C 1
ATOM 5022 O O . ALA A 1 653 ? 0.335 -4.575 17.338 1.00 61.12 653 ALA A O 1
ATOM 5023 N N . ILE A 1 654 ? 2.342 -5.528 17.617 1.00 71.31 654 ILE A N 1
ATOM 5024 C CA . ILE A 1 654 ? 3.056 -4.655 16.676 1.00 71.31 654 ILE A CA 1
ATOM 5025 C C . ILE A 1 654 ? 2.888 -5.227 15.262 1.00 71.31 654 ILE A C 1
ATOM 5027 O O . ILE A 1 654 ? 3.451 -6.272 14.947 1.00 71.31 654 ILE A O 1
ATOM 5031 N N . VAL A 1 655 ? 2.114 -4.561 14.405 1.00 70.38 655 VAL A N 1
ATOM 5032 C CA . VAL A 1 655 ? 1.827 -4.998 13.025 1.00 70.38 655 VAL A CA 1
ATOM 5033 C C . VAL A 1 655 ? 2.126 -3.893 12.003 1.00 70.38 655 VAL A C 1
ATOM 5035 O O . VAL A 1 655 ? 2.337 -2.734 12.353 1.00 70.38 655 VAL A O 1
ATOM 5038 N N . ASP A 1 656 ? 2.173 -4.237 10.712 1.00 74.00 656 ASP A N 1
ATOM 5039 C CA . ASP A 1 656 ? 2.511 -3.323 9.599 1.00 74.00 656 ASP A CA 1
ATOM 5040 C C . ASP A 1 656 ? 3.837 -2.536 9.766 1.00 74.00 656 ASP A C 1
ATOM 5042 O O . ASP A 1 656 ? 4.037 -1.511 9.106 1.00 74.00 656 ASP A O 1
ATOM 5046 N N . GLY A 1 657 ? 4.753 -3.012 10.620 1.00 77.94 657 GLY A N 1
ATOM 5047 C CA . GLY A 1 657 ? 6.102 -2.477 10.793 1.00 77.94 657 GLY A CA 1
ATOM 5048 C C . GLY A 1 657 ? 6.855 -2.360 9.467 1.00 77.94 657 GLY A C 1
ATOM 5049 O O . GLY A 1 657 ? 6.937 -3.307 8.685 1.00 77.94 657 GLY A O 1
ATOM 5050 N N . PHE A 1 658 ? 7.381 -1.167 9.205 1.00 82.00 658 PHE A N 1
ATOM 5051 C CA . PHE A 1 658 ? 7.919 -0.764 7.912 1.00 82.00 658 PHE A CA 1
ATOM 5052 C C . PHE A 1 658 ? 9.023 0.280 8.102 1.00 82.00 658 PHE A C 1
ATOM 5054 O O . PHE A 1 658 ? 8.825 1.286 8.790 1.00 82.00 658 PHE A O 1
ATOM 5061 N N . VAL A 1 659 ? 10.168 0.062 7.447 1.00 84.62 659 VAL A N 1
ATOM 5062 C CA . VAL A 1 659 ? 11.299 1.001 7.434 1.00 84.62 659 VAL A CA 1
ATOM 5063 C C . VAL A 1 659 ? 11.720 1.304 6.001 1.00 84.62 659 VAL A C 1
ATOM 5065 O O . VAL A 1 659 ? 11.966 0.402 5.203 1.00 84.62 659 VAL A O 1
ATOM 5068 N N . MET A 1 660 ? 11.887 2.587 5.688 1.00 81.56 660 MET A N 1
ATOM 5069 C CA . MET A 1 660 ? 12.655 3.037 4.526 1.00 81.56 660 MET A CA 1
ATOM 5070 C C . MET A 1 660 ? 13.719 4.043 4.955 1.00 81.56 660 MET A C 1
ATOM 5072 O O . MET A 1 660 ? 13.508 4.832 5.866 1.00 81.56 660 MET A O 1
ATOM 5076 N N . ALA A 1 661 ? 14.853 4.052 4.261 1.00 81.50 661 ALA A N 1
ATOM 5077 C CA . ALA A 1 661 ? 15.907 5.043 4.432 1.00 81.50 661 ALA A CA 1
ATOM 5078 C C . ALA A 1 661 ? 15.875 6.014 3.238 1.00 81.50 661 ALA A C 1
ATOM 5080 O O . ALA A 1 661 ? 15.916 5.562 2.092 1.00 81.50 661 ALA A O 1
ATOM 5081 N N . SER A 1 662 ? 15.799 7.328 3.485 1.00 77.44 662 SER A N 1
ATOM 5082 C CA . SER A 1 662 ? 15.753 8.358 2.424 1.00 77.44 662 SER A CA 1
ATOM 5083 C C . SER A 1 662 ? 17.031 8.418 1.577 1.00 77.44 662 SER A C 1
ATOM 5085 O O . SER A 1 662 ? 17.025 8.877 0.438 1.00 77.44 662 SER A O 1
ATOM 5087 N N . ASN A 1 663 ? 18.125 7.908 2.131 1.00 81.56 663 ASN A N 1
ATOM 5088 C CA . ASN A 1 663 ? 19.362 7.580 1.447 1.00 81.56 663 ASN A CA 1
ATOM 5089 C C . ASN A 1 663 ? 19.764 6.156 1.852 1.00 81.56 663 ASN A C 1
ATOM 5091 O O . ASN A 1 663 ? 19.750 5.853 3.045 1.00 81.56 663 ASN A O 1
ATOM 5095 N N . ARG A 1 664 ? 20.145 5.293 0.902 1.00 83.50 664 ARG A N 1
ATOM 5096 C CA . ARG A 1 664 ? 20.601 3.914 1.174 1.00 83.50 664 ARG A CA 1
ATOM 5097 C C . ARG A 1 664 ? 22.130 3.749 1.137 1.00 83.50 664 ARG A C 1
ATOM 5099 O O . ARG A 1 664 ? 22.631 2.693 1.504 1.00 83.50 664 ARG A O 1
ATOM 5106 N N . LEU A 1 665 ? 22.883 4.775 0.721 1.00 84.31 665 LEU A N 1
ATOM 5107 C CA . LEU A 1 665 ? 24.340 4.689 0.553 1.00 84.31 665 LEU A CA 1
ATOM 5108 C C . LEU A 1 665 ? 25.084 4.504 1.885 1.00 84.31 665 LEU A C 1
ATOM 5110 O O . LEU A 1 665 ? 24.825 5.220 2.855 1.00 84.31 665 LEU A O 1
ATOM 5114 N N . ALA A 1 666 ? 26.038 3.572 1.890 1.00 84.94 666 ALA A N 1
ATOM 5115 C CA . ALA A 1 666 ? 26.822 3.163 3.053 1.00 84.94 666 ALA A CA 1
ATOM 5116 C C . ALA A 1 666 ? 27.554 4.330 3.742 1.00 84.94 666 ALA A C 1
ATOM 5118 O O . ALA A 1 666 ? 28.186 5.151 3.077 1.00 84.94 666 ALA A O 1
ATOM 5119 N N . GLY A 1 667 ? 27.483 4.403 5.075 1.00 81.94 667 GLY A N 1
ATOM 5120 C CA . GLY A 1 667 ? 28.131 5.443 5.888 1.00 81.94 667 GLY A CA 1
ATOM 5121 C C . GLY A 1 667 ? 27.567 6.865 5.746 1.00 81.94 667 GLY A C 1
ATOM 5122 O O . GLY A 1 667 ? 28.063 7.780 6.402 1.00 81.94 667 GLY A O 1
ATOM 5123 N N . VAL A 1 668 ? 26.550 7.095 4.907 1.00 85.31 668 VAL A N 1
ATOM 5124 C CA . VAL A 1 668 ? 25.968 8.432 4.700 1.00 85.31 668 VAL A CA 1
ATOM 5125 C C . VAL A 1 668 ? 24.789 8.664 5.650 1.00 85.31 668 VAL A C 1
ATOM 5127 O O . VAL A 1 668 ? 24.035 7.740 5.963 1.00 85.31 668 VAL A O 1
ATOM 5130 N N . ARG A 1 669 ? 24.604 9.919 6.086 1.00 85.25 669 ARG A N 1
ATOM 5131 C CA . ARG A 1 669 ? 23.418 10.353 6.840 1.00 85.25 669 ARG A CA 1
ATOM 5132 C C . ARG A 1 669 ? 22.143 10.072 6.039 1.00 85.25 669 ARG A C 1
ATOM 5134 O O . ARG A 1 669 ? 22.077 10.334 4.836 1.00 85.25 669 ARG A O 1
ATOM 5141 N N . THR A 1 670 ? 21.124 9.588 6.736 1.00 84.88 670 THR A N 1
ATOM 5142 C CA . THR A 1 670 ? 19.815 9.224 6.198 1.00 84.88 670 THR A CA 1
ATOM 5143 C C . THR A 1 670 ? 18.694 9.675 7.137 1.00 84.88 670 THR A C 1
ATOM 5145 O O . THR A 1 670 ? 18.922 9.934 8.323 1.00 84.88 670 THR A O 1
ATOM 5148 N N . GLN A 1 671 ? 17.472 9.764 6.614 1.00 84.69 671 GLN A N 1
ATOM 5149 C CA . GLN A 1 671 ? 16.260 9.791 7.429 1.00 84.69 671 GLN A CA 1
ATOM 5150 C C . GLN A 1 671 ? 15.599 8.421 7.338 1.00 84.69 671 GLN A C 1
ATOM 5152 O O . GLN A 1 671 ? 15.244 7.976 6.246 1.00 84.69 671 GLN A O 1
ATOM 5157 N N . LEU A 1 672 ? 15.426 7.771 8.484 1.00 87.25 672 LEU A N 1
ATOM 5158 C CA . LEU A 1 672 ? 14.626 6.562 8.606 1.00 87.25 672 LEU A CA 1
ATOM 5159 C C . LEU A 1 672 ? 13.156 6.982 8.682 1.00 87.25 672 LEU A C 1
ATOM 5161 O O . LEU A 1 672 ? 12.750 7.655 9.628 1.00 87.25 672 LEU A O 1
ATOM 5165 N N . LEU A 1 673 ? 12.384 6.620 7.662 1.00 85.88 673 LEU A N 1
ATOM 5166 C CA . LEU A 1 673 ? 10.928 6.688 7.627 1.00 85.88 673 LEU A CA 1
ATOM 5167 C C . LEU A 1 673 ? 10.415 5.426 8.319 1.00 85.88 673 LEU A C 1
ATOM 5169 O O . LEU A 1 673 ? 10.582 4.329 7.785 1.00 85.88 673 LEU A O 1
ATOM 5173 N N . ILE A 1 674 ? 9.815 5.588 9.496 1.00 88.56 674 ILE A N 1
ATOM 5174 C CA . ILE A 1 674 ? 9.333 4.487 10.331 1.00 88.56 674 ILE A CA 1
ATOM 5175 C C . ILE A 1 674 ? 7.808 4.556 10.405 1.00 88.56 674 ILE A C 1
ATOM 5177 O O . ILE A 1 674 ? 7.234 5.578 10.794 1.00 88.56 674 ILE A O 1
ATOM 5181 N N . LYS A 1 675 ? 7.158 3.457 10.018 1.00 87.06 675 LYS A N 1
ATOM 5182 C CA . LYS A 1 675 ? 5.713 3.248 10.143 1.00 87.06 675 LYS A CA 1
ATOM 5183 C C . LYS A 1 675 ? 5.466 1.953 10.913 1.00 87.06 675 LYS A C 1
ATOM 5185 O O . LYS A 1 675 ? 6.091 0.942 10.616 1.00 87.06 675 LYS A O 1
ATOM 5190 N N . VAL A 1 676 ? 4.558 1.998 11.884 1.00 86.44 676 VAL A N 1
ATOM 5191 C CA . VAL A 1 676 ? 4.154 0.865 12.734 1.00 86.44 676 VAL A CA 1
ATOM 5192 C C . VAL A 1 676 ? 2.674 1.026 13.068 1.00 86.44 676 VAL A C 1
ATOM 5194 O O . VAL A 1 676 ? 2.252 2.140 13.361 1.00 86.44 676 VAL A O 1
ATOM 5197 N N . ARG A 1 677 ? 1.879 -0.048 13.069 1.00 82.75 677 ARG A N 1
ATOM 5198 C CA . ARG A 1 677 ? 0.552 -0.055 13.703 1.00 82.75 677 ARG A CA 1
ATOM 5199 C C . ARG A 1 677 ? 0.622 -0.845 15.008 1.00 82.75 677 ARG A C 1
ATOM 5201 O O . ARG A 1 677 ? 1.083 -1.980 15.025 1.00 82.75 677 ARG A O 1
ATOM 5208 N N . LEU A 1 678 ? 0.128 -0.248 16.079 1.00 80.56 678 LEU A N 1
ATOM 5209 C CA . LEU A 1 678 ? -0.112 -0.905 17.353 1.00 80.56 678 LEU A CA 1
ATOM 5210 C C . LEU A 1 678 ? -1.558 -1.423 17.382 1.00 80.56 678 LEU A C 1
ATOM 5212 O O . LEU A 1 678 ? -2.488 -0.683 17.053 1.00 80.56 678 LEU A O 1
ATOM 5216 N N . ALA A 1 679 ? -1.741 -2.688 17.757 1.00 66.44 679 ALA A N 1
ATOM 5217 C CA . ALA A 1 679 ? -3.045 -3.281 18.066 1.00 66.44 679 ALA A CA 1
ATOM 5218 C C . ALA A 1 679 ? -3.412 -3.164 19.562 1.00 66.44 679 ALA A C 1
ATOM 5220 O O . ALA A 1 679 ? -4.566 -3.377 19.926 1.00 66.44 679 ALA A O 1
ATOM 5221 N N . THR A 1 680 ? -2.444 -2.808 20.412 1.00 69.19 680 THR A N 1
ATOM 5222 C CA . THR A 1 680 ? -2.576 -2.559 21.856 1.00 69.19 680 THR A CA 1
ATOM 5223 C C . THR A 1 680 ? -2.027 -1.168 22.199 1.00 69.19 680 THR A C 1
ATOM 5225 O O . THR A 1 680 ? -1.085 -0.689 21.568 1.00 69.19 680 THR A O 1
ATOM 5228 N N . ASP A 1 681 ? -2.613 -0.496 23.191 1.00 77.69 681 ASP A N 1
ATOM 5229 C CA . ASP A 1 681 ? -2.192 0.853 23.591 1.00 77.69 681 ASP A CA 1
ATOM 5230 C C . ASP A 1 681 ? -0.939 0.800 24.482 1.00 77.69 681 ASP A C 1
ATOM 5232 O O . ASP A 1 681 ? -0.976 0.306 25.611 1.00 77.69 681 ASP A O 1
ATOM 5236 N N . VAL A 1 682 ? 0.178 1.366 24.013 1.00 82.06 682 VAL A N 1
ATOM 5237 C CA . VAL A 1 682 ? 1.442 1.386 24.766 1.00 82.06 682 VAL A CA 1
ATOM 5238 C C . VAL A 1 682 ? 1.499 2.651 25.629 1.00 82.06 682 VAL A C 1
ATOM 5240 O O . VAL A 1 682 ? 1.890 3.731 25.182 1.00 82.06 682 VAL A O 1
ATOM 5243 N N . ALA A 1 683 ? 1.079 2.519 26.888 1.00 84.56 683 ALA A N 1
ATOM 5244 C CA . ALA A 1 683 ? 1.120 3.570 27.908 1.00 84.56 683 ALA A CA 1
ATOM 5245 C C . ALA A 1 683 ? 2.429 3.545 28.721 1.00 84.56 683 ALA A C 1
ATOM 5247 O O . ALA A 1 683 ? 3.010 2.488 28.936 1.00 84.56 683 ALA A O 1
ATOM 5248 N N . ALA A 1 684 ? 2.872 4.682 29.269 1.00 79.50 684 ALA A N 1
ATOM 5249 C CA . ALA A 1 684 ? 3.975 4.687 30.240 1.00 79.50 684 ALA A CA 1
ATOM 5250 C C . ALA A 1 684 ? 3.596 3.855 31.493 1.00 79.50 684 ALA A C 1
ATOM 5252 O O . ALA A 1 684 ? 2.502 4.064 32.022 1.00 79.50 684 ALA A O 1
ATOM 5253 N N . PRO A 1 685 ? 4.463 2.955 32.010 1.00 82.50 685 PRO A N 1
ATOM 5254 C CA . PRO A 1 685 ? 5.919 2.885 31.829 1.00 82.50 685 PRO A CA 1
ATOM 5255 C C . PRO A 1 685 ? 6.403 1.936 30.714 1.00 82.50 685 PRO A C 1
ATOM 5257 O O . PRO A 1 685 ? 7.568 1.544 30.708 1.00 82.50 685 PRO A O 1
ATOM 5260 N N . HIS A 1 686 ? 5.544 1.529 29.788 1.00 86.69 686 HIS A N 1
ATOM 5261 C CA . HIS A 1 686 ? 5.934 0.709 28.643 1.00 86.69 686 HIS A CA 1
ATOM 5262 C C . HIS A 1 686 ? 6.553 1.570 27.529 1.00 86.69 686 HIS A C 1
ATOM 5264 O O . HIS A 1 686 ? 6.331 2.780 27.465 1.00 86.69 686 HIS A O 1
ATOM 5270 N N . THR A 1 687 ? 7.370 0.957 26.671 1.00 89.69 687 THR A N 1
ATOM 5271 C CA . THR A 1 687 ? 8.120 1.628 25.595 1.00 89.69 687 THR A CA 1
ATOM 5272 C C . THR A 1 687 ? 8.069 0.818 24.306 1.00 89.69 687 THR A C 1
ATOM 5274 O O . THR A 1 687 ? 8.080 -0.411 24.351 1.00 89.69 687 THR A O 1
ATOM 5277 N N . VAL A 1 688 ? 8.062 1.501 23.157 1.00 90.25 688 VAL A N 1
ATOM 5278 C CA . VAL A 1 688 ? 8.283 0.854 21.853 1.00 90.25 688 VAL A CA 1
ATOM 5279 C C . VAL A 1 688 ? 9.760 0.994 21.504 1.00 90.25 688 VAL A C 1
ATOM 5281 O O . VAL A 1 688 ? 10.292 2.103 21.470 1.00 90.25 688 VAL A O 1
ATOM 5284 N N . ARG A 1 689 ? 10.428 -0.127 21.253 1.00 90.81 689 ARG A N 1
ATOM 5285 C CA . ARG A 1 689 ? 11.853 -0.218 20.931 1.00 90.81 689 ARG A CA 1
ATOM 5286 C C . ARG A 1 689 ? 12.025 -0.724 19.508 1.00 90.81 689 ARG A C 1
ATOM 5288 O O . ARG A 1 689 ? 11.347 -1.656 19.088 1.00 90.81 689 ARG A O 1
ATOM 5295 N N . ILE A 1 690 ? 12.926 -0.098 18.761 1.00 92.81 690 ILE A N 1
ATOM 5296 C CA . ILE A 1 690 ? 13.164 -0.388 17.347 1.00 92.81 690 ILE A CA 1
ATOM 5297 C C . ILE A 1 690 ? 14.669 -0.557 17.154 1.00 92.81 690 ILE A C 1
ATOM 5299 O O . ILE A 1 690 ? 15.426 0.414 17.228 1.00 92.81 690 ILE A O 1
ATOM 5303 N N . THR A 1 691 ? 15.114 -1.795 16.945 1.00 90.56 691 THR A N 1
ATOM 5304 C CA . THR A 1 691 ? 16.539 -2.133 16.837 1.00 90.56 691 THR A CA 1
ATOM 5305 C C . THR A 1 691 ? 16.908 -2.328 15.364 1.00 90.56 691 THR A C 1
ATOM 5307 O O . THR A 1 691 ? 16.488 -3.325 14.769 1.00 90.56 691 THR A O 1
ATOM 5310 N N . PRO A 1 692 ? 17.670 -1.417 14.730 1.00 90.25 692 PRO A N 1
ATOM 5311 C CA . PRO A 1 692 ? 18.302 -1.697 13.445 1.00 90.25 692 PRO A CA 1
ATOM 5312 C C . PRO A 1 692 ? 19.258 -2.903 13.485 1.00 90.25 692 PRO A C 1
ATOM 5314 O O . PRO A 1 692 ? 19.775 -3.267 14.549 1.00 90.25 692 PRO A O 1
ATOM 5317 N N . PRO A 1 693 ? 19.589 -3.464 12.307 1.00 86.81 693 PRO A N 1
ATOM 5318 C CA . PRO A 1 693 ? 20.774 -4.295 12.126 1.00 86.81 693 PRO A CA 1
ATOM 5319 C C . PRO A 1 693 ? 22.067 -3.615 12.630 1.00 86.81 693 PRO A C 1
ATOM 5321 O O . PRO A 1 693 ? 22.150 -2.382 12.644 1.00 86.81 693 PRO A O 1
ATOM 5324 N N . PRO A 1 694 ? 23.112 -4.388 12.977 1.00 84.06 694 PRO A N 1
ATOM 5325 C CA . PRO A 1 694 ? 24.434 -3.856 13.307 1.00 84.06 694 PRO A CA 1
ATOM 5326 C C . PRO A 1 694 ? 24.988 -2.849 12.285 1.00 84.06 694 PRO A C 1
ATOM 5328 O O . PRO A 1 694 ? 24.871 -3.045 11.074 1.00 84.06 694 PRO A O 1
ATOM 5331 N N . GLY A 1 695 ? 25.637 -1.792 12.781 1.00 81.25 695 GLY A N 1
ATOM 5332 C CA . GLY A 1 695 ? 26.319 -0.781 11.968 1.00 81.25 695 GLY A CA 1
ATOM 5333 C C . GLY A 1 695 ? 25.487 0.439 11.550 1.00 81.25 695 GLY A C 1
ATOM 5334 O O . GLY A 1 695 ? 26.064 1.374 11.000 1.00 81.25 695 GLY A O 1
ATOM 5335 N N . TYR A 1 696 ? 24.175 0.491 11.808 1.00 86.88 696 TYR A N 1
ATOM 5336 C CA . TYR A 1 696 ? 23.431 1.760 11.736 1.00 86.88 696 TYR A CA 1
ATOM 5337 C C . TYR A 1 696 ? 23.814 2.642 12.927 1.00 86.88 696 TYR A C 1
ATOM 5339 O O . TYR A 1 696 ? 23.561 2.257 14.066 1.00 86.88 696 TYR A O 1
ATOM 5347 N N . THR A 1 697 ? 24.377 3.827 12.682 1.00 85.56 697 THR A N 1
ATOM 5348 C CA . THR A 1 697 ? 24.880 4.718 13.745 1.00 85.56 697 THR A CA 1
ATOM 5349 C C . THR A 1 697 ? 24.105 6.036 13.831 1.00 85.56 697 THR A C 1
ATOM 5351 O O . THR A 1 697 ? 23.243 6.345 13.004 1.00 85.56 697 THR A O 1
ATOM 5354 N N . THR A 1 698 ? 24.381 6.828 14.869 1.00 84.56 698 THR A N 1
ATOM 5355 C CA . THR A 1 698 ? 23.698 8.097 15.174 1.00 84.56 698 THR A CA 1
ATOM 5356 C C . THR A 1 698 ? 24.742 9.181 15.479 1.00 84.56 698 THR A C 1
ATOM 5358 O O . THR A 1 698 ? 25.885 8.873 15.815 1.00 84.56 698 THR A O 1
ATOM 5361 N N . SER A 1 699 ? 24.372 10.461 15.353 1.00 72.25 699 SER A N 1
ATOM 5362 C CA . SER A 1 699 ? 25.255 11.582 15.719 1.00 72.25 699 SER A CA 1
ATOM 5363 C C . SER A 1 699 ? 25.417 11.774 17.230 1.00 72.25 699 SER A C 1
ATOM 5365 O O . SER A 1 699 ? 26.345 12.459 17.649 1.00 72.25 699 SER A O 1
ATOM 5367 N N . GLU A 1 700 ? 24.525 11.196 18.036 1.00 67.12 700 GLU A N 1
ATOM 5368 C CA . GLU A 1 700 ? 24.494 11.334 19.494 1.00 67.12 700 GLU A CA 1
ATOM 5369 C C . GLU A 1 700 ? 24.235 9.959 20.141 1.00 67.12 700 GLU A C 1
ATOM 5371 O O . GLU A 1 700 ? 23.085 9.590 20.410 1.00 67.12 700 GLU A O 1
ATOM 5376 N N . PRO A 1 701 ? 25.294 9.159 20.376 1.00 59.06 701 PRO A N 1
ATOM 5377 C CA . PRO A 1 701 ? 25.213 7.945 21.181 1.00 59.06 701 PRO A CA 1
ATOM 5378 C C . PRO A 1 701 ? 24.634 8.255 22.565 1.00 59.06 701 PRO A C 1
ATOM 5380 O O . PRO A 1 701 ? 25.163 9.105 23.279 1.00 59.06 701 PRO A O 1
ATOM 5383 N N . ASN A 1 702 ? 23.561 7.559 22.944 1.00 62.22 702 ASN A N 1
ATOM 5384 C CA . ASN A 1 702 ? 22.810 7.782 24.186 1.00 62.22 702 ASN A CA 1
ATOM 5385 C C . ASN A 1 702 ? 22.174 9.190 24.313 1.00 62.22 702 ASN A C 1
ATOM 5387 O O . ASN A 1 702 ? 21.877 9.642 25.420 1.00 62.22 702 ASN A O 1
ATOM 5391 N N . GLY A 1 703 ? 21.965 9.887 23.188 1.00 67.19 703 GLY A N 1
ATOM 5392 C CA . GLY A 1 703 ? 21.274 11.177 23.116 1.00 67.19 703 GLY A CA 1
ATOM 5393 C C . GLY A 1 703 ? 19.764 11.068 22.869 1.00 67.19 703 GLY A C 1
ATOM 5394 O O . GLY A 1 703 ? 19.232 10.022 22.485 1.00 67.19 703 GLY A O 1
ATOM 5395 N N . GLY A 1 704 ? 19.062 12.189 23.054 1.00 72.69 704 GLY A N 1
ATOM 5396 C CA . GLY A 1 704 ? 17.674 12.335 22.610 1.00 72.69 704 GLY A CA 1
ATOM 5397 C C . GLY A 1 704 ? 17.590 12.392 21.082 1.00 72.69 704 GLY A C 1
ATOM 5398 O O . GLY A 1 704 ? 18.535 12.821 20.424 1.00 72.69 704 GLY A O 1
ATOM 5399 N N . CYS A 1 705 ? 16.466 11.985 20.492 1.00 82.75 705 CYS A N 1
ATOM 5400 C CA . CYS A 1 705 ? 16.279 12.078 19.044 1.00 82.75 705 CYS A CA 1
ATOM 5401 C C . CYS A 1 705 ? 15.180 13.057 18.629 1.00 82.75 705 CYS A C 1
ATOM 5403 O O . CYS A 1 705 ? 14.122 13.176 19.243 1.00 82.75 705 CYS A O 1
ATOM 5405 N N . THR A 1 706 ? 15.433 13.764 17.526 1.00 83.69 706 THR A N 1
ATOM 5406 C CA . THR A 1 706 ? 14.435 14.610 16.870 1.00 83.69 706 THR A CA 1
ATOM 5407 C C . THR A 1 706 ? 13.587 13.752 15.939 1.00 83.69 706 THR A C 1
ATOM 5409 O O . THR A 1 706 ? 13.993 13.471 14.806 1.00 83.69 706 THR A O 1
ATOM 5412 N N . MET A 1 707 ? 12.408 13.343 16.409 1.00 84.69 707 MET A N 1
ATOM 5413 C CA . MET A 1 707 ? 11.347 12.899 15.507 1.00 84.69 707 MET A CA 1
ATOM 5414 C C . MET A 1 707 ? 10.894 14.081 14.630 1.00 84.69 707 MET A C 1
ATOM 5416 O O . MET A 1 707 ? 10.884 15.230 15.071 1.00 84.69 707 MET A O 1
ATOM 5420 N N . ARG A 1 708 ? 10.535 13.801 13.377 1.00 80.31 708 ARG A N 1
ATOM 5421 C CA . ARG A 1 708 ? 9.917 14.734 12.419 1.00 80.31 708 ARG A CA 1
ATOM 5422 C C . ARG A 1 708 ? 8.633 14.101 11.855 1.00 80.31 708 ARG A C 1
ATOM 5424 O O . ARG A 1 708 ? 8.576 12.866 11.812 1.00 80.31 708 ARG A O 1
ATOM 5431 N N . PRO A 1 709 ? 7.649 14.880 11.365 1.00 75.50 709 PRO A N 1
ATOM 5432 C CA . PRO A 1 709 ? 6.398 14.320 10.855 1.00 75.50 709 PRO A CA 1
ATOM 5433 C C . PRO A 1 709 ? 6.624 13.388 9.663 1.00 75.50 709 PRO A C 1
ATOM 5435 O O . PRO A 1 709 ? 7.636 13.483 8.948 1.00 75.50 709 PRO A O 1
ATOM 5438 N N . TRP A 1 710 ? 5.654 12.515 9.387 1.00 74.50 710 TRP A N 1
ATOM 5439 C CA . TRP A 1 710 ? 5.639 11.744 8.142 1.00 74.50 710 TRP A CA 1
ATOM 5440 C C . TRP A 1 710 ? 5.708 12.676 6.913 1.00 74.50 710 TRP A C 1
ATOM 5442 O O . TRP A 1 710 ? 5.135 13.769 6.947 1.00 74.50 710 TRP A O 1
ATOM 5452 N N . PRO A 1 711 ? 6.414 12.304 5.828 1.00 63.38 711 PRO A N 1
ATOM 5453 C CA . PRO A 1 711 ? 6.518 13.171 4.663 1.00 63.38 711 PRO A CA 1
ATOM 5454 C C . PRO A 1 711 ? 5.147 13.570 4.093 1.00 63.38 711 PRO A C 1
ATOM 5456 O O . PRO A 1 711 ? 4.266 12.730 3.935 1.00 63.38 711 PRO A O 1
ATOM 5459 N N . GLY A 1 712 ? 4.978 14.859 3.786 1.00 57.47 712 GLY A N 1
ATOM 5460 C CA . GLY A 1 712 ? 3.734 15.423 3.251 1.00 57.47 712 GLY A CA 1
ATOM 5461 C C . GLY A 1 712 ? 2.733 15.928 4.301 1.00 57.47 712 GLY A C 1
ATOM 5462 O O . GLY A 1 712 ? 1.824 16.667 3.927 1.00 57.47 712 GLY A O 1
ATOM 5463 N N . LYS A 1 713 ? 2.901 15.610 5.596 1.00 61.28 713 LYS A N 1
ATOM 5464 C CA . LYS A 1 713 ? 2.186 16.309 6.682 1.00 61.28 713 LYS A CA 1
ATOM 5465 C C . LYS A 1 713 ? 2.883 17.639 7.017 1.00 61.28 713 LYS A C 1
ATOM 5467 O O . LYS A 1 713 ? 4.100 17.754 6.877 1.00 61.28 713 LYS A O 1
ATOM 5472 N N . LEU A 1 714 ? 2.102 18.631 7.452 1.00 55.72 714 LEU A N 1
ATOM 5473 C CA . LEU A 1 714 ? 2.601 19.882 8.044 1.00 55.72 714 LEU A CA 1
ATOM 5474 C C . LEU A 1 714 ? 3.075 19.625 9.483 1.00 55.72 714 LEU A C 1
ATOM 5476 O O . LEU A 1 714 ? 2.510 18.767 10.155 1.00 55.72 714 LEU A O 1
ATOM 5480 N N . ASP A 1 715 ? 4.044 20.404 9.975 1.00 50.66 715 ASP A N 1
ATOM 5481 C CA . ASP A 1 715 ? 4.693 20.189 11.285 1.00 50.66 715 ASP A CA 1
ATOM 5482 C C . ASP A 1 715 ? 3.787 20.365 12.524 1.00 50.66 715 ASP A C 1
ATOM 5484 O O . ASP A 1 715 ? 4.230 20.119 13.643 1.00 50.66 715 ASP A O 1
ATOM 5488 N N . PHE A 1 716 ? 2.527 20.784 12.350 1.00 48.56 716 PHE A N 1
ATOM 5489 C CA . PHE A 1 716 ? 1.574 21.000 13.441 1.00 48.56 716 PHE A CA 1
ATOM 5490 C C . PHE A 1 716 ? 0.152 20.554 13.059 1.00 48.56 716 PHE A C 1
ATOM 5492 O O . PHE A 1 716 ? -0.655 21.345 12.572 1.00 48.56 716 PHE A O 1
ATOM 5499 N N . SER A 1 717 ? -0.172 19.287 13.330 1.00 45.53 717 SER A N 1
ATOM 5500 C CA . SER A 1 717 ? -1.551 18.781 13.399 1.00 45.53 717 SER A CA 1
ATOM 5501 C C . SER A 1 717 ? -1.801 18.242 14.817 1.00 45.53 717 SER A C 1
ATOM 5503 O O . SER A 1 717 ? -1.190 17.234 15.173 1.00 45.53 717 SER A O 1
ATOM 5505 N N . PRO A 1 718 ? -2.619 18.908 15.661 1.00 46.47 718 PRO A N 1
ATOM 5506 C CA . PRO A 1 718 ? -2.684 18.594 17.094 1.00 46.47 718 PRO A CA 1
ATOM 5507 C C . PRO A 1 718 ? -3.122 17.163 17.435 1.00 46.47 718 PRO A C 1
ATOM 5509 O O . PRO A 1 718 ? -2.622 16.594 18.405 1.00 46.47 718 PRO A O 1
ATOM 5512 N N . ASP A 1 719 ? -4.031 16.594 16.638 1.00 43.00 719 ASP A N 1
ATOM 5513 C CA . ASP A 1 719 ? -4.818 15.415 17.021 1.00 43.00 719 ASP A CA 1
ATOM 5514 C C . ASP A 1 719 ? -4.332 14.088 16.396 1.00 43.00 719 ASP A C 1
ATOM 5516 O O . ASP A 1 719 ? -4.784 13.020 16.801 1.00 43.00 719 ASP A O 1
ATOM 5520 N N . GLU A 1 720 ? -3.401 14.129 15.431 1.00 53.84 720 GLU A N 1
ATOM 5521 C CA . GLU A 1 720 ? -2.903 12.940 14.705 1.00 53.84 720 GLU A CA 1
ATOM 5522 C C . GLU A 1 720 ? -1.404 12.635 14.895 1.00 53.84 720 GLU A C 1
ATOM 5524 O O . GLU A 1 720 ? -0.938 11.600 14.413 1.00 53.84 720 GLU A O 1
ATOM 5529 N N . ASP A 1 721 ? -0.611 13.526 15.500 1.00 64.69 721 ASP A N 1
ATOM 5530 C CA . ASP A 1 721 ? 0.852 13.426 15.404 1.00 64.69 721 ASP A CA 1
ATOM 5531 C C . ASP A 1 721 ? 1.520 12.709 16.594 1.00 64.69 721 ASP A C 1
ATOM 5533 O O . ASP A 1 721 ? 1.384 13.102 17.754 1.00 64.69 721 ASP A O 1
ATOM 5537 N N . VAL A 1 722 ? 2.342 11.698 16.290 1.00 64.62 722 VAL A N 1
ATOM 5538 C CA . VAL A 1 722 ? 3.187 10.961 17.250 1.00 64.62 722 VAL A CA 1
ATOM 5539 C C . VAL A 1 722 ? 4.117 11.910 18.017 1.00 64.62 722 VAL A C 1
ATOM 5541 O O . VAL A 1 722 ? 4.451 11.646 19.173 1.00 64.62 722 VAL A O 1
ATOM 5544 N N . LEU A 1 723 ? 4.481 13.047 17.409 1.00 71.88 723 LEU A N 1
ATOM 5545 C CA . LEU A 1 723 ? 5.276 14.111 18.032 1.00 71.88 723 LEU A CA 1
ATOM 5546 C C . LEU A 1 723 ? 4.658 14.688 19.322 1.00 71.88 723 LEU A C 1
ATOM 5548 O O . LEU A 1 723 ? 5.398 15.211 20.154 1.00 71.88 723 LEU A O 1
ATOM 5552 N N . SER A 1 724 ? 3.334 14.600 19.513 1.00 72.62 724 SER A N 1
ATOM 5553 C CA . SER A 1 724 ? 2.662 15.011 20.760 1.00 72.62 724 SER A CA 1
ATOM 5554 C C . SER A 1 724 ? 2.437 13.848 21.740 1.00 72.62 724 SER A C 1
ATOM 5556 O O . SER A 1 724 ? 2.241 14.061 22.941 1.00 72.62 724 SER A O 1
ATOM 5558 N N . GLN A 1 725 ? 2.501 12.605 21.254 1.00 76.25 725 GLN A N 1
ATOM 5559 C CA . GLN A 1 725 ? 2.208 11.395 22.026 1.00 76.25 725 GLN A CA 1
ATOM 5560 C C . GLN A 1 725 ? 3.445 10.785 22.697 1.00 76.25 725 GLN A C 1
ATOM 5562 O O . GLN A 1 725 ? 3.309 10.175 23.755 1.00 76.25 725 GLN A O 1
ATOM 5567 N N . ALA A 1 726 ? 4.649 10.968 22.145 1.00 85.44 726 ALA A N 1
ATOM 5568 C CA . ALA A 1 726 ? 5.881 10.428 22.723 1.00 85.44 726 ALA A CA 1
ATOM 5569 C C . ALA A 1 726 ? 7.102 11.344 22.570 1.00 85.44 726 ALA A C 1
ATOM 5571 O O . ALA A 1 726 ? 7.165 12.211 21.701 1.00 85.44 726 ALA A O 1
ATOM 5572 N N . THR A 1 727 ? 8.117 11.089 23.395 1.00 88.12 727 THR A N 1
ATOM 5573 C CA . THR A 1 727 ? 9.502 11.527 23.152 1.00 88.12 727 THR A CA 1
ATOM 5574 C C . THR A 1 727 ? 10.349 10.335 22.698 1.00 88.12 727 THR A C 1
ATOM 5576 O O . THR A 1 727 ? 9.907 9.190 22.810 1.00 88.12 727 THR A O 1
ATOM 5579 N N . CYS A 1 728 ? 11.554 10.561 22.164 1.00 89.62 728 CYS A N 1
ATOM 5580 C CA . CYS A 1 728 ? 12.441 9.462 21.775 1.00 89.62 728 CYS A CA 1
ATOM 5581 C C . CYS A 1 728 ? 13.901 9.678 22.185 1.00 89.62 728 CYS A C 1
ATOM 5583 O O . CYS A 1 728 ? 14.377 10.812 22.295 1.00 89.62 728 CYS A O 1
ATOM 5585 N N . GLY A 1 729 ? 14.620 8.571 22.364 1.00 90.00 729 GLY A N 1
ATOM 5586 C CA . GLY A 1 729 ? 16.071 8.549 22.547 1.00 90.00 729 GLY A CA 1
ATOM 5587 C C . GLY A 1 729 ? 16.722 7.387 21.801 1.00 90.00 729 GLY A C 1
ATOM 5588 O O . GLY A 1 729 ? 16.055 6.413 21.448 1.00 90.00 729 GLY A O 1
ATOM 5589 N N . TRP A 1 730 ? 18.027 7.497 21.569 1.00 89.75 730 TRP A N 1
ATOM 5590 C CA . TRP A 1 730 ? 18.858 6.389 21.104 1.00 89.75 730 TRP A CA 1
ATOM 5591 C C . TRP A 1 730 ? 19.569 5.730 22.287 1.00 89.75 730 TRP A C 1
ATOM 5593 O O . TRP A 1 730 ? 20.025 6.413 23.196 1.00 89.75 730 TRP A O 1
ATOM 5603 N N . GLU A 1 731 ? 19.723 4.414 22.239 1.00 88.06 731 GLU A N 1
ATOM 5604 C CA . GLU A 1 731 ? 20.497 3.600 23.177 1.00 88.06 731 GLU A CA 1
ATOM 5605 C C . GLU A 1 731 ? 21.533 2.787 22.392 1.00 88.06 731 GLU A C 1
ATOM 5607 O O . GLU A 1 731 ? 21.236 2.299 21.300 1.00 88.06 731 GLU A O 1
ATOM 5612 N N . ARG A 1 732 ? 22.754 2.628 22.914 1.00 86.31 732 ARG A N 1
ATOM 5613 C CA . ARG A 1 732 ? 23.743 1.694 22.353 1.00 86.31 732 ARG A CA 1
ATOM 5614 C C . ARG A 1 732 ? 23.644 0.341 23.057 1.00 86.31 732 ARG A C 1
ATOM 5616 O O . ARG A 1 732 ? 24.010 0.234 24.222 1.00 86.31 732 ARG A O 1
ATOM 5623 N N . VAL A 1 733 ? 23.192 -0.678 22.329 1.00 83.62 733 VAL A N 1
ATOM 5624 C CA . VAL A 1 733 ? 22.946 -2.034 22.854 1.00 83.62 733 VAL A CA 1
ATOM 5625 C C . VAL A 1 733 ? 24.200 -2.905 22.766 1.00 83.62 733 VAL A C 1
ATOM 5627 O O . VAL A 1 733 ? 24.512 -3.634 23.703 1.00 83.62 733 VAL A O 1
ATOM 5630 N N . ASP A 1 734 ? 24.950 -2.808 21.664 1.00 78.50 734 ASP A N 1
ATOM 5631 C CA . ASP A 1 734 ? 26.177 -3.581 21.454 1.00 78.50 734 ASP A CA 1
ATOM 5632 C C . ASP A 1 734 ? 27.361 -2.651 21.148 1.00 78.50 734 ASP A C 1
ATOM 5634 O O . ASP A 1 734 ? 27.319 -1.813 20.238 1.00 78.50 734 ASP A O 1
ATOM 5638 N N . VAL A 1 735 ? 28.434 -2.785 21.930 1.00 77.69 735 VAL A N 1
ATOM 5639 C CA . VAL A 1 735 ? 29.651 -1.983 21.766 1.00 77.69 735 VAL A CA 1
ATOM 5640 C C . VAL A 1 735 ? 30.524 -2.518 20.633 1.00 77.69 735 VAL A C 1
ATOM 5642 O O . VAL A 1 735 ? 31.038 -1.712 19.860 1.00 77.69 735 VAL A O 1
ATOM 5645 N N . GLU A 1 736 ? 30.650 -3.837 20.487 1.00 75.19 736 GLU A N 1
ATOM 5646 C CA . GLU A 1 736 ? 31.527 -4.481 19.501 1.00 75.19 736 GLU A CA 1
ATOM 5647 C C . GLU A 1 736 ? 30.921 -4.478 18.093 1.00 75.19 736 GLU A C 1
ATOM 5649 O O . GLU A 1 736 ? 31.635 -4.299 17.108 1.00 75.19 736 GLU A O 1
ATOM 5654 N N . LYS A 1 737 ? 29.596 -4.640 17.996 1.00 71.50 737 LYS A N 1
ATOM 5655 C CA . LYS A 1 737 ? 28.842 -4.626 16.730 1.00 71.50 737 LYS A CA 1
ATOM 5656 C C . LYS A 1 737 ? 28.341 -3.230 16.327 1.00 71.50 737 LYS A C 1
ATOM 5658 O O . LYS A 1 737 ? 27.683 -3.103 15.296 1.00 71.50 737 LYS A O 1
ATOM 5663 N N . ASP A 1 738 ? 28.626 -2.214 17.149 1.00 76.50 738 ASP A N 1
ATOM 5664 C CA . ASP A 1 738 ? 28.149 -0.826 17.022 1.00 76.50 738 ASP A CA 1
ATOM 5665 C C . ASP A 1 738 ? 26.637 -0.768 16.713 1.00 76.50 738 ASP A C 1
ATOM 5667 O O . ASP A 1 738 ? 26.189 -0.155 15.744 1.00 76.50 738 ASP A O 1
ATOM 5671 N N . GLN A 1 739 ? 25.852 -1.505 17.512 1.00 84.62 739 GLN A N 1
ATOM 5672 C CA . GLN A 1 739 ? 24.409 -1.646 17.328 1.00 84.62 739 GLN A CA 1
ATOM 5673 C C . GLN A 1 739 ? 23.658 -0.718 18.282 1.00 84.62 739 GLN A C 1
ATOM 5675 O O . GLN A 1 739 ? 23.830 -0.774 19.504 1.00 84.62 739 GLN A O 1
ATOM 5680 N N . TYR A 1 740 ? 22.797 0.115 17.705 1.00 88.25 740 TYR A N 1
ATOM 5681 C CA . TYR A 1 740 ? 21.955 1.068 18.417 1.00 88.25 740 TYR A CA 1
ATOM 5682 C C . TYR A 1 740 ? 20.490 0.632 18.367 1.00 88.25 740 TYR A C 1
ATOM 5684 O O . TYR A 1 740 ? 20.093 -0.182 17.536 1.00 88.25 740 TYR A O 1
ATOM 5692 N N . ARG A 1 741 ? 19.686 1.200 19.259 1.00 90.56 741 ARG A N 1
ATOM 5693 C CA . ARG A 1 741 ? 18.248 0.988 19.398 1.00 90.56 741 ARG A CA 1
ATOM 5694 C C . ARG A 1 741 ? 17.568 2.337 19.562 1.00 90.56 741 ARG A C 1
ATOM 5696 O O . ARG A 1 741 ? 18.017 3.171 20.342 1.00 90.56 741 ARG A O 1
ATOM 5703 N N . LEU A 1 742 ? 16.492 2.553 18.820 1.00 92.12 742 LEU A N 1
ATOM 5704 C CA . LEU A 1 742 ? 15.594 3.684 19.006 1.00 92.12 742 LEU A CA 1
ATOM 5705 C C . LEU A 1 742 ? 14.550 3.305 20.059 1.00 92.12 742 LEU A C 1
ATOM 5707 O O . LEU A 1 742 ? 13.962 2.229 19.971 1.00 92.12 742 LEU A O 1
ATOM 5711 N N . ILE A 1 743 ? 14.294 4.184 21.025 1.00 91.38 743 ILE A N 1
ATOM 5712 C CA . ILE A 1 743 ? 13.280 3.991 22.067 1.00 91.38 743 ILE A CA 1
ATOM 5713 C C . ILE A 1 743 ? 12.268 5.133 21.987 1.00 91.38 743 ILE A C 1
ATOM 5715 O O . ILE A 1 743 ? 12.655 6.302 22.001 1.00 91.38 743 ILE A O 1
ATOM 5719 N N . LEU A 1 744 ? 10.980 4.792 21.920 1.00 91.44 744 LEU A N 1
ATOM 5720 C CA . LEU A 1 744 ? 9.855 5.718 22.038 1.00 91.44 744 LEU A CA 1
ATOM 5721 C C . LEU A 1 744 ? 9.269 5.630 23.452 1.00 91.44 744 LEU A C 1
ATOM 5723 O O . LEU A 1 744 ? 8.897 4.549 23.917 1.00 91.44 744 LEU A O 1
ATOM 5727 N N . TYR A 1 745 ? 9.161 6.782 24.107 1.00 90.19 745 TYR A N 1
ATOM 5728 C CA . TYR A 1 745 ? 8.647 6.949 25.462 1.00 90.19 745 TYR A CA 1
ATOM 5729 C C . TYR A 1 745 ? 7.269 7.627 25.414 1.00 90.19 745 TYR A C 1
ATOM 5731 O O . TYR A 1 745 ? 7.214 8.832 25.145 1.00 90.19 745 TYR A O 1
ATOM 5739 N N . PRO A 1 746 ? 6.163 6.904 25.675 1.00 89.12 746 PRO A N 1
ATOM 5740 C CA . PRO A 1 746 ? 4.824 7.486 25.716 1.00 89.12 746 PRO A CA 1
ATOM 5741 C C . PRO A 1 746 ? 4.717 8.592 26.770 1.00 89.12 746 PRO A C 1
ATOM 5743 O O . PRO A 1 746 ? 5.249 8.484 27.881 1.00 89.12 746 PRO A O 1
ATOM 5746 N N . ASN A 1 747 ? 3.988 9.656 26.451 1.00 82.81 747 ASN A N 1
ATOM 5747 C CA . ASN A 1 747 ? 3.730 10.738 27.387 1.00 82.81 747 ASN A CA 1
ATOM 5748 C C . ASN A 1 747 ? 2.763 10.279 28.493 1.00 82.81 747 ASN A C 1
ATOM 5750 O O . ASN A 1 747 ? 1.790 9.570 28.256 1.00 82.81 747 ASN A O 1
ATOM 5754 N N . LYS A 1 748 ? 2.982 10.741 29.734 1.00 76.44 748 LYS A N 1
ATOM 5755 C CA . LYS A 1 748 ? 2.254 10.294 30.952 1.00 76.44 748 LYS A CA 1
ATOM 5756 C C . LYS A 1 748 ? 0.726 10.522 30.963 1.00 76.44 748 LYS A C 1
ATOM 5758 O O . LYS A 1 748 ? 0.087 10.257 31.977 1.00 76.44 748 LYS A O 1
ATOM 5763 N N . ARG A 1 749 ? 0.149 11.081 29.897 1.00 76.06 749 ARG A N 1
ATOM 5764 C CA . ARG A 1 749 ? -1.292 11.347 29.727 1.00 76.06 749 ARG A CA 1
ATOM 5765 C C . ARG A 1 749 ? -1.855 10.843 28.394 1.00 76.06 749 ARG A C 1
ATOM 5767 O O . ARG A 1 749 ? -3.064 10.903 28.209 1.00 76.06 749 ARG A O 1
ATOM 5774 N N . THR A 1 750 ? -1.000 10.389 27.484 1.00 79.94 750 THR A N 1
ATOM 5775 C CA . THR A 1 750 ? -1.340 10.028 26.107 1.00 79.94 750 THR A CA 1
ATOM 5776 C C . THR A 1 750 ? -0.557 8.764 25.748 1.00 79.94 750 THR A C 1
ATOM 5778 O O . THR A 1 750 ? 0.646 8.857 25.498 1.00 79.94 750 THR A O 1
ATOM 5781 N N . PRO A 1 751 ? -1.185 7.572 25.784 1.00 82.44 751 PRO A N 1
ATOM 5782 C CA . PRO A 1 751 ? -0.538 6.358 25.299 1.00 82.44 751 PRO A CA 1
ATOM 5783 C C . PRO A 1 751 ? -0.233 6.474 23.803 1.00 82.44 751 PRO A C 1
ATOM 5785 O O . PRO A 1 751 ? -0.894 7.223 23.082 1.00 82.44 751 PRO A O 1
ATOM 5788 N N . LEU A 1 752 ? 0.747 5.702 23.336 1.00 83.25 752 LEU A N 1
ATOM 5789 C CA . LEU A 1 752 ? 0.915 5.452 21.909 1.00 83.25 752 LEU A CA 1
ATOM 5790 C C . LEU A 1 752 ? -0.194 4.498 21.461 1.00 83.25 752 LEU A C 1
ATOM 5792 O O . LEU A 1 752 ? -0.299 3.392 21.991 1.00 83.25 752 LEU A O 1
ATOM 5796 N N . THR A 1 753 ? -1.005 4.923 20.495 1.00 76.25 753 THR A N 1
ATOM 5797 C CA . THR A 1 753 ? -2.147 4.151 19.982 1.00 76.25 753 THR A CA 1
ATOM 5798 C C . THR A 1 753 ? -2.132 4.119 18.453 1.00 76.25 753 THR A C 1
ATOM 5800 O O . THR A 1 753 ? -1.501 4.954 17.802 1.00 76.25 753 THR A O 1
ATOM 5803 N N . GLN A 1 754 ? -2.851 3.162 17.861 1.00 77.12 754 GLN A N 1
ATOM 5804 C CA . GLN A 1 754 ? -3.112 3.099 16.417 1.00 77.12 754 GLN A CA 1
ATOM 5805 C C . GLN A 1 754 ? -1.840 3.138 15.534 1.00 77.12 754 GLN A C 1
ATOM 5807 O O . GLN A 1 754 ? -0.953 2.300 15.679 1.00 77.12 754 GLN A O 1
ATOM 5812 N N . LEU A 1 755 ? -1.776 4.031 14.536 1.00 83.25 755 LEU A N 1
ATOM 5813 C CA . LEU A 1 755 ? -0.741 4.049 13.501 1.00 83.25 755 LEU A CA 1
ATOM 5814 C C . LEU A 1 755 ? 0.322 5.122 13.774 1.00 83.25 755 LEU A C 1
ATOM 5816 O O . LEU A 1 755 ? 0.105 6.307 13.527 1.00 83.25 755 LEU A O 1
ATOM 5820 N N . LEU A 1 756 ? 1.515 4.688 14.169 1.00 85.56 756 LEU A N 1
ATOM 5821 C CA . LEU A 1 756 ? 2.683 5.548 14.313 1.00 85.56 756 LEU A CA 1
ATOM 5822 C C . LEU A 1 756 ? 3.333 5.794 12.944 1.00 85.56 756 LEU A C 1
ATOM 5824 O O . LEU A 1 756 ? 3.661 4.846 12.226 1.00 85.56 756 LEU A O 1
ATOM 5828 N N . GLN A 1 757 ? 3.556 7.062 12.588 1.00 85.19 757 GLN A N 1
ATOM 5829 C CA . GLN A 1 757 ? 4.258 7.464 11.363 1.00 85.19 757 GLN A CA 1
ATOM 5830 C C . GLN A 1 757 ? 5.172 8.666 11.614 1.00 85.19 757 GLN A C 1
ATOM 5832 O O . GLN A 1 757 ? 4.695 9.787 11.775 1.00 85.19 757 GLN A O 1
ATOM 5837 N N . PHE A 1 758 ? 6.488 8.461 11.590 1.00 85.56 758 PHE A N 1
ATOM 5838 C CA . PHE A 1 758 ? 7.460 9.531 11.838 1.00 85.56 758 PHE A CA 1
ATOM 5839 C C . PHE A 1 758 ? 8.773 9.316 11.071 1.00 85.56 758 PHE A C 1
ATOM 5841 O O . PHE A 1 758 ? 8.993 8.293 10.416 1.00 85.56 758 PHE A O 1
ATOM 5848 N N . ARG A 1 759 ? 9.658 10.314 11.137 1.00 85.06 759 ARG A N 1
ATOM 5849 C CA . ARG A 1 759 ? 11.030 10.260 10.620 1.00 85.06 759 ARG A CA 1
ATOM 5850 C C . ARG A 1 759 ? 12.052 10.537 11.712 1.00 85.06 759 ARG A C 1
ATOM 5852 O O . ARG A 1 759 ? 11.838 11.425 12.529 1.00 85.06 759 ARG A O 1
ATOM 5859 N N . VAL A 1 760 ? 13.190 9.847 11.674 1.00 88.25 760 VAL A N 1
ATOM 5860 C CA . VAL A 1 760 ? 14.337 10.085 12.571 1.00 88.25 760 VAL A CA 1
ATOM 5861 C C . VAL A 1 760 ? 15.656 10.099 11.786 1.00 88.25 760 VAL A C 1
ATOM 5863 O O . VAL A 1 760 ? 15.769 9.468 10.737 1.00 88.25 760 VAL A O 1
ATOM 5866 N N . ASN A 1 761 ? 16.659 10.841 12.262 1.00 87.56 761 ASN A N 1
ATOM 5867 C CA . ASN A 1 761 ? 17.993 10.877 11.651 1.00 87.56 761 ASN A CA 1
ATOM 5868 C C . ASN A 1 761 ? 18.850 9.681 12.099 1.00 87.56 761 ASN A C 1
ATOM 5870 O O . ASN A 1 761 ? 18.894 9.380 13.290 1.00 87.56 761 ASN A O 1
ATOM 5874 N N . ALA A 1 762 ? 19.584 9.078 11.162 1.00 88.88 762 ALA A N 1
ATOM 5875 C CA . ALA A 1 762 ? 20.600 8.049 11.408 1.00 88.88 762 ALA A CA 1
ATOM 5876 C C . ALA A 1 762 ? 21.703 8.102 10.327 1.00 88.88 762 ALA A C 1
ATOM 5878 O O . ALA A 1 762 ? 21.663 8.949 9.430 1.00 88.88 762 ALA A O 1
ATOM 5879 N N . PHE A 1 763 ? 22.665 7.183 10.380 1.00 88.06 763 PHE A N 1
ATOM 5880 C CA . PHE A 1 763 ? 23.640 6.896 9.325 1.00 88.06 763 PHE A CA 1
ATOM 5881 C C . PHE A 1 763 ? 23.545 5.417 8.924 1.00 88.06 763 PHE A C 1
ATOM 5883 O O . PHE A 1 763 ? 23.302 4.557 9.770 1.00 88.06 763 PHE A O 1
ATOM 5890 N N . ASN A 1 764 ? 23.731 5.120 7.636 1.00 87.31 764 ASN A N 1
ATOM 5891 C CA . ASN A 1 764 ? 23.689 3.743 7.127 1.00 87.31 764 ASN A CA 1
ATOM 5892 C C . ASN A 1 764 ? 24.963 2.946 7.479 1.00 87.31 764 ASN A C 1
ATOM 5894 O O . ASN A 1 764 ? 26.039 3.550 7.545 1.00 87.31 764 ASN A O 1
ATOM 5898 N N . PRO A 1 765 ? 24.893 1.601 7.561 1.00 84.75 765 PRO A N 1
ATOM 5899 C CA . PRO A 1 765 ? 26.053 0.734 7.754 1.00 84.75 765 PRO A CA 1
ATOM 5900 C C . PRO A 1 765 ? 27.200 0.997 6.777 1.00 84.75 765 PRO A C 1
ATOM 5902 O O . PRO A 1 765 ? 26.991 1.260 5.592 1.00 84.75 765 PRO A O 1
ATOM 5905 N N . VAL A 1 766 ? 28.434 0.900 7.274 1.00 80.38 766 VAL A N 1
ATOM 5906 C CA . VAL A 1 766 ? 29.652 0.986 6.457 1.00 80.38 766 VAL A CA 1
ATOM 5907 C C . VAL A 1 766 ? 29.989 -0.403 5.910 1.00 80.38 766 VAL A C 1
ATOM 5909 O O . VAL A 1 766 ? 30.238 -1.340 6.666 1.00 80.38 766 VAL A O 1
ATOM 5912 N N . VAL A 1 767 ? 30.024 -0.544 4.583 1.00 67.12 767 VAL A N 1
ATOM 5913 C CA . VAL A 1 767 ? 30.297 -1.829 3.919 1.00 67.12 767 VAL A CA 1
ATOM 5914 C C . VAL A 1 767 ? 31.801 -2.128 3.929 1.00 67.12 767 VAL A C 1
ATOM 5916 O O . VAL A 1 767 ? 32.545 -1.738 3.026 1.00 67.12 767 VAL A O 1
ATOM 5919 N N . ASN A 1 768 ? 32.253 -2.862 4.946 1.00 58.56 768 ASN A N 1
ATOM 5920 C CA . ASN A 1 768 ? 33.623 -3.368 5.042 1.00 58.56 768 ASN A CA 1
ATOM 5921 C C . ASN A 1 768 ? 33.867 -4.520 4.046 1.00 58.56 768 ASN A C 1
ATOM 5923 O O . ASN A 1 768 ? 33.835 -5.693 4.415 1.00 58.56 768 ASN A O 1
ATOM 5927 N N . LYS A 1 769 ? 34.182 -4.184 2.783 1.00 53.31 769 LYS A N 1
ATOM 5928 C CA . LYS A 1 769 ? 34.487 -5.141 1.688 1.00 53.31 769 LYS A CA 1
ATOM 5929 C C . LYS A 1 769 ? 35.714 -6.052 1.935 1.00 53.31 769 LYS A C 1
ATOM 5931 O O . LYS A 1 769 ? 36.068 -6.850 1.075 1.00 53.31 769 LYS A O 1
ATOM 5936 N N . SER A 1 770 ? 36.377 -5.921 3.084 1.00 40.91 770 SER A N 1
ATOM 5937 C CA . SER A 1 770 ? 37.556 -6.683 3.520 1.00 40.91 770 SER A CA 1
ATOM 5938 C C . SER A 1 770 ? 37.265 -7.750 4.587 1.00 40.91 770 SER A C 1
ATOM 5940 O O . SER A 1 770 ? 38.162 -8.527 4.916 1.00 40.91 770 SER A O 1
ATOM 5942 N N . ALA A 1 771 ? 36.043 -7.823 5.127 1.00 43.22 771 ALA A N 1
ATOM 5943 C CA . ALA A 1 771 ? 35.656 -8.897 6.040 1.00 43.22 771 ALA A CA 1
ATOM 5944 C C . ALA A 1 771 ? 35.398 -10.205 5.257 1.00 43.22 771 ALA A C 1
ATOM 5946 O O . ALA A 1 771 ? 34.658 -10.181 4.271 1.00 43.22 771 ALA A O 1
ATOM 5947 N N . PRO A 1 772 ? 35.962 -11.360 5.664 1.00 40.38 772 PRO A N 1
ATOM 5948 C CA . PRO A 1 772 ? 35.630 -12.635 5.039 1.00 40.38 772 PRO A CA 1
ATOM 5949 C C . PRO A 1 772 ? 34.172 -12.992 5.353 1.00 40.38 772 PRO A C 1
ATOM 5951 O O . PRO A 1 772 ? 33.815 -13.178 6.515 1.00 40.38 772 PRO A O 1
ATOM 5954 N N . GLY A 1 773 ? 33.336 -13.084 4.315 1.00 42.94 773 GLY A N 1
ATOM 5955 C CA . GLY A 1 773 ? 31.915 -13.403 4.468 1.00 42.94 773 GLY A CA 1
ATOM 5956 C C . GLY A 1 773 ? 31.683 -14.735 5.201 1.00 42.94 773 GLY A C 1
ATOM 5957 O O . GLY A 1 773 ? 32.496 -15.661 5.067 1.00 42.94 773 GLY A O 1
ATOM 5958 N N . PRO A 1 774 ? 30.592 -14.860 5.981 1.00 44.34 774 PRO A N 1
ATOM 5959 C CA . PRO A 1 774 ? 30.288 -16.087 6.704 1.00 44.34 774 PRO A CA 1
ATOM 5960 C C . PRO A 1 774 ? 30.110 -17.248 5.718 1.00 44.34 774 PRO A C 1
ATOM 5962 O O . PRO A 1 774 ? 29.394 -17.139 4.726 1.00 44.34 774 PRO A O 1
ATOM 5965 N N . LYS A 1 775 ? 30.763 -18.383 5.998 1.00 49.28 775 LYS A N 1
ATOM 5966 C CA . LYS A 1 775 ? 30.767 -19.570 5.115 1.00 49.28 775 LYS A CA 1
ATOM 5967 C C . LYS A 1 775 ? 29.406 -20.271 5.003 1.00 49.28 775 LYS A C 1
ATOM 5969 O O . LYS A 1 775 ? 29.253 -21.175 4.190 1.00 49.28 775 LYS A O 1
ATOM 5974 N N . THR A 1 776 ? 28.453 -19.859 5.827 1.00 47.34 776 THR A N 1
ATOM 5975 C CA . THR A 1 776 ? 27.066 -20.315 5.886 1.00 47.34 776 THR A CA 1
ATOM 5976 C C . THR A 1 776 ? 26.205 -19.089 6.163 1.00 47.34 776 THR A C 1
ATOM 5978 O O . THR A 1 776 ? 26.422 -18.412 7.169 1.00 47.34 776 THR A O 1
ATOM 5981 N N . VAL A 1 777 ? 25.248 -18.787 5.286 1.00 56.81 777 VAL A N 1
ATOM 5982 C CA . VAL A 1 777 ? 24.298 -17.688 5.501 1.00 56.81 777 VAL A CA 1
ATOM 5983 C C . VAL A 1 777 ? 23.185 -18.197 6.413 1.00 56.81 777 VAL A C 1
ATOM 5985 O O . VAL A 1 777 ? 22.239 -18.824 5.949 1.00 56.81 777 VAL A O 1
ATOM 5988 N N . SER A 1 778 ? 23.317 -17.962 7.718 1.00 59.22 778 SER A N 1
ATOM 5989 C CA . SER A 1 778 ? 22.223 -18.166 8.670 1.00 59.22 778 SER A CA 1
ATOM 5990 C C . SER A 1 778 ? 21.134 -17.125 8.416 1.00 59.22 778 SER A C 1
ATOM 5992 O O . SER A 1 778 ? 21.417 -15.924 8.456 1.00 59.22 778 SER A O 1
ATOM 5994 N N . LEU A 1 779 ? 19.904 -17.571 8.168 1.00 67.19 779 LEU A N 1
ATOM 5995 C CA . LEU A 1 779 ? 18.750 -16.680 8.083 1.00 67.19 779 LEU A CA 1
ATOM 5996 C C . LEU A 1 779 ? 18.394 -16.178 9.491 1.00 67.19 779 LEU A C 1
ATOM 5998 O O . LEU A 1 779 ? 18.463 -16.932 10.459 1.00 67.19 779 LEU A O 1
ATOM 6002 N N . GLY A 1 780 ? 18.061 -14.894 9.609 1.00 66.50 780 GLY A N 1
ATOM 6003 C CA . GLY A 1 780 ? 17.560 -14.292 10.841 1.00 66.50 780 GLY A CA 1
ATOM 6004 C C . GLY A 1 780 ? 16.031 -14.386 10.951 1.00 66.50 780 GLY A C 1
ATOM 6005 O O . GLY A 1 780 ? 15.377 -14.855 10.018 1.00 66.50 780 GLY A O 1
ATOM 6006 N N . PRO A 1 781 ? 15.430 -13.877 12.045 1.00 70.44 781 PRO A N 1
ATOM 6007 C CA . PRO A 1 781 ? 14.006 -14.076 12.353 1.00 70.44 781 PRO A CA 1
ATOM 6008 C C . PRO A 1 781 ? 12.983 -13.485 11.363 1.00 70.44 781 PRO A C 1
ATOM 6010 O O . PRO A 1 781 ? 11.787 -13.722 11.515 1.00 70.44 781 PRO A O 1
ATOM 6013 N N . CYS A 1 782 ? 13.427 -12.715 10.368 1.00 69.94 782 CYS A N 1
ATOM 6014 C CA . CYS A 1 782 ? 12.623 -12.198 9.257 1.00 69.94 782 CYS A CA 1
ATOM 6015 C C . CYS A 1 782 ? 12.659 -13.092 7.998 1.00 69.94 782 CYS A C 1
ATOM 6017 O O . CYS A 1 782 ? 11.835 -12.918 7.109 1.00 69.94 782 CYS A O 1
ATOM 6019 N N . GLY A 1 783 ? 13.590 -14.051 7.914 1.00 67.00 783 GLY A N 1
ATOM 6020 C CA . GLY A 1 783 ? 13.894 -14.812 6.694 1.00 67.00 783 GLY A CA 1
ATOM 6021 C C . GLY A 1 783 ? 15.076 -14.256 5.885 1.00 67.00 783 GLY A C 1
ATOM 6022 O O . GLY A 1 783 ? 15.555 -14.927 4.975 1.00 67.00 783 GLY A O 1
ATOM 6023 N N . ALA A 1 784 ? 15.603 -13.082 6.247 1.00 72.06 784 ALA A N 1
ATOM 6024 C CA . ALA A 1 784 ? 16.833 -12.498 5.705 1.00 72.06 784 ALA A CA 1
ATOM 6025 C C . ALA A 1 784 ? 17.995 -12.579 6.727 1.00 72.06 784 ALA A C 1
ATOM 6027 O O . ALA A 1 784 ? 17.749 -12.642 7.931 1.00 72.06 784 ALA A O 1
ATOM 6028 N N . PRO A 1 785 ? 19.279 -12.557 6.305 1.00 72.31 785 PRO A N 1
ATOM 6029 C CA . PRO A 1 785 ? 20.432 -12.692 7.213 1.00 72.31 785 PRO A CA 1
ATOM 6030 C C . PRO A 1 785 ? 20.657 -11.500 8.163 1.00 72.31 785 PRO A C 1
ATOM 6032 O O . PRO A 1 785 ? 21.518 -11.559 9.039 1.00 72.31 785 PRO A O 1
ATOM 6035 N N . GLN A 1 786 ? 19.909 -10.411 7.990 1.00 80.75 786 GLN A N 1
ATOM 6036 C CA . GLN A 1 786 ? 19.832 -9.288 8.919 1.00 80.75 786 GLN A CA 1
ATOM 6037 C C . GLN A 1 786 ? 18.387 -8.781 8.958 1.00 80.75 786 GLN A C 1
ATOM 6039 O O . GLN A 1 786 ? 17.735 -8.700 7.917 1.00 80.75 786 GLN A O 1
ATOM 6044 N N . CYS A 1 787 ? 17.919 -8.397 10.146 1.00 82.44 787 CYS A N 1
ATOM 6045 C CA . CYS A 1 787 ? 16.558 -7.923 10.386 1.00 82.44 787 CYS A CA 1
ATOM 6046 C C . CYS A 1 787 ? 16.575 -6.666 11.265 1.00 82.44 787 CYS A C 1
ATOM 6048 O O . CYS A 1 787 ? 17.432 -6.532 12.140 1.00 82.44 787 CYS A O 1
ATOM 6050 N N . TRP A 1 788 ? 15.595 -5.789 11.077 1.00 89.75 788 TRP A N 1
ATOM 6051 C CA . TRP A 1 788 ? 15.125 -4.879 12.120 1.00 89.75 788 TRP A CA 1
ATOM 6052 C C . TRP A 1 788 ? 14.266 -5.663 13.116 1.00 89.75 788 TRP A C 1
ATOM 6054 O O . TRP A 1 788 ? 13.510 -6.541 12.692 1.00 89.75 788 TRP A O 1
ATOM 6064 N N . SER A 1 789 ? 14.326 -5.319 14.404 1.00 88.81 789 SER A N 1
ATOM 6065 C CA . SER A 1 789 ? 13.325 -5.732 15.398 1.00 88.81 789 SER A CA 1
ATOM 6066 C C . SER A 1 789 ? 12.468 -4.549 15.840 1.00 88.81 789 SER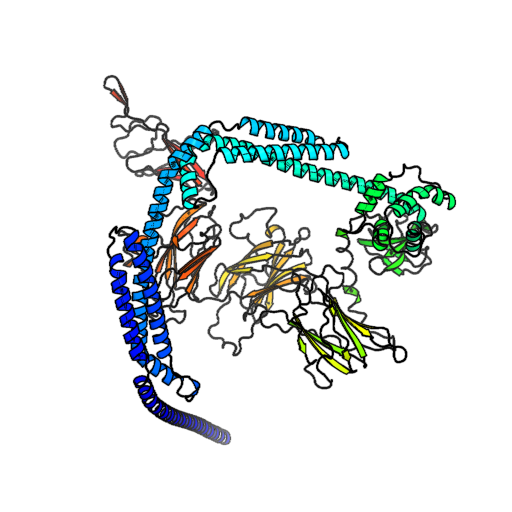 A C 1
ATOM 6068 O O . SER A 1 789 ? 12.950 -3.420 15.955 1.00 88.81 789 SER A O 1
ATOM 6070 N N . PHE A 1 790 ? 11.197 -4.826 16.106 1.00 89.94 790 PHE A N 1
ATOM 6071 C CA . PHE A 1 790 ? 10.251 -3.936 16.762 1.00 89.94 790 PHE A CA 1
ATOM 6072 C C . PHE A 1 790 ? 9.680 -4.675 17.973 1.00 89.94 790 PHE A C 1
ATOM 6074 O O . PHE A 1 790 ? 9.080 -5.739 17.824 1.00 89.94 790 PHE A O 1
ATOM 6081 N N . GLU A 1 791 ? 9.891 -4.116 19.158 1.00 87.50 791 GLU A N 1
ATOM 6082 C CA . GLU A 1 791 ? 9.616 -4.729 20.460 1.00 87.50 791 GLU A CA 1
ATOM 6083 C C . GLU A 1 791 ? 8.782 -3.758 21.309 1.00 87.50 791 GLU A C 1
ATOM 6085 O O . GLU A 1 791 ? 9.076 -2.561 21.354 1.00 87.50 791 GLU A O 1
ATOM 6090 N N . SER A 1 792 ? 7.773 -4.249 22.022 1.00 86.88 792 SER A N 1
ATOM 6091 C CA . SER A 1 792 ? 7.098 -3.514 23.096 1.00 86.88 792 SER A CA 1
ATOM 6092 C C . SER A 1 792 ? 7.632 -4.041 24.427 1.00 86.88 792 SER A C 1
ATOM 6094 O O . SER A 1 792 ? 7.404 -5.195 24.775 1.00 86.88 792 SER A O 1
ATOM 6096 N N . LYS A 1 793 ? 8.380 -3.218 25.174 1.00 85.00 793 LYS A N 1
ATOM 6097 C CA . LYS A 1 793 ? 9.020 -3.632 26.438 1.00 85.00 793 LYS A CA 1
ATOM 6098 C C . LYS A 1 793 ? 8.694 -2.709 27.601 1.00 85.00 793 LYS A C 1
ATOM 6100 O O . LYS A 1 793 ? 8.600 -1.485 27.451 1.00 85.00 793 LYS A O 1
ATOM 6105 N N . THR A 1 794 ? 8.590 -3.295 28.788 1.00 82.88 794 THR A N 1
ATOM 6106 C CA . THR A 1 794 ? 8.442 -2.563 30.052 1.00 82.88 794 THR A CA 1
ATOM 6107 C C . THR A 1 794 ? 9.769 -1.908 30.446 1.00 82.88 794 THR A C 1
ATOM 6109 O O . THR A 1 794 ? 10.783 -2.589 30.586 1.00 82.88 794 THR A O 1
ATOM 6112 N N . PHE A 1 795 ? 9.774 -0.583 30.653 1.00 75.62 795 PHE A N 1
ATOM 6113 C CA . PHE A 1 795 ? 10.999 0.221 30.814 1.00 75.62 795 PHE A CA 1
ATOM 6114 C C . PHE A 1 795 ? 11.939 -0.240 31.942 1.00 75.62 795 PHE A C 1
ATOM 6116 O O . PHE A 1 795 ? 13.144 -0.035 31.845 1.00 75.62 795 PHE A O 1
ATOM 6123 N N . PHE A 1 796 ? 11.404 -0.849 33.006 1.00 68.94 796 PHE A N 1
ATOM 6124 C CA . PHE A 1 796 ? 12.180 -1.242 34.189 1.00 68.94 796 PHE A CA 1
ATOM 6125 C C . PHE A 1 796 ? 12.590 -2.721 34.244 1.00 68.94 796 PHE A C 1
ATOM 6127 O O . PHE A 1 796 ? 13.458 -3.048 35.050 1.00 68.94 796 PHE A O 1
ATOM 6134 N N . SER A 1 797 ? 11.976 -3.610 33.453 1.00 68.81 797 SER A N 1
ATOM 6135 C CA . SER A 1 797 ? 12.169 -5.067 33.582 1.00 68.81 797 SER A CA 1
ATOM 6136 C C . SER A 1 797 ? 12.715 -5.766 32.336 1.00 68.81 797 SER A C 1
ATOM 6138 O O . SER A 1 797 ? 12.994 -6.956 32.410 1.00 68.81 797 SER A O 1
ATOM 6140 N N . GLU A 1 798 ? 12.885 -5.063 31.207 1.00 69.06 798 GLU A N 1
ATOM 6141 C CA . GLU A 1 798 ? 13.243 -5.639 29.890 1.00 69.06 798 GLU A CA 1
ATOM 6142 C C . GLU A 1 798 ? 12.231 -6.666 29.330 1.00 69.06 798 GLU A C 1
ATOM 6144 O O . GLU A 1 798 ? 12.421 -7.155 28.217 1.00 69.06 798 GLU A O 1
ATOM 6149 N N . GLU A 1 799 ? 11.147 -6.980 30.041 1.00 73.06 799 GLU A N 1
ATOM 6150 C CA . GLU A 1 799 ? 10.139 -7.964 29.629 1.00 73.06 799 GLU A CA 1
ATOM 6151 C C . GLU A 1 799 ? 9.352 -7.488 28.399 1.00 73.06 799 GLU A C 1
ATOM 6153 O O . GLU A 1 799 ? 8.913 -6.332 28.341 1.00 73.06 799 GLU A O 1
ATOM 6158 N N . ASP A 1 800 ? 9.172 -8.393 27.432 1.00 68.75 800 ASP A N 1
ATOM 6159 C CA . ASP A 1 800 ? 8.311 -8.194 26.264 1.00 68.75 800 ASP A CA 1
ATOM 6160 C C . ASP A 1 800 ? 6.832 -8.242 26.656 1.00 68.75 800 ASP A C 1
ATOM 6162 O O . ASP A 1 800 ? 6.397 -9.098 27.425 1.00 68.75 800 ASP A O 1
ATOM 6166 N N . ILE A 1 801 ? 6.066 -7.305 26.108 1.00 70.50 801 ILE A N 1
ATOM 6167 C CA . ILE A 1 801 ? 4.623 -7.155 26.324 1.00 70.50 801 ILE A CA 1
ATOM 6168 C C . ILE A 1 801 ? 3.865 -7.919 25.235 1.00 70.50 801 ILE A C 1
ATOM 6170 O O . ILE A 1 801 ? 2.896 -8.619 25.518 1.00 70.50 801 ILE A O 1
ATOM 6174 N N . ASP A 1 802 ? 4.355 -7.823 23.998 1.00 70.56 802 ASP A N 1
ATOM 6175 C CA . ASP A 1 802 ? 3.820 -8.473 22.806 1.00 70.56 802 ASP A CA 1
ATOM 6176 C C . ASP A 1 802 ? 4.977 -9.122 22.020 1.00 70.56 802 ASP A C 1
ATOM 6178 O O . ASP A 1 802 ? 6.124 -8.677 22.112 1.00 70.56 802 ASP A O 1
ATOM 6182 N N . SER A 1 803 ? 4.705 -10.153 21.210 1.00 72.50 803 SER A N 1
ATOM 6183 C CA . SER A 1 803 ? 5.773 -10.803 20.428 1.00 72.50 803 SER A CA 1
ATOM 6184 C C . SER A 1 803 ? 6.339 -9.873 19.342 1.00 72.50 803 SER A C 1
ATOM 6186 O O . SER A 1 803 ? 5.566 -9.211 18.632 1.00 72.50 803 SER A O 1
ATOM 6188 N N . PRO A 1 804 ? 7.677 -9.815 19.179 1.00 76.81 804 PRO A N 1
ATOM 6189 C CA . PRO A 1 804 ? 8.322 -8.851 18.302 1.00 76.81 804 PRO A CA 1
ATOM 6190 C C . PRO A 1 804 ? 7.929 -9.009 16.829 1.00 76.81 804 PRO A C 1
ATOM 6192 O O . PRO A 1 804 ? 7.722 -10.108 16.293 1.00 76.81 804 PRO A O 1
ATOM 6195 N N . GLN A 1 805 ? 7.883 -7.876 16.129 1.00 83.06 805 GLN A N 1
ATOM 6196 C CA . GLN A 1 805 ? 7.846 -7.863 14.671 1.00 83.06 805 GLN A CA 1
ATOM 6197 C C . GLN A 1 805 ? 9.267 -7.730 14.125 1.00 83.06 805 GLN A C 1
ATOM 6199 O O . GLN A 1 805 ? 10.013 -6.833 14.513 1.00 83.06 805 GLN A O 1
ATOM 6204 N N . PHE A 1 806 ? 9.624 -8.602 13.184 1.00 83.25 806 PHE A N 1
ATOM 6205 C CA . PHE A 1 806 ? 10.867 -8.502 12.427 1.00 83.25 806 PHE A CA 1
ATOM 6206 C C . PHE A 1 806 ? 10.577 -8.061 10.993 1.00 83.25 806 PHE A C 1
ATOM 6208 O O . PHE A 1 806 ? 9.552 -8.430 10.418 1.00 83.25 806 PHE A O 1
ATOM 6215 N N . VAL A 1 807 ? 11.482 -7.263 10.429 1.00 82.12 807 VAL A N 1
ATOM 6216 C CA . VAL A 1 807 ? 11.409 -6.738 9.056 1.00 82.12 807 VAL A CA 1
ATOM 6217 C C . VAL A 1 807 ? 12.795 -6.852 8.429 1.00 82.12 807 VAL A C 1
ATOM 6219 O O . VAL A 1 807 ? 13.788 -6.608 9.113 1.00 82.12 807 VAL A O 1
ATOM 6222 N N . ASP A 1 808 ? 12.879 -7.209 7.149 1.00 80.94 808 ASP A N 1
ATOM 6223 C CA . ASP A 1 808 ? 14.155 -7.370 6.444 1.00 80.94 808 ASP A CA 1
ATOM 6224 C C . ASP A 1 808 ? 15.050 -6.127 6.553 1.00 80.94 808 ASP A C 1
ATOM 6226 O O . ASP A 1 808 ? 14.596 -4.981 6.453 1.00 80.94 808 ASP A O 1
ATOM 6230 N N . ALA A 1 809 ? 16.354 -6.344 6.738 1.00 78.00 809 ALA A N 1
ATOM 6231 C CA . ALA A 1 809 ? 17.331 -5.270 6.639 1.00 78.00 809 ALA A CA 1
ATOM 6232 C C . ALA A 1 809 ? 17.298 -4.622 5.249 1.00 78.00 809 ALA A C 1
ATOM 6234 O O . ALA A 1 809 ? 17.209 -5.301 4.228 1.00 78.00 809 ALA A O 1
ATOM 6235 N N . ILE A 1 810 ? 17.454 -3.296 5.200 1.00 75.75 810 ILE A N 1
ATOM 6236 C CA . ILE A 1 810 ? 17.625 -2.580 3.933 1.00 75.75 810 ILE A CA 1
ATOM 6237 C C . ILE A 1 810 ? 19.047 -2.890 3.436 1.00 75.75 810 ILE A C 1
ATOM 6239 O O . ILE A 1 810 ? 19.999 -2.465 4.100 1.00 75.75 810 ILE A O 1
ATOM 6243 N N . PRO A 1 811 ? 19.229 -3.613 2.314 1.00 73.38 811 PRO A N 1
ATOM 6244 C CA . PRO A 1 811 ? 20.558 -3.957 1.827 1.00 73.38 811 PRO A CA 1
ATOM 6245 C C . PRO A 1 811 ? 21.278 -2.692 1.357 1.00 73.38 811 PRO A C 1
ATOM 6247 O O . PRO A 1 811 ? 20.691 -1.873 0.649 1.00 73.38 811 PRO A O 1
ATOM 6250 N N . SER A 1 812 ? 22.550 -2.531 1.733 1.00 76.38 812 SER A N 1
ATOM 6251 C CA . SER A 1 812 ? 23.387 -1.426 1.256 1.00 76.38 812 SER A CA 1
ATOM 6252 C C . SER A 1 812 ? 23.731 -1.625 -0.231 1.00 76.38 812 SER A C 1
ATOM 6254 O O . SER A 1 812 ? 24.464 -2.560 -0.552 1.00 76.38 812 SER A O 1
ATOM 6256 N N . PRO A 1 813 ? 23.225 -0.775 -1.142 1.00 82.50 813 PRO A N 1
ATOM 6257 C CA . PRO A 1 813 ? 23.495 -0.862 -2.573 1.00 82.50 813 PRO A CA 1
ATOM 6258 C C . PRO A 1 813 ? 24.861 -0.255 -2.918 1.00 82.50 813 PRO A C 1
ATOM 6260 O O . PRO A 1 813 ? 25.392 0.585 -2.183 1.00 82.50 813 PRO A O 1
ATOM 6263 N N . GLU A 1 814 ? 25.400 -0.614 -4.082 1.00 84.62 814 GLU A N 1
ATOM 6264 C CA . GLU A 1 814 ? 26.554 0.098 -4.646 1.00 84.62 814 GLU A CA 1
ATOM 6265 C C . GLU A 1 814 ? 26.134 1.510 -5.119 1.00 84.62 814 GLU A C 1
ATOM 6267 O O . GLU A 1 814 ? 24.974 1.735 -5.489 1.00 84.62 814 GLU A O 1
ATOM 6272 N N . PRO A 1 815 ? 27.045 2.499 -5.123 1.00 86.12 815 PRO A N 1
ATOM 6273 C CA . PRO A 1 815 ? 26.730 3.837 -5.605 1.00 86.12 815 PRO A CA 1
ATOM 6274 C C . PRO A 1 815 ? 26.566 3.858 -7.132 1.00 86.12 815 PRO A C 1
ATOM 6276 O O . PRO A 1 815 ? 27.472 3.475 -7.872 1.00 86.12 815 PRO A O 1
ATOM 6279 N N . MET A 1 816 ? 25.429 4.376 -7.593 1.00 89.50 816 MET A N 1
ATOM 6280 C CA . MET A 1 816 ? 25.212 4.760 -8.991 1.00 89.50 816 MET A CA 1
ATOM 6281 C C . MET A 1 816 ? 26.108 5.961 -9.343 1.00 89.50 816 MET A C 1
ATOM 6283 O O . MET A 1 816 ? 26.301 6.842 -8.501 1.00 89.50 816 MET A O 1
ATOM 6287 N N . GLU A 1 817 ? 26.662 6.007 -10.561 1.00 88.62 817 GLU A N 1
ATOM 6288 C CA . GLU A 1 817 ? 27.636 7.040 -10.954 1.00 88.62 817 GLU A CA 1
ATOM 6289 C C . GLU A 1 817 ? 26.994 8.432 -10.995 1.00 88.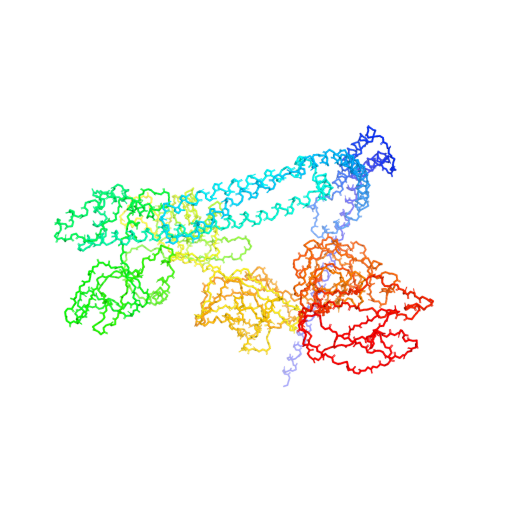62 817 GLU A C 1
ATOM 6291 O O . GLU A 1 817 ? 27.511 9.379 -10.398 1.00 88.62 817 GLU A O 1
ATOM 6296 N N . GLN A 1 818 ? 25.848 8.548 -11.672 1.00 89.88 818 GLN A N 1
ATOM 6297 C CA . GLN A 1 818 ? 25.110 9.800 -11.826 1.00 89.88 818 GLN A CA 1
ATOM 6298 C C . GLN A 1 818 ? 23.600 9.536 -11.809 1.00 89.88 818 GLN A C 1
ATOM 6300 O O . GLN A 1 818 ? 23.129 8.558 -12.386 1.00 89.88 818 GLN A O 1
ATOM 6305 N N . ALA A 1 819 ? 22.831 10.437 -11.201 1.00 92.38 819 ALA A N 1
ATOM 6306 C CA . ALA A 1 819 ? 21.390 10.550 -11.417 1.00 92.38 819 ALA A CA 1
ATOM 6307 C C . ALA A 1 819 ? 20.947 11.995 -11.168 1.00 92.38 819 ALA A C 1
ATOM 6309 O O . ALA A 1 819 ? 21.466 12.647 -10.258 1.00 92.38 819 ALA A O 1
ATOM 6310 N N . ALA A 1 820 ? 20.019 12.498 -11.980 1.00 92.75 820 ALA A N 1
ATOM 6311 C CA . ALA A 1 820 ? 19.537 13.872 -11.893 1.00 92.75 820 ALA A CA 1
ATOM 6312 C C . ALA A 1 820 ? 18.155 14.053 -12.540 1.00 92.75 820 ALA A C 1
ATOM 6314 O O . ALA A 1 820 ? 17.749 13.300 -13.427 1.00 92.75 820 ALA A O 1
ATOM 6315 N N . LEU A 1 821 ? 17.470 15.133 -12.160 1.00 90.50 821 LEU A N 1
ATOM 6316 C CA . LEU A 1 821 ? 16.534 15.807 -13.057 1.00 90.50 821 LEU A CA 1
ATOM 6317 C C . LEU A 1 821 ? 17.344 16.578 -14.102 1.00 90.50 821 LEU A C 1
ATOM 6319 O O . LEU A 1 821 ? 18.270 17.308 -13.745 1.00 90.50 821 LEU A O 1
ATOM 6323 N N . MET A 1 822 ? 16.983 16.462 -15.378 1.00 85.38 822 MET A N 1
ATOM 6324 C CA . MET A 1 822 ? 17.619 17.274 -16.416 1.00 85.38 822 MET A CA 1
ATOM 6325 C C . MET A 1 822 ? 17.266 18.766 -16.238 1.00 85.38 822 MET A C 1
ATOM 6327 O O . MET A 1 822 ? 16.113 19.092 -15.942 1.00 85.38 822 MET A O 1
ATOM 6331 N N . PRO A 1 823 ? 18.221 19.695 -16.443 1.00 71.00 823 PRO A N 1
ATOM 6332 C CA . PRO A 1 823 ? 18.033 21.112 -16.119 1.00 71.00 823 PRO A CA 1
ATOM 6333 C C . PRO A 1 823 ? 17.159 21.882 -17.123 1.00 71.00 823 PRO A C 1
ATOM 6335 O O . PRO A 1 823 ? 16.715 22.988 -16.818 1.00 71.00 823 PRO A O 1
ATOM 6338 N N . PHE A 1 824 ? 16.905 21.337 -18.318 1.00 74.06 824 PHE A N 1
ATOM 6339 C CA . PHE A 1 824 ? 16.070 21.995 -19.327 1.00 74.06 824 PHE A CA 1
ATOM 6340 C C . PHE A 1 824 ? 14.571 21.782 -19.057 1.00 74.06 824 PHE A C 1
ATOM 6342 O O . PHE A 1 824 ? 14.136 20.729 -18.588 1.00 74.06 824 PHE A O 1
ATOM 6349 N N . ARG A 1 825 ? 13.750 22.786 -19.382 1.00 74.81 825 ARG A N 1
ATOM 6350 C CA . ARG A 1 825 ? 12.294 22.726 -19.205 1.00 74.81 825 ARG A CA 1
ATOM 6351 C C . ARG A 1 825 ? 11.614 22.286 -20.502 1.00 74.81 825 ARG A C 1
ATOM 6353 O O . ARG A 1 825 ? 11.487 23.075 -21.433 1.00 74.81 825 ARG A O 1
ATOM 6360 N N . MET A 1 826 ? 11.153 21.036 -20.555 1.00 74.69 826 MET A N 1
ATOM 6361 C CA . MET A 1 826 ? 10.381 20.528 -21.697 1.00 74.69 826 MET A CA 1
ATOM 6362 C C . MET A 1 826 ? 9.022 21.259 -21.844 1.00 74.69 826 MET A C 1
ATOM 6364 O O . MET A 1 826 ? 8.406 21.582 -20.825 1.00 74.69 826 MET A O 1
ATOM 6368 N N . PRO A 1 827 ? 8.487 21.470 -23.068 1.00 70.00 827 PRO A N 1
ATOM 6369 C CA . PRO A 1 827 ? 7.253 22.246 -23.281 1.00 70.00 827 PRO A CA 1
ATOM 6370 C C . PRO A 1 827 ? 5.987 21.712 -22.587 1.00 70.00 827 PRO A C 1
ATOM 6372 O O . PRO A 1 827 ? 5.052 22.470 -22.357 1.00 70.00 827 PRO A O 1
ATOM 6375 N N . MET A 1 828 ? 5.946 20.421 -22.235 1.00 75.81 828 MET A N 1
ATOM 6376 C CA . MET A 1 828 ? 4.819 19.785 -21.529 1.00 75.81 828 MET A CA 1
ATOM 6377 C C . MET A 1 828 ? 4.959 19.789 -19.992 1.00 75.81 828 MET A C 1
ATOM 6379 O O . MET A 1 828 ? 4.193 19.109 -19.309 1.00 75.81 828 MET A O 1
ATOM 6383 N N . ARG A 1 829 ? 5.938 20.512 -19.428 1.00 85.88 829 ARG A N 1
ATOM 6384 C CA . ARG A 1 829 ? 6.184 20.559 -17.979 1.00 85.88 829 ARG A CA 1
ATOM 6385 C C . ARG A 1 829 ? 5.425 21.707 -17.297 1.00 85.88 829 ARG A C 1
ATOM 6387 O O . ARG A 1 829 ? 5.766 22.888 -17.453 1.00 85.88 829 ARG A O 1
ATOM 6394 N N . ASN A 1 830 ? 4.424 21.337 -16.500 1.00 88.00 830 ASN A N 1
ATOM 6395 C CA . ASN A 1 830 ? 3.622 22.238 -15.675 1.00 88.00 830 ASN A CA 1
ATOM 6396 C C . ASN A 1 830 ? 4.057 22.131 -14.205 1.00 88.00 830 ASN A C 1
ATOM 6398 O O . ASN A 1 830 ? 3.908 21.076 -13.603 1.00 88.00 830 ASN A O 1
ATOM 6402 N N . ASP A 1 831 ? 4.555 23.214 -13.611 1.00 87.31 831 ASP A N 1
ATOM 6403 C CA . ASP A 1 831 ? 5.070 23.201 -12.230 1.00 87.31 831 ASP A CA 1
ATOM 6404 C C . ASP A 1 831 ? 4.064 23.792 -11.217 1.00 87.31 831 ASP A C 1
ATOM 6406 O O . ASP A 1 831 ? 4.422 24.116 -10.088 1.00 87.31 831 ASP A O 1
ATOM 6410 N N . GLN A 1 832 ? 2.789 23.929 -11.603 1.00 83.56 832 GLN A N 1
ATOM 6411 C CA . GLN A 1 832 ? 1.698 24.313 -10.700 1.00 83.56 832 GLN A CA 1
ATOM 6412 C C . GLN A 1 832 ? 1.441 23.237 -9.623 1.00 83.56 832 GLN A C 1
ATOM 6414 O O . GLN A 1 832 ? 1.331 22.053 -9.975 1.00 83.56 832 GLN A O 1
ATOM 6419 N N . PRO A 1 833 ? 1.257 23.613 -8.342 1.00 84.31 833 PRO A N 1
ATOM 6420 C CA . PRO A 1 833 ? 0.903 22.678 -7.277 1.00 84.31 833 PRO A CA 1
ATOM 6421 C C . PRO A 1 833 ? -0.333 21.823 -7.596 1.00 84.31 833 PRO A C 1
ATOM 6423 O O . PRO A 1 833 ? -1.326 22.305 -8.146 1.00 84.31 833 PRO A O 1
ATOM 6426 N N . GLY A 1 834 ? -0.272 20.530 -7.271 1.00 83.25 834 GLY A N 1
ATOM 6427 C CA . GLY A 1 834 ? -1.380 19.584 -7.459 1.00 83.25 834 GLY A CA 1
ATOM 6428 C C . GLY A 1 834 ? -1.808 19.306 -8.909 1.00 83.25 834 GLY A C 1
ATOM 6429 O O . GLY A 1 834 ? -2.811 18.621 -9.113 1.00 83.25 834 GLY A O 1
ATOM 6430 N N . LYS A 1 835 ? -1.103 19.821 -9.928 1.00 89.00 835 LYS A N 1
ATOM 6431 C CA . LYS A 1 835 ? -1.404 19.548 -11.346 1.00 89.00 835 LYS A CA 1
ATOM 6432 C C . LYS A 1 835 ? -0.546 18.415 -11.907 1.00 89.00 835 LYS A C 1
ATOM 6434 O O . LYS A 1 835 ? 0.546 18.136 -11.414 1.00 89.00 835 LYS A O 1
ATOM 6439 N N . ALA A 1 836 ? -1.034 17.799 -12.983 1.00 92.06 836 ALA A N 1
ATOM 6440 C CA . ALA A 1 836 ? -0.261 16.845 -13.767 1.00 92.06 836 ALA A CA 1
ATOM 6441 C C . ALA A 1 836 ? 0.912 17.540 -14.486 1.00 92.06 836 ALA A C 1
ATOM 6443 O O . ALA A 1 836 ? 0.745 18.619 -15.059 1.00 92.06 836 ALA A O 1
ATOM 6444 N N . SER A 1 837 ? 2.078 16.896 -14.480 1.00 91.62 837 SER A N 1
ATOM 6445 C CA . SER A 1 837 ? 3.319 17.362 -15.097 1.00 91.62 837 SER A CA 1
ATOM 6446 C C . SER A 1 837 ? 4.080 16.214 -15.762 1.00 91.62 837 SER A C 1
ATOM 6448 O O . SER A 1 837 ? 3.773 15.036 -15.565 1.00 91.62 837 SER A O 1
ATOM 6450 N N . ARG A 1 838 ? 5.094 16.563 -16.556 1.00 91.81 838 ARG A N 1
ATOM 6451 C CA . ARG A 1 838 ? 6.062 15.632 -17.142 1.00 91.81 838 ARG A CA 1
ATOM 6452 C C . ARG A 1 838 ? 7.467 16.148 -16.864 1.00 91.81 838 ARG A C 1
ATOM 6454 O O . ARG A 1 838 ? 7.742 17.332 -17.055 1.00 91.81 838 ARG A O 1
ATOM 6461 N N . ILE A 1 839 ? 8.339 15.257 -16.413 1.00 91.31 839 ILE A N 1
ATOM 6462 C CA . ILE A 1 839 ? 9.724 15.558 -16.037 1.00 91.31 839 ILE A CA 1
ATOM 6463 C C . ILE A 1 839 ? 10.682 14.678 -16.830 1.00 91.31 839 ILE A C 1
ATOM 6465 O O . ILE A 1 839 ? 10.307 13.575 -17.220 1.00 91.31 839 ILE A O 1
ATOM 6469 N N . VAL A 1 840 ? 11.912 15.149 -17.042 1.00 91.75 840 VAL A N 1
ATOM 6470 C CA . VAL A 1 840 ? 12.988 14.365 -17.664 1.00 91.75 840 VAL A CA 1
ATOM 6471 C C . VAL A 1 840 ? 13.985 13.971 -16.582 1.00 91.75 840 VAL A C 1
ATOM 6473 O O . VAL A 1 840 ? 14.608 14.835 -15.960 1.00 91.75 840 VAL A O 1
ATOM 6476 N N . LEU A 1 841 ? 14.122 12.669 -16.364 1.00 93.75 841 LEU A N 1
ATOM 6477 C CA . LEU A 1 841 ? 15.107 12.070 -15.473 1.00 93.75 841 LEU A CA 1
ATOM 6478 C C . LEU A 1 841 ? 16.279 11.540 -16.295 1.00 93.75 841 LEU A C 1
ATOM 6480 O O . LEU A 1 841 ? 16.105 11.112 -17.436 1.00 93.75 841 LEU A O 1
ATOM 6484 N N . TYR A 1 842 ? 17.463 11.566 -15.699 1.00 93.25 842 TYR A N 1
ATOM 6485 C CA . TYR A 1 842 ? 18.698 11.032 -16.256 1.00 93.25 842 TYR A CA 1
ATOM 6486 C C . TYR A 1 842 ? 19.408 10.171 -15.211 1.00 93.25 842 TYR A C 1
ATOM 6488 O O . TYR A 1 842 ? 19.405 10.510 -14.024 1.00 93.25 842 TYR A O 1
ATOM 6496 N N . PHE A 1 843 ? 20.019 9.071 -15.647 1.00 93.31 843 PHE A N 1
ATOM 6497 C CA . PHE A 1 843 ? 20.827 8.193 -14.808 1.00 93.31 843 PHE A CA 1
ATOM 6498 C C . PHE A 1 843 ? 21.967 7.543 -15.601 1.00 93.31 843 PHE A C 1
ATOM 6500 O O . PHE A 1 843 ? 21.834 7.249 -16.788 1.00 93.31 843 PHE A O 1
ATOM 6507 N N . LYS A 1 844 ? 23.074 7.270 -14.911 1.00 91.25 844 LYS A N 1
ATOM 6508 C CA . LYS A 1 844 ? 24.213 6.497 -15.407 1.00 91.25 844 LYS A CA 1
ATOM 6509 C C . LYS A 1 844 ? 24.689 5.556 -14.306 1.00 91.25 844 LYS A C 1
ATOM 6511 O O . LYS A 1 844 ? 24.956 5.984 -13.180 1.00 91.25 844 LYS A O 1
ATOM 6516 N N . LEU A 1 845 ? 24.775 4.270 -14.626 1.00 88.00 845 LEU A N 1
ATOM 6517 C CA . LEU A 1 845 ? 25.276 3.249 -13.708 1.00 88.00 845 LEU A CA 1
ATOM 6518 C C . LEU A 1 845 ? 26.801 3.347 -13.585 1.00 88.00 845 LEU A C 1
ATOM 6520 O O . LEU A 1 845 ? 27.485 3.754 -14.514 1.00 88.00 845 LEU A O 1
ATOM 6524 N N . GLY A 1 846 ? 27.338 2.980 -12.424 1.00 77.38 846 GLY A N 1
ATOM 6525 C CA . GLY A 1 846 ? 28.778 2.883 -12.209 1.00 77.38 846 GLY A CA 1
ATOM 6526 C C . GLY A 1 846 ? 29.296 1.468 -12.459 1.00 77.38 846 GLY A C 1
ATOM 6527 O O . GLY A 1 846 ? 28.632 0.481 -12.140 1.00 77.38 846 GLY A O 1
ATOM 6528 N N . MET A 1 847 ? 30.541 1.340 -12.920 1.00 69.81 847 MET A N 1
ATOM 6529 C CA . MET A 1 847 ? 31.210 0.031 -13.056 1.00 69.81 847 MET A CA 1
ATOM 6530 C C . MET A 1 847 ? 31.526 -0.653 -11.704 1.00 69.81 847 MET A C 1
ATOM 6532 O O . MET A 1 847 ? 32.000 -1.785 -11.671 1.00 69.81 847 MET A O 1
ATOM 6536 N N . ALA A 1 848 ? 31.225 -0.006 -10.570 1.00 60.53 848 ALA A N 1
ATOM 6537 C CA . ALA A 1 848 ? 31.404 -0.565 -9.227 1.00 60.53 848 ALA A CA 1
ATOM 6538 C C . ALA A 1 848 ? 30.531 -1.806 -8.938 1.00 60.53 848 ALA A C 1
ATOM 6540 O O . ALA A 1 848 ? 30.875 -2.589 -8.057 1.00 60.53 848 ALA A O 1
ATOM 6541 N N . GLY A 1 849 ? 29.437 -2.010 -9.683 1.00 57.69 849 GLY A N 1
ATOM 6542 C CA . GLY A 1 849 ? 28.509 -3.139 -9.508 1.00 57.69 849 GLY A CA 1
ATOM 6543 C C . GLY A 1 849 ? 29.000 -4.505 -10.013 1.00 57.69 849 GLY A C 1
ATOM 6544 O O . GLY A 1 849 ? 28.212 -5.441 -10.054 1.00 57.69 849 GLY A O 1
ATOM 6545 N N . GLY A 1 850 ? 30.262 -4.633 -10.439 1.00 63.22 850 GLY A N 1
ATOM 6546 C CA . GLY A 1 850 ? 30.828 -5.888 -10.961 1.00 63.22 850 GLY A CA 1
ATOM 6547 C C . GLY A 1 850 ? 30.534 -6.175 -12.441 1.00 63.22 850 GLY A C 1
ATOM 6548 O O . GLY A 1 850 ? 31.040 -7.162 -12.974 1.00 63.22 850 GLY A O 1
ATOM 6549 N N . PHE A 1 851 ? 29.771 -5.305 -13.108 1.00 69.31 851 PHE A N 1
ATOM 6550 C CA . PHE A 1 851 ? 29.545 -5.336 -14.555 1.00 69.31 851 PHE A CA 1
ATOM 6551 C C . PHE A 1 851 ? 30.832 -5.021 -15.331 1.00 69.31 851 PHE A C 1
ATOM 6553 O O . PHE A 1 851 ? 31.622 -4.163 -14.929 1.00 69.31 851 PHE A O 1
ATOM 6560 N N . LYS A 1 852 ? 31.039 -5.699 -16.461 1.00 67.88 852 LYS A N 1
ATOM 6561 C CA . LYS A 1 852 ? 32.183 -5.479 -17.358 1.00 67.88 852 LYS A CA 1
ATOM 6562 C C . LYS A 1 852 ? 31.945 -4.277 -18.278 1.00 67.88 852 LYS A C 1
ATOM 6564 O O . LYS A 1 852 ? 30.807 -3.895 -18.548 1.00 67.88 852 LYS A O 1
ATOM 6569 N N . ASP A 1 853 ? 33.031 -3.721 -18.820 1.00 66.56 853 ASP A N 1
ATOM 6570 C CA . ASP A 1 853 ? 32.955 -2.730 -19.902 1.00 66.56 853 ASP A CA 1
ATOM 6571 C C . ASP A 1 853 ? 32.105 -3.277 -21.066 1.00 66.56 853 ASP A C 1
ATOM 6573 O O . ASP A 1 853 ? 32.344 -4.388 -21.547 1.00 66.56 853 ASP A O 1
ATOM 6577 N N . LYS A 1 854 ? 31.115 -2.488 -21.507 1.00 70.94 854 LYS A N 1
ATOM 6578 C CA . LYS A 1 854 ? 30.178 -2.786 -22.614 1.00 70.94 854 LYS A CA 1
ATOM 6579 C C . LYS A 1 854 ? 29.260 -3.995 -22.395 1.00 70.94 854 LYS A C 1
ATOM 6581 O O . LYS A 1 854 ? 28.657 -4.480 -23.351 1.00 70.94 854 LYS A O 1
ATOM 6586 N N . GLU A 1 855 ? 29.126 -4.482 -21.162 1.00 77.25 855 GLU A N 1
ATOM 6587 C CA . GLU A 1 855 ? 28.201 -5.570 -20.831 1.00 77.25 855 GLU A CA 1
ATOM 6588 C C . GLU A 1 855 ? 26.742 -5.089 -20.925 1.00 77.25 855 GLU A C 1
ATOM 6590 O O . GLU A 1 855 ? 26.357 -4.099 -20.297 1.00 77.25 855 GLU A O 1
ATOM 6595 N N . GLN A 1 856 ? 25.930 -5.788 -21.727 1.00 84.19 856 GLN A N 1
ATOM 6596 C CA . GLN A 1 856 ? 24.484 -5.577 -21.757 1.00 84.19 856 GLN A CA 1
ATOM 6597 C C . GLN A 1 856 ? 23.857 -6.169 -20.496 1.00 84.19 856 GLN A C 1
ATOM 6599 O O . GLN A 1 856 ? 24.050 -7.339 -20.162 1.00 84.19 856 GLN A O 1
ATOM 6604 N N . LEU A 1 857 ? 23.102 -5.333 -19.798 1.00 86.06 857 LEU A N 1
ATOM 6605 C CA . LEU A 1 857 ? 22.413 -5.655 -18.564 1.00 86.06 857 LEU A CA 1
ATOM 6606 C C . LEU A 1 857 ? 21.185 -6.527 -18.863 1.00 86.06 857 LEU A C 1
ATOM 6608 O O . LEU A 1 857 ? 20.511 -6.312 -19.879 1.00 86.06 857 LEU A O 1
ATOM 6612 N N . PRO A 1 858 ? 20.859 -7.487 -17.981 1.00 89.06 858 PRO A N 1
ATOM 6613 C CA . PRO A 1 858 ? 19.616 -8.238 -18.076 1.00 89.06 858 PRO A CA 1
ATOM 6614 C C . PRO A 1 858 ? 18.405 -7.335 -17.790 1.00 89.06 858 PRO A C 1
ATOM 6616 O O . PRO A 1 858 ? 18.545 -6.208 -17.302 1.00 89.06 858 PRO A O 1
ATOM 6619 N N . ARG A 1 859 ? 17.204 -7.873 -18.037 1.00 92.62 859 ARG A N 1
ATOM 6620 C CA . ARG A 1 859 ? 15.934 -7.306 -17.561 1.00 92.62 859 ARG A CA 1
ATOM 6621 C C . ARG A 1 859 ? 16.038 -6.966 -16.074 1.00 92.62 859 ARG A C 1
ATOM 6623 O O . ARG A 1 859 ? 16.621 -7.726 -15.297 1.00 92.62 859 ARG A O 1
ATOM 6630 N N . GLY A 1 860 ? 15.490 -5.824 -15.680 1.00 91.00 860 GLY A N 1
ATOM 6631 C CA . GLY A 1 860 ? 15.636 -5.308 -14.326 1.00 91.00 860 GLY A CA 1
ATOM 6632 C C . GLY A 1 860 ? 14.491 -4.403 -13.900 1.00 91.00 860 GLY A C 1
ATOM 6633 O O . GLY A 1 860 ? 13.808 -3.788 -14.717 1.00 91.00 860 GLY A O 1
ATOM 6634 N N . ILE A 1 861 ? 14.319 -4.303 -12.586 1.00 94.69 861 ILE A N 1
ATOM 6635 C CA . ILE A 1 861 ? 13.348 -3.412 -11.957 1.00 94.69 861 ILE A CA 1
ATOM 6636 C C . ILE A 1 861 ? 14.081 -2.154 -11.488 1.00 94.69 861 ILE A C 1
ATOM 6638 O O . ILE A 1 861 ? 15.073 -2.233 -10.757 1.00 94.69 861 ILE A O 1
ATOM 6642 N N . MET A 1 862 ? 13.591 -0.997 -11.923 1.00 94.50 862 MET A N 1
ATOM 6643 C CA . MET A 1 862 ? 13.990 0.318 -11.445 1.00 94.50 862 MET A CA 1
ATOM 6644 C C . MET A 1 862 ? 12.960 0.826 -10.434 1.00 94.50 862 MET A C 1
ATOM 6646 O O . MET A 1 862 ? 11.766 0.883 -10.721 1.00 94.50 862 MET A O 1
ATOM 6650 N N . GLU A 1 863 ? 13.424 1.250 -9.263 1.00 93.25 863 GLU A N 1
ATOM 6651 C CA . GLU A 1 863 ? 12.604 1.974 -8.295 1.00 93.25 863 GLU A CA 1
ATOM 6652 C C . GLU A 1 863 ? 12.912 3.466 -8.371 1.00 93.25 863 GLU A C 1
ATOM 6654 O O . GLU A 1 863 ? 14.047 3.888 -8.145 1.00 93.25 863 GLU A O 1
ATOM 6659 N N . LEU A 1 864 ? 11.890 4.266 -8.648 1.00 93.19 864 LEU A N 1
ATOM 6660 C CA . LEU A 1 864 ? 11.930 5.720 -8.612 1.00 93.19 864 LEU A CA 1
ATOM 6661 C C . LEU A 1 864 ? 11.125 6.191 -7.398 1.00 93.19 864 LEU A C 1
ATOM 6663 O O . LEU A 1 864 ? 9.923 5.940 -7.331 1.00 93.19 864 LEU A O 1
ATOM 6667 N N . ASN A 1 865 ? 11.760 6.891 -6.458 1.00 89.12 865 ASN A N 1
ATOM 6668 C CA . ASN A 1 865 ? 11.057 7.553 -5.357 1.00 89.12 865 ASN A CA 1
ATOM 6669 C C . ASN A 1 865 ? 11.141 9.069 -5.557 1.00 89.12 865 ASN A C 1
ATOM 6671 O O . ASN A 1 865 ? 12.234 9.643 -5.610 1.00 89.12 865 ASN A O 1
ATOM 6675 N N . ALA A 1 866 ? 9.976 9.693 -5.681 1.00 87.88 866 ALA A N 1
ATOM 6676 C CA . ALA A 1 866 ? 9.794 11.127 -5.808 1.00 87.88 866 ALA A CA 1
ATOM 6677 C C . ALA A 1 866 ? 9.696 11.818 -4.432 1.00 87.88 866 ALA A C 1
ATOM 6679 O O . ALA A 1 866 ? 9.492 11.154 -3.411 1.00 87.88 866 ALA A O 1
ATOM 6680 N N . PRO A 1 867 ? 9.795 13.158 -4.388 1.00 81.12 867 PRO A N 1
ATOM 6681 C CA . PRO A 1 867 ? 9.521 13.933 -3.193 1.00 81.12 867 PRO A CA 1
ATOM 6682 C C . PRO A 1 867 ? 8.102 13.735 -2.635 1.00 81.12 867 PRO A C 1
ATOM 6684 O O . PRO A 1 867 ? 7.177 13.418 -3.391 1.00 81.12 867 PRO A O 1
ATOM 6687 N N . PRO A 1 868 ? 7.901 14.004 -1.334 1.00 74.81 868 PRO A N 1
ATOM 6688 C CA . PRO A 1 868 ? 6.629 13.803 -0.639 1.00 74.81 868 PRO A CA 1
ATOM 6689 C C . PRO A 1 868 ? 5.445 14.513 -1.296 1.00 74.81 868 PRO A C 1
ATOM 6691 O O . PRO A 1 868 ? 5.561 15.669 -1.693 1.00 74.81 868 PRO A O 1
ATOM 6694 N N . GLY A 1 869 ? 4.294 13.845 -1.380 1.00 76.00 869 GLY A N 1
ATOM 6695 C CA . GLY A 1 869 ? 3.077 14.384 -1.985 1.00 76.00 869 GLY A CA 1
ATOM 6696 C C . GLY A 1 869 ? 3.058 14.376 -3.519 1.00 76.00 869 GLY A C 1
ATOM 6697 O O . GLY A 1 869 ? 2.002 14.640 -4.096 1.00 76.00 869 GLY A O 1
ATOM 6698 N N . THR A 1 870 ? 4.172 14.047 -4.185 1.00 86.81 870 THR A N 1
ATOM 6699 C CA . THR A 1 870 ? 4.187 13.726 -5.622 1.00 86.81 870 THR A CA 1
ATOM 6700 C C . THR A 1 870 ? 3.413 12.430 -5.852 1.00 86.81 870 THR A C 1
ATOM 6702 O O . THR A 1 870 ? 3.554 11.489 -5.074 1.00 86.81 870 THR A O 1
ATOM 6705 N N . LYS A 1 871 ? 2.603 12.344 -6.915 1.00 90.12 871 LYS A N 1
ATOM 6706 C CA . LYS A 1 871 ? 1.796 11.140 -7.189 1.00 90.12 871 LYS A CA 1
ATOM 6707 C C . LYS A 1 871 ? 1.995 10.615 -8.602 1.00 90.12 871 LYS A C 1
ATOM 6709 O O . LYS A 1 871 ? 1.702 11.315 -9.569 1.00 90.12 871 LYS A O 1
ATOM 6714 N N . PHE A 1 872 ? 2.426 9.365 -8.719 1.00 93.62 872 PHE A N 1
ATOM 6715 C CA . PHE A 1 872 ? 2.450 8.642 -9.988 1.00 93.62 872 PHE A CA 1
ATOM 6716 C C . PHE A 1 872 ? 1.092 7.986 -10.296 1.00 93.62 872 PHE A C 1
ATOM 6718 O O . PHE A 1 872 ? 0.449 7.461 -9.383 1.00 93.62 872 PHE A O 1
ATOM 6725 N N . PRO A 1 873 ? 0.648 7.965 -11.568 1.00 91.44 873 PRO A N 1
ATOM 6726 C CA . PRO A 1 873 ? -0.501 7.164 -11.989 1.00 91.44 873 PRO A CA 1
ATOM 6727 C C . PRO A 1 873 ? -0.271 5.666 -11.737 1.00 91.44 873 PRO A C 1
ATOM 6729 O O . PRO A 1 873 ? 0.825 5.164 -11.978 1.00 91.44 873 PRO A O 1
ATOM 6732 N N . GLN A 1 874 ? -1.308 4.938 -11.299 1.00 90.88 874 GLN A N 1
ATOM 6733 C CA . GLN A 1 874 ? -1.196 3.520 -10.915 1.00 90.88 874 GLN A CA 1
ATOM 6734 C C . GLN A 1 874 ? -0.634 2.633 -12.038 1.00 90.88 874 GLN A C 1
ATOM 6736 O O . GLN A 1 874 ? 0.186 1.762 -11.770 1.00 90.88 874 GLN A O 1
ATOM 6741 N N . SER A 1 875 ? -1.023 2.890 -13.289 1.00 93.06 875 SER A N 1
ATOM 6742 C CA . SER A 1 875 ? -0.266 2.466 -14.469 1.00 93.06 875 SER A CA 1
ATOM 6743 C C . SER A 1 875 ? 0.437 3.695 -15.027 1.00 93.06 875 SER A C 1
ATOM 6745 O O . SER A 1 875 ? -0.231 4.629 -15.464 1.00 93.06 875 SER A O 1
ATOM 6747 N N . CYS A 1 876 ? 1.767 3.722 -14.991 1.00 93.69 876 CYS A N 1
ATOM 6748 C CA . CYS A 1 876 ? 2.560 4.880 -15.416 1.00 93.69 876 CYS A CA 1
ATOM 6749 C C . CYS A 1 876 ? 3.267 4.683 -16.767 1.00 93.69 876 CYS A C 1
ATOM 6751 O O . CYS A 1 876 ? 3.831 5.639 -17.301 1.00 93.69 876 CYS A O 1
ATOM 6753 N N . ALA A 1 877 ? 3.188 3.489 -17.368 1.00 93.94 877 ALA A N 1
ATOM 6754 C CA . ALA A 1 877 ? 3.992 3.116 -18.539 1.00 93.94 877 ALA A CA 1
ATOM 6755 C C . ALA A 1 877 ? 3.693 3.997 -19.762 1.00 93.94 877 ALA A C 1
ATOM 6757 O O . ALA A 1 877 ? 4.613 4.486 -20.409 1.00 93.94 877 ALA A O 1
ATOM 6758 N N . TYR A 1 878 ? 2.416 4.308 -20.008 1.00 92.44 878 TYR A N 1
ATOM 6759 C CA . TYR A 1 878 ? 1.990 5.190 -21.104 1.00 92.44 878 TYR A CA 1
ATOM 6760 C C . TYR A 1 878 ? 2.473 6.647 -20.958 1.00 92.44 878 TYR A C 1
ATOM 6762 O O . TYR A 1 878 ? 2.372 7.431 -21.902 1.00 92.44 878 TYR A O 1
ATOM 6770 N N . THR A 1 879 ? 2.959 7.041 -19.774 1.00 92.81 879 THR A N 1
ATOM 6771 C CA . THR A 1 879 ? 3.518 8.380 -19.533 1.00 92.81 879 THR A CA 1
ATOM 6772 C C . THR A 1 879 ? 5.015 8.458 -19.818 1.00 92.81 879 THR A C 1
ATOM 6774 O O . THR A 1 879 ? 5.543 9.571 -19.951 1.00 92.81 879 THR A O 1
ATOM 6777 N N . ILE A 1 880 ? 5.688 7.305 -19.902 1.00 94.50 880 ILE A N 1
ATOM 6778 C CA . ILE A 1 880 ? 7.128 7.221 -20.105 1.00 94.50 880 ILE A CA 1
ATOM 6779 C C . ILE A 1 880 ? 7.453 7.399 -21.588 1.00 94.50 880 ILE A C 1
ATOM 6781 O O . ILE A 1 880 ? 6.742 6.923 -22.468 1.00 94.50 880 ILE A O 1
ATOM 6785 N N . GLU A 1 881 ? 8.531 8.126 -21.866 1.00 92.31 881 GLU A N 1
ATOM 6786 C CA . GLU A 1 881 ? 9.095 8.269 -23.207 1.00 92.31 881 GLU A CA 1
ATOM 6787 C C . GLU A 1 881 ? 10.616 8.158 -23.108 1.00 92.31 881 GLU A C 1
ATOM 6789 O O . GLU A 1 881 ? 11.237 8.872 -22.320 1.00 92.31 881 GLU A O 1
ATOM 6794 N N . THR A 1 882 ? 11.202 7.263 -23.898 1.00 92.75 882 THR A N 1
ATOM 6795 C CA . THR A 1 882 ? 12.638 6.933 -23.894 1.00 92.75 882 THR A CA 1
ATOM 6796 C C . THR A 1 882 ? 13.343 7.380 -25.176 1.00 92.75 882 THR A C 1
ATOM 6798 O O . THR A 1 882 ? 14.569 7.482 -25.219 1.00 92.75 882 THR A O 1
ATOM 6801 N N . ARG A 1 883 ? 12.590 7.686 -26.242 1.00 87.88 883 ARG A N 1
ATOM 6802 C CA . ARG A 1 883 ? 13.150 8.017 -27.556 1.00 87.88 883 ARG A CA 1
ATOM 6803 C C . ARG A 1 883 ? 13.712 9.433 -27.540 1.00 87.88 883 ARG A C 1
ATOM 6805 O O . ARG A 1 883 ? 12.954 10.402 -27.592 1.00 87.88 883 ARG A O 1
ATOM 6812 N N . ARG A 1 884 ? 15.045 9.555 -27.552 1.00 82.25 884 ARG A N 1
ATOM 6813 C CA . ARG A 1 884 ? 15.816 10.817 -27.558 1.00 82.25 884 ARG A CA 1
ATOM 6814 C C . ARG A 1 884 ? 15.183 11.924 -28.421 1.00 82.25 884 ARG A C 1
ATOM 6816 O O . ARG A 1 884 ? 15.013 13.043 -27.947 1.00 82.25 884 ARG A O 1
ATOM 6823 N N . VAL A 1 885 ? 14.766 11.609 -29.651 1.00 80.44 885 VAL A N 1
ATOM 6824 C CA . VAL A 1 885 ? 14.142 12.563 -30.597 1.00 80.44 885 VAL A CA 1
ATOM 6825 C C . VAL A 1 885 ? 12.861 13.212 -30.044 1.00 80.44 885 VAL A C 1
ATOM 6827 O O . VAL A 1 885 ? 12.612 14.385 -30.302 1.00 80.44 885 VAL A O 1
ATOM 6830 N N . VAL A 1 886 ? 12.060 12.487 -29.257 1.00 83.25 886 VAL A N 1
ATOM 6831 C CA . VAL A 1 886 ? 10.818 12.995 -28.644 1.00 83.25 886 VAL A CA 1
ATOM 6832 C C . VAL A 1 886 ? 11.105 13.783 -27.358 1.00 83.25 886 VAL A C 1
ATOM 6834 O O . VAL A 1 886 ? 10.403 14.745 -27.056 1.00 83.25 886 VAL A O 1
ATOM 6837 N N . ILE A 1 887 ? 12.153 13.407 -26.615 1.00 84.81 887 ILE A N 1
ATOM 6838 C CA . ILE A 1 887 ? 12.560 14.065 -25.360 1.00 84.81 887 ILE A CA 1
ATOM 6839 C C . ILE A 1 887 ? 13.226 15.427 -25.628 1.00 84.81 887 ILE A C 1
ATOM 6841 O O . ILE A 1 887 ? 12.914 16.413 -24.959 1.00 84.81 887 ILE A O 1
ATOM 6845 N N . PHE A 1 888 ? 14.144 15.477 -26.599 1.00 80.19 888 PHE A N 1
ATOM 6846 C CA . PHE A 1 888 ? 15.045 16.612 -26.849 1.00 80.19 888 PHE A CA 1
ATOM 6847 C C . PHE A 1 888 ? 14.708 17.409 -28.125 1.00 80.19 888 PHE A C 1
ATOM 6849 O O . PHE A 1 888 ? 15.183 18.535 -28.300 1.00 80.19 888 PHE A O 1
ATOM 6856 N N . GLY A 1 889 ? 13.871 16.860 -29.014 1.00 74.00 889 GLY A N 1
ATOM 6857 C CA . GLY A 1 889 ? 13.540 17.471 -30.302 1.00 74.00 889 GLY A CA 1
ATOM 6858 C C . GLY A 1 889 ? 14.756 17.617 -31.225 1.00 74.00 889 GLY A C 1
ATOM 6859 O O . GLY A 1 889 ? 15.749 16.905 -31.100 1.00 74.00 889 GLY A O 1
ATOM 6860 N N . SER A 1 890 ? 14.684 18.572 -32.153 1.00 65.00 890 SER A N 1
ATOM 6861 C CA . SER A 1 890 ? 15.800 18.970 -33.028 1.00 65.00 890 SER A CA 1
ATOM 6862 C C . SER A 1 890 ? 16.666 20.103 -32.456 1.00 65.00 890 SER A C 1
ATOM 6864 O O . SER A 1 890 ? 17.643 20.498 -33.087 1.00 65.00 890 SER A O 1
ATOM 6866 N N . VAL A 1 891 ? 16.299 20.656 -31.293 1.00 57.19 891 VAL A N 1
ATOM 6867 C CA . VAL A 1 891 ? 16.904 21.876 -30.725 1.00 57.19 891 VAL A CA 1
ATOM 6868 C C . VAL A 1 891 ? 18.080 21.560 -29.798 1.00 57.19 891 VAL A C 1
ATOM 6870 O O . VAL A 1 891 ? 19.064 22.297 -29.784 1.00 57.19 891 VAL A O 1
ATOM 6873 N N . TYR A 1 892 ? 18.006 20.463 -29.039 1.00 62.03 892 TYR A N 1
ATOM 6874 C CA . TYR A 1 892 ? 19.043 20.078 -28.082 1.00 62.03 892 TYR A CA 1
ATOM 6875 C C . TYR A 1 892 ? 19.885 18.919 -28.623 1.00 62.03 892 TYR A C 1
ATOM 6877 O O . TYR A 1 892 ? 19.398 17.804 -28.805 1.00 62.03 892 TYR A O 1
ATOM 6885 N N . ASN A 1 893 ? 21.176 19.171 -28.852 1.00 61.78 893 ASN A N 1
ATOM 6886 C CA . ASN A 1 893 ? 22.120 18.139 -29.273 1.00 61.78 893 ASN A CA 1
ATOM 6887 C C . ASN A 1 893 ? 22.458 17.215 -28.089 1.00 61.78 893 ASN A C 1
ATOM 6889 O O . ASN A 1 893 ? 23.317 17.535 -27.269 1.00 61.78 893 ASN A O 1
ATOM 6893 N N . ALA A 1 894 ? 21.784 16.066 -28.005 1.00 59.12 894 ALA A N 1
ATOM 6894 C CA . ALA A 1 894 ? 21.934 15.105 -26.909 1.00 59.12 894 ALA A CA 1
ATOM 6895 C C . ALA A 1 894 ? 23.373 14.584 -26.715 1.00 59.12 894 ALA A C 1
ATOM 6897 O O . ALA A 1 894 ? 23.743 14.239 -25.595 1.00 59.12 894 ALA A O 1
ATOM 6898 N N . SER A 1 895 ? 24.209 14.600 -27.760 1.00 61.28 895 SER A N 1
ATOM 6899 C CA . SER A 1 895 ? 25.633 14.241 -27.673 1.00 61.28 895 SER A CA 1
ATOM 6900 C C . SER A 1 895 ? 26.458 15.214 -26.818 1.00 61.28 895 SER A C 1
ATOM 6902 O O . SER A 1 895 ? 27.559 14.874 -26.406 1.00 61.28 895 SER A O 1
ATOM 6904 N N . VAL A 1 896 ? 25.938 16.418 -26.544 1.00 64.56 896 VAL A N 1
ATOM 6905 C CA . VAL A 1 896 ? 26.526 17.412 -25.621 1.00 64.56 896 VAL A CA 1
ATOM 6906 C C . VAL A 1 896 ? 26.036 17.202 -24.177 1.00 64.56 896 VAL A C 1
ATOM 6908 O O . VAL A 1 896 ? 26.586 17.779 -23.247 1.00 64.56 896 VAL A O 1
ATOM 6911 N N . LEU A 1 897 ? 25.007 16.370 -23.977 1.00 67.75 897 LEU A N 1
ATOM 6912 C CA . LEU A 1 897 ? 24.393 16.069 -22.677 1.00 67.75 897 LEU A CA 1
ATOM 6913 C C . LEU A 1 897 ? 24.768 14.673 -22.141 1.00 67.75 897 LEU A C 1
ATOM 6915 O O . LEU A 1 897 ? 24.177 14.238 -21.159 1.00 67.75 897 LEU A O 1
ATOM 6919 N N . GLU A 1 898 ? 25.696 13.968 -22.799 1.00 80.19 898 GLU A N 1
ATOM 6920 C CA . GLU A 1 898 ? 26.109 12.587 -22.475 1.00 80.19 898 GLU A CA 1
ATOM 6921 C C . GLU A 1 898 ? 24.937 11.573 -22.427 1.00 80.19 898 GLU A C 1
ATOM 6923 O O . GLU A 1 898 ? 24.979 10.584 -21.699 1.00 80.19 898 GLU A O 1
ATOM 6928 N N . VAL A 1 899 ? 23.883 11.801 -23.230 1.00 86.62 899 VAL A N 1
ATOM 6929 C CA . VAL A 1 899 ? 22.693 10.929 -23.286 1.00 86.62 899 VAL A CA 1
ATOM 6930 C C . VAL A 1 899 ? 22.729 9.987 -24.488 1.00 86.62 899 VAL A C 1
ATOM 6932 O O . VAL A 1 899 ? 22.552 10.410 -25.635 1.00 86.62 899 VAL A O 1
ATOM 6935 N N . ASP A 1 900 ? 22.860 8.694 -24.217 1.00 89.00 900 ASP A N 1
ATOM 6936 C CA . ASP A 1 900 ? 22.716 7.583 -25.156 1.00 89.00 900 ASP A CA 1
ATOM 6937 C C . ASP A 1 900 ? 21.258 7.314 -25.575 1.00 89.00 900 ASP A C 1
ATOM 6939 O O . ASP A 1 900 ? 20.300 7.688 -24.895 1.00 89.00 900 ASP A O 1
ATOM 6943 N N . ASP A 1 901 ? 21.086 6.632 -26.711 1.00 88.06 901 ASP A N 1
ATOM 6944 C CA . ASP A 1 901 ? 19.804 6.014 -27.063 1.00 88.06 901 ASP A CA 1
ATOM 6945 C C . ASP A 1 901 ? 19.618 4.710 -26.276 1.00 88.06 901 ASP A C 1
ATOM 6947 O O . ASP A 1 901 ? 20.578 3.974 -26.035 1.00 88.06 901 ASP A O 1
ATOM 6951 N N . TRP A 1 902 ? 18.371 4.387 -25.935 1.00 90.50 902 TRP A N 1
ATOM 6952 C CA . TRP A 1 902 ? 18.008 3.081 -25.388 1.00 90.50 902 TRP A CA 1
ATOM 6953 C C . TRP A 1 902 ? 18.211 2.014 -26.482 1.00 90.50 902 TRP A C 1
ATOM 6955 O O . TRP A 1 902 ? 17.562 2.056 -27.529 1.00 90.50 902 TRP A O 1
ATOM 6965 N N . GLU A 1 903 ? 19.161 1.097 -26.275 1.00 80.38 903 GLU A N 1
ATOM 6966 C CA . GLU A 1 903 ? 19.521 0.059 -27.252 1.00 80.38 903 GLU A CA 1
ATOM 6967 C C . GLU A 1 903 ? 18.453 -1.045 -27.271 1.00 80.38 903 GLU A C 1
ATOM 6969 O O . GLU A 1 903 ? 18.168 -1.633 -26.231 1.00 80.38 903 GLU A O 1
ATOM 6974 N N . GLN A 1 904 ? 17.879 -1.380 -28.434 1.00 78.19 904 GLN A N 1
ATOM 6975 C CA . GLN A 1 904 ? 16.948 -2.515 -28.519 1.00 78.19 904 GLN A CA 1
ATOM 6976 C C . GLN A 1 904 ? 17.660 -3.824 -28.112 1.00 78.19 904 GLN A C 1
ATOM 6978 O O . GLN A 1 904 ? 18.758 -4.086 -28.614 1.00 78.19 904 GLN A O 1
ATOM 6983 N N . PRO A 1 905 ? 17.058 -4.661 -27.241 1.00 75.00 905 PRO A N 1
ATOM 6984 C CA . PRO A 1 905 ? 15.627 -4.708 -26.917 1.00 75.00 905 PRO A CA 1
ATOM 6985 C C . PRO A 1 905 ? 15.186 -3.971 -25.631 1.00 75.00 905 PRO A C 1
ATOM 6987 O O . PRO A 1 905 ? 14.095 -4.248 -25.144 1.00 75.00 905 PRO A O 1
ATOM 6990 N N . ALA A 1 906 ? 15.968 -3.032 -25.085 1.00 85.88 906 ALA A N 1
ATOM 6991 C CA . ALA A 1 906 ? 15.637 -2.342 -23.835 1.00 85.88 906 ALA A CA 1
ATOM 6992 C C . ALA A 1 906 ? 14.424 -1.401 -23.968 1.00 85.88 906 ALA A C 1
ATOM 6994 O O . ALA A 1 906 ? 14.551 -0.206 -24.246 1.00 85.88 906 ALA A O 1
ATOM 6995 N N . GLU A 1 907 ? 13.235 -1.947 -23.732 1.00 90.62 907 GLU A N 1
ATOM 6996 C CA . GLU A 1 907 ? 11.957 -1.236 -23.726 1.00 90.62 907 GLU A CA 1
ATOM 6997 C C . GLU A 1 907 ? 11.303 -1.286 -22.330 1.00 90.62 907 GLU A C 1
ATOM 6999 O O . GLU A 1 907 ? 11.693 -2.068 -21.456 1.00 90.62 907 GLU A O 1
ATOM 7004 N N . ILE A 1 908 ? 10.318 -0.412 -22.095 1.00 94.12 908 ILE A N 1
ATOM 7005 C CA . ILE A 1 908 ? 9.552 -0.372 -20.840 1.00 94.12 908 ILE A CA 1
ATOM 7006 C C . ILE A 1 908 ? 8.477 -1.458 -20.894 1.00 94.12 908 ILE A C 1
ATOM 7008 O O . ILE A 1 908 ? 7.505 -1.331 -21.638 1.00 94.12 908 ILE A O 1
ATOM 7012 N N . ILE A 1 909 ? 8.633 -2.506 -20.088 1.00 94.12 909 ILE A N 1
ATOM 7013 C CA . ILE A 1 909 ? 7.689 -3.631 -20.024 1.00 94.12 909 ILE A CA 1
ATOM 7014 C C . ILE A 1 909 ? 6.455 -3.237 -19.210 1.00 94.12 909 ILE A C 1
ATOM 7016 O O . ILE A 1 909 ? 5.317 -3.471 -19.617 1.00 94.12 909 ILE A O 1
ATOM 7020 N N . SER A 1 910 ? 6.676 -2.634 -18.042 1.00 95.25 910 SER A N 1
ATOM 7021 C CA . SER A 1 910 ? 5.614 -2.231 -17.123 1.00 95.25 910 SER A CA 1
ATOM 7022 C C . SER A 1 910 ? 6.041 -1.034 -16.267 1.00 95.25 910 SER A C 1
ATOM 7024 O O . SER A 1 910 ? 7.221 -0.701 -16.163 1.00 95.25 910 SER A O 1
ATOM 7026 N N . CYS A 1 911 ? 5.072 -0.332 -15.680 1.00 96.12 911 CYS A N 1
ATOM 7027 C CA . CYS A 1 911 ? 5.326 0.716 -14.693 1.00 96.12 911 CYS A CA 1
ATOM 7028 C C . CYS A 1 911 ? 4.119 0.828 -13.766 1.00 96.12 911 CYS A C 1
ATOM 7030 O O . CYS A 1 911 ? 3.015 1.128 -14.236 1.00 96.12 911 CYS A O 1
ATOM 7032 N N . VAL A 1 912 ? 4.338 0.608 -12.469 1.00 95.56 912 VAL A N 1
ATOM 7033 C CA . VAL A 1 912 ? 3.306 0.664 -11.428 1.00 95.56 912 VAL A CA 1
ATOM 7034 C C . VAL A 1 912 ? 3.582 1.830 -10.482 1.00 95.56 912 VAL A C 1
ATOM 7036 O O . VAL A 1 912 ? 4.627 1.879 -9.832 1.00 95.56 912 VAL A O 1
ATOM 7039 N N . GLY A 1 913 ? 2.637 2.766 -10.398 1.00 87.38 913 GLY A N 1
ATOM 7040 C CA . GLY A 1 913 ? 2.681 3.901 -9.477 1.00 87.38 913 GLY A CA 1
ATOM 7041 C C . GLY A 1 913 ? 1.988 3.603 -8.147 1.00 87.38 913 GLY A C 1
ATOM 7042 O O . GLY A 1 913 ? 0.902 3.026 -8.111 1.00 87.38 913 GLY A O 1
ATOM 7043 N N . SER A 1 914 ? 2.601 4.031 -7.046 1.00 81.81 914 SER A N 1
ATOM 7044 C CA . SER A 1 914 ? 2.072 3.950 -5.684 1.00 81.81 914 SER A CA 1
ATOM 7045 C C . SER A 1 914 ? 2.462 5.220 -4.923 1.00 81.81 914 SER A C 1
ATOM 7047 O O . SER A 1 914 ? 3.518 5.293 -4.292 1.00 81.81 914 SER A O 1
ATOM 7049 N N . ASN A 1 915 ? 1.619 6.252 -5.051 1.00 82.69 915 ASN A N 1
ATOM 7050 C CA . ASN A 1 915 ? 1.869 7.622 -4.583 1.00 82.69 915 ASN A CA 1
ATOM 7051 C C . ASN A 1 915 ? 3.259 8.136 -5.017 1.00 82.69 915 ASN A C 1
ATOM 7053 O O . ASN A 1 915 ? 3.482 8.295 -6.218 1.00 82.69 915 ASN A O 1
ATOM 7057 N N . GLU A 1 916 ? 4.178 8.369 -4.078 1.00 84.31 916 GLU A N 1
ATOM 7058 C CA . GLU A 1 916 ? 5.531 8.883 -4.318 1.00 84.31 916 GLU A CA 1
ATOM 7059 C C . GLU A 1 916 ? 6.476 7.884 -5.012 1.00 84.31 916 GLU A C 1
ATOM 7061 O O . GLU A 1 916 ? 7.546 8.283 -5.470 1.00 84.31 916 GLU A O 1
ATOM 7066 N N . ARG A 1 917 ? 6.132 6.592 -5.090 1.00 87.56 917 ARG A N 1
ATOM 7067 C CA . ARG A 1 917 ? 6.989 5.545 -5.675 1.00 87.56 917 ARG A CA 1
ATOM 7068 C C . ARG A 1 917 ? 6.458 5.099 -7.035 1.00 87.56 917 ARG A C 1
ATOM 7070 O O . ARG A 1 917 ? 5.275 4.797 -7.168 1.00 87.56 917 ARG A O 1
ATOM 7077 N N . ALA A 1 918 ? 7.335 4.995 -8.026 1.00 92.88 918 ALA A N 1
ATOM 7078 C CA . ALA A 1 918 ? 7.084 4.280 -9.272 1.00 92.88 918 ALA A CA 1
ATOM 7079 C C . ALA A 1 918 ? 8.055 3.101 -9.385 1.00 92.88 918 ALA A C 1
ATOM 7081 O O . ALA A 1 918 ? 9.261 3.250 -9.189 1.00 92.88 918 ALA A O 1
ATOM 7082 N N . VAL A 1 919 ? 7.520 1.925 -9.699 1.00 95.44 919 VAL A N 1
ATOM 7083 C CA . VAL A 1 919 ? 8.293 0.714 -9.983 1.00 95.44 919 VAL A CA 1
ATOM 7084 C C . VAL A 1 919 ? 8.216 0.482 -11.485 1.00 95.44 919 VAL A C 1
ATOM 7086 O O . VAL A 1 919 ? 7.139 0.197 -12.003 1.00 95.44 919 VAL A O 1
ATOM 7089 N N . ILE A 1 920 ? 9.336 0.670 -12.181 1.00 96.69 920 ILE A N 1
ATOM 7090 C CA . ILE A 1 920 ? 9.458 0.604 -13.641 1.00 96.69 920 ILE A CA 1
ATOM 7091 C C . ILE A 1 920 ? 10.198 -0.684 -13.995 1.00 96.69 920 ILE A C 1
ATOM 7093 O O . ILE A 1 920 ? 11.280 -0.941 -13.473 1.00 96.69 920 ILE A O 1
ATOM 7097 N N . GLU A 1 921 ? 9.649 -1.489 -14.893 1.00 95.88 921 GLU A N 1
ATOM 7098 C CA . GLU A 1 921 ? 10.300 -2.697 -15.389 1.00 95.88 921 GLU A CA 1
ATOM 7099 C C . GLU A 1 921 ? 10.871 -2.456 -16.787 1.00 95.88 921 GLU A C 1
ATOM 7101 O O . GLU A 1 921 ? 10.159 -2.019 -17.695 1.00 95.88 921 GLU A O 1
ATOM 7106 N N . ILE A 1 922 ? 12.161 -2.743 -16.948 1.00 94.88 922 ILE A N 1
ATOM 7107 C CA . ILE A 1 922 ? 12.935 -2.472 -18.160 1.00 94.88 922 ILE A CA 1
ATOM 7108 C C . ILE A 1 922 ? 13.511 -3.793 -18.669 1.00 94.88 922 ILE A C 1
ATOM 7110 O O . ILE A 1 922 ? 14.085 -4.551 -17.882 1.00 94.88 922 ILE A O 1
ATOM 7114 N N . ASP A 1 923 ? 13.362 -4.080 -19.964 1.00 93.88 923 ASP A N 1
ATOM 7115 C CA . ASP A 1 923 ? 13.928 -5.298 -20.556 1.00 93.88 923 ASP A CA 1
ATOM 7116 C C . ASP A 1 923 ? 15.464 -5.238 -20.696 1.00 93.88 923 ASP A C 1
ATOM 7118 O O . ASP A 1 923 ? 16.102 -4.205 -20.478 1.00 93.88 923 ASP A O 1
ATOM 7122 N N . ALA A 1 924 ? 16.076 -6.370 -21.040 1.00 90.44 924 ALA A N 1
ATOM 7123 C CA . ALA A 1 924 ? 17.514 -6.465 -21.267 1.00 90.44 924 ALA A CA 1
ATOM 7124 C C . ALA A 1 924 ? 17.995 -5.541 -22.406 1.00 90.44 924 ALA A C 1
ATOM 7126 O O . ALA A 1 924 ? 17.281 -5.311 -23.378 1.00 90.44 924 ALA A O 1
ATOM 7127 N N . GLY A 1 925 ? 19.242 -5.066 -22.325 1.00 88.25 925 GLY A N 1
ATOM 7128 C CA . GLY A 1 925 ? 19.901 -4.324 -23.414 1.00 88.25 925 GLY A CA 1
ATOM 7129 C C . GLY A 1 925 ? 20.488 -2.963 -23.031 1.00 88.25 925 GLY A C 1
ATOM 7130 O O . GLY A 1 925 ? 21.395 -2.493 -23.715 1.00 88.25 925 GLY A O 1
ATOM 7131 N N . LEU A 1 926 ? 20.060 -2.357 -21.914 1.00 90.50 926 LEU A N 1
ATOM 7132 C CA . LEU A 1 926 ? 20.782 -1.214 -21.331 1.00 90.50 926 LEU A CA 1
ATOM 7133 C C . LEU A 1 926 ? 22.214 -1.630 -20.967 1.00 90.50 926 LEU A C 1
ATOM 7135 O O . LEU A 1 926 ? 22.467 -2.798 -20.686 1.00 90.50 926 LEU A O 1
ATOM 7139 N N . ARG A 1 927 ? 23.158 -0.690 -20.928 1.00 87.50 927 ARG A N 1
ATOM 7140 C CA . ARG A 1 927 ? 24.571 -0.968 -20.630 1.00 87.50 927 ARG A CA 1
ATOM 7141 C C . ARG A 1 927 ? 25.098 -0.126 -19.482 1.00 87.50 927 ARG A C 1
ATOM 7143 O O . ARG A 1 927 ? 24.708 1.024 -19.314 1.00 87.50 927 ARG A O 1
ATOM 7150 N N . ALA A 1 928 ? 26.032 -0.689 -18.721 1.00 82.81 928 ALA A N 1
ATOM 7151 C CA . ALA A 1 928 ? 26.612 -0.008 -17.565 1.00 82.81 928 ALA A CA 1
ATOM 7152 C C . ALA A 1 928 ? 27.517 1.186 -17.932 1.00 82.81 928 ALA A C 1
ATOM 7154 O O . ALA A 1 928 ? 27.703 2.065 -17.101 1.00 82.81 928 ALA A O 1
ATOM 7155 N N . ASP A 1 929 ? 28.071 1.246 -19.149 1.00 82.88 929 ASP A N 1
ATOM 7156 C CA . ASP A 1 929 ? 28.981 2.322 -19.577 1.00 82.88 929 ASP A CA 1
ATOM 7157 C C . ASP A 1 929 ? 28.273 3.614 -20.044 1.00 82.88 929 ASP A C 1
ATOM 7159 O O . ASP A 1 929 ? 28.942 4.611 -20.322 1.00 82.88 929 ASP A O 1
ATOM 7163 N N . LYS A 1 930 ? 26.934 3.616 -20.104 1.00 88.38 930 LYS A N 1
ATOM 7164 C CA . LYS A 1 930 ? 26.118 4.610 -20.819 1.00 88.38 930 LYS A CA 1
ATOM 7165 C C . LYS A 1 930 ? 25.176 5.420 -19.924 1.00 88.38 930 LYS A C 1
ATOM 7167 O O . LYS A 1 930 ? 24.663 4.918 -18.924 1.00 88.38 930 LYS A O 1
ATOM 7172 N N . GLY A 1 931 ? 24.935 6.675 -20.310 1.00 90.06 931 GLY A N 1
ATOM 7173 C CA . GLY A 1 931 ? 24.010 7.590 -19.635 1.00 90.06 931 GLY A CA 1
ATOM 7174 C C . GLY A 1 931 ? 22.653 7.640 -20.336 1.00 90.06 931 GLY A C 1
ATOM 7175 O O . GLY A 1 931 ? 22.578 7.961 -21.518 1.00 90.06 931 GLY A O 1
ATOM 7176 N N . TYR A 1 932 ? 21.564 7.353 -19.626 1.00 92.19 932 TYR A N 1
ATOM 7177 C CA . TYR A 1 932 ? 20.217 7.268 -20.198 1.00 92.19 932 TYR A CA 1
ATOM 7178 C C . TYR A 1 932 ? 19.294 8.342 -19.631 1.00 92.19 932 TYR A C 1
ATOM 7180 O O . TYR A 1 932 ? 19.307 8.621 -18.433 1.00 92.19 932 TYR A O 1
ATOM 7188 N N . ALA A 1 933 ? 18.436 8.903 -20.485 1.00 91.94 933 ALA A N 1
ATOM 7189 C CA . ALA A 1 933 ? 17.357 9.796 -20.073 1.00 91.94 933 ALA A CA 1
ATOM 7190 C C . ALA A 1 933 ? 15.983 9.228 -20.451 1.00 91.94 933 ALA A C 1
ATOM 7192 O O . ALA A 1 933 ? 15.848 8.524 -21.454 1.00 91.94 933 ALA A O 1
ATOM 7193 N N . PHE A 1 934 ? 14.963 9.562 -19.662 1.00 93.81 934 PHE A N 1
ATOM 7194 C CA . PHE A 1 934 ? 13.562 9.262 -19.956 1.00 93.81 934 PHE A CA 1
ATOM 7195 C C . PHE A 1 934 ? 12.630 10.333 -19.381 1.00 93.81 934 PHE A C 1
ATOM 7197 O O . PHE A 1 934 ? 12.932 10.983 -18.379 1.00 93.81 934 PHE A O 1
ATOM 7204 N N . VAL A 1 935 ? 11.476 10.516 -20.019 1.00 93.31 935 VAL A N 1
ATOM 7205 C CA . VAL A 1 935 ? 10.356 11.283 -19.459 1.00 93.31 935 VAL A CA 1
ATOM 7206 C C . VAL A 1 935 ? 9.548 10.376 -18.535 1.00 93.31 935 VAL A C 1
ATOM 7208 O O . VAL A 1 935 ? 9.360 9.211 -18.865 1.00 93.31 935 VAL A O 1
ATOM 7211 N N . ILE A 1 936 ? 8.976 10.908 -17.454 1.00 94.56 936 ILE A N 1
ATOM 7212 C CA . ILE A 1 936 ? 7.847 10.277 -16.748 1.00 94.56 936 ILE A CA 1
ATOM 7213 C C . ILE A 1 936 ? 6.764 11.313 -16.414 1.00 94.56 936 ILE A C 1
ATOM 7215 O O . ILE A 1 936 ? 7.059 12.498 -16.227 1.00 94.56 936 ILE A O 1
ATOM 7219 N N . GLY A 1 937 ? 5.498 10.884 -16.398 1.00 93.56 937 GLY A N 1
ATOM 7220 C CA . GLY A 1 937 ? 4.353 11.702 -15.995 1.00 93.56 937 GLY A CA 1
ATOM 7221 C C . GLY A 1 937 ? 3.968 11.490 -14.531 1.00 93.56 937 GLY A C 1
ATOM 7222 O O . GLY A 1 937 ? 3.972 10.368 -14.031 1.00 93.56 937 GLY A O 1
ATOM 7223 N N . LEU A 1 938 ? 3.615 12.580 -13.857 1.00 94.12 938 LEU A N 1
ATOM 7224 C CA . LEU A 1 938 ? 3.294 12.626 -12.429 1.00 94.12 938 LEU A CA 1
ATOM 7225 C C . LEU A 1 938 ? 2.252 13.712 -12.138 1.00 94.12 938 LEU A C 1
ATOM 7227 O O . LEU A 1 938 ? 1.926 14.511 -13.014 1.00 94.12 938 LEU A O 1
ATOM 7231 N N . THR A 1 939 ? 1.791 13.790 -10.895 1.00 93.31 939 THR A N 1
ATOM 7232 C CA . THR A 1 939 ? 1.102 14.958 -10.332 1.00 93.31 939 THR A CA 1
ATOM 7233 C C . THR A 1 939 ? 1.992 15.595 -9.269 1.00 93.31 939 THR A C 1
ATOM 7235 O O . THR A 1 939 ? 2.500 14.892 -8.394 1.00 93.31 939 THR A O 1
ATOM 7238 N N . ASN A 1 940 ? 2.187 16.912 -9.353 1.00 89.00 940 ASN A N 1
ATOM 7239 C CA . ASN A 1 940 ? 3.003 17.682 -8.413 1.00 89.00 940 ASN A CA 1
ATOM 7240 C C . ASN A 1 940 ? 2.423 17.637 -6.982 1.00 89.00 940 ASN A C 1
ATOM 7242 O O . ASN A 1 940 ? 1.196 17.578 -6.834 1.00 89.00 940 ASN A O 1
ATOM 7246 N N . PRO A 1 941 ? 3.257 17.763 -5.931 1.00 86.00 941 PRO A N 1
ATOM 7247 C CA . PRO A 1 941 ? 2.769 18.033 -4.581 1.00 86.00 941 PRO A CA 1
ATOM 7248 C C . PRO A 1 941 ? 2.018 19.374 -4.484 1.00 86.00 941 PRO A C 1
ATOM 7250 O O . PRO A 1 941 ? 2.002 20.176 -5.418 1.00 86.00 941 PRO A O 1
ATOM 7253 N N . LEU A 1 942 ? 1.356 19.606 -3.346 1.00 77.25 942 LEU A N 1
ATOM 7254 C CA . LEU A 1 942 ? 0.596 20.837 -3.073 1.00 77.25 942 LEU A CA 1
ATOM 7255 C C . LEU A 1 942 ? 1.440 21.967 -2.454 1.00 77.25 942 LEU A C 1
ATOM 7257 O O . LEU A 1 942 ? 0.979 23.101 -2.407 1.00 77.25 942 LEU A O 1
ATOM 7261 N N . VAL A 1 943 ? 2.640 21.658 -1.953 1.00 73.38 943 VAL A N 1
ATOM 7262 C CA . VAL A 1 943 ? 3.534 22.577 -1.226 1.00 73.38 943 VAL A CA 1
ATOM 7263 C C . VAL A 1 943 ? 4.984 22.193 -1.542 1.00 73.38 943 VAL A C 1
ATOM 7265 O O . VAL A 1 943 ? 5.289 21.004 -1.658 1.00 73.38 943 VAL A O 1
ATOM 7268 N N . ASP A 1 944 ? 5.887 23.172 -1.649 1.00 69.81 944 ASP A N 1
ATOM 7269 C CA . ASP A 1 944 ? 7.333 22.914 -1.726 1.00 69.81 944 ASP A CA 1
ATOM 7270 C C . ASP A 1 944 ? 7.880 22.508 -0.343 1.00 69.81 944 ASP A C 1
ATOM 7272 O O . ASP A 1 944 ? 8.023 23.345 0.549 1.00 69.81 944 ASP A O 1
ATOM 7276 N N . ALA A 1 945 ? 8.228 21.232 -0.144 1.00 61.22 945 ALA A N 1
ATOM 7277 C CA . ALA A 1 945 ? 8.879 20.784 1.092 1.00 61.22 945 ALA A CA 1
ATOM 7278 C C . ALA A 1 945 ? 10.408 20.996 1.038 1.00 61.22 945 ALA A C 1
ATOM 7280 O O . ALA A 1 945 ? 11.062 20.621 0.064 1.00 61.22 945 ALA A O 1
ATOM 7281 N N . ALA A 1 946 ? 10.996 21.547 2.106 1.00 53.38 946 ALA A N 1
ATOM 7282 C CA . ALA A 1 946 ? 12.376 22.060 2.114 1.00 53.38 946 ALA A CA 1
ATOM 7283 C C . ALA A 1 946 ? 13.496 21.020 1.871 1.00 53.38 946 ALA A C 1
ATOM 7285 O O . ALA A 1 946 ? 14.584 21.385 1.434 1.00 53.38 946 ALA A O 1
ATOM 7286 N N . GLU A 1 947 ? 13.244 19.732 2.124 1.00 60.12 947 GLU A N 1
ATOM 7287 C CA . GLU A 1 947 ? 14.193 18.620 1.917 1.00 60.12 947 GLU A CA 1
ATOM 7288 C C . GLU A 1 947 ? 13.665 17.628 0.849 1.00 60.12 947 GLU A C 1
ATOM 7290 O O . GLU A 1 947 ? 13.675 16.409 1.027 1.00 60.12 947 GLU A O 1
ATOM 7295 N N . SER A 1 948 ? 13.144 18.158 -0.263 1.00 67.94 948 SER A N 1
ATOM 7296 C CA . SER A 1 948 ? 12.533 17.388 -1.361 1.00 67.94 948 SER A CA 1
ATOM 7297 C C . SER A 1 948 ? 13.559 16.801 -2.339 1.00 67.94 948 SER A C 1
ATOM 7299 O O . SER A 1 948 ? 13.845 17.389 -3.385 1.00 67.94 948 SER A O 1
ATOM 7301 N N . ASN A 1 949 ? 14.083 15.615 -2.021 1.00 83.94 949 ASN A N 1
ATOM 7302 C CA . ASN A 1 949 ? 15.008 14.882 -2.890 1.00 83.94 949 ASN A CA 1
ATOM 7303 C C . ASN A 1 949 ? 14.352 13.688 -3.602 1.00 83.94 949 ASN A C 1
ATOM 7305 O O . ASN A 1 949 ? 13.519 12.979 -3.042 1.00 83.94 949 ASN A O 1
ATOM 7309 N N . TRP A 1 950 ? 14.809 13.452 -4.826 1.00 89.62 950 TRP A N 1
ATOM 7310 C CA . TRP A 1 950 ? 14.535 12.299 -5.675 1.00 89.62 950 TRP A CA 1
ATOM 7311 C C . TRP A 1 950 ? 15.573 11.192 -5.455 1.00 89.62 950 TRP A C 1
ATOM 7313 O O . TRP A 1 950 ? 16.738 11.482 -5.170 1.00 89.62 950 TRP A O 1
ATOM 7323 N N . THR A 1 951 ? 15.178 9.928 -5.645 1.00 90.44 951 THR A N 1
ATOM 7324 C CA . THR A 1 951 ? 16.111 8.786 -5.707 1.00 90.44 951 THR A CA 1
ATOM 7325 C C . THR A 1 951 ? 15.721 7.779 -6.790 1.00 90.44 951 THR A C 1
ATOM 7327 O O . THR A 1 951 ? 14.538 7.553 -7.043 1.00 90.44 951 THR A O 1
ATOM 7330 N N . ILE A 1 952 ? 16.730 7.157 -7.403 1.00 93.06 952 ILE A N 1
ATOM 7331 C CA . ILE A 1 952 ? 16.619 6.064 -8.374 1.00 93.06 952 ILE A CA 1
ATOM 7332 C C . ILE A 1 952 ? 17.445 4.878 -7.863 1.00 93.06 952 ILE A C 1
ATOM 7334 O O . ILE A 1 952 ? 18.610 5.040 -7.491 1.00 93.06 952 ILE A O 1
ATOM 7338 N N . GLN A 1 953 ? 16.865 3.681 -7.883 1.00 91.12 953 GLN A N 1
ATOM 7339 C CA . GLN A 1 953 ? 17.568 2.414 -7.692 1.00 91.12 953 GLN A CA 1
ATOM 7340 C C . GLN A 1 953 ? 17.378 1.531 -8.927 1.00 91.12 953 GLN A C 1
ATOM 7342 O O . GLN A 1 953 ? 16.250 1.359 -9.372 1.00 91.12 953 GLN A O 1
ATOM 7347 N N . PHE A 1 954 ? 18.448 0.954 -9.473 1.00 91.56 954 PHE A N 1
ATOM 7348 C CA . PHE A 1 954 ? 18.387 0.026 -10.611 1.00 91.56 954 PHE A CA 1
ATOM 7349 C C . PHE A 1 954 ? 19.597 -0.918 -10.594 1.00 91.56 954 PHE A C 1
ATOM 7351 O O . PHE A 1 954 ? 20.695 -0.494 -10.241 1.00 91.56 954 PHE A O 1
ATOM 7358 N N . GLN A 1 955 ? 19.397 -2.196 -10.941 1.00 87.88 955 GLN A N 1
ATOM 7359 C CA . GLN A 1 955 ? 20.445 -3.236 -10.993 1.00 87.88 955 GLN A CA 1
ATOM 7360 C C . GLN A 1 955 ? 21.409 -3.237 -9.781 1.00 87.88 955 GLN A C 1
ATOM 7362 O O . GLN A 1 955 ? 22.630 -3.235 -9.921 1.00 87.88 955 GLN A O 1
ATOM 7367 N N . GLY A 1 956 ? 20.849 -3.188 -8.565 1.00 84.19 956 GLY A N 1
ATOM 7368 C CA . GLY A 1 956 ? 21.611 -3.191 -7.305 1.00 84.19 956 GLY A CA 1
ATOM 7369 C C . GLY A 1 956 ? 22.330 -1.879 -6.954 1.00 84.19 956 GLY A C 1
ATOM 7370 O O . GLY A 1 956 ? 22.958 -1.802 -5.898 1.00 84.19 956 GLY A O 1
ATOM 7371 N N . GLN A 1 957 ? 22.224 -0.843 -7.793 1.00 87.81 957 GLN A N 1
ATOM 7372 C CA . GLN A 1 957 ? 22.846 0.466 -7.580 1.00 87.81 957 GLN A CA 1
ATOM 7373 C C . GLN A 1 957 ? 21.826 1.533 -7.189 1.00 87.81 957 GLN A C 1
ATOM 7375 O O . GLN A 1 957 ? 20.683 1.497 -7.642 1.00 87.81 957 GLN A O 1
ATOM 7380 N N . PHE A 1 958 ? 22.246 2.514 -6.388 1.00 90.12 958 PHE A N 1
ATOM 7381 C CA . PHE A 1 958 ? 21.384 3.577 -5.857 1.00 90.12 958 PHE A CA 1
ATOM 7382 C C . PHE A 1 958 ? 21.992 4.967 -6.076 1.00 90.12 958 PHE A C 1
ATOM 7384 O O . PHE A 1 958 ? 23.180 5.191 -5.833 1.00 90.12 958 PHE A O 1
ATOM 7391 N N . SER A 1 959 ? 21.171 5.916 -6.519 1.00 91.69 959 SER A N 1
ATOM 7392 C CA . SER A 1 959 ? 21.548 7.319 -6.707 1.00 91.69 959 SER A CA 1
ATOM 7393 C C . SER A 1 959 ? 21.879 8.020 -5.390 1.00 91.69 959 SER A C 1
ATOM 7395 O O . SER A 1 959 ? 21.142 7.880 -4.413 1.00 91.69 959 SER A O 1
ATOM 7397 N N . ARG A 1 960 ? 22.862 8.924 -5.388 1.00 87.62 960 ARG A N 1
ATOM 7398 C CA . ARG A 1 960 ? 22.882 9.999 -4.379 1.00 87.62 960 ARG A CA 1
ATOM 7399 C C . ARG A 1 960 ? 21.566 10.792 -4.487 1.00 87.62 960 ARG A C 1
ATOM 7401 O O . ARG A 1 960 ? 21.219 11.145 -5.612 1.00 87.62 960 ARG A O 1
ATOM 7408 N N . PRO A 1 961 ? 20.836 11.068 -3.388 1.00 87.81 961 PRO A N 1
ATOM 7409 C CA . PRO A 1 961 ? 19.584 11.818 -3.469 1.00 87.81 961 PRO A CA 1
ATOM 7410 C C . PRO A 1 961 ? 19.796 13.195 -4.112 1.00 87.81 961 PRO A C 1
ATOM 7412 O O . PRO A 1 961 ? 20.678 13.939 -3.679 1.00 87.81 961 PRO A O 1
ATOM 7415 N N . PHE A 1 962 ? 19.007 13.522 -5.137 1.00 89.12 962 PHE A N 1
ATOM 7416 C CA . PHE A 1 962 ? 19.163 14.741 -5.941 1.00 89.12 962 PHE A CA 1
ATOM 7417 C C . PHE A 1 962 ? 17.951 15.678 -5.795 1.00 89.12 962 PHE A C 1
ATOM 7419 O O . PHE A 1 962 ? 16.827 15.197 -5.647 1.00 89.12 962 PHE A O 1
ATOM 7426 N N . PRO A 1 963 ? 18.143 17.010 -5.797 1.00 86.19 963 PRO A N 1
ATOM 7427 C CA . PRO A 1 963 ? 17.085 17.959 -5.458 1.00 86.19 963 PRO A CA 1
ATOM 7428 C C . PRO A 1 963 ? 15.982 18.014 -6.517 1.00 86.19 963 PRO A C 1
ATOM 7430 O O . PRO A 1 963 ? 16.231 17.845 -7.710 1.00 86.19 963 PRO A O 1
ATOM 7433 N N . THR A 1 964 ? 14.758 18.298 -6.074 1.00 85.94 964 THR A N 1
ATOM 7434 C CA . THR A 1 964 ? 13.622 18.580 -6.959 1.00 85.94 964 THR A CA 1
ATOM 7435 C C . THR A 1 964 ? 13.687 19.971 -7.606 1.00 85.94 964 THR A C 1
ATOM 7437 O O . THR A 1 964 ? 14.468 20.839 -7.214 1.00 85.94 964 THR A O 1
ATOM 7440 N N . TYR A 1 965 ? 12.807 20.204 -8.579 1.00 83.94 965 TYR A N 1
ATOM 7441 C CA . TYR A 1 965 ? 12.451 21.541 -9.053 1.00 83.94 965 TYR A CA 1
ATOM 7442 C C . TYR A 1 965 ? 11.461 22.218 -8.096 1.00 83.94 965 TYR A C 1
ATOM 7444 O O . TYR A 1 965 ? 10.608 21.550 -7.516 1.00 83.94 965 TYR A O 1
ATOM 7452 N N . LYS A 1 966 ? 11.551 23.548 -7.977 1.00 82.00 966 LYS A N 1
ATOM 7453 C CA . LYS A 1 966 ? 10.564 24.367 -7.256 1.00 82.00 966 LYS A CA 1
ATOM 7454 C C . LYS A 1 966 ? 9.225 24.375 -7.997 1.00 82.00 966 LYS A C 1
ATOM 7456 O O . LYS A 1 966 ? 9.215 24.476 -9.228 1.00 82.00 966 LYS A O 1
ATOM 7461 N N . LEU A 1 967 ? 8.124 24.329 -7.256 1.00 81.38 967 LEU A N 1
ATOM 7462 C CA . LEU A 1 967 ? 6.782 24.560 -7.783 1.00 81.38 967 LEU A CA 1
ATOM 7463 C C . LEU A 1 967 ? 6.501 26.059 -7.984 1.00 81.38 967 LEU A C 1
ATOM 7465 O O . LEU A 1 967 ? 7.293 26.936 -7.630 1.00 81.38 967 LEU A O 1
ATOM 7469 N N . TRP A 1 968 ? 5.354 26.373 -8.586 1.00 78.50 968 TRP A N 1
ATOM 7470 C CA . TRP A 1 968 ? 4.838 27.740 -8.615 1.00 78.50 968 TRP A CA 1
ATOM 7471 C C . TRP A 1 968 ? 4.321 28.105 -7.218 1.00 78.50 968 TRP A C 1
ATOM 7473 O O . TRP A 1 968 ? 3.520 27.374 -6.643 1.00 78.50 968 TRP A O 1
ATOM 7483 N N . ALA A 1 969 ? 4.695 29.281 -6.705 1.00 70.19 969 ALA A N 1
ATOM 7484 C CA . ALA A 1 969 ? 4.162 29.797 -5.438 1.00 70.19 969 ALA A CA 1
ATOM 7485 C C . ALA A 1 969 ? 2.642 30.077 -5.482 1.00 70.19 969 ALA A C 1
ATOM 7487 O O . ALA A 1 969 ? 2.011 30.257 -4.436 1.00 70.19 969 ALA A O 1
ATOM 7488 N N . PHE A 1 970 ? 2.063 30.112 -6.688 1.00 71.12 970 PHE A N 1
ATOM 7489 C CA . PHE A 1 970 ? 0.668 30.435 -6.969 1.00 71.12 970 PHE A CA 1
ATOM 7490 C C . PHE A 1 970 ? -0.073 29.210 -7.511 1.00 71.12 970 PHE A C 1
ATOM 7492 O O . PHE A 1 970 ? 0.412 28.513 -8.404 1.00 71.12 970 PHE A O 1
ATOM 7499 N N . SER A 1 971 ? -1.270 28.987 -6.980 1.00 63.31 971 SER A N 1
ATOM 7500 C CA . SER A 1 971 ? -2.165 27.880 -7.337 1.00 63.31 971 SER A CA 1
ATOM 7501 C C . SER A 1 971 ? -3.133 28.252 -8.457 1.00 63.31 971 SER A C 1
ATOM 7503 O O . SER A 1 971 ? -3.314 27.483 -9.401 1.00 63.31 971 SER A O 1
ATOM 7505 N N . ASP A 1 972 ? -3.678 29.467 -8.379 1.00 65.88 972 ASP A N 1
ATOM 7506 C CA . ASP A 1 972 ? -4.462 30.109 -9.425 1.00 65.88 972 ASP A CA 1
ATOM 7507 C C . ASP A 1 972 ? -3.773 31.420 -9.828 1.00 65.88 972 ASP A C 1
ATOM 7509 O O . ASP A 1 972 ? -3.412 32.238 -8.975 1.00 65.88 972 ASP A O 1
ATOM 7513 N N . LEU A 1 973 ? -3.597 31.609 -11.136 1.00 72.69 973 LEU A N 1
ATOM 7514 C CA . LEU A 1 973 ? -3.101 32.833 -11.758 1.00 72.69 973 LEU A CA 1
ATOM 7515 C C . LEU A 1 973 ? -4.001 33.144 -12.956 1.00 72.69 973 LEU A C 1
ATOM 7517 O O . LEU A 1 973 ? -4.063 32.355 -13.899 1.00 72.69 973 LEU A O 1
ATOM 7521 N N . ALA A 1 974 ? -4.683 34.285 -12.920 1.00 74.94 974 ALA A N 1
ATOM 7522 C CA . ALA A 1 974 ? -5.512 34.775 -14.016 1.00 74.94 974 ALA A CA 1
ATOM 7523 C C . ALA A 1 974 ? -5.139 36.221 -14.354 1.00 74.94 974 ALA A C 1
ATOM 7525 O O . ALA A 1 974 ? -4.873 37.027 -13.465 1.00 74.94 974 ALA A O 1
ATOM 7526 N N . VAL A 1 975 ? -5.120 36.536 -15.648 1.00 76.31 975 VAL A N 1
ATOM 7527 C CA . VAL A 1 975 ? -4.789 37.860 -16.184 1.00 76.31 975 VAL A CA 1
ATOM 7528 C C . VAL A 1 975 ? -5.885 38.218 -17.180 1.00 76.31 975 VAL A C 1
ATOM 7530 O O . VAL A 1 975 ? -5.874 37.741 -18.314 1.00 76.31 975 VAL A O 1
ATOM 7533 N N . GLU A 1 976 ? -6.863 39.012 -16.748 1.00 76.50 976 GLU A N 1
ATOM 7534 C CA . GLU A 1 976 ? -7.987 39.424 -17.593 1.00 76.50 976 GLU A CA 1
ATOM 7535 C C . GLU A 1 976 ? -7.932 40.929 -17.889 1.00 76.50 976 GLU A C 1
ATOM 7537 O O . GLU A 1 976 ? -7.924 41.734 -16.954 1.00 76.50 976 GLU A O 1
ATOM 7542 N N . PRO A 1 977 ? -7.921 41.361 -19.165 1.00 72.69 977 PRO A N 1
ATOM 7543 C CA . PRO A 1 977 ? -8.057 42.775 -19.485 1.00 72.69 977 PRO A CA 1
ATOM 7544 C C . PRO A 1 977 ? -9.478 43.234 -19.142 1.00 72.69 977 PRO A C 1
ATOM 7546 O O . PRO A 1 977 ? -10.458 42.584 -19.516 1.00 72.69 977 PRO A O 1
ATOM 7549 N N . PHE A 1 978 ? -9.594 44.381 -18.469 1.00 68.06 978 PHE A N 1
ATOM 7550 C CA . PHE A 1 978 ? -10.876 44.962 -18.056 1.00 68.06 978 PHE A CA 1
ATOM 7551 C C . PHE A 1 978 ? -11.796 45.256 -19.255 1.00 68.06 978 PHE A C 1
ATOM 7553 O O . PHE A 1 978 ? -13.018 45.195 -19.142 1.00 68.06 978 PHE A O 1
ATOM 7560 N N . VAL A 1 979 ? -11.209 45.504 -20.433 1.00 65.44 979 VAL A N 1
ATOM 7561 C CA . VAL A 1 979 ? -11.915 45.607 -21.715 1.00 65.44 979 VAL A CA 1
ATOM 7562 C C . VAL A 1 979 ? -11.325 44.593 -22.694 1.00 65.44 979 VAL A C 1
ATOM 7564 O O . VAL A 1 979 ? -10.180 44.719 -23.117 1.00 65.44 979 VAL A O 1
ATOM 7567 N N . LYS A 1 980 ? -12.114 43.588 -23.092 1.00 62.88 980 LYS A N 1
ATOM 7568 C CA . LYS A 1 980 ? -11.658 42.478 -23.957 1.00 62.88 980 LYS A CA 1
ATOM 7569 C C . LYS A 1 980 ? -11.576 42.830 -25.454 1.00 62.88 980 LYS A C 1
ATOM 7571 O O . LYS A 1 980 ? -11.161 41.995 -26.251 1.00 62.88 980 LYS A O 1
ATOM 7576 N N . SER A 1 981 ? -11.974 44.044 -25.844 1.00 58.97 981 SER A N 1
ATOM 7577 C CA . SER A 1 981 ? -12.060 44.481 -27.247 1.00 58.97 981 SER A CA 1
ATOM 7578 C C . SER A 1 981 ? -11.987 46.012 -27.410 1.00 58.97 981 SER A C 1
ATOM 7580 O O . SER A 1 981 ? -12.883 46.631 -27.984 1.00 58.97 981 SER A O 1
ATOM 7582 N N . SER A 1 982 ? -10.942 46.649 -26.876 1.00 57.12 982 SER A N 1
ATOM 7583 C CA . SER A 1 982 ? -10.688 48.089 -27.047 1.00 57.12 982 SER A CA 1
ATOM 7584 C C . SER A 1 982 ? -9.937 48.382 -28.354 1.00 57.12 982 SER A C 1
ATOM 7586 O O . SER A 1 982 ? -8.739 48.115 -28.456 1.00 57.12 982 SER A O 1
ATOM 7588 N N . GLY A 1 983 ? -10.629 48.949 -29.344 1.00 57.72 983 GLY A N 1
ATOM 7589 C CA . GLY A 1 983 ? -10.012 49.556 -30.532 1.00 57.72 983 GLY A CA 1
ATOM 7590 C C . GLY A 1 983 ? -9.821 51.074 -30.381 1.00 57.72 983 GLY A C 1
ATOM 7591 O O . GLY A 1 983 ? -10.345 51.658 -29.430 1.00 57.72 983 GLY A O 1
ATOM 7592 N N . PRO A 1 984 ? -9.109 51.735 -31.313 1.00 59.44 984 PRO A N 1
ATOM 7593 C CA . PRO A 1 984 ? -9.022 53.192 -31.340 1.00 59.44 984 PRO A CA 1
ATOM 7594 C C . PRO A 1 984 ? -10.398 53.820 -31.597 1.00 59.44 984 PRO A C 1
ATOM 7596 O O . PRO A 1 984 ? -11.111 53.404 -32.513 1.00 59.44 984 PRO A O 1
ATOM 7599 N N . SER A 1 985 ? -10.766 54.839 -30.820 1.00 58.00 985 SER A N 1
ATOM 7600 C CA . SER A 1 985 ? -12.013 55.587 -31.005 1.00 58.00 985 SER A CA 1
ATOM 7601 C C . SER A 1 985 ? -11.729 56.929 -31.679 1.00 58.00 985 SER A C 1
ATOM 7603 O O . SER A 1 985 ? -10.856 57.683 -31.256 1.00 58.00 985 SER A O 1
ATOM 7605 N N . CYS A 1 986 ? -12.450 57.231 -32.759 1.00 59.91 986 CYS A N 1
ATOM 7606 C CA . CYS A 1 986 ? -12.240 58.442 -33.551 1.00 59.91 986 CYS A CA 1
ATOM 7607 C C . CYS A 1 986 ? -13.477 59.339 -33.525 1.00 59.91 986 CYS A C 1
ATOM 7609 O O . CYS A 1 986 ? -14.576 58.893 -33.854 1.00 59.91 986 CYS A O 1
ATOM 7611 N N . TYR A 1 987 ? -13.291 60.618 -33.199 1.00 53.09 987 TYR A N 1
ATOM 7612 C CA . TYR A 1 987 ? -14.335 61.638 -33.245 1.00 53.09 987 TYR A CA 1
ATOM 7613 C C . TYR A 1 987 ? -13.799 62.907 -33.916 1.00 53.09 987 TYR A C 1
ATOM 7615 O O . TYR A 1 987 ? -12.716 63.380 -33.587 1.00 53.09 987 TYR A O 1
ATOM 7623 N N . GLN A 1 988 ? -14.536 63.433 -34.901 1.00 56.19 988 GLN A N 1
ATOM 7624 C CA . GLN A 1 988 ? -14.181 64.647 -35.663 1.00 56.19 988 GLN A CA 1
ATOM 7625 C C . GLN A 1 988 ? -12.725 64.678 -36.195 1.00 56.19 988 GLN A C 1
ATOM 7627 O O . GLN A 1 988 ? -12.094 65.727 -36.268 1.00 56.19 988 GLN A O 1
ATOM 7632 N N . GLY A 1 989 ? -12.187 63.516 -36.584 1.00 64.00 989 GLY A N 1
ATOM 7633 C CA . GLY A 1 989 ? -10.824 63.375 -37.116 1.00 64.00 989 GLY A CA 1
ATOM 7634 C C . GLY A 1 989 ? -9.721 63.221 -36.061 1.00 64.00 989 GLY A C 1
ATOM 7635 O O . GLY A 1 989 ? -8.599 62.877 -36.422 1.00 64.00 989 GLY A O 1
ATOM 7636 N N . GLN A 1 990 ? -10.019 63.392 -34.770 1.00 56.47 990 GLN A N 1
ATOM 7637 C CA . GLN A 1 990 ? -9.110 63.022 -33.684 1.00 56.47 990 GLN A CA 1
ATOM 7638 C C . GLN A 1 990 ? -9.367 61.570 -33.266 1.00 56.47 990 GLN A C 1
ATOM 7640 O O . GLN A 1 990 ? -10.478 61.216 -32.874 1.00 56.47 990 GLN A O 1
ATOM 7645 N N . CYS A 1 991 ? -8.339 60.723 -33.362 1.00 54.28 991 CYS A N 1
ATOM 7646 C CA . CYS A 1 991 ? -8.395 59.314 -32.974 1.00 54.28 991 CYS A CA 1
ATOM 7647 C C . CYS A 1 991 ? -7.625 59.070 -31.674 1.00 54.28 991 CYS A C 1
ATOM 7649 O O . CYS A 1 991 ? -6.397 59.139 -31.650 1.00 54.28 991 CYS A O 1
ATOM 7651 N N . VAL A 1 992 ? -8.339 58.724 -30.607 1.00 57.31 992 VAL A N 1
ATOM 7652 C CA . VAL A 1 992 ? -7.753 58.294 -29.336 1.00 57.31 992 VAL A CA 1
ATOM 7653 C C . VAL A 1 992 ? -7.338 56.826 -29.465 1.00 57.31 992 VAL A C 1
ATOM 7655 O O . VAL A 1 992 ? -8.137 55.972 -29.847 1.00 57.31 992 VAL A O 1
ATOM 7658 N N . GLY A 1 993 ? -6.070 56.527 -29.174 1.00 54.47 993 GLY A N 1
ATOM 7659 C CA . GLY A 1 993 ? -5.526 55.163 -29.190 1.00 54.47 993 GLY A CA 1
ATOM 7660 C C . GLY A 1 993 ? -5.035 54.634 -30.543 1.00 54.47 993 GLY A C 1
ATOM 7661 O O . GLY A 1 993 ? -4.528 53.515 -30.601 1.00 54.47 993 GLY A O 1
ATOM 7662 N N . ALA A 1 994 ? -5.143 55.399 -31.635 1.00 45.16 994 ALA A N 1
ATOM 7663 C CA . ALA A 1 994 ? -4.615 54.983 -32.938 1.00 45.16 994 ALA A CA 1
ATOM 7664 C C . ALA A 1 994 ? -3.084 55.142 -32.972 1.00 45.16 994 ALA A C 1
ATOM 7666 O O . ALA A 1 994 ? -2.573 56.254 -32.875 1.00 45.16 994 ALA A O 1
ATOM 7667 N N . GLY A 1 995 ? -2.343 54.032 -33.064 1.00 51.28 995 GLY A N 1
ATOM 7668 C CA . GLY A 1 995 ? -0.869 53.996 -33.031 1.00 51.28 995 GLY A CA 1
ATOM 7669 C C . GLY A 1 995 ? -0.250 54.269 -31.649 1.00 51.28 995 GLY A C 1
ATOM 7670 O O . GLY A 1 995 ? 0.698 53.595 -31.251 1.00 51.28 995 GLY A O 1
ATOM 7671 N N . ALA A 1 996 ? -0.834 55.186 -30.877 1.00 51.91 996 ALA A N 1
ATOM 7672 C CA . ALA A 1 996 ? -0.369 55.638 -29.565 1.00 51.91 996 ALA A CA 1
ATOM 7673 C C . ALA A 1 996 ? -0.798 54.739 -28.378 1.00 51.91 996 ALA A C 1
ATOM 7675 O O . ALA A 1 996 ? -1.089 55.261 -27.306 1.00 51.91 996 ALA A O 1
ATOM 7676 N N . GLY A 1 997 ? -0.837 53.413 -28.585 1.00 55.09 997 GLY A N 1
ATOM 7677 C CA . GLY A 1 997 ? -0.972 52.336 -27.580 1.00 55.09 997 GLY A CA 1
ATOM 7678 C C . GLY A 1 997 ? -1.801 52.634 -26.321 1.00 55.09 997 GLY A C 1
ATOM 7679 O O . GLY A 1 997 ? -1.277 53.172 -25.352 1.00 55.09 997 GLY A O 1
ATOM 7680 N N . VAL A 1 998 ? -3.072 52.221 -26.311 1.00 58.75 998 VAL A N 1
ATOM 7681 C CA . VAL A 1 998 ? -3.992 52.446 -25.179 1.00 58.75 998 VAL A CA 1
ATOM 7682 C C . VAL A 1 998 ? -3.555 51.671 -23.931 1.00 58.75 998 VAL A C 1
ATOM 7684 O O . VAL A 1 998 ? -3.482 50.443 -23.961 1.00 58.75 998 VAL A O 1
ATOM 7687 N N . ALA A 1 999 ? -3.366 52.377 -22.814 1.00 60.75 999 ALA A N 1
ATOM 7688 C CA . ALA A 1 999 ? -3.259 51.771 -21.491 1.00 60.75 999 ALA A CA 1
ATOM 7689 C C . ALA A 1 999 ? -4.623 51.194 -21.059 1.00 60.75 999 ALA A C 1
ATOM 7691 O O . ALA A 1 999 ? -5.561 51.932 -20.753 1.00 60.75 999 ALA A O 1
ATOM 7692 N N . VAL A 1 1000 ? -4.748 49.864 -21.058 1.00 66.06 1000 VAL A N 1
ATOM 7693 C CA . VAL A 1 1000 ? -5.960 49.147 -20.625 1.00 66.06 1000 VAL A CA 1
ATOM 7694 C C . VAL A 1 1000 ? -5.713 48.549 -19.236 1.00 66.06 1000 VAL A C 1
ATOM 7696 O O . VAL A 1 1000 ? -4.740 47.811 -19.082 1.00 66.06 1000 VAL A O 1
ATOM 7699 N N . PRO A 1 1001 ? -6.572 48.799 -18.228 1.00 67.62 1001 PRO A N 1
ATOM 7700 C CA . PRO A 1 1001 ? -6.455 48.146 -16.928 1.00 67.62 1001 PRO A CA 1
ATOM 7701 C C . PRO A 1 1001 ? -6.534 46.621 -17.060 1.00 67.62 1001 PRO A C 1
ATOM 7703 O O . PRO A 1 1001 ? -7.405 46.091 -17.755 1.00 67.62 1001 PRO A O 1
ATOM 7706 N N . VAL A 1 1002 ? -5.646 45.906 -16.369 1.00 70.31 1002 VAL A N 1
ATOM 7707 C CA . VAL A 1 1002 ? -5.600 44.439 -16.374 1.00 70.31 1002 VAL A CA 1
ATOM 7708 C C . VAL A 1 1002 ? -5.801 43.930 -14.954 1.00 70.31 1002 VAL A C 1
ATOM 7710 O O . VAL A 1 1002 ? -5.067 44.302 -14.042 1.00 70.31 1002 VAL A O 1
ATOM 7713 N N . VAL A 1 1003 ? -6.799 43.070 -14.763 1.00 71.62 1003 VAL A N 1
ATOM 7714 C CA . VAL A 1 1003 ? -7.064 42.410 -13.486 1.00 71.62 1003 VAL A CA 1
ATOM 7715 C C . VAL A 1 1003 ? -6.161 41.185 -13.392 1.00 71.62 1003 VAL A C 1
ATOM 7717 O O . VAL A 1 1003 ? -6.400 40.169 -14.047 1.00 71.62 1003 VAL A O 1
ATOM 7720 N N . VAL A 1 1004 ? -5.114 41.288 -12.575 1.00 73.50 1004 VAL A N 1
ATOM 7721 C CA . VAL A 1 1004 ? -4.239 40.164 -12.225 1.00 73.50 1004 VAL A CA 1
ATOM 7722 C C . VAL A 1 1004 ? -4.743 39.556 -10.917 1.00 73.50 1004 VAL A C 1
ATOM 7724 O O . VAL A 1 1004 ? -4.657 40.175 -9.861 1.00 73.50 1004 VAL A O 1
ATOM 7727 N N . THR A 1 1005 ? -5.291 38.345 -10.984 1.00 72.38 1005 THR A N 1
ATOM 7728 C CA . THR A 1 1005 ? -5.698 37.566 -9.805 1.00 72.38 1005 THR A CA 1
ATOM 7729 C C . THR A 1 1005 ? -4.626 36.529 -9.503 1.00 72.38 1005 THR A C 1
ATOM 7731 O O . THR A 1 1005 ? -4.312 35.703 -10.360 1.00 72.38 1005 THR A O 1
ATOM 7734 N N . VAL A 1 1006 ? -4.092 36.553 -8.281 1.00 72.38 1006 VAL A N 1
ATOM 7735 C CA . VAL A 1 1006 ? -3.049 35.633 -7.809 1.00 72.38 1006 VAL A CA 1
ATOM 7736 C C . VAL A 1 1006 ? -3.509 34.981 -6.507 1.00 72.38 1006 VAL A C 1
ATOM 7738 O O . VAL A 1 1006 ? -3.848 35.681 -5.556 1.00 72.38 1006 VAL A O 1
ATOM 7741 N N . ARG A 1 1007 ? -3.492 33.645 -6.436 1.00 70.75 1007 ARG A N 1
ATOM 7742 C CA . ARG A 1 1007 ? -3.704 32.893 -5.188 1.00 70.75 1007 ARG A CA 1
ATOM 7743 C C . ARG A 1 1007 ? -2.420 32.182 -4.777 1.00 70.75 1007 ARG A C 1
ATOM 7745 O O . ARG A 1 1007 ? -2.108 31.109 -5.298 1.00 70.75 1007 ARG A O 1
ATOM 7752 N N . THR A 1 1008 ? -1.695 32.759 -3.824 1.00 67.25 1008 THR A N 1
ATOM 7753 C CA . THR A 1 1008 ? -0.555 32.109 -3.165 1.00 67.25 1008 THR A CA 1
ATOM 7754 C C . THR A 1 1008 ? -0.979 30.818 -2.454 1.00 67.25 1008 THR A C 1
ATOM 7756 O O . THR A 1 1008 ? -2.072 30.726 -1.897 1.00 67.25 1008 THR A O 1
ATOM 7759 N N . GLN A 1 1009 ? -0.107 29.810 -2.491 1.00 63.53 1009 GLN A N 1
ATOM 7760 C CA . GLN A 1 1009 ? -0.169 28.621 -1.624 1.00 63.53 1009 GLN A CA 1
ATOM 7761 C C . GLN A 1 1009 ? 1.079 28.509 -0.742 1.00 63.53 1009 GLN A C 1
ATOM 7763 O O . GLN A 1 1009 ? 0.963 28.176 0.434 1.00 63.53 1009 GLN A O 1
ATOM 7768 N N . ASN A 1 1010 ? 2.248 28.871 -1.275 1.00 61.12 1010 ASN A N 1
ATOM 7769 C CA . ASN A 1 1010 ? 3.462 29.063 -0.485 1.00 61.12 1010 ASN A CA 1
ATOM 7770 C C . ASN A 1 1010 ? 3.528 30.519 0.015 1.00 61.12 1010 ASN A C 1
ATOM 7772 O O . ASN A 1 1010 ? 3.162 31.446 -0.714 1.00 61.12 1010 ASN A O 1
ATOM 7776 N N . SER A 1 1011 ? 4.017 30.742 1.237 1.00 60.66 1011 SER A N 1
ATOM 7777 C CA . SER A 1 1011 ? 4.228 32.087 1.781 1.00 60.66 1011 SER A CA 1
ATOM 7778 C C . SER A 1 1011 ? 5.494 32.734 1.209 1.00 60.66 1011 SER A C 1
ATOM 7780 O O . SER A 1 1011 ? 6.587 32.172 1.275 1.00 60.66 1011 SER A O 1
ATOM 7782 N N . ILE A 1 1012 ? 5.357 33.950 0.677 1.00 61.56 1012 ILE A N 1
ATOM 7783 C CA . ILE A 1 1012 ? 6.494 34.814 0.337 1.00 61.56 1012 ILE A CA 1
ATOM 7784 C C . ILE A 1 1012 ? 6.790 35.664 1.579 1.00 61.56 1012 ILE A C 1
ATOM 7786 O O . ILE A 1 1012 ? 5.900 36.332 2.103 1.00 61.56 1012 ILE A O 1
ATOM 7790 N N . GLY A 1 1013 ? 8.017 35.582 2.100 1.00 60.91 1013 GLY A N 1
ATOM 7791 C CA . GLY A 1 1013 ? 8.444 36.369 3.261 1.00 60.91 1013 GLY A CA 1
ATOM 7792 C C . GLY A 1 1013 ? 8.735 37.829 2.900 1.00 60.91 1013 GLY A C 1
ATOM 7793 O O . GLY A 1 1013 ? 8.967 38.148 1.739 1.00 60.91 1013 GLY A O 1
ATOM 7794 N N . THR A 1 1014 ? 8.824 38.707 3.902 1.00 61.84 1014 THR A N 1
ATOM 7795 C CA . THR A 1 1014 ? 9.042 40.168 3.761 1.00 61.84 1014 THR A CA 1
ATOM 7796 C C . THR A 1 1014 ? 10.418 40.586 3.208 1.00 61.84 1014 THR A C 1
ATOM 7798 O O . THR A 1 1014 ? 10.806 41.743 3.332 1.00 61.84 1014 THR A O 1
ATOM 7801 N N . ALA A 1 1015 ? 11.183 39.645 2.655 1.00 65.81 1015 ALA A N 1
ATOM 7802 C CA . ALA A 1 1015 ? 12.465 39.854 1.980 1.00 65.81 1015 ALA A CA 1
ATOM 7803 C C . ALA A 1 1015 ? 12.511 39.134 0.611 1.00 65.81 1015 ALA A C 1
ATOM 7805 O O . ALA A 1 1015 ? 13.588 38.833 0.101 1.00 65.81 1015 ALA A O 1
ATOM 7806 N N . GLY A 1 1016 ? 11.343 38.792 0.057 1.00 63.91 1016 GLY A N 1
ATOM 7807 C CA . GLY A 1 1016 ? 11.170 38.308 -1.311 1.00 63.91 1016 GLY A CA 1
ATOM 7808 C C . GLY A 1 1016 ? 10.377 39.314 -2.145 1.00 63.91 1016 GLY A C 1
ATOM 7809 O O . GLY A 1 1016 ? 9.593 40.081 -1.597 1.00 63.91 1016 GLY A O 1
ATOM 7810 N N . GLU A 1 1017 ? 10.582 39.272 -3.458 1.00 69.50 1017 GLU A N 1
ATOM 7811 C CA . GLU A 1 1017 ? 9.995 40.184 -4.448 1.00 69.50 1017 GLU A CA 1
ATOM 7812 C C . GLU A 1 1017 ? 9.058 39.405 -5.390 1.00 69.50 1017 GLU A C 1
ATOM 7814 O O . GLU A 1 1017 ? 9.344 38.253 -5.742 1.00 69.50 1017 GLU A O 1
ATOM 7819 N N . LEU A 1 1018 ? 7.973 40.026 -5.857 1.00 70.00 1018 LEU A N 1
ATOM 7820 C CA . LEU A 1 1018 ? 7.132 39.515 -6.941 1.00 70.00 1018 LEU A CA 1
ATOM 7821 C C . LEU A 1 1018 ? 7.483 40.204 -8.263 1.00 70.00 1018 LEU A C 1
ATOM 7823 O O . LEU A 1 1018 ? 7.264 41.399 -8.429 1.00 70.00 1018 LEU A O 1
ATOM 7827 N N . HIS A 1 1019 ? 7.982 39.429 -9.226 1.00 74.50 1019 HIS A N 1
ATOM 7828 C CA . HIS A 1 1019 ? 8.356 39.912 -10.558 1.00 74.50 1019 HIS A CA 1
ATOM 7829 C C . HIS A 1 1019 ? 7.241 39.610 -11.569 1.00 74.50 1019 HIS A C 1
ATOM 7831 O O . HIS A 1 1019 ? 6.823 38.458 -11.707 1.00 74.50 1019 HIS A O 1
ATOM 7837 N N . ILE A 1 1020 ? 6.764 40.630 -12.289 1.00 73.31 1020 ILE A N 1
ATOM 7838 C CA . ILE A 1 1020 ? 5.690 40.526 -13.288 1.00 73.31 1020 ILE A CA 1
ATOM 7839 C C . ILE A 1 1020 ? 6.171 41.114 -14.624 1.00 73.31 1020 ILE A C 1
ATOM 7841 O O . ILE A 1 1020 ? 6.166 42.328 -14.817 1.00 73.31 1020 ILE A O 1
ATOM 7845 N N . THR A 1 1021 ? 6.555 40.246 -15.563 1.00 74.25 1021 THR A N 1
ATOM 7846 C CA . THR A 1 1021 ? 7.069 40.623 -16.894 1.00 74.25 1021 THR A CA 1
ATOM 7847 C C . THR A 1 1021 ? 5.958 40.798 -17.930 1.00 74.25 1021 THR A C 1
ATOM 7849 O O . THR A 1 1021 ? 5.175 39.877 -18.171 1.00 74.25 1021 THR A O 1
ATOM 7852 N N . ALA A 1 1022 ? 5.940 41.930 -18.637 1.00 70.31 1022 ALA A N 1
ATOM 7853 C CA . ALA A 1 1022 ? 5.088 42.127 -19.808 1.00 70.31 1022 ALA A CA 1
ATOM 7854 C C . ALA A 1 1022 ? 5.655 41.418 -21.068 1.00 70.31 1022 ALA A C 1
ATOM 7856 O O . ALA A 1 1022 ? 6.873 41.431 -21.312 1.00 70.31 1022 ALA A O 1
ATOM 7857 N N . PRO A 1 1023 ? 4.797 40.801 -21.908 1.00 68.69 1023 PRO A N 1
ATOM 7858 C CA . PRO A 1 1023 ? 5.224 40.166 -23.156 1.00 68.69 1023 PRO A CA 1
ATOM 7859 C C . PRO A 1 1023 ? 5.797 41.183 -24.158 1.00 68.69 1023 PRO A C 1
ATOM 7861 O O . PRO A 1 1023 ? 5.569 42.387 -24.057 1.00 68.69 1023 PRO A O 1
ATOM 7864 N N . LEU A 1 1024 ? 6.550 40.702 -25.152 1.00 64.00 1024 LEU A N 1
ATOM 7865 C CA . LEU A 1 1024 ? 7.134 41.559 -26.191 1.00 64.00 1024 LEU A CA 1
ATOM 7866 C C . LEU A 1 1024 ? 6.047 42.380 -26.909 1.00 64.00 1024 LEU A C 1
ATOM 7868 O O . LEU A 1 1024 ? 5.041 41.831 -27.354 1.00 64.00 1024 LEU A O 1
ATOM 7872 N N . GLY A 1 1025 ? 6.267 43.693 -27.015 1.00 63.84 1025 GLY A N 1
ATOM 7873 C CA . GLY A 1 1025 ? 5.295 44.655 -27.552 1.00 63.84 1025 GLY A CA 1
ATOM 7874 C C . GLY A 1 1025 ? 4.352 45.277 -26.511 1.00 63.84 1025 GLY A C 1
ATOM 7875 O O . GLY A 1 1025 ? 3.619 46.198 -26.859 1.00 63.84 1025 GLY A O 1
ATOM 7876 N N . PHE A 1 1026 ? 4.394 44.829 -25.252 1.00 65.44 1026 PHE A N 1
ATOM 7877 C CA . PHE A 1 1026 ? 3.619 45.375 -24.134 1.00 65.44 1026 PHE A CA 1
ATOM 7878 C C . PHE A 1 1026 ? 4.544 45.952 -23.048 1.00 65.44 1026 PHE A C 1
ATOM 7880 O O . PHE A 1 1026 ? 5.692 45.531 -22.899 1.00 65.44 1026 PHE A O 1
ATOM 7887 N N . ALA A 1 1027 ? 4.024 46.908 -22.277 1.00 64.69 1027 ALA A N 1
ATOM 7888 C CA . ALA A 1 1027 ? 4.678 47.532 -21.129 1.00 64.69 1027 ALA A CA 1
ATOM 7889 C C . ALA A 1 1027 ? 3.619 47.957 -20.096 1.00 64.69 1027 ALA A C 1
ATOM 7891 O O . ALA A 1 1027 ? 2.435 48.050 -20.430 1.00 64.69 1027 ALA A O 1
ATOM 7892 N N . PHE A 1 1028 ? 4.039 48.226 -18.860 1.00 67.00 1028 PHE A N 1
ATOM 7893 C CA . PHE A 1 1028 ? 3.179 48.821 -17.833 1.00 67.00 1028 PHE A CA 1
ATOM 7894 C C . PHE A 1 1028 ? 3.168 50.352 -17.954 1.00 67.00 1028 PHE A C 1
ATOM 7896 O O . PHE A 1 1028 ? 4.146 50.941 -18.416 1.00 67.00 1028 PHE A O 1
ATOM 7903 N N . ASP A 1 1029 ? 2.068 50.992 -17.550 1.00 60.66 1029 ASP A N 1
ATOM 7904 C CA . ASP A 1 1029 ? 1.938 52.456 -17.508 1.00 60.66 1029 ASP A CA 1
ATOM 7905 C C . ASP A 1 1029 ? 2.173 52.991 -16.083 1.00 60.66 1029 ASP A C 1
ATOM 7907 O O . ASP A 1 1029 ? 1.705 52.419 -15.094 1.00 60.66 1029 ASP A O 1
ATOM 7911 N N . ALA A 1 1030 ? 2.888 54.113 -16.009 1.00 54.56 1030 ALA A N 1
ATOM 7912 C CA . ALA A 1 1030 ? 3.249 54.818 -14.787 1.00 54.56 1030 ALA A CA 1
ATOM 7913 C C . ALA A 1 1030 ? 2.172 55.808 -14.318 1.00 54.56 1030 ALA A C 1
ATOM 7915 O O . ALA A 1 1030 ? 2.209 56.235 -13.163 1.00 54.56 1030 ALA A O 1
ATOM 7916 N N . THR A 1 1031 ? 1.247 56.215 -15.195 1.00 52.28 1031 THR A N 1
ATOM 7917 C CA . THR A 1 1031 ? 0.211 57.213 -14.886 1.00 52.28 1031 THR A CA 1
ATOM 7918 C C . THR A 1 1031 ? -1.135 56.840 -15.486 1.00 52.28 1031 THR A C 1
ATOM 7920 O O . THR A 1 1031 ? -1.224 56.427 -16.632 1.00 52.28 1031 THR A O 1
ATOM 7923 N N . GLU A 1 1032 ? -2.210 57.020 -14.723 1.00 49.41 1032 GLU A N 1
ATOM 7924 C CA . GLU A 1 1032 ? -3.554 56.599 -15.127 1.00 49.41 1032 GLU A CA 1
ATOM 7925 C C . GLU A 1 1032 ? -4.066 57.403 -16.338 1.00 49.41 1032 GLU A C 1
ATOM 7927 O O . GLU A 1 1032 ? -4.433 58.570 -16.211 1.00 49.41 1032 GLU A O 1
ATOM 7932 N N . GLY A 1 1033 ? -4.081 56.765 -17.516 1.00 50.06 1033 GLY A N 1
ATOM 7933 C CA . GLY A 1 1033 ? -4.504 57.375 -18.782 1.00 50.06 1033 GLY A CA 1
ATOM 7934 C C . GLY A 1 1033 ? -3.370 57.954 -19.639 1.00 50.06 1033 GLY A C 1
ATOM 7935 O O . GLY A 1 1033 ? -3.616 58.887 -20.406 1.00 50.06 1033 GLY A O 1
ATOM 7936 N N . GLY A 1 1034 ? -2.143 57.434 -19.523 1.00 50.50 1034 GLY A N 1
ATOM 7937 C CA . GLY A 1 1034 ? -1.017 57.848 -20.356 1.00 50.50 1034 GLY A CA 1
ATOM 7938 C C . GLY A 1 1034 ? -1.216 57.562 -21.852 1.00 50.50 1034 GLY A C 1
ATOM 7939 O O . GLY A 1 1034 ? -1.832 56.577 -22.262 1.00 50.50 1034 GLY A O 1
ATOM 7940 N N . THR A 1 1035 ? -0.650 58.424 -22.699 1.00 47.19 1035 THR A N 1
ATOM 7941 C CA . THR A 1 1035 ? -0.367 58.085 -24.102 1.00 47.19 1035 THR A CA 1
ATOM 7942 C C . THR A 1 1035 ? 0.908 57.252 -24.172 1.00 47.19 1035 THR A C 1
ATOM 7944 O O . THR A 1 1035 ? 1.870 57.592 -23.479 1.00 47.19 1035 THR A O 1
ATOM 7947 N N . LYS A 1 1036 ? 0.971 56.249 -25.060 1.00 45.00 1036 LYS A N 1
ATOM 7948 C CA . LYS A 1 1036 ? 2.200 55.481 -25.328 1.00 45.00 1036 LYS A CA 1
ATOM 7949 C C . LYS A 1 1036 ? 3.424 56.393 -25.449 1.00 45.00 1036 LYS A C 1
ATOM 7951 O O . LYS A 1 1036 ? 3.459 57.287 -26.294 1.00 45.00 1036 LYS A O 1
ATOM 7956 N N . ILE A 1 1037 ? 4.440 56.119 -24.637 1.00 46.38 1037 ILE A N 1
ATOM 7957 C CA . ILE A 1 1037 ? 5.745 56.763 -24.756 1.00 46.38 1037 ILE A CA 1
ATOM 7958 C C . ILE A 1 1037 ? 6.472 56.142 -25.953 1.00 46.38 1037 ILE A C 1
ATOM 7960 O O . ILE A 1 1037 ? 6.669 54.928 -26.002 1.00 46.38 1037 ILE A O 1
ATOM 7964 N N . ASP A 1 1038 ? 6.883 56.968 -26.915 1.00 42.38 1038 ASP A N 1
ATOM 7965 C CA . ASP A 1 1038 ? 7.842 56.557 -27.941 1.00 42.38 1038 ASP A CA 1
ATOM 7966 C C . ASP A 1 1038 ? 9.276 56.775 -27.430 1.00 42.38 1038 ASP A C 1
ATOM 7968 O O . ASP A 1 1038 ? 9.704 57.906 -27.185 1.00 42.38 1038 ASP A O 1
ATOM 7972 N N . GLY A 1 1039 ? 10.014 55.671 -27.280 1.00 48.53 1039 GLY A N 1
ATOM 7973 C CA . GLY A 1 1039 ? 11.411 55.629 -26.833 1.00 48.53 1039 GLY A CA 1
ATOM 7974 C C . GLY A 1 1039 ? 11.608 55.049 -25.427 1.00 48.53 1039 GLY A C 1
ATOM 7975 O O . GLY A 1 1039 ? 10.671 54.969 -24.634 1.00 48.53 1039 GLY A O 1
ATOM 7976 N N . ASP A 1 1040 ? 12.851 54.668 -25.123 1.00 42.72 1040 ASP A N 1
ATOM 7977 C CA . ASP A 1 1040 ? 13.259 53.882 -23.944 1.00 42.72 1040 ASP A CA 1
ATOM 7978 C C . ASP A 1 1040 ? 13.247 54.678 -22.618 1.00 42.72 1040 ASP A C 1
ATOM 7980 O O . ASP A 1 1040 ? 14.262 54.806 -21.929 1.00 42.72 1040 ASP A O 1
ATOM 7984 N N . ARG A 1 1041 ? 12.104 55.266 -22.247 1.00 41.94 1041 ARG A N 1
ATOM 7985 C CA . ARG A 1 1041 ? 11.919 55.897 -20.929 1.00 41.94 1041 ARG A CA 1
ATOM 7986 C C . ARG A 1 1041 ? 11.228 54.919 -19.975 1.00 41.94 1041 ARG A C 1
ATOM 7988 O O . ARG A 1 1041 ? 10.214 54.340 -20.357 1.00 41.94 1041 ARG A O 1
ATOM 7995 N N . PRO A 1 1042 ? 11.735 54.748 -18.741 1.00 42.91 1042 PRO A N 1
ATOM 7996 C CA . PRO A 1 1042 ? 11.177 53.795 -17.792 1.00 42.91 1042 PRO A CA 1
ATOM 7997 C C . PRO A 1 1042 ? 9.784 54.224 -17.322 1.00 42.91 1042 PRO A C 1
ATOM 7999 O O . PRO A 1 1042 ? 9.559 55.397 -17.011 1.00 42.91 1042 PRO A O 1
ATOM 8002 N N . THR A 1 1043 ? 8.880 53.256 -17.207 1.00 47.22 1043 THR A N 1
ATOM 8003 C CA . THR A 1 1043 ? 7.570 53.409 -16.572 1.00 47.22 1043 THR A CA 1
ATOM 8004 C C . THR A 1 1043 ? 7.531 52.618 -15.265 1.00 47.22 1043 THR A C 1
ATOM 8006 O O . THR A 1 1043 ? 7.964 51.471 -15.204 1.00 47.22 1043 THR A O 1
ATOM 8009 N N . GLY A 1 1044 ? 7.016 53.232 -14.196 1.00 51.66 1044 GLY A N 1
ATOM 8010 C CA . GLY A 1 1044 ? 6.593 52.482 -13.011 1.00 51.66 1044 GLY A CA 1
ATOM 8011 C C . GLY A 1 1044 ? 5.307 51.700 -13.292 1.00 51.66 1044 GLY A C 1
ATOM 8012 O O . GLY A 1 1044 ? 4.687 51.870 -14.339 1.00 51.66 1044 GLY A O 1
ATOM 8013 N N . CYS A 1 1045 ? 4.873 50.889 -12.330 1.00 54.66 1045 CYS A N 1
ATOM 8014 C CA . CYS A 1 1045 ? 3.559 50.254 -12.345 1.00 54.66 1045 CYS A CA 1
ATOM 8015 C C . CYS A 1 1045 ? 2.730 50.716 -11.138 1.00 54.66 1045 CYS A C 1
ATOM 8017 O O . CYS A 1 1045 ? 3.249 50.860 -10.031 1.00 54.66 1045 CYS A O 1
ATOM 8019 N N . ILE A 1 1046 ? 1.432 50.951 -11.351 1.00 57.62 1046 ILE A N 1
ATOM 8020 C CA . ILE A 1 1046 ? 0.469 51.258 -10.285 1.00 57.62 1046 ILE A CA 1
ATOM 8021 C C . ILE A 1 1046 ? -0.335 49.992 -9.982 1.00 57.62 1046 ILE A C 1
ATOM 8023 O O . ILE A 1 1046 ? -1.082 49.509 -10.833 1.00 57.62 1046 ILE A O 1
ATOM 8027 N N . ILE A 1 1047 ? -0.223 49.483 -8.755 1.00 56.66 1047 ILE A N 1
ATOM 8028 C CA . ILE A 1 1047 ? -1.038 48.371 -8.247 1.00 56.66 1047 ILE A CA 1
ATOM 8029 C C . ILE A 1 1047 ? -2.169 48.930 -7.374 1.00 56.66 1047 ILE A C 1
ATOM 8031 O O . ILE A 1 1047 ? -1.961 49.854 -6.589 1.00 56.66 1047 ILE A O 1
ATOM 8035 N N . ARG A 1 1048 ? -3.380 48.375 -7.508 1.00 57.31 1048 ARG A N 1
ATOM 8036 C CA . ARG A 1 1048 ? -4.541 48.689 -6.659 1.00 57.31 1048 ARG A CA 1
ATOM 8037 C C . ARG A 1 1048 ? -5.267 47.402 -6.278 1.00 57.31 1048 ARG A C 1
ATOM 8039 O O . ARG A 1 1048 ? -5.634 46.617 -7.148 1.00 57.31 1048 ARG A O 1
ATOM 8046 N N . GLU A 1 1049 ? -5.488 47.205 -4.983 1.00 49.22 1049 GLU A N 1
ATOM 8047 C CA . GLU A 1 1049 ? -6.316 46.121 -4.448 1.00 49.22 1049 GLU A CA 1
ATOM 8048 C C . GLU A 1 1049 ? -7.801 46.365 -4.783 1.00 49.22 1049 GLU A C 1
ATOM 8050 O O . GLU A 1 1049 ? -8.289 47.488 -4.658 1.00 49.22 1049 GLU A O 1
ATOM 8055 N N . TYR A 1 1050 ? -8.531 45.326 -5.208 1.00 49.03 1050 TYR A N 1
ATOM 8056 C CA . TYR A 1 1050 ? -9.932 45.462 -5.647 1.00 49.03 1050 TYR A CA 1
ATOM 8057 C C . TYR A 1 1050 ? -10.974 45.231 -4.531 1.00 49.03 1050 TYR A C 1
ATOM 8059 O O . TYR A 1 1050 ? -12.154 45.510 -4.725 1.00 49.03 1050 TYR A O 1
ATOM 8067 N N . VAL A 1 1051 ? -10.568 44.719 -3.360 1.00 40.31 1051 VAL A N 1
ATOM 8068 C CA . VAL A 1 1051 ? -11.445 44.456 -2.202 1.00 40.31 1051 VAL A CA 1
ATOM 8069 C C . VAL A 1 1051 ? -10.653 44.628 -0.903 1.00 40.31 1051 VAL A C 1
ATOM 8071 O O . VAL A 1 1051 ? -9.607 44.013 -0.763 1.00 40.31 1051 VAL A O 1
ATOM 8074 N N . GLY A 1 1052 ? -11.176 45.379 0.071 1.00 45.81 1052 GLY A N 1
ATOM 8075 C CA . GLY A 1 1052 ? -10.594 45.493 1.422 1.00 45.81 1052 GLY A CA 1
ATOM 8076 C C . GLY A 1 1052 ? -10.014 46.876 1.712 1.00 45.81 1052 GLY A C 1
ATOM 8077 O O . GLY A 1 1052 ? -10.427 47.512 2.679 1.00 45.81 1052 GLY A O 1
ATOM 8078 N N . GLY A 1 1053 ? -9.154 47.381 0.827 1.00 42.38 1053 GLY A N 1
ATOM 8079 C CA . GLY A 1 1053 ? -8.745 48.784 0.804 1.00 42.38 1053 GLY A CA 1
ATOM 8080 C C . GLY A 1 1053 ? -7.672 49.146 1.828 1.00 42.38 1053 GLY A C 1
ATOM 8081 O O . GLY A 1 1053 ? -7.727 50.242 2.382 1.00 42.38 1053 GLY A O 1
ATOM 8082 N N . ASN A 1 1054 ? -6.709 48.254 2.095 1.00 46.34 1054 ASN A N 1
ATOM 8083 C CA . ASN A 1 1054 ? -5.621 48.568 3.031 1.00 46.34 1054 ASN A CA 1
ATOM 8084 C C . ASN A 1 1054 ? -4.251 47.965 2.663 1.00 46.34 1054 ASN A C 1
ATOM 8086 O O . ASN A 1 1054 ? -3.561 47.401 3.510 1.00 46.34 1054 ASN A O 1
ATOM 8090 N N . LEU A 1 1055 ? -3.836 48.135 1.402 1.00 38.56 1055 LEU A N 1
ATOM 8091 C CA . LEU A 1 1055 ? -2.440 47.977 0.969 1.00 38.56 1055 LEU A CA 1
ATOM 8092 C C . LEU A 1 1055 ? -2.084 48.989 -0.138 1.00 38.56 1055 LEU A C 1
ATOM 8094 O O . LEU A 1 1055 ? -2.078 48.686 -1.329 1.00 38.56 1055 LEU A O 1
ATOM 8098 N N . SER A 1 1056 ? -1.789 50.230 0.258 1.00 41.78 1056 SER A N 1
ATOM 8099 C CA . SER A 1 1056 ? -1.301 51.282 -0.646 1.00 41.78 1056 SER A CA 1
ATOM 8100 C C . SER A 1 1056 ? 0.232 51.278 -0.721 1.00 41.78 1056 SER A C 1
ATOM 8102 O O . SER A 1 1056 ? 0.893 52.127 -0.118 1.00 41.78 1056 SER A O 1
ATOM 8104 N N . ALA A 1 1057 ? 0.805 50.310 -1.439 1.00 42.91 1057 ALA A N 1
ATOM 8105 C CA . ALA A 1 1057 ? 2.238 50.295 -1.729 1.00 42.91 1057 ALA A CA 1
ATOM 8106 C C . ALA A 1 1057 ? 2.597 51.422 -2.717 1.00 42.91 1057 ALA A C 1
ATOM 8108 O O . ALA A 1 1057 ? 2.012 51.520 -3.797 1.00 42.91 1057 ALA A O 1
ATOM 8109 N N . ALA A 1 1058 ? 3.557 52.276 -2.354 1.00 39.94 1058 ALA A N 1
ATOM 8110 C CA . ALA A 1 1058 ? 4.156 53.235 -3.279 1.00 39.94 1058 ALA A CA 1
ATOM 8111 C C . ALA A 1 1058 ? 5.343 52.567 -4.004 1.00 39.94 1058 ALA A C 1
ATOM 8113 O O . ALA A 1 1058 ? 6.116 51.875 -3.341 1.00 39.94 1058 ALA A O 1
ATOM 8114 N N . PRO A 1 1059 ? 5.513 52.752 -5.326 1.00 42.84 1059 PRO A N 1
ATOM 8115 C CA . PRO A 1 1059 ? 6.552 52.052 -6.079 1.00 42.84 1059 PRO A CA 1
ATOM 8116 C C . PRO A 1 1059 ? 7.962 52.548 -5.718 1.00 42.84 1059 PRO A C 1
ATOM 8118 O O . PRO A 1 1059 ? 8.249 53.746 -5.789 1.00 42.84 1059 PRO A O 1
ATOM 8121 N N . GLU A 1 1060 ? 8.854 51.616 -5.374 1.00 38.44 1060 GLU A N 1
ATOM 8122 C CA . GLU A 1 1060 ? 10.284 51.882 -5.178 1.00 38.44 1060 GLU A CA 1
ATOM 8123 C C . GLU A 1 1060 ? 11.103 51.729 -6.483 1.00 38.44 1060 GLU A C 1
ATOM 8125 O O . GLU A 1 1060 ? 10.568 51.610 -7.586 1.00 38.44 1060 GLU A O 1
ATOM 8130 N N . ARG A 1 1061 ? 12.427 51.912 -6.384 1.00 37.25 1061 ARG A N 1
ATOM 8131 C CA . ARG A 1 1061 ? 13.280 52.392 -7.486 1.00 37.25 1061 ARG A CA 1
ATOM 8132 C C . ARG A 1 1061 ? 13.778 51.305 -8.446 1.00 37.25 1061 ARG A C 1
ATOM 8134 O O . ARG A 1 1061 ? 13.954 50.148 -8.090 1.00 37.25 1061 ARG A O 1
ATOM 8141 N N . TRP A 1 1062 ? 14.092 51.740 -9.666 1.00 35.59 1062 TRP A N 1
ATOM 8142 C CA . TRP A 1 1062 ? 14.268 50.894 -10.853 1.00 35.59 1062 TRP A CA 1
ATOM 8143 C C . TRP A 1 1062 ? 15.698 50.912 -11.434 1.00 35.59 1062 TRP A C 1
ATOM 8145 O O . TRP A 1 1062 ? 16.499 51.803 -11.131 1.00 35.59 1062 TRP A O 1
ATOM 8155 N N . ARG A 1 1063 ? 15.997 49.974 -12.347 1.00 34.62 1063 ARG A N 1
ATOM 8156 C CA . ARG A 1 1063 ? 17.140 50.024 -13.286 1.00 34.62 1063 ARG A CA 1
ATOM 8157 C C . ARG A 1 1063 ? 16.631 49.978 -14.732 1.00 34.62 1063 ARG A C 1
ATOM 8159 O O . ARG A 1 1063 ? 15.556 49.469 -15.005 1.00 34.62 1063 ARG A O 1
ATOM 8166 N N . ALA A 1 1064 ? 17.373 50.588 -15.650 1.00 36.03 1064 ALA A N 1
ATOM 8167 C CA . ALA A 1 1064 ? 16.772 51.266 -16.800 1.00 36.03 1064 ALA A CA 1
ATOM 8168 C C . ALA A 1 1064 ? 16.714 50.456 -18.116 1.00 36.03 1064 ALA A C 1
ATOM 8170 O O . ALA A 1 1064 ? 17.351 50.882 -19.077 1.00 36.03 1064 ALA A O 1
ATOM 8171 N N . LEU A 1 1065 ? 15.992 49.320 -18.191 1.00 45.78 1065 LEU A N 1
ATOM 8172 C CA . LEU A 1 1065 ? 15.842 48.609 -19.487 1.00 45.78 1065 LEU A CA 1
ATOM 8173 C C . LEU A 1 1065 ? 14.676 47.606 -19.675 1.00 45.78 1065 LEU A C 1
ATOM 8175 O O . LEU A 1 1065 ? 14.380 47.288 -20.825 1.00 45.78 1065 LEU A O 1
ATOM 8179 N N . GLU A 1 1066 ? 14.043 47.055 -18.633 1.00 53.12 1066 GLU A N 1
ATOM 8180 C CA . GLU A 1 1066 ? 13.297 45.780 -18.781 1.00 53.12 1066 GLU A CA 1
ATOM 8181 C C . GLU A 1 1066 ? 11.780 45.880 -18.505 1.00 53.12 1066 GLU A C 1
ATOM 8183 O O . GLU A 1 1066 ? 11.273 46.910 -18.077 1.00 53.12 1066 GLU A O 1
ATOM 8188 N N . ARG A 1 1067 ? 11.002 44.855 -18.874 1.00 59.97 1067 ARG A N 1
ATOM 8189 C CA . ARG A 1 1067 ? 9.532 44.940 -19.070 1.00 59.97 1067 ARG A CA 1
ATOM 8190 C C . ARG A 1 1067 ? 8.743 44.630 -17.792 1.00 59.97 1067 ARG A C 1
ATOM 8192 O O . ARG A 1 1067 ? 7.661 44.045 -17.854 1.00 59.97 1067 ARG A O 1
ATOM 8199 N N . ASP A 1 1068 ? 9.306 44.982 -16.643 1.00 61.97 1068 ASP A N 1
ATOM 8200 C CA . ASP A 1 1068 ? 9.057 44.274 -15.389 1.00 61.97 1068 ASP A CA 1
ATOM 8201 C C . ASP A 1 1068 ? 8.490 45.183 -14.292 1.00 61.97 1068 ASP A C 1
ATOM 8203 O O . ASP A 1 1068 ? 9.088 46.183 -13.892 1.00 61.97 1068 ASP A O 1
ATOM 8207 N N . CYS A 1 1069 ? 7.322 44.802 -13.780 1.00 66.25 1069 CYS A N 1
ATOM 8208 C CA . CYS A 1 1069 ? 6.747 45.359 -12.563 1.00 66.25 1069 CYS A CA 1
ATOM 8209 C C . CYS A 1 1069 ? 7.218 44.528 -11.358 1.00 66.25 1069 CYS A C 1
ATOM 8211 O O . CYS A 1 1069 ? 7.220 43.297 -11.422 1.00 66.25 1069 CYS A O 1
ATOM 8213 N N . LEU A 1 1070 ? 7.621 45.204 -10.280 1.00 65.94 1070 LEU A N 1
ATOM 8214 C CA . LEU A 1 1070 ? 8.162 44.606 -9.056 1.00 65.94 1070 LEU A CA 1
ATOM 8215 C C . LEU A 1 1070 ? 7.284 45.004 -7.860 1.00 65.94 1070 LEU A C 1
ATOM 8217 O O . LEU A 1 1070 ? 6.854 46.159 -7.791 1.00 65.94 1070 LEU A O 1
ATOM 8221 N N . ILE A 1 1071 ? 7.033 44.064 -6.941 1.00 63.62 1071 ILE A N 1
ATOM 8222 C CA . ILE A 1 1071 ? 6.286 44.262 -5.680 1.00 63.62 1071 ILE A CA 1
ATOM 8223 C C . ILE A 1 1071 ? 7.044 43.630 -4.513 1.00 63.62 1071 ILE A C 1
ATOM 8225 O O . ILE A 1 1071 ? 7.501 42.479 -4.701 1.00 63.62 1071 ILE A O 1
#

Foldseek 3Di:
DVVVVVVVVVVVVVVVVVVVVVVVVVVVVVVVVVVLVVVLVVQQVVVVVVVVVVVVPFCLVVLLVVLVVLLVVLVVLLVVLVDPDPDPPVVVLVSLVVSVVSLVVSVVSLVVSVVSLDDDDQPPGDPSCSVVSVVVSCVVCVVSVVSSVVSNVSSVVSNVSSVVVVVVVVVVVLVVVLVVVQVVQLVLLVVLLCLPLVQLVVLLVVLVVLLVVLVPVVPDDLVVLVVSLVVSVVSLVSSVVSLVVSVCSNQVDDPPDDPVSSVSNCVSCCVSSVVVVVSSVVSVVSSVVSVVSSVVSVVVSVVVLVVLLVVLLVLVLVLLVLVQAPDDLVVSVCLLVVDPDFWRALVSQLVSQVCSCVVCVVVVHHDDPDDHDDSVSSSSNQVVLDDPPDRIQGSVSSCLSHWWKKFFQDKWFFFADPDPVPTDTPGIDDGGWIWTFNHDQDADPVQGFTWTFTQTPQPRDTGITTQAGPVRRGGIDGDDSDPPVPPLPGRLPPPPVPPPPPPPDDDDDDDDADQPADFDFDQDDDDDFRKIKTKGAGQAKAWFKKKKFFFPPKFWPLVFKAWDWRDDDDDDFATDTAFWHWDPPGTTRMTITDIGIHHHRYMTMMITTMDDDQAFRSDSARKMKMKTAGDDPDDPDDPRIDMDIDGDAFAAQKPPWDWDWQDLAAQDKTKIWTKIFGNDWAAPPKKKKKWFWFAKFDPDEFAWWDKAFAFQDDRDDPPDAVVVFWTKTKYQPDPVSRIIMIITGGDNVHTDHGMHTIITMITHGHDPPPDDDDPDQDQDPARHSTWMKIFIARNPPRDTPHDIDIDDHDDRFAAFPDKAFDPDDDPQAAQAAQAKGKTKIKGAGACPLVDDVFDKDAKKKKKKFWFGQKWADQWWQVQKDFAPCVRPPPPDDCVVVQADHQAPPWGWPTWGIDGRMIITITGIGDGNHGMGMMMTMITHHRDDDPPTWMKMDMPRHIYDTYHDDHGDQFNDWDKAFPDPDDDWDDDPRDTHCDVQHWDTDIDIDTHGPDDDDPPDKDKDFDDPPDAAAQDDGDTRDDDQDDHAHADDDPPDGPDRDDDDDDDGHGRIYMD

Secondary structure (DSSP, 8-state):
-HHHHHHHHHHHHHHHHHHHHHHHHHHHHHHHHHHHHHHHHHHHHHHHHHHHHHHHT-SHHHHHHHHHHHHHHHHHHHHHHHS-----HHHHHHHHHHHHHHHHHHHHHHHHHHHTTSPPPGGGS-TTTHHHHHHHHHHHTHHHHHHHHHHHHHHHHHHHHHHHHHHHHHHHHHHHHHHHHHHHHHHHHHHTTT--HHHHHHHHHHHHHHHHHHTTTTTS-SHHHHHHHHHHHHHHHHHHHHHHHHHHHH----TTS-HHHHHHHHHHHHHHHHHHHHHHHHHHHHHHHHHHHHHHHHHHHHHHHHHHHHHHHHHHHHHHHHTTTT--HHHHHTTT--SS-SEEEHHHHHHHHHHHHHHHHHHTPPPPSSPPPPHHHHHHHHHHHSPTT-SEEEHHHHHHHH--EEEESS-EEEESSS-TTTSPEEEEEPTT-EEEEEEEEEEETTTTEEEEEEEETTT--EEEEESB-TTS-B-EEEPP---GGGTTSSSGGGTHHHHHHHHTT------S--------------SSS-EEEEEEE-SS-EEEEEEEEPPTT-EE-GGGPEEEE---SSTTSEE---SSPBPTT-BTTEEEB--EEE-TTEEEEEEEEEE--SS--SSS--EEEEEEEES---SS---SEEEEEEEPPPP--EEEEEEEES--STTSEEEEEEEEEESS-B-TTEEEEEEPPTT-B-SSTT-B---EEPTTS-S--TTT-HHHHEEEEEEEEETTTTEEEEEEEEBTTB-B-SEEEEEEEEEPPP--TTSPPPSS----TTSSSSEEEEEEEETTT--EEEEEEEEE----PEEPSEEEE-SS--TT---STTSEEEEEEEEE--GGGSPPTTPBPPSEEEEEEPSTT-B--SB-GGG-B--HHHHHTTTS-GGGTT-----TT--EEEEEEETTEEEEEE-BTBBTT-EEEEEEEEE--SS--TT-EEEEEETTEEPPPEEPPPPPSEEEEEEEESSTT-PPEEETTEEETSSS-----EEEEEEESSPPPTT---EEEPPTT----SSTT-----SS---------SSS----PPP----TT--EEE-

Radius of gyration: 43.94 Å; chains: 1; bounding box: 125×116×120 Å

pLDDT: mean 73.75, std 15.53, range [24.02, 96.69]